Protein AF-A0A518DWM4-F1 (afdb_monomer_lite)

Radius of gyration: 33.57 Å; chains: 1; bounding box: 94×93×74 Å

Foldseek 3Di:
DPPALKAKAWPLLVVVLLVLQDPQLQPPPFDWDADPVGWIWTWRPDPWIKIFTLLAFLDALAPVLCVVCVPSSVVSVVVVVPDDPVRSVVSVVVVSVLADGHLLLSQLLVVLRVQCVLVQKLKGKAWPVVSQCLRCVPVGDPPNVVVVVRSVRNLQRMFTDGDDDPPDDDDDGQQGRFWNDKDKDDPVPQQDDPPLHLQHPHDRTTMMITRTTNNSRVLQSVQWPDDRRDRMTGGPPDDPDPPPVVNVVVVVSCVVCVVVSTMAMDRCLLRRFDPVLNVVADSLLSLLVRLLVRLWFFDPDDDPRDDTDFDKDAAQWAFQDAQPPVRHGGGTDGDPLTGRGFIKTKSARPVVGTRQAAFLVVSCVSSVHPDSLVVLVSVVVCCVLQVKWKWKAQSVPRDIDGSVVLNVCCVPPVVSSRSIGIIIMHTPCSSVSVCVSRVNHPPSPPVSNDALLVVLVVLCVVLVHDLCRLCVQLVHDSVVSVCCNVVVDHDDPSSSVSSVVVSVPDDSPDDDDDPDDDDDDDDDDDDPDDDFQLNVQVVLVVLQWAKAWADALDLDGPDDCPVSLPDHDDNVNSVVRCVVPRQTFMKTFAAPRSQKKKKWFQDPVSLVQVCVLVVHDDLAWKKADQPPPPRTIMGIAGHDPDDADCWDDLGHPRTIIGYRRHMDTDPQHAHNVRHGIGTDVCRHCVNHPHHHDDPSVVVSRDDDPDADPPDDPDDDDDPPDDFDPLLVCLLVLVPLPDPCNLVSLLVNLLRCLQRVNDLVSSLNSSLNSNRDRDPVSSVSSVVSNCVSNVDRDYDDDD

Sequence (798 aa):
MQHYPQVLADIVRIQQFSLLARDNPFSGQTELQRDSSGHVWAVASCHSPMAIPLLGDGWHFDLAARTRWQDRHTDRLTLLATMTDSAQEKELGSLTERFRFGPLSERLVWVIHREILRQRCSCIEIPDTVIRDAVWDGRVPKHWRAELRRMFASLSLLHLTRPSKPSGFVAFGDNTAVLTHFKVRNRSEHTDCPEGCVLAGGEPHTHVLVNVGRGFLGCLEDLAANQVGVAIRHYQLDAPSDDHEVRQSKEQLLRRVGKGGTLTSIYLPAVIGNREICASFSSKQRELFQVLFRERTRVTKKKRGQIAEMECFQGQMVAAVAADRRGRPAPTIPCEHLTASDVYVGFNGNGKRKGRGYKLSTWASKAHYQQSLDFLRDVRVLSERLGLIVAAINPATSMWVGISDLIALVHNRPCVAERHHVRFYAPADVVERWGKLFGWSTEISREAMLDNATVAKGILLENQVTQRAAARAIGIDASAFSKMLKGRRKLPNQSLQRLREWVATRDKTSTQPQPARYIDSSRQTATPPDTSMLACALEYRRRGWSVIPQLLNAKQPAVKWKAFQTELPSESQICQWWERWPDAGIILIAGELSGVLVVDVDSQEAKEVLTHRLGEIPLVPTSQSGSQDPHRFHLFFQHPAIPTKAKSTPWHPKLEFRGNAGLVVLPPSLHKSGNSYRWQVGRALSDAPLGPVPATILEALTPAPAKCPVCEPGYIADPEVTVAGSTKDFLAGKWAEGPGWNERLFQAACDLQARNVPLAEASTMLIQGARPWDRAEHDKAARTIDSAYAVRRERSVR

Organism: NCBI:txid2528010

Secondary structure (DSSP, 8-state):
-TTSSEEEEEHHHHHHHHHTTSS-TTSS-EEEEE-TT--EEEEE-SSS-EEEETT-TT---SHHHHGGGHHHHHHHHHHHHHS-HHHHHHHHHHHHHH---SHHHHHHHHHHHHHHHHHTBSEEEEEHHHHHHHHHTT---TTHHHHHHHHHHHHHH-EE-PPPPSSS----STTTBSEEEEEEPPGGGTT-PPTT-TTTTSS---EEEEEEPHHHHGGGGGGBSS-TT-SS-BB--S---SSHHHHHHHHHHHHHHHHTT-EEEEETHHHHS-HHHHHTS-HHHHHHHHHHHHT--B-S---TT---PBPEEESSEEE-SPPPTT-PPPPEEE-TTS-SS-EEEE----TTSTT--EEHHHHHHHTT-SSHHHHHHHHHHHHHHHT-EEEEE-TTT--EEEHHHHHHHHHH-HHHHTT-EEEEEEETTHHHHHHHHTT--TTS-GGGSS-HHHHHHHHHHHTT--HHHHHHHTT--HHHHHHHHTTSSPPPHHHHHHHHHHHHTS-TTS---PPPP---------------HHHHHHHHHHTT--EEEEPTTSSSBSS--GGGGTSPPPHHHHHHHHHH-TT-EEEEEEBGGGTEEEEEE-SHHHHHHHHHHHSS---S-EEEPTT--TT-EEEEEEPPSS---S-B-SS-TTEEEE-TTEEEEETTPBPTTSPBPEEPTT-STTTSPPBPPPHHHHHHHSPPPS--TT------PPPSS---HHHHHHHTTTTTTSTTHHHHHHHHHHHHHHTT--HHHHHHHHHHHH--SSHHHHHHHHHHHHHHHSS-PPP---

Structure (mmCIF, N/CA/C/O backbone):
data_AF-A0A518DWM4-F1
#
_entry.id   AF-A0A518DWM4-F1
#
loop_
_atom_site.group_PDB
_atom_site.id
_atom_site.type_symbol
_atom_site.label_atom_id
_atom_site.label_alt_id
_atom_site.label_comp_id
_atom_site.label_asym_id
_atom_site.label_entity_id
_atom_site.label_seq_id
_atom_site.pdbx_PDB_ins_code
_atom_site.Cartn_x
_atom_site.Cartn_y
_atom_site.Cartn_z
_atom_site.occupancy
_atom_site.B_iso_or_equiv
_atom_site.auth_seq_id
_atom_site.auth_comp_id
_atom_site.auth_asym_id
_atom_site.auth_atom_id
_atom_site.pdbx_PDB_model_num
ATOM 1 N N . MET A 1 1 ? -5.181 -4.806 -1.978 1.00 34.44 1 MET A N 1
ATOM 2 C CA . MET A 1 1 ? -3.998 -5.655 -1.648 1.00 34.44 1 MET A CA 1
ATOM 3 C C . MET A 1 1 ? -4.368 -7.107 -1.258 1.00 34.44 1 MET A C 1
ATOM 5 O O . MET A 1 1 ? -3.622 -7.757 -0.548 1.00 34.44 1 MET A O 1
ATOM 9 N N . GLN A 1 2 ? -5.489 -7.655 -1.745 1.00 33.91 2 GLN A N 1
ATOM 10 C CA . GLN A 1 2 ? -6.184 -8.819 -1.167 1.00 33.91 2 GLN A CA 1
ATOM 11 C C . GLN A 1 2 ? -5.768 -10.220 -1.672 1.00 33.91 2 GLN A C 1
ATOM 13 O O . GLN A 1 2 ? -6.374 -11.199 -1.253 1.00 33.91 2 GLN A O 1
ATOM 18 N N . HIS A 1 3 ? -4.766 -10.359 -2.552 1.00 42.78 3 HIS A N 1
ATOM 19 C CA . HIS A 1 3 ? -4.422 -11.667 -3.154 1.00 42.78 3 HIS A CA 1
ATOM 20 C C . HIS A 1 3 ? -2.970 -12.122 -2.952 1.00 42.78 3 HIS A C 1
ATOM 22 O O . HIS A 1 3 ? -2.621 -13.223 -3.359 1.00 42.78 3 HIS A O 1
ATOM 28 N N . TYR A 1 4 ? -2.124 -11.310 -2.311 1.00 53.25 4 TYR A N 1
ATOM 29 C CA . TYR A 1 4 ? -0.719 -11.646 -2.063 1.00 53.25 4 TYR A CA 1
ATOM 30 C C . TYR A 1 4 ? -0.306 -11.173 -0.665 1.00 53.25 4 TYR A C 1
ATOM 32 O O . TYR A 1 4 ? -0.803 -10.128 -0.239 1.00 53.25 4 TYR A O 1
ATOM 40 N N . PRO A 1 5 ? 0.620 -11.864 0.029 1.00 70.69 5 PRO A N 1
ATOM 41 C CA . PRO A 1 5 ? 1.089 -11.475 1.359 1.00 70.69 5 PRO A CA 1
ATOM 42 C C . PRO A 1 5 ? 2.063 -10.293 1.235 1.00 70.69 5 PRO A C 1
ATOM 44 O O . PRO A 1 5 ? 3.273 -10.409 1.418 1.00 70.69 5 PRO A O 1
ATOM 47 N N . GLN A 1 6 ? 1.534 -9.150 0.806 1.00 72.50 6 GLN A N 1
ATOM 48 C CA . GLN A 1 6 ? 2.294 -7.963 0.453 1.00 72.50 6 GLN A CA 1
ATOM 49 C C . GLN A 1 6 ? 1.768 -6.743 1.189 1.00 72.50 6 GLN A C 1
ATOM 51 O O . GLN A 1 6 ? 0.558 -6.528 1.268 1.00 72.50 6 GLN A O 1
ATOM 56 N N . VAL A 1 7 ? 2.689 -5.903 1.647 1.00 78.69 7 VAL A N 1
ATOM 57 C CA . VAL A 1 7 ? 2.379 -4.592 2.227 1.00 78.69 7 VAL A CA 1
ATOM 58 C C . VAL A 1 7 ? 3.042 -3.484 1.429 1.00 78.69 7 VAL A C 1
ATOM 60 O O . VAL A 1 7 ? 4.044 -3.705 0.753 1.00 78.69 7 VAL A O 1
ATOM 63 N N . LEU A 1 8 ? 2.459 -2.291 1.480 1.00 77.06 8 LEU A N 1
ATOM 64 C CA . LEU A 1 8 ? 3.047 -1.091 0.900 1.00 77.06 8 LEU A CA 1
ATOM 65 C C . LEU A 1 8 ? 3.885 -0.412 1.979 1.00 77.06 8 LEU A C 1
ATOM 67 O O . LEU A 1 8 ? 3.411 -0.290 3.100 1.00 77.06 8 LEU A O 1
ATOM 71 N N . ALA A 1 9 ? 5.097 0.017 1.659 1.00 79.94 9 ALA A N 1
ATOM 72 C CA . ALA A 1 9 ? 5.968 0.805 2.534 1.00 79.94 9 ALA A CA 1
ATOM 73 C C . ALA A 1 9 ? 6.896 1.655 1.664 1.00 79.94 9 ALA A C 1
ATOM 75 O O . ALA A 1 9 ? 7.091 1.315 0.497 1.00 79.94 9 ALA A O 1
ATOM 76 N N . ASP A 1 10 ? 7.466 2.741 2.185 1.00 78.00 10 ASP A N 1
ATOM 77 C CA . ASP A 1 10 ? 8.512 3.457 1.450 1.00 78.00 10 ASP A CA 1
ATOM 78 C C . ASP A 1 10 ? 9.925 2.967 1.734 1.00 78.00 10 ASP A C 1
ATOM 80 O O . ASP A 1 10 ? 10.183 2.304 2.737 1.00 78.00 10 ASP A O 1
ATOM 84 N N . ILE A 1 11 ? 10.840 3.274 0.810 1.00 74.00 11 ILE A N 1
ATOM 85 C CA . ILE A 1 11 ? 12.234 2.825 0.882 1.00 74.00 11 ILE A CA 1
ATOM 86 C C . ILE A 1 11 ? 12.944 3.296 2.156 1.00 74.00 11 ILE A C 1
ATOM 88 O O . ILE A 1 11 ? 13.714 2.525 2.725 1.00 74.00 11 ILE A O 1
ATOM 92 N N . VAL A 1 12 ? 12.634 4.501 2.644 1.00 77.25 12 VAL A N 1
ATOM 93 C CA . VAL A 1 12 ? 13.218 5.044 3.879 1.00 77.25 12 VAL A CA 1
ATOM 94 C C . VAL A 1 12 ? 12.706 4.254 5.082 1.00 77.25 12 VAL A C 1
ATOM 96 O O . VAL A 1 12 ? 13.501 3.809 5.907 1.00 77.25 12 VAL A O 1
ATOM 99 N N . ARG A 1 13 ? 11.395 3.983 5.152 1.00 81.88 13 ARG A N 1
ATOM 100 C CA . ARG A 1 13 ? 10.811 3.164 6.230 1.00 81.88 13 ARG A CA 1
ATOM 101 C C . ARG A 1 13 ? 11.336 1.737 6.237 1.00 81.88 13 ARG A C 1
ATOM 103 O O . ARG A 1 13 ? 11.614 1.201 7.303 1.00 81.88 13 ARG A O 1
ATOM 110 N N . ILE A 1 14 ? 11.544 1.138 5.068 1.00 80.19 14 ILE A N 1
ATOM 111 C CA . ILE A 1 14 ? 12.150 -0.196 4.967 1.00 80.19 14 ILE A CA 1
ATOM 112 C C . ILE A 1 14 ? 13.565 -0.193 5.539 1.00 80.19 14 ILE A C 1
ATOM 114 O O . ILE A 1 14 ? 13.904 -1.087 6.313 1.00 80.19 14 ILE A O 1
ATOM 118 N N . GLN A 1 15 ? 14.375 0.811 5.193 1.00 77.88 15 GLN A N 1
ATOM 119 C CA . GLN A 1 15 ? 15.724 0.953 5.736 1.00 77.88 15 GLN A CA 1
ATOM 120 C C . GLN A 1 15 ? 15.691 1.127 7.257 1.00 77.88 15 GLN A C 1
ATOM 122 O O . GLN A 1 15 ? 16.411 0.422 7.953 1.00 77.88 15 GLN A O 1
ATOM 127 N N . GLN A 1 16 ? 14.812 1.979 7.786 1.00 81.69 16 GLN A N 1
ATOM 128 C CA . GLN A 1 16 ? 14.669 2.186 9.230 1.00 81.69 16 GLN A CA 1
ATOM 129 C C . GLN A 1 16 ? 14.214 0.922 9.968 1.00 81.69 16 GLN A C 1
ATOM 131 O O . GLN A 1 16 ? 14.825 0.554 10.965 1.00 81.69 16 GLN A O 1
ATOM 136 N N . PHE A 1 17 ? 13.207 0.203 9.464 1.00 85.06 17 PHE A N 1
ATOM 137 C CA . PHE A 1 17 ? 12.778 -1.067 10.064 1.00 85.06 17 PHE A CA 1
ATOM 138 C C . PHE A 1 17 ? 13.892 -2.121 10.015 1.00 85.06 17 PHE A C 1
ATOM 140 O O . PHE A 1 17 ? 14.086 -2.850 10.984 1.00 85.06 17 PHE A O 1
ATOM 147 N N . SER A 1 18 ? 14.683 -2.141 8.937 1.00 78.38 18 SER A N 1
ATOM 148 C CA . SER A 1 18 ? 15.853 -3.021 8.817 1.00 78.38 18 SER A CA 1
ATOM 149 C C . SER A 1 18 ? 16.990 -2.623 9.767 1.00 78.38 18 SER A C 1
ATOM 151 O O . SER A 1 18 ? 17.745 -3.482 10.215 1.00 78.38 18 SER A O 1
ATOM 153 N N . LEU A 1 19 ? 17.148 -1.330 10.079 1.00 77.00 19 LEU A N 1
ATOM 154 C CA . LEU A 1 19 ? 18.111 -0.855 11.079 1.00 77.00 19 LEU A CA 1
ATOM 155 C C . LEU A 1 19 ? 17.708 -1.300 12.486 1.00 77.00 19 LEU A C 1
ATOM 157 O O . LEU A 1 19 ? 18.580 -1.717 13.238 1.00 77.00 19 LEU A O 1
ATOM 161 N N . LEU A 1 20 ? 16.410 -1.314 12.809 1.00 77.75 20 LEU A N 1
ATOM 162 C CA . LEU A 1 20 ? 15.907 -1.852 14.082 1.00 77.75 20 LEU A CA 1
ATOM 163 C C . LEU A 1 20 ? 16.164 -3.354 14.252 1.00 77.75 20 LEU A C 1
ATOM 165 O O . LEU A 1 20 ? 16.061 -3.855 15.367 1.00 77.75 20 LEU A O 1
ATOM 169 N N . ALA A 1 21 ? 16.474 -4.070 13.168 1.00 74.25 21 ALA A N 1
ATOM 170 C CA . ALA A 1 21 ? 16.866 -5.474 13.207 1.00 74.25 21 ALA A CA 1
ATOM 171 C C . ALA A 1 21 ? 18.324 -5.688 13.640 1.00 74.25 21 ALA A C 1
ATOM 173 O O . ALA A 1 21 ? 18.697 -6.814 13.966 1.00 74.25 21 ALA A O 1
ATOM 174 N N . ARG A 1 22 ? 19.152 -4.639 13.578 1.00 71.62 22 ARG A N 1
ATOM 175 C CA . ARG A 1 22 ? 20.546 -4.665 14.032 1.00 71.62 22 ARG A CA 1
ATOM 176 C C . ARG A 1 22 ? 20.589 -4.509 15.557 1.00 71.62 22 ARG A C 1
ATOM 178 O O . ARG A 1 22 ? 19.552 -4.303 16.188 1.00 71.62 22 ARG A O 1
ATOM 185 N N . ASP A 1 23 ? 21.783 -4.619 16.133 1.00 68.88 23 ASP A N 1
ATOM 186 C CA . ASP A 1 23 ? 22.013 -4.298 17.544 1.00 68.88 23 ASP A CA 1
ATOM 187 C C . ASP A 1 23 ? 21.562 -2.866 17.873 1.00 68.88 23 ASP A C 1
ATOM 189 O O . ASP A 1 23 ? 21.211 -2.083 16.986 1.00 68.88 23 ASP A O 1
ATOM 193 N N . ASN A 1 24 ? 21.554 -2.524 19.162 1.00 76.56 24 ASN A N 1
ATOM 194 C CA . ASN A 1 24 ? 21.075 -1.235 19.649 1.00 76.56 24 ASN A CA 1
ATOM 195 C C . ASN A 1 24 ? 21.657 -0.059 18.825 1.00 76.56 24 ASN A C 1
ATOM 197 O O . ASN A 1 24 ? 22.855 0.202 18.904 1.00 76.56 24 ASN A O 1
ATOM 201 N N . PRO A 1 25 ? 20.838 0.694 18.062 1.00 74.69 25 PRO A N 1
ATOM 202 C CA . PRO A 1 25 ? 21.339 1.766 17.202 1.00 74.69 25 PRO A CA 1
ATOM 203 C C . PRO A 1 25 ? 21.970 2.927 17.988 1.00 74.69 25 PRO A C 1
ATOM 205 O O . PRO A 1 25 ? 22.638 3.765 17.389 1.00 74.69 25 PRO A O 1
ATOM 208 N N . PHE A 1 26 ? 21.779 2.963 19.310 1.00 78.12 26 PHE A N 1
ATOM 209 C CA . PHE A 1 26 ? 22.331 3.962 20.222 1.00 78.12 26 PHE A CA 1
ATOM 210 C C . PHE A 1 26 ? 23.570 3.475 20.993 1.00 78.12 26 PHE A C 1
ATOM 212 O O . PHE A 1 26 ? 24.153 4.249 21.745 1.00 78.12 26 PHE A O 1
ATOM 219 N N . SER A 1 27 ? 24.023 2.226 20.813 1.00 68.62 27 SER A N 1
ATOM 220 C CA . SER A 1 27 ? 25.226 1.714 21.497 1.00 68.62 27 SER A CA 1
ATOM 221 C C . SER A 1 27 ? 26.553 2.184 20.873 1.00 68.62 27 SER A C 1
ATOM 223 O O . SER A 1 27 ? 27.604 1.641 21.202 1.00 68.62 27 SER A O 1
ATOM 225 N N . GLY A 1 28 ? 26.511 3.146 19.943 1.00 65.81 28 GLY A N 1
ATOM 226 C CA . GLY A 1 28 ? 27.667 3.747 19.263 1.00 65.81 28 GLY A CA 1
ATOM 227 C C . GLY A 1 28 ? 27.761 5.261 19.496 1.00 65.81 28 GLY A C 1
ATOM 228 O O . GLY A 1 28 ? 27.504 5.736 20.598 1.00 65.81 28 GLY A O 1
ATOM 229 N N . GLN A 1 29 ? 28.110 6.034 18.459 1.00 61.12 29 GLN A N 1
ATOM 230 C CA . GLN A 1 29 ? 28.111 7.506 18.502 1.00 61.12 29 GLN A CA 1
ATOM 231 C C . GLN A 1 29 ? 26.672 8.045 18.635 1.00 61.12 29 GLN A C 1
ATOM 233 O O . GLN A 1 29 ? 26.001 8.328 17.641 1.00 61.12 29 GLN A O 1
ATOM 238 N N . THR A 1 30 ? 26.182 8.155 19.866 1.00 73.62 30 THR A N 1
ATOM 239 C CA . THR A 1 30 ? 24.948 8.880 20.180 1.00 73.62 30 THR A CA 1
ATOM 240 C C . THR A 1 30 ? 25.289 10.351 20.363 1.00 73.62 30 THR A C 1
ATOM 242 O O . THR A 1 30 ? 26.117 10.695 21.203 1.00 73.62 30 THR A O 1
ATOM 245 N N . GLU A 1 31 ? 24.661 11.212 19.571 1.00 79.38 31 GLU A N 1
ATOM 246 C CA . GLU A 1 31 ? 24.776 12.659 19.721 1.00 79.38 31 GLU A CA 1
ATOM 247 C C . GLU A 1 31 ? 23.605 13.175 20.555 1.00 79.38 31 GLU A C 1
ATOM 249 O O . GLU A 1 31 ? 22.459 12.758 20.370 1.00 79.38 31 GLU A O 1
ATOM 254 N N . LEU A 1 32 ? 23.893 14.089 21.473 1.00 81.38 32 LEU A N 1
ATOM 255 C CA . LEU A 1 32 ? 22.881 14.775 22.258 1.00 81.38 32 LEU A CA 1
ATOM 256 C C . LEU A 1 32 ? 22.518 16.082 21.565 1.00 81.38 32 LEU A C 1
ATOM 258 O O . LEU A 1 32 ? 23.384 16.917 21.319 1.00 81.38 32 LEU A O 1
ATOM 262 N N . GLN A 1 33 ? 21.239 16.264 21.253 1.00 80.25 33 GLN A N 1
ATOM 263 C CA . GLN A 1 33 ? 20.744 17.469 20.590 1.00 80.25 33 GLN A CA 1
ATOM 264 C C . GLN A 1 33 ? 19.608 18.096 21.396 1.00 80.25 33 GLN A C 1
ATOM 266 O O . GLN A 1 33 ? 18.797 17.388 21.995 1.00 80.25 33 GLN A O 1
ATOM 271 N N . ARG A 1 34 ? 19.532 19.432 21.395 1.00 78.75 34 ARG A N 1
ATOM 272 C CA . ARG A 1 34 ? 18.398 20.181 21.949 1.00 78.75 34 ARG A CA 1
ATOM 273 C C . ARG A 1 34 ? 17.531 20.730 20.824 1.00 78.75 34 ARG A C 1
ATOM 275 O O . ARG A 1 34 ? 18.058 21.282 19.860 1.00 78.75 34 ARG A O 1
ATOM 282 N N . ASP A 1 35 ? 16.216 20.573 20.940 1.00 74.56 35 ASP A N 1
ATOM 283 C CA . ASP A 1 35 ? 15.282 21.198 20.002 1.00 74.56 35 ASP A CA 1
ATOM 284 C C . ASP A 1 35 ? 15.033 22.680 20.331 1.00 74.56 35 ASP A C 1
ATOM 286 O O . ASP A 1 35 ? 15.485 23.206 21.349 1.00 74.56 35 ASP A O 1
ATOM 290 N N . SER A 1 36 ? 14.285 23.369 19.466 1.00 68.31 36 SER A N 1
ATOM 291 C CA . SER A 1 36 ? 13.924 24.784 19.639 1.00 68.31 36 SER A CA 1
ATOM 292 C C . SER A 1 36 ? 13.102 25.074 20.900 1.00 68.31 36 SER A C 1
ATOM 294 O O . SER A 1 36 ? 12.931 26.232 21.266 1.00 68.31 36 SER A O 1
ATOM 296 N N . SER A 1 37 ? 12.556 24.042 21.542 1.00 67.44 37 SER A N 1
ATOM 297 C CA . SER A 1 37 ? 11.815 24.129 22.799 1.00 67.44 37 SER A CA 1
ATOM 298 C C . SER A 1 37 ? 12.661 23.700 24.006 1.00 67.44 37 SER A C 1
ATOM 300 O O . SER A 1 37 ? 12.135 23.631 25.113 1.00 67.44 37 SER A O 1
ATOM 302 N N . GLY A 1 38 ? 13.958 23.436 23.812 1.00 71.56 38 GLY A N 1
ATOM 303 C CA . GLY A 1 38 ? 14.916 23.099 24.863 1.00 71.56 38 GLY A CA 1
ATOM 304 C C . GLY A 1 38 ? 14.943 21.623 25.273 1.00 71.56 38 GLY A C 1
ATOM 305 O O . GLY A 1 38 ? 15.713 21.273 26.172 1.00 71.56 38 GLY A O 1
ATOM 306 N N . HIS A 1 39 ? 14.158 20.745 24.636 1.00 75.88 39 HIS A N 1
ATOM 307 C CA . HIS A 1 39 ? 14.137 19.324 25.002 1.00 75.88 39 HIS A CA 1
ATOM 308 C C . HIS A 1 39 ? 15.385 18.608 24.507 1.00 75.88 39 HIS A C 1
ATOM 310 O O . HIS A 1 39 ? 15.812 18.819 23.374 1.00 75.88 39 HIS A O 1
ATOM 316 N N . VAL A 1 40 ? 15.925 17.722 25.345 1.00 81.31 40 VAL A N 1
ATOM 317 C CA . VAL A 1 40 ? 17.099 16.902 25.030 1.00 81.31 40 VAL A CA 1
ATOM 318 C C . VAL A 1 40 ? 16.690 15.610 24.327 1.00 81.31 40 VAL A C 1
ATOM 320 O O . VAL A 1 40 ? 15.787 14.892 24.772 1.00 81.31 40 VAL A O 1
ATOM 323 N N . TRP A 1 41 ? 17.417 15.300 23.259 1.00 85.12 41 TRP A N 1
ATOM 324 C CA . TRP A 1 41 ? 17.250 14.129 22.413 1.00 85.12 41 TRP A CA 1
ATOM 325 C C . TRP A 1 41 ? 18.565 13.358 22.305 1.00 85.12 41 TRP A C 1
ATOM 327 O O . TRP A 1 41 ? 19.611 13.953 22.059 1.00 85.12 41 TRP A O 1
ATOM 337 N N . ALA A 1 42 ? 18.500 12.031 22.420 1.00 86.06 42 ALA A N 1
ATOM 338 C CA . ALA A 1 42 ? 19.573 11.142 21.980 1.00 86.06 42 ALA A CA 1
ATOM 339 C C . ALA A 1 42 ? 19.335 10.807 20.514 1.00 86.06 42 ALA A C 1
ATOM 341 O O . ALA A 1 42 ? 18.297 10.231 20.187 1.00 86.06 42 ALA A O 1
ATOM 342 N N . VAL A 1 43 ? 20.284 11.142 19.645 1.00 85.00 43 VAL A N 1
ATOM 343 C CA . VAL A 1 43 ? 20.201 10.934 18.199 1.00 85.00 43 VAL A CA 1
ATOM 344 C C . VAL A 1 43 ? 21.242 9.904 17.773 1.00 85.00 43 VAL A C 1
ATOM 346 O O . VAL A 1 43 ? 22.432 10.044 18.049 1.00 85.00 43 VAL A O 1
ATOM 349 N N . ALA A 1 44 ? 20.798 8.857 17.078 1.00 80.31 44 ALA A N 1
ATOM 350 C CA . ALA A 1 44 ? 21.700 7.866 16.504 1.00 80.31 44 ALA A CA 1
ATOM 351 C C . ALA A 1 44 ? 22.335 8.415 15.216 1.00 80.31 44 ALA A C 1
ATOM 353 O O . ALA A 1 44 ? 21.620 8.766 14.270 1.00 80.31 44 ALA A O 1
ATOM 354 N N . SER A 1 45 ? 23.668 8.423 15.143 1.00 62.47 45 SER A N 1
ATOM 355 C CA . SER A 1 45 ? 24.445 8.793 13.949 1.00 62.47 45 SER A CA 1
ATOM 356 C C . SER A 1 45 ? 24.328 7.720 12.855 1.00 62.47 45 SER A C 1
ATOM 358 O O . SER A 1 45 ? 25.190 6.873 12.631 1.00 62.47 45 SER A O 1
ATOM 360 N N . CYS A 1 46 ? 23.199 7.712 12.155 1.00 60.50 46 CYS A N 1
ATOM 361 C CA . CYS A 1 46 ? 22.943 6.779 11.065 1.00 60.50 46 CYS A CA 1
ATOM 362 C C . CYS A 1 46 ? 22.355 7.495 9.847 1.00 60.50 46 CYS A C 1
ATOM 364 O O . CYS A 1 46 ? 21.818 8.594 9.939 1.00 60.50 46 CYS A O 1
ATOM 366 N N . HIS A 1 47 ? 22.435 6.845 8.681 1.00 54.50 47 HIS A N 1
ATOM 367 C CA . HIS A 1 47 ? 21.962 7.372 7.390 1.00 54.50 47 HIS A CA 1
ATOM 368 C C . HIS A 1 47 ? 20.461 7.746 7.381 1.00 54.50 47 HIS A C 1
ATOM 370 O O . HIS A 1 47 ? 19.961 8.309 6.409 1.00 54.50 47 HIS A O 1
ATOM 376 N N . SER A 1 48 ? 19.712 7.399 8.428 1.00 67.75 48 SER A N 1
ATOM 377 C CA . SER A 1 48 ? 18.319 7.783 8.633 1.00 67.75 48 SER A CA 1
ATOM 378 C C . SER A 1 48 ? 18.122 8.156 10.100 1.00 67.75 48 SER A C 1
ATOM 380 O O . SER A 1 48 ? 18.158 7.257 10.931 1.00 67.75 48 SER A O 1
ATOM 382 N N . PRO A 1 49 ? 17.896 9.434 10.436 1.00 75.75 49 PRO A N 1
ATOM 383 C CA . PRO A 1 49 ? 17.905 9.894 11.822 1.00 75.75 49 PRO A CA 1
ATOM 384 C C . PRO A 1 49 ? 16.827 9.193 12.663 1.00 75.75 49 PRO A C 1
ATOM 386 O O . PRO A 1 49 ? 15.638 9.184 12.319 1.00 75.75 49 PRO A O 1
ATOM 389 N N . MET A 1 50 ? 17.278 8.608 13.772 1.00 84.88 50 MET A N 1
ATOM 390 C CA . MET A 1 50 ? 16.457 8.021 14.828 1.00 84.88 50 MET A CA 1
ATOM 391 C C . MET A 1 50 ? 16.765 8.757 16.123 1.00 84.88 50 MET A C 1
ATOM 393 O O . MET A 1 50 ? 17.934 9.048 16.382 1.00 84.88 50 MET A O 1
ATOM 397 N N . ALA A 1 51 ? 15.744 9.032 16.930 1.00 86.38 51 ALA A N 1
ATOM 398 C CA . ALA A 1 51 ? 15.958 9.680 18.214 1.00 86.38 51 ALA A CA 1
ATOM 399 C C . ALA A 1 51 ? 15.034 9.179 19.314 1.00 86.38 51 ALA A C 1
ATOM 401 O O . ALA A 1 51 ? 13.966 8.620 19.049 1.00 86.38 51 ALA A O 1
ATOM 402 N N . ILE A 1 52 ? 15.476 9.412 20.546 1.00 86.94 52 ILE A N 1
ATOM 403 C CA . ILE A 1 52 ? 14.741 9.146 21.777 1.00 86.94 52 ILE A CA 1
ATOM 404 C C . ILE A 1 52 ? 14.702 10.444 22.595 1.00 86.94 52 ILE A C 1
ATOM 406 O O . ILE A 1 52 ? 15.760 11.040 22.822 1.00 86.94 52 ILE A O 1
ATOM 410 N N . PRO A 1 53 ? 13.518 10.887 23.047 1.00 85.69 53 PRO A N 1
ATOM 411 C CA . PRO A 1 53 ? 13.383 12.040 23.921 1.00 85.69 53 PRO A CA 1
ATOM 412 C C . PRO A 1 53 ? 13.648 11.651 25.379 1.00 85.69 53 PRO A C 1
ATOM 414 O O . PRO A 1 53 ? 13.258 10.573 25.833 1.00 85.69 53 PRO A O 1
ATOM 417 N N . LEU A 1 54 ? 14.198 12.581 26.162 1.00 81.62 54 LEU A N 1
ATOM 418 C CA . LEU A 1 54 ? 14.367 12.417 27.614 1.00 81.62 54 LEU A CA 1
ATOM 419 C C . LEU A 1 54 ? 13.041 12.489 28.409 1.00 81.62 54 LEU A C 1
ATOM 421 O O . LEU A 1 54 ? 12.997 12.338 29.632 1.00 81.62 54 LEU A O 1
ATOM 425 N N . LEU A 1 55 ? 11.924 12.695 27.717 1.00 75.44 55 LEU A N 1
ATOM 426 C CA . LEU A 1 55 ? 10.612 12.816 28.335 1.00 75.44 55 LEU A CA 1
ATOM 427 C C . LEU A 1 55 ? 10.168 11.518 29.044 1.00 75.44 55 LEU A C 1
ATOM 429 O O . LEU A 1 55 ? 9.582 11.600 30.119 1.00 75.44 55 LEU A O 1
ATOM 433 N N . GLY A 1 56 ? 10.566 10.340 28.550 1.00 67.00 56 GLY A N 1
ATOM 434 C CA . GLY A 1 56 ? 10.289 9.038 29.177 1.00 67.00 56 GLY A CA 1
ATOM 435 C C . GLY A 1 56 ? 9.197 8.233 28.465 1.00 67.00 56 GLY A C 1
ATOM 436 O O . GLY A 1 56 ? 8.750 8.612 27.384 1.00 67.00 56 GLY A O 1
ATOM 437 N N . ASP A 1 57 ? 8.799 7.086 29.033 1.00 58.28 57 ASP A N 1
ATOM 438 C CA . ASP A 1 57 ? 7.911 6.102 28.381 1.00 58.28 57 ASP A CA 1
ATOM 439 C C . ASP A 1 57 ? 6.495 6.640 28.123 1.00 58.28 57 ASP A C 1
ATOM 441 O O . ASP A 1 57 ? 5.844 7.183 29.018 1.00 58.28 57 ASP A O 1
ATOM 445 N N . GLY A 1 58 ? 5.975 6.416 26.910 1.00 53.09 58 GLY A N 1
ATOM 446 C CA . GLY A 1 58 ? 4.591 6.743 26.555 1.00 53.09 58 GLY A CA 1
ATOM 447 C C . GLY A 1 58 ? 4.317 8.231 26.337 1.00 53.09 58 GLY A C 1
ATOM 448 O O . GLY A 1 58 ? 3.187 8.666 26.539 1.00 53.09 58 GLY A O 1
ATOM 449 N N . TRP A 1 59 ? 5.322 9.012 25.949 1.00 58.19 59 TRP A N 1
ATOM 450 C CA . TRP A 1 59 ? 5.185 10.459 25.822 1.00 58.19 59 TRP A CA 1
ATOM 451 C C . TRP A 1 59 ? 4.518 10.926 24.532 1.00 58.19 59 TRP A C 1
ATOM 453 O O . TRP A 1 59 ? 4.730 10.400 23.441 1.00 58.19 59 TRP A O 1
ATOM 463 N N . HIS A 1 60 ? 3.655 11.929 24.688 1.00 58.72 60 HIS A N 1
ATOM 464 C CA . HIS A 1 60 ? 2.661 12.303 23.694 1.00 58.72 60 HIS A CA 1
ATOM 465 C C . HIS A 1 60 ? 3.115 13.479 22.847 1.00 58.72 60 HIS A C 1
ATOM 467 O O . HIS A 1 60 ? 2.797 14.632 23.130 1.00 58.72 60 HIS A O 1
ATOM 473 N N . PHE A 1 61 ? 3.781 13.147 21.752 1.00 60.34 61 PHE A N 1
ATOM 474 C CA . PHE A 1 61 ? 3.940 14.040 20.619 1.00 60.34 61 PHE A CA 1
ATOM 475 C C . PHE A 1 61 ? 2.787 13.808 19.622 1.00 60.34 61 PHE A C 1
ATOM 477 O O . PHE A 1 61 ? 2.941 13.350 18.500 1.00 60.34 61 PHE A O 1
ATOM 484 N N . ASP A 1 62 ? 1.560 13.995 20.077 1.00 57.44 62 ASP A N 1
ATOM 485 C CA . ASP A 1 62 ? 0.398 14.161 19.205 1.00 57.44 62 ASP A CA 1
ATOM 486 C C . ASP A 1 62 ? -0.520 15.089 19.982 1.00 57.44 62 ASP A C 1
ATOM 488 O O . ASP A 1 62 ? -0.907 14.746 21.102 1.00 57.44 62 ASP A O 1
ATOM 492 N N . LEU A 1 63 ? -0.825 16.266 19.433 1.00 58.31 63 LEU A N 1
ATOM 493 C CA . LEU A 1 63 ? -1.621 17.303 20.094 1.00 58.31 63 LEU A CA 1
ATOM 494 C C . LEU A 1 63 ? -2.871 16.749 20.799 1.00 58.31 63 LEU A C 1
ATOM 496 O O . LEU A 1 63 ? -3.176 17.160 21.917 1.00 58.31 63 LEU A O 1
ATOM 500 N N . ALA A 1 64 ? -3.549 15.770 20.195 1.00 53.31 64 ALA A N 1
ATOM 501 C CA . ALA A 1 64 ? -4.757 15.169 20.755 1.00 53.31 64 ALA A CA 1
ATOM 502 C C . ALA A 1 64 ? -4.486 14.064 21.801 1.00 53.31 64 ALA A C 1
ATOM 504 O O . ALA A 1 64 ? -5.365 13.678 22.576 1.00 53.31 64 ALA A O 1
ATOM 505 N N . ALA A 1 65 ? -3.276 13.508 21.834 1.00 55.03 65 ALA A N 1
ATOM 506 C CA . ALA A 1 65 ? -2.826 12.631 22.910 1.00 55.03 65 ALA A CA 1
ATOM 507 C C . ALA A 1 65 ? -2.237 13.427 24.087 1.00 55.03 65 ALA A C 1
ATOM 509 O O . ALA A 1 65 ? -2.440 13.030 25.233 1.00 55.03 65 ALA A O 1
ATOM 510 N N . ARG A 1 66 ? -1.601 14.577 23.821 1.00 61.88 66 ARG A N 1
ATOM 511 C CA . ARG A 1 66 ? -1.030 15.486 24.826 1.00 61.88 66 ARG A CA 1
ATOM 512 C C . ARG A 1 66 ? -2.087 15.981 25.808 1.00 61.88 66 ARG A C 1
ATOM 514 O O . ARG A 1 66 ? -1.869 15.923 27.012 1.00 61.88 66 ARG A O 1
ATOM 521 N N . THR A 1 67 ? -3.277 16.324 25.309 1.00 61.47 67 THR A N 1
ATOM 522 C CA . THR A 1 67 ? -4.414 16.768 26.137 1.00 61.47 67 THR A CA 1
ATOM 523 C C . THR A 1 67 ? -4.811 15.748 27.207 1.00 61.47 67 THR A C 1
ATOM 525 O O . THR A 1 67 ? -5.266 16.130 28.277 1.00 61.47 67 THR A O 1
ATOM 528 N N . ARG A 1 68 ? -4.632 14.444 26.949 1.00 61.88 68 ARG A N 1
ATOM 529 C CA . ARG A 1 68 ? -5.007 13.374 27.892 1.00 61.88 68 ARG A CA 1
ATOM 530 C C . ARG A 1 68 ? -4.030 13.209 29.056 1.00 61.88 68 ARG A C 1
ATOM 532 O O . ARG A 1 68 ? -4.367 12.536 30.022 1.00 61.88 68 ARG A O 1
ATOM 539 N N . TRP A 1 69 ? -2.829 13.773 28.953 1.00 66.06 69 TRP A N 1
ATOM 540 C CA . TRP A 1 69 ? -1.741 13.548 29.909 1.00 66.06 69 TRP A CA 1
ATOM 541 C C . TRP A 1 69 ? -0.964 14.827 30.214 1.00 66.06 69 TRP A C 1
ATOM 543 O O . TRP A 1 69 ? 0.226 14.775 30.524 1.00 66.06 69 TRP A O 1
ATOM 553 N N . GLN A 1 70 ? -1.648 15.965 30.111 1.00 69.50 70 GLN A N 1
ATOM 554 C CA . GLN A 1 70 ? -1.075 17.296 30.270 1.00 69.50 70 GLN A CA 1
ATOM 555 C C . GLN A 1 70 ? -0.395 17.474 31.636 1.00 69.50 70 GLN A C 1
ATOM 557 O O . GLN A 1 70 ? 0.677 18.072 31.703 1.00 69.50 70 GLN A O 1
ATOM 562 N N . ASP A 1 71 ? -0.959 16.896 32.697 1.00 71.69 71 ASP A N 1
ATOM 563 C CA . ASP A 1 71 ? -0.412 16.997 34.055 1.00 71.69 71 ASP A CA 1
ATOM 564 C C . ASP A 1 71 ? 0.931 16.268 34.161 1.00 71.69 71 ASP A C 1
ATOM 566 O O . ASP A 1 71 ? 1.951 16.886 34.451 1.00 71.69 71 ASP A O 1
ATOM 570 N N . ARG A 1 72 ? 0.982 14.990 33.753 1.00 72.75 72 ARG A N 1
ATOM 571 C CA . ARG A 1 72 ? 2.238 14.213 33.704 1.00 72.75 72 ARG A CA 1
ATOM 572 C C . ARG A 1 72 ? 3.285 14.867 32.806 1.00 72.75 72 ARG A C 1
ATOM 574 O O . ARG A 1 72 ? 4.478 14.796 33.095 1.00 72.75 72 ARG A O 1
ATOM 581 N N . HIS A 1 73 ? 2.831 15.486 31.716 1.00 72.56 73 HIS A N 1
ATOM 582 C CA . HIS A 1 73 ? 3.697 16.230 30.817 1.00 72.56 73 HIS A CA 1
ATOM 583 C C . HIS A 1 73 ? 4.337 17.432 31.522 1.00 72.56 73 HIS A C 1
ATOM 585 O O . HIS A 1 73 ? 5.543 17.647 31.433 1.00 72.56 73 HIS A O 1
ATOM 591 N N . THR A 1 74 ? 3.529 18.195 32.249 1.00 77.00 74 THR A N 1
ATOM 592 C CA . THR A 1 74 ? 3.965 19.380 32.990 1.00 77.00 74 THR A CA 1
ATOM 593 C C . THR A 1 74 ? 4.897 19.005 34.141 1.00 77.00 74 THR A C 1
ATOM 595 O O . THR A 1 74 ? 5.974 19.583 34.256 1.00 77.00 74 THR A O 1
ATOM 598 N N . ASP A 1 75 ? 4.557 17.982 34.927 1.00 81.19 75 ASP A N 1
ATOM 599 C CA . ASP A 1 75 ? 5.361 17.525 36.068 1.00 81.19 75 ASP A CA 1
ATOM 600 C C . ASP A 1 75 ? 6.783 17.148 35.658 1.00 81.19 75 ASP A C 1
ATOM 602 O O . ASP A 1 75 ? 7.770 17.535 36.287 1.00 81.19 75 ASP A O 1
ATOM 606 N N . ARG A 1 76 ? 6.910 16.403 34.563 1.00 83.50 76 ARG A N 1
ATOM 607 C CA . ARG A 1 76 ? 8.215 15.952 34.093 1.00 83.50 76 ARG A CA 1
ATOM 608 C C . ARG A 1 76 ? 8.983 17.050 33.363 1.00 83.50 76 ARG A C 1
ATOM 610 O O . ARG A 1 76 ? 10.203 17.042 33.460 1.00 83.50 76 ARG A O 1
ATOM 617 N N . LEU A 1 77 ? 8.330 18.023 32.720 1.00 79.44 77 LEU A N 1
ATOM 618 C CA . LEU A 1 77 ? 9.035 19.230 32.265 1.00 79.44 77 LEU A CA 1
ATOM 619 C C . LEU A 1 77 ? 9.607 20.026 33.437 1.00 79.44 77 LEU A C 1
ATOM 621 O O . LEU A 1 77 ? 10.762 20.440 33.373 1.00 79.44 77 LEU A O 1
ATOM 625 N N . THR A 1 78 ? 8.842 20.178 34.518 1.00 83.31 78 THR A N 1
ATOM 626 C CA . THR A 1 78 ? 9.317 20.819 35.750 1.00 83.31 78 THR A CA 1
ATOM 627 C C . THR A 1 78 ? 10.518 20.071 36.321 1.00 83.31 78 THR A C 1
ATOM 629 O O . THR A 1 78 ? 11.537 20.687 36.619 1.00 83.31 78 THR A O 1
ATOM 632 N N . LEU A 1 79 ? 10.451 18.737 36.394 1.00 84.56 79 LEU A N 1
ATOM 633 C CA . LEU A 1 79 ? 11.578 17.913 36.834 1.00 84.56 79 LEU A CA 1
ATOM 634 C C . LEU A 1 79 ? 12.812 18.128 35.947 1.00 84.56 79 LEU A C 1
ATOM 636 O O . LEU A 1 79 ? 13.892 18.406 36.463 1.00 84.56 79 LEU A O 1
ATOM 640 N N . LEU A 1 80 ? 12.660 18.047 34.624 1.00 82.62 80 LEU A N 1
ATOM 641 C CA . LEU A 1 80 ? 13.772 18.216 33.688 1.00 82.62 80 LEU A CA 1
ATOM 642 C C . LEU A 1 80 ? 14.392 19.613 33.776 1.00 82.62 80 LEU A C 1
ATOM 644 O O . LEU A 1 80 ? 15.613 19.718 33.721 1.00 82.62 80 LEU A O 1
ATOM 648 N N . ALA A 1 81 ? 13.587 20.658 33.981 1.00 82.06 81 ALA A N 1
ATOM 649 C CA . ALA A 1 81 ? 14.071 22.024 34.176 1.00 82.06 81 ALA A CA 1
ATOM 650 C C . ALA A 1 81 ? 14.933 22.187 35.443 1.00 82.06 81 ALA A C 1
ATOM 652 O O . ALA A 1 81 ? 15.761 23.090 35.505 1.00 82.06 81 ALA A O 1
ATOM 653 N N . THR A 1 82 ? 14.762 21.310 36.439 1.00 86.81 82 THR A N 1
ATOM 654 C CA . THR A 1 82 ? 15.575 21.301 37.669 1.00 86.81 82 THR A CA 1
ATOM 655 C C . THR A 1 82 ? 16.822 20.414 37.590 1.00 86.81 82 THR A C 1
ATOM 657 O O . THR A 1 82 ? 17.674 20.477 38.475 1.00 86.81 82 THR A O 1
ATOM 660 N N . MET A 1 83 ? 16.954 19.580 36.553 1.00 87.25 83 MET A N 1
ATOM 661 C CA . MET A 1 83 ? 18.102 18.686 36.382 1.00 87.25 83 MET A CA 1
ATOM 662 C C . MET A 1 83 ? 19.284 19.405 35.730 1.00 87.25 83 MET A C 1
ATOM 664 O O . MET A 1 83 ? 19.111 20.177 34.791 1.00 87.25 83 MET A O 1
ATOM 668 N N . THR A 1 84 ? 20.501 19.094 36.180 1.00 88.88 84 THR A N 1
ATOM 669 C CA . THR A 1 84 ? 21.725 19.539 35.500 1.00 88.88 84 THR A CA 1
ATOM 670 C C . THR A 1 84 ? 21.892 18.825 34.162 1.00 88.88 84 THR A C 1
ATOM 672 O O . THR A 1 84 ? 21.431 17.694 33.997 1.00 88.88 84 THR A O 1
ATOM 675 N N . ASP A 1 85 ? 22.623 19.440 33.233 1.00 82.19 85 ASP A N 1
ATOM 676 C CA . ASP A 1 85 ? 22.930 18.842 31.929 1.00 82.19 85 ASP A CA 1
ATOM 677 C C . ASP A 1 85 ? 23.541 17.443 32.086 1.00 82.19 85 ASP A C 1
ATOM 679 O O . ASP A 1 85 ? 23.001 16.478 31.562 1.00 82.19 85 ASP A O 1
ATOM 683 N N . SER A 1 86 ? 24.550 17.279 32.946 1.00 84.19 86 SER A N 1
ATOM 684 C CA . SER A 1 86 ? 25.154 15.965 33.224 1.00 84.19 86 SER A CA 1
ATOM 685 C C . SER A 1 86 ? 24.155 14.925 33.768 1.00 84.19 86 SER A C 1
ATOM 687 O O . SER A 1 86 ? 24.248 13.738 33.445 1.00 84.19 86 SER A O 1
ATOM 689 N N . ALA A 1 87 ? 23.168 15.341 34.571 1.00 86.00 87 ALA A N 1
ATOM 690 C CA . ALA A 1 87 ? 22.124 14.440 35.056 1.00 86.00 87 ALA A CA 1
ATOM 691 C C . ALA A 1 87 ? 21.154 14.032 33.935 1.00 86.00 87 ALA A C 1
ATOM 693 O O . ALA A 1 87 ? 20.774 12.861 33.860 1.00 86.00 87 ALA A O 1
ATOM 694 N N . GLN A 1 88 ? 20.796 14.970 33.050 1.00 84.94 88 GLN A N 1
ATOM 695 C CA . GLN A 1 88 ? 19.979 14.708 31.862 1.00 84.94 88 GLN A CA 1
ATOM 696 C C . GLN A 1 88 ? 20.683 13.721 30.916 1.00 84.94 88 GLN A C 1
ATOM 698 O O . GLN A 1 88 ? 20.072 12.755 30.459 1.00 84.94 88 GLN A O 1
ATOM 703 N N . GLU A 1 89 ? 21.985 13.905 30.683 1.00 82.31 89 GLU A N 1
ATOM 704 C CA . GLU A 1 89 ? 22.810 13.009 29.863 1.00 82.31 89 GLU A CA 1
ATOM 705 C C . GLU A 1 89 ? 22.882 11.594 30.438 1.00 82.31 89 GLU A C 1
ATOM 707 O O . GLU A 1 89 ? 22.691 10.612 29.719 1.00 82.31 89 GLU A O 1
ATOM 712 N N . LYS A 1 90 ? 23.105 11.475 31.752 1.00 85.00 90 LYS A N 1
ATOM 713 C CA . LYS A 1 90 ? 23.173 10.182 32.441 1.00 85.00 90 LYS A CA 1
ATOM 714 C C . LYS A 1 90 ? 21.846 9.428 32.382 1.00 85.00 90 LYS A C 1
ATOM 716 O O . LYS A 1 90 ? 21.834 8.212 32.179 1.00 85.00 90 LYS A O 1
ATOM 721 N N . GLU A 1 91 ? 20.728 10.125 32.569 1.00 86.38 91 GLU A N 1
ATOM 722 C CA . GLU A 1 91 ? 19.404 9.514 32.455 1.00 86.38 91 GLU A CA 1
ATOM 723 C C . GLU A 1 91 ? 19.136 9.052 31.018 1.00 86.38 91 GLU A C 1
ATOM 725 O O . GLU A 1 91 ? 18.668 7.929 30.817 1.00 86.38 91 GLU A O 1
ATOM 730 N N . LEU A 1 92 ? 19.514 9.856 30.021 1.00 83.50 92 LEU A N 1
ATOM 731 C CA . LEU A 1 92 ? 19.348 9.500 28.617 1.00 83.50 92 LEU A CA 1
ATOM 732 C C . LEU A 1 92 ? 20.223 8.311 28.203 1.00 83.50 92 LEU A C 1
ATOM 734 O O . LEU A 1 92 ? 19.732 7.413 27.523 1.00 83.50 92 LEU A O 1
ATOM 738 N N . GLY A 1 93 ? 21.472 8.251 28.673 1.00 80.56 93 GLY A N 1
ATOM 739 C CA . GLY A 1 93 ? 22.342 7.084 28.507 1.00 80.56 93 GLY A CA 1
ATOM 740 C C . GLY A 1 93 ? 21.747 5.826 29.146 1.00 80.56 93 GLY A C 1
ATOM 741 O O . GLY A 1 93 ? 21.713 4.758 28.539 1.00 80.56 93 GLY A O 1
ATOM 742 N N . SER A 1 94 ? 21.163 5.951 30.342 1.00 83.62 94 SER A N 1
ATOM 743 C CA . SER A 1 94 ? 20.479 4.818 30.969 1.00 83.62 94 SER A CA 1
ATOM 744 C C . SER A 1 94 ? 19.232 4.385 30.195 1.00 83.62 94 SER A C 1
ATOM 746 O O . SER A 1 94 ? 18.930 3.192 30.141 1.00 83.62 94 SER A O 1
ATOM 748 N N . LEU A 1 95 ? 18.498 5.323 29.587 1.00 80.62 95 LEU A N 1
ATOM 749 C CA . LEU A 1 95 ? 17.381 4.994 28.708 1.00 80.62 95 LEU A CA 1
ATOM 750 C C . LEU A 1 95 ? 17.883 4.208 27.499 1.00 80.62 95 LEU A C 1
ATOM 752 O O . LEU A 1 95 ? 17.415 3.088 27.308 1.00 80.62 95 LEU A O 1
ATOM 756 N N . THR A 1 96 ? 18.857 4.725 26.741 1.00 80.50 96 THR A N 1
ATOM 757 C CA . THR A 1 96 ? 19.383 4.070 25.530 1.00 80.50 96 THR A CA 1
ATOM 758 C C . THR A 1 96 ? 19.942 2.670 25.804 1.00 80.50 96 THR A C 1
ATOM 760 O O . THR A 1 96 ? 19.741 1.778 24.983 1.00 80.50 96 THR A O 1
ATOM 763 N N . GLU A 1 97 ? 20.551 2.415 26.965 1.00 78.56 97 GLU A N 1
ATOM 764 C CA . GLU A 1 97 ? 21.008 1.076 27.385 1.00 78.56 97 GLU A CA 1
ATOM 765 C C . GLU A 1 97 ? 19.861 0.094 27.701 1.00 78.56 97 GLU A C 1
ATOM 767 O O . GLU A 1 97 ? 19.965 -1.122 27.475 1.00 78.56 97 GLU A O 1
ATOM 772 N N . ARG A 1 98 ? 18.742 0.605 28.229 1.00 74.44 98 ARG A N 1
ATOM 773 C CA . ARG A 1 98 ? 17.543 -0.192 28.542 1.00 74.44 98 ARG A CA 1
ATOM 774 C C . ARG A 1 98 ? 16.731 -0.545 27.298 1.00 74.44 98 ARG A C 1
ATOM 776 O O . ARG A 1 98 ? 15.918 -1.470 27.366 1.00 74.44 98 ARG A O 1
ATOM 783 N N . PHE A 1 99 ? 16.946 0.138 26.172 1.00 74.62 99 PHE A N 1
ATOM 784 C CA . PHE A 1 99 ? 16.265 -0.187 24.922 1.00 74.62 99 PHE A CA 1
ATOM 785 C C . PHE A 1 99 ? 16.574 -1.605 24.448 1.00 74.62 99 PHE A C 1
ATOM 787 O O . PHE A 1 99 ? 17.688 -2.124 24.557 1.00 74.62 99 PHE A O 1
ATOM 794 N N . ARG A 1 100 ? 15.544 -2.247 23.895 1.00 69.62 100 ARG A N 1
ATOM 795 C CA . ARG A 1 100 ? 15.630 -3.582 23.303 1.00 69.62 100 ARG A CA 1
ATOM 796 C C . ARG A 1 100 ? 15.188 -3.502 21.847 1.00 69.62 100 ARG A C 1
ATOM 798 O O . ARG A 1 100 ? 14.011 -3.645 21.517 1.00 69.62 100 ARG A O 1
ATOM 805 N N . PHE A 1 101 ? 16.158 -3.252 20.976 1.00 76.31 101 PHE A N 1
ATOM 806 C CA . PHE A 1 101 ? 16.008 -3.410 19.533 1.00 76.31 101 PHE A CA 1
ATOM 807 C C . PHE A 1 101 ? 16.770 -4.641 19.050 1.00 76.31 101 PHE A C 1
ATOM 809 O O . PHE A 1 101 ? 17.622 -5.178 19.754 1.00 76.31 101 PHE A O 1
ATOM 816 N N . GLY A 1 102 ? 16.359 -5.145 17.894 1.00 76.88 102 GLY A N 1
ATOM 817 C CA . GLY A 1 102 ? 16.839 -6.388 17.321 1.00 76.88 102 GLY A CA 1
ATOM 818 C C . GLY A 1 102 ? 15.807 -7.002 16.372 1.00 76.88 102 GLY A C 1
ATOM 819 O O . GLY A 1 102 ? 14.731 -6.436 16.142 1.00 76.88 102 GLY A O 1
ATOM 820 N N . PRO A 1 103 ? 16.080 -8.205 15.845 1.00 81.19 103 PRO A N 1
ATOM 821 C CA . PRO A 1 103 ? 15.250 -8.828 14.811 1.00 81.19 103 PRO A CA 1
ATOM 822 C C . PRO A 1 103 ? 13.770 -8.994 15.196 1.00 81.19 103 PRO A C 1
ATOM 824 O O . PRO A 1 103 ? 12.889 -8.940 14.341 1.00 81.19 103 PRO A O 1
ATOM 827 N N . LEU A 1 104 ? 13.470 -9.164 16.488 1.00 87.69 104 LEU A N 1
ATOM 828 C CA . LEU A 1 104 ? 12.092 -9.263 16.982 1.00 87.69 104 LEU A CA 1
ATOM 829 C C . LEU A 1 104 ? 11.329 -7.937 16.838 1.00 87.69 104 LEU A C 1
ATOM 831 O O . LEU A 1 104 ? 10.142 -7.949 16.510 1.00 87.69 104 LEU A O 1
ATOM 835 N N . SER A 1 105 ? 12.002 -6.803 17.044 1.00 87.88 105 SER A N 1
ATOM 836 C CA . SER A 1 105 ? 11.407 -5.466 16.938 1.00 87.88 105 SER A CA 1
ATOM 837 C C . SER A 1 105 ? 11.081 -5.118 15.490 1.00 87.88 105 SER A C 1
ATOM 839 O O . SER A 1 105 ? 9.999 -4.594 15.235 1.00 87.88 105 SER A O 1
ATOM 841 N N . GLU A 1 106 ? 11.940 -5.507 14.537 1.00 88.00 106 GLU A N 1
ATOM 842 C CA . GLU A 1 106 ? 11.629 -5.448 13.100 1.00 88.00 106 GLU A CA 1
ATOM 843 C C . GLU A 1 106 ? 10.334 -6.224 12.788 1.00 88.00 106 GLU A C 1
ATOM 845 O O . GLU A 1 106 ? 9.414 -5.705 12.154 1.00 88.00 106 GLU A O 1
ATOM 850 N N . ARG A 1 107 ? 10.209 -7.464 13.272 1.00 90.19 107 ARG A N 1
ATOM 851 C CA . ARG A 1 107 ? 9.006 -8.279 13.031 1.00 90.19 107 ARG A CA 1
ATOM 852 C C . ARG A 1 107 ? 7.758 -7.644 13.640 1.00 90.19 107 ARG A C 1
ATOM 854 O O . ARG A 1 107 ? 6.725 -7.595 12.974 1.00 90.19 107 ARG A O 1
ATOM 861 N N . LEU A 1 108 ? 7.856 -7.110 14.859 1.00 91.88 108 LEU A N 1
ATOM 862 C CA . LEU A 1 108 ? 6.753 -6.409 15.519 1.00 91.88 108 LEU A CA 1
ATOM 863 C C . LEU A 1 108 ? 6.274 -5.204 14.698 1.00 91.88 108 LEU A C 1
ATOM 865 O O . LEU A 1 108 ? 5.069 -5.062 14.486 1.00 91.88 108 LEU A O 1
ATOM 869 N N . VAL A 1 109 ? 7.185 -4.367 14.184 1.00 91.69 109 VAL A N 1
ATOM 870 C CA . VAL A 1 109 ? 6.780 -3.222 13.352 1.00 91.69 109 VAL A CA 1
ATOM 871 C C . VAL A 1 109 ? 6.134 -3.676 12.045 1.00 91.69 109 VAL A C 1
ATOM 873 O O . VAL A 1 109 ? 5.109 -3.125 11.661 1.00 91.69 109 VAL A O 1
ATOM 876 N N . TRP A 1 110 ? 6.611 -4.743 11.400 1.00 90.94 110 TRP A N 1
ATOM 877 C CA . TRP A 1 110 ? 5.936 -5.275 10.209 1.00 90.94 110 TRP A CA 1
ATOM 878 C C . TRP A 1 110 ? 4.534 -5.825 10.497 1.00 90.94 110 TRP A C 1
ATOM 880 O O . TRP A 1 110 ? 3.639 -5.666 9.662 1.00 90.94 110 TRP A O 1
ATOM 890 N N . VAL A 1 111 ? 4.311 -6.414 11.676 1.00 91.06 111 VAL A N 1
ATOM 891 C CA . VAL A 1 111 ? 2.973 -6.829 12.133 1.00 91.06 111 VAL A CA 1
ATOM 892 C C . VAL A 1 111 ? 2.069 -5.613 12.320 1.00 91.06 111 VAL A C 1
ATOM 894 O O . VAL A 1 111 ? 0.989 -5.577 11.736 1.00 91.06 111 VAL A O 1
ATOM 897 N N . ILE A 1 112 ? 2.520 -4.596 13.060 1.00 91.38 112 ILE A N 1
ATOM 898 C CA . ILE A 1 112 ? 1.776 -3.341 13.265 1.00 91.38 112 ILE A CA 1
ATOM 899 C C . ILE A 1 112 ? 1.432 -2.704 11.910 1.00 91.38 112 ILE A C 1
ATOM 901 O O . ILE A 1 112 ? 0.283 -2.346 11.658 1.00 91.38 112 ILE A O 1
ATOM 905 N N . HIS A 1 113 ? 2.402 -2.636 10.996 1.00 90.75 113 HIS A N 1
ATOM 906 C CA . HIS A 1 113 ? 2.231 -2.070 9.658 1.00 90.75 113 HIS A CA 1
ATOM 907 C C . HIS A 1 113 ? 1.196 -2.828 8.827 1.00 90.75 113 HIS A C 1
ATOM 909 O O . HIS A 1 113 ? 0.324 -2.219 8.207 1.00 90.75 113 HIS A O 1
ATOM 915 N N . ARG A 1 114 ? 1.243 -4.166 8.845 1.00 88.44 114 ARG A N 1
ATOM 916 C CA . ARG A 1 114 ? 0.233 -5.017 8.201 1.00 88.44 114 ARG A CA 1
ATOM 917 C C . ARG A 1 114 ? -1.161 -4.736 8.757 1.00 88.44 114 ARG A C 1
ATOM 919 O O . ARG A 1 114 ? -2.106 -4.603 7.979 1.00 88.44 114 ARG A O 1
ATOM 926 N N . GLU A 1 115 ? -1.292 -4.643 10.076 1.00 84.94 115 GLU A N 1
ATOM 927 C CA . GLU A 1 115 ? -2.578 -4.432 10.739 1.00 84.94 115 GLU A CA 1
ATOM 928 C C . GLU A 1 115 ? -3.156 -3.035 10.481 1.00 84.94 115 GLU A C 1
ATOM 930 O O . GLU A 1 115 ? -4.359 -2.933 10.254 1.00 84.94 115 GLU A O 1
ATOM 935 N N . ILE A 1 116 ? -2.332 -1.985 10.384 1.00 84.69 116 ILE A N 1
ATOM 936 C CA . ILE A 1 116 ? -2.788 -0.646 9.956 1.00 84.69 116 ILE A CA 1
ATOM 937 C C . ILE A 1 116 ? -3.397 -0.700 8.562 1.00 84.69 116 ILE A C 1
ATOM 939 O O . ILE A 1 116 ? -4.469 -0.146 8.325 1.00 84.69 116 ILE A O 1
ATOM 943 N N . LEU A 1 117 ? -2.728 -1.373 7.623 1.00 82.19 117 LEU A N 1
ATOM 944 C CA . LEU A 1 117 ? -3.223 -1.475 6.252 1.00 82.19 117 LEU A CA 1
ATOM 945 C C . LEU A 1 117 ? -4.483 -2.350 6.170 1.00 82.19 117 LEU A C 1
ATOM 947 O O . LEU A 1 117 ? -5.378 -2.059 5.374 1.00 82.19 117 LEU A O 1
ATOM 951 N N . ARG A 1 118 ? -4.580 -3.394 7.008 1.00 78.56 118 ARG A N 1
ATOM 952 C CA . ARG A 1 118 ? -5.756 -4.274 7.099 1.00 78.56 118 ARG A CA 1
ATOM 953 C C . ARG A 1 118 ? -6.965 -3.549 7.690 1.00 78.56 118 ARG A C 1
ATOM 955 O O . ARG A 1 118 ? -8.037 -3.582 7.094 1.00 78.56 118 ARG A O 1
ATOM 962 N N . GLN A 1 119 ? -6.788 -2.905 8.842 1.00 78.50 119 GLN A N 1
ATOM 963 C CA . GLN A 1 119 ? -7.847 -2.219 9.593 1.00 78.50 119 GLN A CA 1
ATOM 964 C C . GLN A 1 119 ? -8.106 -0.798 9.080 1.00 78.50 119 GLN A C 1
ATOM 966 O O . GLN A 1 119 ? -9.104 -0.182 9.443 1.00 78.50 119 GLN A O 1
ATOM 971 N N . ARG A 1 120 ? -7.229 -0.279 8.207 1.00 80.38 120 ARG A N 1
ATOM 972 C CA . ARG A 1 120 ? -7.320 1.055 7.596 1.00 80.38 120 ARG A CA 1
ATOM 973 C C . ARG A 1 120 ? -7.421 2.176 8.627 1.00 80.38 120 ARG A C 1
ATOM 975 O O . ARG A 1 120 ? -8.096 3.180 8.403 1.00 80.38 120 ARG A O 1
ATOM 982 N N . CYS A 1 121 ? -6.735 2.007 9.747 1.00 80.75 121 CYS A N 1
ATOM 983 C CA . CYS A 1 121 ? -6.808 2.897 10.893 1.00 80.75 121 CYS A CA 1
ATOM 984 C C . CYS A 1 121 ? -5.430 3.019 11.551 1.00 80.75 121 CYS A C 1
ATOM 986 O O . CYS A 1 121 ? -4.671 2.052 11.563 1.00 80.75 121 CYS A O 1
ATOM 988 N N . SER A 1 122 ? -5.090 4.192 12.092 1.00 79.12 122 SER A N 1
ATOM 989 C CA . SER A 1 122 ? -3.876 4.376 12.901 1.00 79.12 122 SER A CA 1
ATOM 990 C C . SER A 1 122 ? -4.008 3.762 14.290 1.00 79.12 122 SER A C 1
ATOM 992 O O . SER A 1 122 ? -3.001 3.424 14.904 1.00 79.12 122 SER A O 1
ATOM 994 N N . CYS A 1 123 ? -5.244 3.637 14.770 1.00 83.38 123 CYS A N 1
ATOM 995 C CA . CYS A 1 123 ? -5.586 2.971 16.011 1.00 83.38 123 CYS A CA 1
ATOM 996 C C . CYS A 1 123 ? -6.067 1.563 15.670 1.00 83.38 123 CYS A C 1
ATOM 998 O O . CYS A 1 123 ? -7.134 1.396 15.076 1.00 83.38 123 CYS A O 1
ATOM 1000 N N . ILE A 1 124 ? -5.242 0.574 15.988 1.00 82.00 124 ILE A N 1
ATOM 1001 C CA . ILE A 1 124 ? -5.459 -0.827 15.651 1.00 82.00 124 ILE A CA 1
ATOM 1002 C C . ILE A 1 124 ? -5.571 -1.669 16.908 1.00 82.00 124 ILE A C 1
ATOM 1004 O O . ILE A 1 124 ? -4.927 -1.399 17.922 1.00 82.00 124 ILE A O 1
ATOM 1008 N N . GLU A 1 125 ? -6.352 -2.733 16.808 1.00 82.06 125 GLU A N 1
ATOM 1009 C CA . GLU A 1 125 ? -6.466 -3.729 17.860 1.00 82.06 125 GLU A CA 1
ATOM 1010 C C . GLU A 1 125 ? -5.993 -5.085 17.329 1.00 82.06 125 GLU A C 1
ATOM 1012 O O . GLU A 1 125 ? -6.447 -5.547 16.280 1.00 82.06 125 GLU A O 1
ATOM 1017 N N . ILE A 1 126 ? -5.022 -5.698 18.008 1.00 84.94 126 ILE A N 1
ATOM 1018 C CA . ILE A 1 126 ? -4.361 -6.925 17.548 1.00 84.94 126 ILE A CA 1
ATOM 1019 C C . ILE A 1 126 ? -4.412 -7.979 18.659 1.00 84.94 126 ILE A C 1
ATOM 1021 O O . ILE A 1 126 ? -4.040 -7.664 19.793 1.00 84.94 126 ILE A O 1
ATOM 1025 N N . PRO A 1 127 ? -4.803 -9.233 18.367 1.00 85.81 127 PRO A N 1
ATOM 1026 C CA . PRO A 1 127 ? -4.635 -10.328 19.314 1.00 85.81 127 PRO A CA 1
ATOM 1027 C C . PRO A 1 127 ? -3.160 -10.520 19.681 1.00 85.81 127 PRO A C 1
ATOM 1029 O O . PRO A 1 127 ? -2.286 -10.590 18.813 1.00 85.81 127 PRO A O 1
ATOM 1032 N N . ASP A 1 128 ? -2.873 -10.642 20.970 1.00 85.56 128 ASP A N 1
ATOM 1033 C CA . ASP A 1 128 ? -1.522 -10.812 21.494 1.00 85.56 128 ASP A CA 1
ATOM 1034 C C . ASP A 1 128 ? -0.866 -12.108 21.001 1.00 85.56 128 ASP A C 1
ATOM 1036 O O . ASP A 1 128 ? 0.336 -12.122 20.753 1.00 85.56 128 ASP A O 1
ATOM 1040 N N . THR A 1 129 ? -1.645 -13.167 20.779 1.00 84.06 129 THR A N 1
ATOM 1041 C CA . THR A 1 129 ? -1.204 -14.432 20.176 1.00 84.06 129 THR A CA 1
ATOM 1042 C C . THR A 1 129 ? -0.832 -14.293 18.696 1.00 84.06 129 THR A C 1
ATOM 1044 O O . THR A 1 129 ? 0.156 -14.879 18.266 1.00 84.06 129 THR A O 1
ATOM 1047 N N . VAL A 1 130 ? -1.519 -13.441 17.925 1.00 83.94 130 VAL A N 1
ATOM 1048 C CA . VAL A 1 130 ? -1.117 -13.129 16.538 1.00 83.94 130 VAL A CA 1
ATOM 1049 C C . VAL A 1 130 ? 0.230 -12.409 16.522 1.00 83.94 130 VAL A C 1
ATOM 1051 O O . VAL A 1 130 ? 1.084 -12.707 15.685 1.00 83.94 130 VAL A O 1
ATOM 1054 N N . ILE A 1 131 ? 0.441 -11.474 17.456 1.00 88.62 131 ILE A N 1
ATOM 1055 C CA . ILE A 1 131 ? 1.741 -10.815 17.613 1.00 88.62 131 ILE A CA 1
ATOM 1056 C C . ILE A 1 131 ? 2.793 -11.837 18.055 1.00 88.62 131 ILE A C 1
ATOM 1058 O O . ILE A 1 131 ? 3.886 -11.863 17.495 1.00 88.62 131 ILE A O 1
ATOM 1062 N N . ARG A 1 132 ? 2.461 -12.697 19.024 1.00 88.94 132 ARG A N 1
ATOM 1063 C CA . ARG A 1 132 ? 3.339 -13.748 19.547 1.00 88.94 132 ARG A CA 1
ATOM 1064 C C . ARG A 1 132 ? 3.873 -14.630 18.423 1.00 88.94 132 ARG A C 1
ATOM 1066 O O . ARG A 1 132 ? 5.083 -14.799 18.305 1.00 88.94 132 ARG A O 1
ATOM 1073 N N . ASP A 1 133 ? 2.980 -15.163 17.601 1.00 85.12 133 ASP A N 1
ATOM 1074 C CA . ASP A 1 133 ? 3.345 -16.116 16.554 1.00 85.12 133 ASP A CA 1
ATOM 1075 C C . ASP A 1 133 ? 4.160 -15.432 15.461 1.00 85.12 133 ASP A C 1
ATOM 1077 O O . ASP A 1 133 ? 5.196 -15.943 15.044 1.00 85.12 133 ASP A O 1
ATOM 1081 N N . ALA A 1 134 ? 3.782 -14.211 15.081 1.00 85.56 134 ALA A N 1
ATOM 1082 C CA . ALA A 1 134 ? 4.541 -13.451 14.102 1.00 85.56 134 ALA A CA 1
ATOM 1083 C C . ALA A 1 134 ? 5.922 -13.009 14.617 1.00 85.56 134 ALA A C 1
ATOM 1085 O O . ALA A 1 134 ? 6.869 -12.968 13.838 1.00 85.56 134 ALA A O 1
ATOM 1086 N N . VAL A 1 135 ? 6.085 -12.685 15.902 1.00 88.56 135 VAL A N 1
ATOM 1087 C CA . VAL A 1 135 ? 7.373 -12.233 16.459 1.00 88.56 135 VAL A CA 1
ATOM 1088 C C . VAL A 1 135 ? 8.294 -13.415 16.772 1.00 88.56 135 VAL A C 1
ATOM 1090 O O . VAL A 1 135 ? 9.464 -13.383 16.390 1.00 88.56 135 VAL A O 1
ATOM 1093 N N . TRP A 1 136 ? 7.786 -14.467 17.420 1.00 86.81 136 TRP A N 1
ATOM 1094 C CA . TRP A 1 136 ? 8.607 -15.567 17.941 1.00 86.81 136 TRP A CA 1
ATOM 1095 C C . TRP A 1 136 ? 8.573 -16.861 17.128 1.00 86.81 136 TRP A C 1
ATOM 1097 O O . TRP A 1 136 ? 9.468 -17.679 17.340 1.00 86.81 136 TRP A O 1
ATOM 1107 N N . ASP A 1 137 ? 7.617 -17.036 16.209 1.00 80.75 137 ASP A N 1
ATOM 1108 C CA . ASP A 1 137 ? 7.524 -18.204 15.318 1.00 80.75 137 ASP A CA 1
ATOM 1109 C C . ASP A 1 137 ? 7.567 -19.538 16.093 1.00 80.75 137 ASP A C 1
ATOM 1111 O O . ASP A 1 137 ? 8.466 -20.362 15.939 1.00 80.75 137 ASP A O 1
ATOM 1115 N N . GLY A 1 138 ? 6.660 -19.694 17.064 1.00 72.00 138 GLY A N 1
ATOM 1116 C CA . GLY A 1 138 ? 6.560 -20.886 17.919 1.00 72.00 138 GLY A CA 1
ATOM 1117 C C . GLY A 1 138 ? 7.608 -20.998 19.040 1.00 72.00 138 GLY A C 1
ATOM 1118 O O . GLY A 1 138 ? 7.345 -21.640 20.056 1.00 72.00 138 GLY A O 1
ATOM 1119 N N . ARG A 1 139 ? 8.760 -20.316 18.951 1.00 81.56 139 ARG A N 1
ATOM 1120 C CA . ARG A 1 139 ? 9.796 -20.291 20.012 1.00 81.56 139 ARG A CA 1
ATOM 1121 C C . ARG A 1 139 ? 9.537 -19.203 21.046 1.00 81.56 139 ARG A C 1
ATOM 1123 O O . ARG A 1 139 ? 10.301 -18.244 21.180 1.00 81.56 139 ARG A O 1
ATOM 1130 N N . VAL A 1 140 ? 8.424 -19.346 21.751 1.00 86.19 140 VAL A N 1
ATOM 1131 C CA . VAL A 1 140 ? 7.876 -18.320 22.639 1.00 86.19 140 VAL A CA 1
ATOM 1132 C C . VAL A 1 140 ? 8.518 -18.390 24.038 1.00 86.19 140 VAL A C 1
ATOM 1134 O O . VAL A 1 140 ? 8.408 -19.419 24.705 1.00 86.19 140 VAL A O 1
ATOM 1137 N N . PRO A 1 141 ? 9.151 -17.311 24.543 1.00 88.19 141 PRO A N 1
ATOM 1138 C CA . PRO A 1 141 ? 9.674 -17.266 25.910 1.00 88.19 141 PRO A CA 1
ATOM 1139 C C . PRO A 1 141 ? 8.572 -17.403 26.970 1.00 88.19 141 PRO A C 1
ATOM 1141 O O . PRO A 1 141 ? 7.468 -16.891 26.789 1.00 88.19 141 PRO A O 1
ATOM 1144 N N . LYS A 1 142 ? 8.885 -17.973 28.144 1.00 87.19 142 LYS A N 1
ATOM 1145 C CA . LYS A 1 142 ? 7.919 -18.114 29.260 1.00 87.19 142 LYS A CA 1
ATOM 1146 C C . LYS A 1 142 ? 7.216 -16.796 29.630 1.00 87.19 142 LYS A C 1
ATOM 1148 O O . LYS A 1 142 ? 6.016 -16.784 29.887 1.00 87.19 142 LYS A O 1
ATOM 1153 N N . HIS A 1 143 ? 7.937 -15.673 29.596 1.00 88.56 143 HIS A N 1
ATOM 1154 C CA . HIS A 1 143 ? 7.417 -14.336 29.914 1.00 88.56 143 HIS A CA 1
ATOM 1155 C C . HIS A 1 143 ? 7.247 -13.437 28.679 1.00 88.56 143 HIS A C 1
ATOM 1157 O O . HIS A 1 143 ? 7.374 -12.217 28.776 1.00 88.56 143 HIS A O 1
ATOM 1163 N N . TRP A 1 144 ? 6.938 -14.014 27.514 1.00 89.12 144 TRP A N 1
ATOM 1164 C CA . TRP A 1 144 ? 6.840 -13.281 26.244 1.00 89.12 144 TRP A CA 1
ATOM 1165 C C . TRP A 1 144 ? 5.908 -12.061 26.280 1.00 89.12 144 TRP A C 1
ATOM 1167 O O . TRP A 1 144 ? 6.176 -11.077 25.607 1.00 89.12 144 TRP A O 1
ATOM 1177 N N . ARG A 1 145 ? 4.841 -12.067 27.092 1.00 88.38 145 ARG A N 1
ATOM 1178 C CA . ARG A 1 145 ? 3.954 -10.897 27.246 1.00 88.38 145 ARG A CA 1
ATOM 1179 C C . ARG A 1 145 ? 4.637 -9.720 27.938 1.00 88.38 145 ARG A C 1
ATOM 1181 O O . ARG A 1 145 ? 4.354 -8.573 27.608 1.00 88.38 145 ARG A O 1
ATOM 1188 N N . ALA A 1 146 ? 5.508 -9.991 28.910 1.00 88.88 146 ALA A N 1
ATOM 1189 C CA . ALA A 1 146 ? 6.312 -8.950 29.543 1.00 88.88 146 ALA A CA 1
ATOM 1190 C C . ALA A 1 146 ? 7.335 -8.394 28.546 1.00 88.88 146 ALA A C 1
ATOM 1192 O O . ALA A 1 146 ? 7.486 -7.181 28.446 1.00 88.88 146 ALA A O 1
ATOM 1193 N N . GLU A 1 147 ? 7.953 -9.272 27.752 1.00 88.88 147 GLU A N 1
ATOM 1194 C CA . GLU A 1 147 ? 8.851 -8.861 26.669 1.00 88.88 147 GLU A CA 1
ATOM 1195 C C . GLU A 1 147 ? 8.131 -8.010 25.621 1.00 88.88 147 GLU A C 1
ATOM 1197 O O . GLU A 1 147 ? 8.603 -6.938 25.262 1.00 88.88 147 GLU A O 1
ATOM 1202 N N . LEU A 1 148 ? 6.929 -8.418 25.212 1.00 89.31 148 LEU A N 1
ATOM 1203 C CA . LEU A 1 148 ? 6.113 -7.665 24.271 1.00 89.31 148 LEU A CA 1
ATOM 1204 C C . LEU A 1 148 ? 5.785 -6.260 24.795 1.00 89.31 148 LEU A C 1
ATOM 1206 O O . LEU A 1 148 ? 5.883 -5.287 24.052 1.00 89.31 148 LEU A O 1
ATOM 1210 N N . ARG A 1 149 ? 5.437 -6.131 26.083 1.00 88.31 149 ARG A N 1
ATOM 1211 C CA . ARG A 1 149 ? 5.217 -4.819 26.715 1.00 88.31 149 ARG A CA 1
ATOM 1212 C C . ARG A 1 149 ? 6.475 -3.955 26.699 1.00 88.31 149 ARG A C 1
ATOM 1214 O O . ARG A 1 149 ? 6.359 -2.769 26.415 1.00 88.31 149 ARG A O 1
ATOM 1221 N N . ARG A 1 150 ? 7.655 -4.534 26.957 1.00 87.12 150 ARG A N 1
ATOM 1222 C CA . ARG A 1 150 ? 8.939 -3.818 26.859 1.00 87.12 150 ARG A CA 1
ATOM 1223 C C . ARG A 1 150 ? 9.195 -3.315 25.439 1.00 87.12 150 ARG A C 1
ATOM 1225 O O . ARG A 1 150 ? 9.534 -2.152 25.270 1.00 87.12 150 ARG A O 1
ATOM 1232 N N . MET A 1 151 ? 8.956 -4.148 24.425 1.00 88.69 151 MET A N 1
ATOM 1233 C CA . MET A 1 151 ? 9.104 -3.747 23.021 1.00 88.69 151 MET A CA 1
ATOM 1234 C C . MET A 1 151 ? 8.155 -2.598 22.647 1.00 88.69 151 MET A C 1
ATOM 1236 O O . MET A 1 151 ? 8.579 -1.641 22.004 1.00 88.69 151 MET A O 1
ATOM 1240 N N . PHE A 1 152 ? 6.886 -2.651 23.071 1.00 87.88 152 PHE A N 1
ATOM 1241 C CA . PHE A 1 152 ? 5.937 -1.552 22.850 1.00 87.88 152 PHE A CA 1
ATOM 1242 C C . PHE A 1 152 ? 6.325 -0.269 23.594 1.00 87.88 152 PHE A C 1
ATOM 1244 O O . PHE A 1 152 ? 6.190 0.812 23.024 1.00 87.88 152 PHE A O 1
ATOM 1251 N N . ALA A 1 153 ? 6.844 -0.378 24.822 1.00 85.12 153 ALA A N 1
ATOM 1252 C CA . ALA A 1 153 ? 7.369 0.765 25.566 1.00 85.12 153 ALA A CA 1
ATOM 1253 C C . ALA A 1 153 ? 8.538 1.420 24.812 1.00 85.12 153 ALA A C 1
ATOM 1255 O O . ALA A 1 153 ? 8.472 2.608 24.504 1.00 85.12 153 ALA A O 1
ATOM 1256 N N . SER A 1 154 ? 9.521 0.633 24.362 1.00 86.00 154 SER A N 1
ATOM 1257 C CA . SER A 1 154 ? 10.615 1.127 23.515 1.00 86.00 154 SER A CA 1
ATOM 1258 C C . SER A 1 154 ? 10.113 1.774 22.217 1.00 86.00 154 SER A C 1
ATOM 1260 O O . SER A 1 154 ? 10.564 2.850 21.844 1.00 86.00 154 SER A O 1
ATOM 1262 N N . LEU A 1 155 ? 9.139 1.176 21.526 1.00 87.50 155 LEU A N 1
ATOM 1263 C CA . LEU A 1 155 ? 8.563 1.782 20.319 1.00 87.50 155 LEU A CA 1
ATOM 1264 C C . LEU A 1 155 ? 7.792 3.084 20.602 1.00 87.50 155 LEU A C 1
ATOM 1266 O O . LEU A 1 155 ? 7.710 3.931 19.718 1.00 87.50 155 LEU A O 1
ATOM 1270 N N . SER A 1 156 ? 7.243 3.264 21.808 1.00 84.19 156 SER A N 1
ATOM 1271 C CA . SER A 1 156 ? 6.569 4.510 22.213 1.00 84.19 156 SER A CA 1
ATOM 1272 C C . SER A 1 156 ? 7.521 5.677 22.458 1.00 84.19 156 SER A C 1
ATOM 1274 O O . SER A 1 156 ? 7.110 6.827 22.380 1.00 84.19 156 SER A O 1
ATOM 1276 N N . LEU A 1 157 ? 8.792 5.376 22.708 1.00 83.75 157 LEU A N 1
ATOM 1277 C CA . LEU A 1 157 ? 9.855 6.362 22.845 1.00 83.75 157 LEU A CA 1
ATOM 1278 C C . LEU A 1 157 ? 10.521 6.723 21.514 1.00 83.75 157 LEU A C 1
ATOM 1280 O O . LEU A 1 157 ? 11.261 7.699 21.434 1.00 83.75 157 LEU A O 1
ATOM 1284 N N . LEU A 1 158 ? 10.353 5.891 20.487 1.00 87.38 158 LEU A N 1
ATOM 1285 C CA . LEU A 1 158 ? 11.143 5.989 19.269 1.00 87.38 158 LEU A CA 1
ATOM 1286 C C . LEU A 1 158 ? 10.577 7.048 18.320 1.00 87.38 158 LEU A C 1
ATOM 1288 O O . LEU A 1 158 ? 9.390 7.034 17.983 1.00 87.38 158 LEU A O 1
ATOM 1292 N N . HIS A 1 159 ? 11.461 7.904 17.810 1.00 87.56 159 HIS A N 1
ATOM 1293 C CA . HIS A 1 159 ? 11.155 8.851 16.747 1.00 87.56 159 HIS A CA 1
ATOM 1294 C C . HIS A 1 159 ? 11.952 8.550 15.477 1.00 87.56 159 HIS A C 1
ATOM 1296 O O . HIS A 1 159 ? 13.161 8.324 15.521 1.00 87.56 159 HIS A O 1
ATOM 1302 N N . LEU A 1 160 ? 11.270 8.579 14.329 1.00 85.69 160 LEU A N 1
ATOM 1303 C CA . LEU A 1 160 ? 11.832 8.279 13.012 1.00 85.69 160 LEU A CA 1
ATOM 1304 C C . LEU A 1 160 ? 11.488 9.384 12.009 1.00 85.69 160 LEU A C 1
ATOM 1306 O O . LEU A 1 160 ? 10.319 9.557 11.639 1.00 85.69 160 LEU A O 1
ATOM 1310 N N . THR A 1 161 ? 12.497 10.070 11.476 1.00 79.56 161 THR A N 1
ATOM 1311 C CA . THR A 1 161 ? 12.300 11.135 10.471 1.00 79.56 161 THR A CA 1
ATOM 1312 C C . THR A 1 161 ? 12.822 10.709 9.096 1.00 79.56 161 THR A C 1
ATOM 1314 O O . THR A 1 161 ? 13.400 9.632 8.943 1.00 79.56 161 THR A O 1
ATOM 1317 N N . ARG A 1 162 ? 12.565 11.511 8.057 1.00 72.44 162 ARG A N 1
ATOM 1318 C CA . ARG A 1 162 ? 13.229 11.326 6.761 1.00 72.44 162 ARG A CA 1
ATOM 1319 C C . ARG A 1 162 ? 14.593 12.024 6.797 1.00 72.44 162 ARG A C 1
ATOM 1321 O O . ARG A 1 162 ? 14.674 13.108 7.367 1.00 72.44 162 ARG A O 1
ATOM 1328 N N . PRO A 1 163 ? 15.629 11.477 6.145 1.00 59.88 163 PRO A N 1
ATOM 1329 C CA . PRO A 1 163 ? 16.905 12.171 6.039 1.00 59.88 163 PRO A CA 1
ATOM 1330 C C . PRO A 1 163 ? 16.721 13.523 5.325 1.00 59.88 163 PRO A C 1
ATOM 1332 O O . PRO A 1 163 ? 16.318 13.565 4.161 1.00 59.88 163 PRO A O 1
ATOM 1335 N N . SER A 1 164 ? 16.985 14.628 6.026 1.00 53.31 164 SER A N 1
ATOM 1336 C CA . SER A 1 164 ? 17.157 15.971 5.455 1.00 53.31 164 SER A CA 1
ATOM 1337 C C . SER A 1 164 ? 18.643 16.242 5.193 1.00 53.31 164 SER A C 1
ATOM 1339 O O . SER A 1 164 ? 19.504 15.558 5.745 1.00 53.31 164 SER A O 1
ATOM 1341 N N . LYS A 1 165 ? 18.964 17.207 4.314 1.00 44.62 165 LYS A N 1
ATOM 1342 C CA . LYS A 1 165 ? 20.360 17.588 4.016 1.00 44.62 165 LYS A CA 1
ATOM 1343 C C . LYS A 1 165 ? 21.141 17.861 5.320 1.00 44.62 165 LYS A C 1
ATOM 1345 O O . LYS A 1 165 ? 20.560 18.436 6.237 1.00 44.62 165 LYS A O 1
ATOM 1350 N N . PRO A 1 166 ? 22.438 17.513 5.381 1.00 42.62 166 PRO A N 1
ATOM 1351 C CA . PRO A 1 166 ? 23.233 17.446 6.616 1.00 42.62 166 PRO A CA 1
ATOM 1352 C C . PRO A 1 166 ? 23.588 18.803 7.259 1.00 42.62 166 PRO A C 1
ATOM 1354 O O . PRO A 1 166 ? 24.505 18.869 8.064 1.00 42.62 166 PRO A O 1
ATOM 1357 N N . SER A 1 167 ? 22.905 19.896 6.915 1.00 44.12 167 SER A N 1
ATOM 1358 C CA . SER A 1 167 ? 23.279 21.254 7.333 1.00 44.12 167 SER A CA 1
ATOM 1359 C C . SER A 1 167 ? 22.269 21.920 8.278 1.00 44.12 167 SER A C 1
ATOM 1361 O O . SER A 1 167 ? 22.201 23.145 8.315 1.00 44.12 167 SER A O 1
ATOM 1363 N N . GLY A 1 168 ? 21.458 21.156 9.018 1.00 54.00 168 GLY A N 1
ATOM 1364 C CA . GLY A 1 168 ? 20.517 21.723 9.990 1.00 54.00 168 GLY A CA 1
ATOM 1365 C C . GLY A 1 168 ? 19.944 20.708 10.980 1.00 54.00 168 GLY A C 1
ATOM 1366 O O . GLY A 1 168 ? 19.927 19.508 10.702 1.00 54.00 168 GLY A O 1
ATOM 1367 N N . PHE A 1 169 ? 19.471 21.217 12.123 1.00 56.25 169 PHE A N 1
ATOM 1368 C CA . PHE A 1 169 ? 18.792 20.460 13.181 1.00 56.25 169 PHE A CA 1
ATOM 1369 C C . PHE A 1 169 ? 17.658 19.590 12.617 1.00 56.25 169 PHE A C 1
ATOM 1371 O O . PHE A 1 169 ? 16.821 20.060 11.842 1.00 56.25 169 PHE A O 1
ATOM 1378 N N . VAL A 1 170 ? 17.600 18.320 13.029 1.00 63.62 170 VAL A N 1
ATOM 1379 C CA . VAL A 1 170 ? 16.481 17.434 12.690 1.00 63.62 170 VAL A CA 1
ATOM 1380 C C . VAL A 1 170 ? 15.309 17.768 13.614 1.00 63.62 170 VAL A C 1
ATOM 1382 O O . VAL A 1 170 ? 15.396 17.590 14.824 1.00 63.62 170 VAL A O 1
ATOM 1385 N N . ALA A 1 171 ? 14.199 18.251 13.053 1.00 70.06 171 ALA A N 1
ATOM 1386 C CA . ALA A 1 171 ? 13.004 18.579 13.830 1.00 70.06 171 ALA A CA 1
ATOM 1387 C C . ALA A 1 171 ? 12.280 17.298 14.292 1.00 70.06 171 ALA A C 1
ATOM 1389 O O . ALA A 1 171 ? 11.487 16.711 13.546 1.00 70.06 171 ALA A O 1
ATOM 1390 N N . PHE A 1 172 ? 12.567 16.848 15.514 1.00 78.69 172 PHE A N 1
ATOM 1391 C CA . PHE A 1 172 ? 11.821 15.786 16.188 1.00 78.69 172 PHE A CA 1
ATOM 1392 C C . PHE A 1 172 ? 10.605 16.353 16.940 1.00 78.69 172 PHE A C 1
ATOM 1394 O O . PHE A 1 172 ? 10.603 17.506 17.357 1.00 78.69 172 PHE A O 1
ATOM 1401 N N . GLY A 1 173 ? 9.539 15.559 17.058 1.00 75.81 173 GLY A N 1
ATOM 1402 C CA . GLY A 1 173 ? 8.282 15.966 17.684 1.00 75.81 173 GLY A CA 1
ATOM 1403 C C . GLY A 1 173 ? 7.102 15.148 17.162 1.00 75.81 173 GLY A C 1
ATOM 1404 O O . GLY A 1 173 ? 7.253 13.967 16.832 1.00 75.81 173 GLY A O 1
ATOM 1405 N N . ASP A 1 174 ? 5.930 15.779 17.035 1.00 72.06 174 ASP A N 1
ATOM 1406 C CA . ASP A 1 174 ? 4.669 15.062 16.784 1.00 72.06 174 ASP A CA 1
ATOM 1407 C C . ASP A 1 174 ? 4.633 14.258 15.494 1.00 72.06 174 ASP A C 1
ATOM 1409 O O . ASP A 1 174 ? 4.106 13.144 15.407 1.00 72.06 174 ASP A O 1
ATOM 1413 N N . ASN A 1 175 ? 5.277 14.802 14.473 1.00 77.31 175 ASN A N 1
ATOM 1414 C CA . ASN A 1 175 ? 5.302 14.180 13.163 1.00 77.31 175 ASN A CA 1
ATOM 1415 C C . ASN A 1 175 ? 6.298 13.016 13.067 1.00 77.31 175 ASN A C 1
ATOM 1417 O O . ASN A 1 175 ? 6.320 12.322 12.050 1.00 77.31 175 ASN A O 1
ATOM 1421 N N . THR A 1 176 ? 7.119 12.791 14.097 1.00 81.81 176 THR A N 1
ATOM 1422 C CA . THR A 1 176 ? 8.206 11.806 14.063 1.00 81.81 176 THR A CA 1
ATOM 1423 C C . THR A 1 176 ? 8.010 10.645 15.031 1.00 81.81 176 THR A C 1
ATOM 1425 O O . THR A 1 176 ? 8.711 9.648 14.884 1.00 81.81 176 THR A O 1
ATOM 1428 N N . ALA A 1 177 ? 7.032 10.703 15.941 1.00 83.88 177 ALA A N 1
ATOM 1429 C CA . ALA A 1 177 ? 6.739 9.619 16.881 1.00 83.88 177 ALA A CA 1
ATOM 1430 C C . ALA A 1 177 ? 6.292 8.327 16.172 1.00 83.88 177 ALA A C 1
ATOM 1432 O O . ALA A 1 177 ? 5.480 8.361 15.238 1.00 83.88 177 ALA A O 1
ATOM 1433 N N . VAL A 1 178 ? 6.792 7.177 16.637 1.00 86.88 178 VAL A N 1
ATOM 1434 C CA . VAL A 1 178 ? 6.424 5.850 16.120 1.00 86.88 178 VAL A CA 1
ATOM 1435 C C . VAL A 1 178 ? 5.099 5.369 16.704 1.00 86.88 178 VAL A C 1
ATOM 1437 O O . VAL A 1 178 ? 4.190 5.053 15.936 1.00 86.88 178 VAL A O 1
ATOM 1440 N N . LEU A 1 179 ? 4.937 5.354 18.029 1.00 85.69 179 LEU A N 1
ATOM 1441 C CA . LEU A 1 179 ? 3.661 5.057 18.690 1.00 85.69 179 LEU A CA 1
ATOM 1442 C C . LEU A 1 179 ? 3.246 6.227 19.575 1.00 85.69 179 LEU A C 1
ATOM 1444 O O . LEU A 1 179 ? 4.069 6.777 20.292 1.00 85.69 179 LEU A O 1
ATOM 1448 N N . THR A 1 180 ? 1.960 6.574 19.562 1.00 76.12 180 THR A N 1
ATOM 1449 C CA . THR A 1 180 ? 1.405 7.623 20.438 1.00 76.12 180 THR A CA 1
ATOM 1450 C C . THR A 1 180 ? 0.666 7.040 21.635 1.00 76.12 180 THR A C 1
ATOM 1452 O O . THR A 1 180 ? 0.457 7.733 22.630 1.00 76.12 180 THR A O 1
ATOM 1455 N N . HIS A 1 181 ? 0.235 5.778 21.550 1.00 75.94 181 HIS A N 1
ATOM 1456 C CA . HIS A 1 181 ? -0.404 5.065 22.648 1.00 75.94 181 HIS A CA 1
ATOM 1457 C C . HIS A 1 181 ? -0.333 3.551 22.438 1.00 75.94 181 HIS A C 1
ATOM 1459 O O . HIS A 1 181 ? -0.474 3.071 21.314 1.00 75.94 181 HIS A O 1
ATOM 1465 N N . PHE A 1 182 ? -0.216 2.787 23.522 1.00 83.06 182 PHE A N 1
ATOM 1466 C CA . PHE A 1 182 ? -0.565 1.371 23.513 1.00 83.06 182 PHE A CA 1
ATOM 1467 C C . PHE A 1 182 ? -1.177 0.958 24.853 1.00 83.06 182 PHE A C 1
ATOM 1469 O O . PHE A 1 182 ? -0.850 1.516 25.902 1.00 83.06 182 PHE A O 1
ATOM 1476 N N . LYS A 1 183 ? -2.069 -0.031 24.821 1.00 79.88 183 LYS A N 1
ATOM 1477 C CA . LYS A 1 183 ? -2.711 -0.604 26.004 1.00 79.88 183 LYS A CA 1
ATOM 1478 C C . LYS A 1 183 ? -2.969 -2.087 25.781 1.00 79.88 183 LYS A C 1
ATOM 1480 O O . LYS A 1 183 ? -3.495 -2.485 24.748 1.00 79.88 183 LYS A O 1
ATOM 1485 N N . VAL A 1 184 ? -2.642 -2.906 26.775 1.00 79.44 184 VAL A N 1
ATOM 1486 C CA . VAL A 1 184 ? -3.049 -4.318 26.810 1.00 79.44 184 VAL A CA 1
ATOM 1487 C C . VAL A 1 184 ? -4.380 -4.399 27.556 1.00 79.44 184 VAL A C 1
ATOM 1489 O O . VAL A 1 184 ? -4.477 -3.863 28.661 1.00 79.44 184 VAL A O 1
ATOM 1492 N N . ARG A 1 185 ? -5.406 -5.026 26.969 1.00 73.25 185 ARG A N 1
ATOM 1493 C CA . ARG A 1 185 ? -6.693 -5.241 27.655 1.00 73.25 185 ARG A CA 1
ATOM 1494 C C . ARG A 1 185 ? -6.528 -6.152 28.881 1.00 73.25 185 ARG A C 1
ATOM 1496 O O . ARG A 1 185 ? -5.622 -6.984 28.931 1.00 73.25 185 ARG A O 1
ATOM 1503 N N . ASN A 1 186 ? -7.373 -5.962 29.894 1.00 59.53 186 ASN A N 1
ATOM 1504 C CA . ASN A 1 186 ? -7.297 -6.727 31.142 1.00 59.53 186 ASN A CA 1
ATOM 1505 C C . ASN A 1 186 ? -7.801 -8.167 30.954 1.00 59.53 186 ASN A C 1
ATOM 1507 O O . ASN A 1 186 ? -8.670 -8.438 30.133 1.00 59.53 186 ASN A O 1
ATOM 1511 N N . ARG A 1 187 ? -7.261 -9.097 31.755 1.00 50.28 187 ARG A N 1
ATOM 1512 C CA . ARG A 1 187 ? -7.560 -10.541 31.682 1.00 50.28 187 ARG A CA 1
ATOM 1513 C C . ARG A 1 187 ? -9.014 -10.917 31.997 1.00 50.28 187 ARG A C 1
ATOM 1515 O O . ARG A 1 187 ? -9.441 -11.983 31.589 1.00 50.28 187 ARG A O 1
ATOM 1522 N N . SER A 1 188 ? -9.789 -10.095 32.703 1.00 45.66 188 SER A N 1
ATOM 1523 C CA . SER A 1 188 ? -11.176 -10.440 33.066 1.00 45.66 188 SER A CA 1
ATOM 1524 C C . SER A 1 188 ? -12.136 -10.517 31.868 1.00 45.66 188 SER A C 1
ATOM 1526 O O . SER A 1 188 ? -13.233 -11.039 32.010 1.00 45.66 188 SER A O 1
ATOM 1528 N N . GLU A 1 189 ? -11.723 -10.047 30.687 1.00 48.56 189 GLU A N 1
ATOM 1529 C CA . GLU A 1 189 ? -12.515 -10.018 29.447 1.00 48.56 189 GLU A CA 1
ATOM 1530 C C . GLU A 1 189 ? -12.152 -11.176 28.492 1.00 48.56 189 GLU A C 1
ATOM 1532 O O . GLU A 1 189 ? -12.140 -11.005 27.275 1.00 48.56 189 GLU A O 1
ATOM 1537 N N . HIS A 1 190 ? -11.812 -12.363 29.018 1.00 46.66 190 HIS A N 1
ATOM 1538 C CA . HIS A 1 190 ? -11.313 -13.517 28.241 1.00 46.66 190 HIS A CA 1
ATOM 1539 C C . HIS A 1 190 ? -12.248 -14.039 27.125 1.00 46.66 190 HIS A C 1
ATOM 1541 O O . HIS A 1 190 ? -11.873 -14.961 26.401 1.00 46.66 190 HIS A O 1
ATOM 1547 N N . THR A 1 191 ? -13.433 -13.458 26.951 1.00 49.78 191 THR A N 1
ATOM 1548 C CA . THR A 1 191 ? -14.467 -13.909 26.014 1.00 49.78 191 THR A CA 1
ATOM 1549 C C . THR A 1 191 ? -15.028 -12.818 25.102 1.00 49.78 191 THR A C 1
ATOM 1551 O O . THR A 1 191 ? -15.761 -13.164 24.175 1.00 49.78 191 THR A O 1
ATOM 1554 N N . ASP A 1 192 ? -14.661 -11.542 25.278 1.00 59.44 192 ASP A N 1
ATOM 1555 C CA . ASP A 1 192 ? -15.252 -10.441 24.502 1.00 59.44 192 ASP A CA 1
ATOM 1556 C C . ASP A 1 192 ? -14.265 -9.893 23.458 1.00 59.44 192 ASP A C 1
ATOM 1558 O O . ASP A 1 192 ? -13.500 -8.947 23.667 1.00 59.44 192 ASP A O 1
ATOM 1562 N N . CYS A 1 193 ? -14.232 -10.569 22.307 1.00 63.44 193 CYS A N 1
ATOM 1563 C CA . CYS A 1 193 ? -13.424 -10.147 21.169 1.00 63.44 193 CYS A CA 1
ATOM 1564 C C . CYS A 1 193 ? -14.054 -8.919 20.485 1.00 63.44 193 CYS A C 1
ATOM 1566 O O . CYS A 1 193 ? -15.261 -8.924 20.224 1.00 63.44 193 CYS A O 1
ATOM 1568 N N . PRO A 1 194 ? -13.259 -7.908 20.091 1.00 63.56 194 PRO A N 1
ATOM 1569 C CA . PRO A 1 194 ? -13.736 -6.819 19.254 1.00 63.56 194 PRO A CA 1
ATOM 1570 C C . PRO A 1 194 ? -14.236 -7.351 17.904 1.00 63.56 194 PRO A C 1
ATOM 1572 O O . PRO A 1 194 ? -13.821 -8.406 17.406 1.00 63.56 194 PRO A O 1
ATOM 1575 N N . GLU A 1 195 ? -15.148 -6.602 17.292 1.00 55.94 195 GLU A N 1
ATOM 1576 C CA . GLU A 1 195 ? -15.710 -6.943 15.991 1.00 55.94 195 GLU A CA 1
ATOM 1577 C C . GLU A 1 195 ? -14.610 -7.006 14.914 1.00 55.94 195 GLU A C 1
ATOM 1579 O O . GLU A 1 195 ? -13.884 -6.042 14.696 1.00 55.94 195 GLU A O 1
ATOM 1584 N N . GLY A 1 196 ? -14.460 -8.164 14.253 1.00 59.25 196 GLY A N 1
ATOM 1585 C CA . GLY A 1 196 ? -13.406 -8.393 13.253 1.00 59.25 196 GLY A CA 1
ATOM 1586 C C . GLY A 1 196 ? -12.102 -9.002 13.790 1.00 59.25 196 GLY A C 1
ATOM 1587 O O . GLY A 1 196 ? -11.108 -9.048 13.054 1.00 59.25 196 GLY A O 1
ATOM 1588 N N . CYS A 1 197 ? -12.083 -9.482 15.042 1.00 68.31 197 CYS A N 1
ATOM 1589 C CA . CYS A 1 197 ? -10.985 -10.305 15.548 1.00 68.31 197 CYS A CA 1
ATOM 1590 C C . CYS A 1 197 ? -10.845 -11.603 14.733 1.00 68.31 197 CYS A C 1
ATOM 1592 O O . CYS A 1 197 ? -11.793 -12.373 14.591 1.00 68.31 197 CYS A O 1
ATOM 1594 N N . VAL A 1 198 ? -9.629 -11.864 14.244 1.00 64.94 198 VAL A N 1
ATOM 1595 C CA . VAL A 1 198 ? -9.299 -13.041 13.419 1.00 64.94 198 VAL A CA 1
ATOM 1596 C C . VAL A 1 198 ? -9.268 -14.355 14.208 1.00 64.94 198 VAL A C 1
ATOM 1598 O O . VAL A 1 198 ? -9.249 -15.421 13.605 1.00 64.94 198 VAL A O 1
ATOM 1601 N N . LEU A 1 199 ? -9.264 -14.282 15.543 1.00 68.12 199 LEU A N 1
ATOM 1602 C CA . LEU A 1 199 ? -9.266 -15.429 16.457 1.00 68.12 199 LEU A CA 1
ATOM 1603 C C . LEU A 1 199 ? -10.573 -15.544 17.259 1.00 68.12 199 LEU A C 1
ATOM 1605 O O . LEU A 1 199 ? -10.626 -16.271 18.252 1.00 68.12 199 LEU A O 1
ATOM 1609 N N . ALA A 1 200 ? -11.628 -14.821 16.871 1.00 64.75 200 ALA A N 1
ATOM 1610 C CA . ALA A 1 200 ? -12.902 -14.854 17.583 1.00 64.75 200 ALA A CA 1
ATOM 1611 C C . ALA A 1 200 ? -13.475 -16.286 17.632 1.00 64.75 200 ALA A C 1
ATOM 1613 O O . ALA A 1 200 ? -13.766 -16.878 16.595 1.00 64.75 200 ALA A O 1
ATOM 1614 N N . GLY A 1 201 ? -13.668 -16.827 18.841 1.00 62.81 201 GLY A N 1
ATOM 1615 C CA . GLY A 1 201 ? -14.133 -18.207 19.053 1.00 62.81 201 GLY A CA 1
ATOM 1616 C C . GLY A 1 201 ? -13.044 -19.288 18.971 1.00 62.81 201 GLY A C 1
ATOM 1617 O O . GLY A 1 201 ? -13.385 -20.466 18.979 1.00 62.81 201 GLY A O 1
ATOM 1618 N N . GLY A 1 202 ? -11.767 -18.901 18.876 1.00 66.31 202 GLY A N 1
ATOM 1619 C CA . GLY A 1 202 ? -10.605 -19.793 18.935 1.00 66.31 202 GLY A CA 1
ATOM 1620 C C . GLY A 1 202 ? -9.949 -19.836 20.320 1.00 66.31 202 GLY A C 1
ATOM 1621 O O . GLY A 1 202 ? -10.621 -19.727 21.344 1.00 66.31 202 GLY A O 1
ATOM 1622 N N . GLU A 1 203 ? -8.622 -19.988 20.359 1.00 68.06 203 GLU A N 1
ATOM 1623 C CA . GLU A 1 203 ? -7.865 -20.024 21.617 1.00 68.06 203 GLU A CA 1
ATOM 1624 C C . GLU A 1 203 ? -8.052 -18.746 22.462 1.00 68.06 203 GLU A C 1
ATOM 1626 O O . GLU A 1 203 ? -8.152 -17.646 21.901 1.00 68.06 203 GLU A O 1
ATOM 1631 N N . PRO A 1 204 ? -8.028 -18.847 23.808 1.00 72.44 204 PRO A N 1
ATOM 1632 C CA . PRO A 1 204 ? -8.058 -17.684 24.687 1.00 72.44 204 PRO A CA 1
ATOM 1633 C C . PRO A 1 204 ? -6.910 -16.718 24.384 1.00 72.44 204 PRO A C 1
ATOM 1635 O O . PRO A 1 204 ? -5.730 -17.069 24.459 1.00 72.44 204 PRO A O 1
ATOM 1638 N N . HIS A 1 205 ? -7.255 -15.471 24.088 1.00 80.75 205 HIS A N 1
ATOM 1639 C CA . HIS A 1 205 ? -6.293 -14.427 23.753 1.00 80.75 205 HIS A CA 1
ATOM 1640 C C . HIS A 1 205 ? -6.680 -13.099 24.403 1.00 80.75 205 HIS A C 1
ATOM 1642 O O . HIS A 1 205 ? -7.768 -12.931 24.955 1.00 80.75 205 HIS A O 1
ATOM 1648 N N . THR A 1 206 ? -5.749 -12.153 24.382 1.00 83.19 206 THR A N 1
ATOM 1649 C CA . THR A 1 206 ? -5.963 -10.778 24.840 1.00 83.19 206 THR A CA 1
ATOM 1650 C C . THR A 1 206 ? -5.680 -9.836 23.683 1.00 83.19 206 THR A C 1
ATOM 1652 O O . THR A 1 206 ? -4.922 -10.169 22.779 1.00 83.19 206 THR A O 1
ATOM 1655 N N . HIS A 1 207 ? -6.273 -8.648 23.695 1.00 82.69 207 HIS A N 1
ATOM 1656 C CA . HIS A 1 207 ? -6.022 -7.656 22.661 1.00 82.69 207 HIS A CA 1
ATOM 1657 C C . HIS A 1 207 ? -5.033 -6.594 23.132 1.00 82.69 207 HIS A C 1
ATOM 1659 O O . HIS A 1 207 ? -5.071 -6.132 24.278 1.00 82.69 207 HIS A O 1
ATOM 1665 N N . VAL A 1 208 ? -4.147 -6.207 22.221 1.00 84.44 208 VAL A N 1
ATOM 1666 C CA . VAL A 1 208 ? -3.298 -5.031 22.353 1.00 84.44 208 VAL A CA 1
ATOM 1667 C C . VAL A 1 208 ? -3.875 -3.947 21.455 1.00 84.44 208 VAL A C 1
ATOM 1669 O O . VAL A 1 208 ? -3.926 -4.100 20.235 1.00 84.44 208 VAL A O 1
ATOM 1672 N N . LEU A 1 209 ? -4.315 -2.858 22.074 1.00 81.69 209 LEU A N 1
ATOM 1673 C CA . LEU A 1 209 ? -4.690 -1.630 21.394 1.00 81.69 209 LEU A CA 1
ATOM 1674 C C . LEU A 1 209 ? -3.424 -0.808 21.165 1.00 81.69 209 LEU A C 1
ATOM 1676 O O . LEU A 1 209 ? -2.684 -0.544 22.112 1.00 81.69 209 LEU A O 1
ATOM 1680 N N . VAL A 1 210 ? -3.180 -0.391 19.929 1.00 83.69 210 VAL A N 1
ATOM 1681 C CA . VAL A 1 210 ? -2.002 0.389 19.543 1.00 83.69 210 VAL A CA 1
ATOM 1682 C C . VAL A 1 210 ? -2.461 1.556 18.681 1.00 83.69 210 VAL A C 1
ATOM 1684 O O . VAL A 1 210 ? -3.076 1.345 17.641 1.00 83.69 210 VAL A O 1
ATOM 1687 N N . ASN A 1 211 ? -2.142 2.784 19.082 1.00 83.38 211 ASN A N 1
ATOM 1688 C CA . ASN A 1 211 ? -2.238 3.946 18.207 1.00 83.38 211 ASN A CA 1
ATOM 1689 C C . ASN A 1 211 ? -0.840 4.318 17.724 1.00 83.38 211 ASN A C 1
ATOM 1691 O O . ASN A 1 211 ? 0.040 4.651 18.524 1.00 83.38 211 ASN A O 1
ATOM 1695 N N . VAL A 1 212 ? -0.634 4.262 16.412 1.00 85.31 212 VAL A N 1
ATOM 1696 C CA . VAL A 1 212 ? 0.642 4.654 15.814 1.00 85.31 212 VAL A CA 1
ATOM 1697 C C . VAL A 1 212 ? 0.731 6.165 15.636 1.00 85.31 212 VAL A C 1
ATOM 1699 O O . VAL A 1 212 ? -0.286 6.846 15.507 1.00 85.31 212 VAL A O 1
ATOM 1702 N N . GLY A 1 213 ? 1.946 6.700 15.625 1.00 80.00 213 GLY A N 1
ATOM 1703 C CA . GLY A 1 213 ? 2.244 8.088 15.281 1.00 80.00 213 GLY A CA 1
ATOM 1704 C C . GLY A 1 213 ? 2.546 8.272 13.792 1.00 80.00 213 GLY A C 1
ATOM 1705 O O . GLY A 1 213 ? 2.622 7.312 13.019 1.00 80.00 213 GLY A O 1
ATOM 1706 N N . ARG A 1 214 ? 2.705 9.528 13.368 1.00 80.38 214 ARG A N 1
ATOM 1707 C CA . ARG A 1 214 ? 2.970 9.899 11.960 1.00 80.38 214 ARG A CA 1
ATOM 1708 C C . ARG A 1 214 ? 4.371 9.476 11.503 1.00 80.38 214 ARG A C 1
ATOM 1710 O O . ARG A 1 214 ? 4.595 9.160 10.331 1.00 80.38 214 ARG A O 1
ATOM 1717 N N . GLY A 1 215 ? 5.295 9.368 12.456 1.00 79.50 215 GLY A N 1
ATOM 1718 C CA . GLY A 1 215 ? 6.640 8.854 12.247 1.00 79.50 215 GLY A CA 1
ATOM 1719 C C . GLY A 1 215 ? 6.688 7.373 11.886 1.00 79.50 215 GLY A C 1
ATOM 1720 O O . GLY A 1 215 ? 7.722 6.901 11.437 1.00 79.50 215 GLY A O 1
ATOM 1721 N N . PHE A 1 216 ? 5.596 6.620 12.016 1.00 86.38 216 PHE A N 1
ATOM 1722 C CA . PHE A 1 216 ? 5.590 5.209 11.639 1.00 86.38 216 PHE A CA 1
ATOM 1723 C C . PHE A 1 216 ? 5.356 4.988 10.137 1.00 86.38 216 PHE A C 1
ATOM 1725 O O . PHE A 1 216 ? 6.071 4.227 9.489 1.00 86.38 216 PHE A O 1
ATOM 1732 N N . LEU A 1 217 ? 4.369 5.677 9.556 1.00 79.69 217 LEU A N 1
ATOM 1733 C CA . LEU A 1 217 ? 3.862 5.367 8.212 1.00 79.69 217 LEU A CA 1
ATOM 1734 C C . LEU A 1 217 ? 4.606 6.057 7.066 1.00 79.69 217 LEU A C 1
ATOM 1736 O O . LEU A 1 217 ? 4.493 5.631 5.915 1.00 79.69 217 LEU A O 1
ATOM 1740 N N . GLY A 1 218 ? 5.389 7.099 7.356 1.00 79.62 218 GLY A N 1
ATOM 1741 C CA . GLY A 1 218 ? 6.192 7.773 6.332 1.00 79.62 218 GLY A CA 1
ATOM 1742 C C . GLY A 1 218 ? 5.317 8.376 5.235 1.00 79.62 218 GLY A C 1
ATOM 1743 O O . GLY A 1 218 ? 4.414 9.146 5.526 1.00 79.62 218 GLY A O 1
ATOM 1744 N N . CYS A 1 219 ? 5.575 8.045 3.965 1.00 74.19 219 CYS A N 1
ATOM 1745 C CA . CYS A 1 219 ? 4.766 8.571 2.849 1.00 74.19 219 CYS A CA 1
ATOM 1746 C C . CYS A 1 219 ? 3.324 8.046 2.801 1.00 74.19 219 CYS A C 1
ATOM 1748 O O . CYS A 1 219 ? 2.503 8.601 2.077 1.00 74.19 219 CYS A O 1
ATOM 1750 N N . LEU A 1 220 ? 2.998 6.981 3.541 1.00 74.88 220 LEU A N 1
ATOM 1751 C CA . LEU A 1 220 ? 1.624 6.476 3.604 1.00 74.88 220 LEU A CA 1
ATOM 1752 C C . LEU A 1 220 ? 0.717 7.366 4.452 1.00 74.88 220 LEU A C 1
ATOM 1754 O O . LEU A 1 220 ? -0.500 7.294 4.304 1.00 74.88 220 LEU A O 1
ATOM 1758 N N . GLU A 1 221 ? 1.297 8.218 5.295 1.00 78.38 221 GLU A N 1
ATOM 1759 C CA . GLU A 1 221 ? 0.561 9.229 6.052 1.00 78.38 221 GLU A CA 1
ATOM 1760 C C . GLU A 1 221 ? -0.169 10.209 5.117 1.00 78.38 221 GLU A C 1
ATOM 1762 O O . GLU A 1 221 ? -1.284 10.628 5.417 1.00 78.38 221 GLU A O 1
ATOM 1767 N N . ASP A 1 222 ? 0.385 10.466 3.924 1.00 73.06 222 ASP A N 1
ATOM 1768 C CA . ASP A 1 222 ? -0.243 11.297 2.888 1.00 73.06 222 ASP A CA 1
ATOM 1769 C C . ASP A 1 222 ? -1.570 10.695 2.370 1.00 73.06 222 ASP A C 1
ATOM 1771 O O . ASP A 1 222 ? -2.343 11.378 1.704 1.00 73.06 222 ASP A O 1
ATOM 1775 N N . LEU A 1 223 ? -1.842 9.411 2.651 1.00 71.94 223 LEU A N 1
ATOM 1776 C CA . LEU A 1 223 ? -3.071 8.701 2.269 1.00 71.94 223 LEU A CA 1
ATOM 1777 C C . LEU A 1 223 ? -4.172 8.753 3.346 1.00 71.94 223 LEU A C 1
ATOM 1779 O O . LEU A 1 223 ? -5.210 8.096 3.185 1.00 71.94 223 LEU A O 1
ATOM 1783 N N . ALA A 1 224 ? -3.957 9.461 4.458 1.00 71.06 224 ALA A N 1
ATOM 1784 C CA . ALA A 1 224 ? -4.978 9.646 5.483 1.00 71.06 224 ALA A CA 1
ATOM 1785 C C . ALA A 1 224 ? -6.156 10.472 4.933 1.00 71.06 224 ALA A C 1
ATOM 1787 O O . ALA A 1 224 ? -5.971 11.487 4.269 1.00 71.06 224 ALA A O 1
ATOM 1788 N N . ALA A 1 225 ? -7.385 10.036 5.213 1.00 62.44 225 ALA A N 1
ATOM 1789 C CA . ALA A 1 225 ? -8.606 10.697 4.747 1.00 62.44 225 ALA A CA 1
ATOM 1790 C C . ALA A 1 225 ? -8.970 11.962 5.547 1.00 62.44 225 ALA A C 1
ATOM 1792 O O . ALA A 1 225 ? -9.791 12.756 5.095 1.00 62.44 225 ALA A O 1
ATOM 1793 N N . ASN A 1 226 ? -8.374 12.142 6.728 1.00 57.84 226 ASN A N 1
ATOM 1794 C CA . ASN A 1 226 ? -8.681 13.226 7.661 1.00 57.84 226 ASN A CA 1
ATOM 1795 C C . ASN A 1 226 ? -7.568 14.292 7.652 1.00 57.84 226 ASN A C 1
ATOM 1797 O O . ASN A 1 226 ? -6.411 13.976 7.377 1.00 57.84 226 ASN A O 1
ATOM 1801 N N . GLN A 1 227 ? -7.914 15.543 7.986 1.00 52.28 227 GLN A N 1
ATOM 1802 C CA . GLN A 1 227 ? -6.982 16.681 8.036 1.00 52.28 227 GLN A CA 1
ATOM 1803 C C . GLN A 1 227 ? -5.872 16.524 9.102 1.00 52.28 227 GLN A C 1
ATOM 1805 O O . GLN A 1 227 ? -5.933 15.680 10.002 1.00 52.28 227 GLN A O 1
ATOM 1810 N N . VAL A 1 228 ? -4.838 17.368 9.005 1.00 51.88 228 VAL A N 1
ATOM 1811 C CA . VAL A 1 228 ? -3.770 17.504 10.012 1.00 51.88 228 VAL A CA 1
ATOM 1812 C C . VAL A 1 228 ? -4.392 17.850 11.378 1.00 51.88 228 VAL A C 1
ATOM 1814 O O . VAL A 1 228 ? -5.256 18.713 11.451 1.00 51.88 228 VAL A O 1
ATOM 1817 N N . GLY A 1 229 ? -3.975 17.164 12.452 1.00 49.97 229 GLY A N 1
ATOM 1818 C CA . GLY A 1 229 ? -4.442 17.419 13.831 1.00 49.97 229 GLY A CA 1
ATOM 1819 C C . GLY A 1 229 ? -5.447 16.421 14.437 1.00 49.97 229 GLY A C 1
ATOM 1820 O O . GLY A 1 229 ? -5.784 16.556 15.608 1.00 49.97 229 GLY A O 1
ATOM 1821 N N . VAL A 1 230 ? -5.908 15.398 13.702 1.00 55.12 230 VAL A N 1
ATOM 1822 C CA . VAL A 1 230 ? -6.816 14.361 14.249 1.00 55.12 230 VAL A CA 1
ATOM 1823 C C . VAL A 1 230 ? -6.043 13.191 14.887 1.00 55.12 230 VAL A C 1
ATOM 1825 O O . VAL A 1 230 ? -5.151 12.617 14.256 1.00 55.12 230 VAL A O 1
ATOM 1828 N N . ALA A 1 231 ? -6.439 12.796 16.107 1.00 59.41 231 ALA A N 1
ATOM 1829 C CA . ALA A 1 231 ? -5.786 11.761 16.932 1.00 59.41 231 ALA A CA 1
ATOM 1830 C C . ALA A 1 231 ? -5.774 10.352 16.309 1.00 59.41 231 ALA A C 1
ATOM 1832 O O . ALA A 1 231 ? -4.826 9.580 16.479 1.00 59.41 231 ALA A O 1
ATOM 1833 N N . ILE A 1 232 ? -6.871 9.998 15.629 1.00 70.38 232 ILE A N 1
ATOM 1834 C CA . ILE A 1 232 ? -7.075 8.710 14.960 1.00 70.38 232 ILE A CA 1
ATOM 1835 C C . ILE A 1 232 ? -7.274 8.977 13.473 1.00 70.38 232 ILE A C 1
ATOM 1837 O O . ILE A 1 232 ? -8.129 9.766 13.064 1.00 70.38 232 ILE A O 1
ATOM 1841 N N . ARG A 1 233 ? -6.463 8.315 12.654 1.00 76.19 233 ARG A N 1
ATOM 1842 C CA . ARG A 1 233 ? -6.407 8.535 11.210 1.00 76.19 233 ARG A CA 1
ATOM 1843 C C . ARG A 1 233 ? -6.941 7.316 10.489 1.00 76.19 233 ARG A C 1
ATOM 1845 O O . ARG A 1 233 ? -6.546 6.193 10.790 1.00 76.19 233 ARG A O 1
ATOM 1852 N N . HIS A 1 234 ? -7.815 7.552 9.520 1.00 76.38 234 HIS A N 1
ATOM 1853 C CA . HIS A 1 234 ? -8.373 6.507 8.673 1.00 76.38 234 HIS A CA 1
ATOM 1854 C C . HIS A 1 234 ? -7.731 6.559 7.291 1.00 76.38 234 HIS A C 1
ATOM 1856 O O . HIS A 1 234 ? -7.635 7.626 6.686 1.00 76.38 234 HIS A O 1
ATOM 1862 N N . TYR A 1 235 ? -7.303 5.407 6.782 1.00 74.75 235 TYR A N 1
ATOM 1863 C CA . TYR A 1 235 ? -6.596 5.303 5.508 1.00 74.75 235 TYR A CA 1
ATOM 1864 C C . TYR A 1 235 ? -7.520 4.744 4.439 1.00 74.75 235 TYR A C 1
ATOM 1866 O O . TYR A 1 235 ? -7.943 3.587 4.477 1.00 74.75 235 TYR A O 1
ATOM 1874 N N . GLN A 1 236 ? -7.802 5.536 3.414 1.00 66.75 236 GLN A N 1
ATOM 1875 C CA . GLN A 1 236 ? -8.583 5.055 2.282 1.00 66.75 236 GLN A CA 1
ATOM 1876 C C . GLN A 1 236 ? -7.668 4.342 1.287 1.00 66.75 236 GLN A C 1
ATOM 1878 O O . GLN A 1 236 ? -7.293 4.896 0.257 1.00 66.75 236 GLN A O 1
ATOM 1883 N N . LEU A 1 237 ? -7.319 3.085 1.574 1.00 61.72 237 LEU A N 1
ATOM 1884 C CA . LEU A 1 237 ? -6.432 2.280 0.724 1.00 61.72 237 LEU A CA 1
ATOM 1885 C C . LEU A 1 237 ? -7.188 1.671 -0.465 1.00 61.72 237 LEU A C 1
ATOM 1887 O O . LEU A 1 237 ? -6.839 1.951 -1.612 1.00 61.72 237 LEU A O 1
ATOM 1891 N N . ASP A 1 238 ? -8.316 0.994 -0.223 1.00 50.12 238 ASP A N 1
ATOM 1892 C CA . ASP A 1 238 ? -9.214 0.529 -1.288 1.00 50.12 238 ASP A CA 1
ATOM 1893 C C . ASP A 1 238 ? -10.573 1.234 -1.194 1.00 50.12 238 ASP A C 1
ATOM 1895 O O . ASP A 1 238 ? -11.455 0.859 -0.424 1.00 50.12 238 ASP A O 1
ATOM 1899 N N . ALA A 1 239 ? -10.716 2.271 -2.007 1.00 35.19 239 ALA A N 1
ATOM 1900 C CA . ALA A 1 239 ? -12.003 2.755 -2.471 1.00 35.19 239 ALA A CA 1
ATOM 1901 C C . ALA A 1 239 ? -11.756 3.311 -3.878 1.00 35.19 239 ALA A C 1
ATOM 1903 O O . ALA A 1 239 ? -10.934 4.230 -4.017 1.00 35.19 239 ALA A O 1
ATOM 1904 N N . PRO A 1 240 ? -12.370 2.753 -4.937 1.00 35.16 240 PRO A N 1
ATOM 1905 C CA . PRO A 1 240 ? -12.754 3.600 -6.048 1.00 35.16 240 PRO A CA 1
ATOM 1906 C C . PRO A 1 240 ? -13.695 4.651 -5.457 1.00 35.16 240 PRO A C 1
ATOM 1908 O O . PRO A 1 240 ? -14.769 4.315 -4.973 1.00 35.16 240 PRO A O 1
ATOM 1911 N N . SER A 1 241 ? -13.248 5.903 -5.410 1.00 36.47 241 SER A N 1
ATOM 1912 C CA . SER A 1 241 ? -14.197 6.991 -5.226 1.00 36.47 241 SER A CA 1
ATOM 1913 C C . SER A 1 241 ? -15.012 7.095 -6.514 1.00 36.47 241 SER A C 1
ATOM 1915 O O . SER A 1 241 ? -14.429 7.082 -7.607 1.00 36.47 241 SER A O 1
ATOM 1917 N N . ASP A 1 242 ? -16.337 7.151 -6.392 1.00 37.16 242 ASP A N 1
ATOM 1918 C CA . ASP A 1 242 ? -17.216 7.533 -7.504 1.00 37.16 242 ASP A CA 1
ATOM 1919 C C . ASP A 1 242 ? -16.985 9.004 -7.889 1.00 37.16 242 ASP A C 1
ATOM 1921 O O . ASP A 1 242 ? -17.223 9.397 -9.032 1.00 37.16 242 ASP A O 1
ATOM 1925 N N . ASP A 1 243 ? -16.420 9.783 -6.962 1.00 39.91 243 ASP A N 1
ATOM 1926 C CA . ASP A 1 243 ? -15.898 11.114 -7.214 1.00 39.91 243 ASP A CA 1
ATOM 1927 C C . ASP A 1 243 ? -14.608 11.026 -8.044 1.00 39.91 243 ASP A C 1
ATOM 1929 O O . ASP A 1 243 ? -13.557 10.527 -7.609 1.00 39.91 243 ASP A O 1
ATOM 1933 N N . HIS A 1 244 ? -14.717 11.495 -9.286 1.00 41.31 244 HIS A N 1
ATOM 1934 C CA . HIS A 1 244 ? -13.635 11.488 -10.252 1.00 41.31 244 HIS A CA 1
ATOM 1935 C C . HIS A 1 244 ? -12.426 12.285 -9.761 1.00 41.31 244 HIS A C 1
ATOM 1937 O O . HIS A 1 244 ? -11.311 11.838 -10.019 1.00 41.31 244 HIS A O 1
ATOM 1943 N N . GLU A 1 245 ? -12.620 13.394 -9.043 1.00 42.03 245 GLU A N 1
ATOM 1944 C CA . GLU A 1 245 ? -11.541 14.256 -8.551 1.00 42.03 245 GLU A CA 1
ATOM 1945 C C . GLU A 1 245 ? -10.795 13.604 -7.395 1.00 42.03 245 GLU A C 1
ATOM 1947 O O . GLU A 1 245 ? -9.569 13.515 -7.433 1.00 42.03 245 GLU A O 1
ATOM 1952 N N . VAL A 1 246 ? -11.511 13.026 -6.427 1.00 42.50 246 VAL A N 1
ATOM 1953 C CA . VAL A 1 246 ? -10.892 12.258 -5.331 1.00 42.50 246 VAL A CA 1
ATOM 1954 C C . VAL A 1 246 ? -10.129 11.055 -5.890 1.00 42.50 246 VAL A C 1
ATOM 1956 O O . VAL A 1 246 ? -9.013 10.754 -5.460 1.00 42.50 246 VAL A O 1
ATOM 1959 N N . ARG A 1 247 ? -10.677 10.379 -6.909 1.00 45.44 247 ARG A N 1
ATOM 1960 C CA . ARG A 1 247 ? -9.997 9.266 -7.584 1.00 45.44 247 ARG A CA 1
ATOM 1961 C C . ARG A 1 247 ? -8.787 9.728 -8.397 1.00 45.44 247 ARG A C 1
ATOM 1963 O O . ARG A 1 247 ? -7.768 9.042 -8.366 1.00 45.44 247 ARG A O 1
ATOM 1970 N N . GLN A 1 248 ? -8.874 10.842 -9.126 1.00 47.22 248 GLN A N 1
ATOM 1971 C CA . GLN A 1 248 ? -7.747 11.394 -9.883 1.00 47.22 248 GLN A CA 1
ATOM 1972 C C . GLN A 1 248 ? -6.654 11.868 -8.937 1.00 47.22 248 GLN A C 1
ATOM 1974 O O . GLN A 1 248 ? -5.507 11.514 -9.165 1.00 47.22 248 GLN A O 1
ATOM 1979 N N . SER A 1 249 ? -7.005 12.566 -7.859 1.00 46.84 249 SER A N 1
ATOM 1980 C CA . SER A 1 249 ? -6.095 13.013 -6.805 1.00 46.84 249 SER A CA 1
ATOM 1981 C C . SER A 1 249 ? -5.413 11.828 -6.121 1.00 46.84 249 SER A C 1
ATOM 1983 O O . SER A 1 249 ? -4.194 11.813 -6.000 1.00 46.84 249 SER A O 1
ATOM 1985 N N . LYS A 1 250 ? -6.144 10.752 -5.796 1.00 52.91 250 LYS A N 1
ATOM 1986 C CA . LYS A 1 250 ? -5.582 9.519 -5.214 1.00 52.91 250 LYS A CA 1
ATOM 1987 C C . LYS A 1 250 ? -4.717 8.718 -6.194 1.00 52.91 250 LYS A C 1
ATOM 1989 O O . LYS A 1 250 ? -3.638 8.256 -5.824 1.00 52.91 250 LYS A O 1
ATOM 1994 N N . GLU A 1 251 ? -5.148 8.546 -7.447 1.00 52.00 251 GLU A N 1
ATOM 1995 C CA . GLU A 1 251 ? -4.324 7.929 -8.499 1.00 52.00 251 GLU A CA 1
ATOM 1996 C C . GLU A 1 251 ? -3.086 8.789 -8.787 1.00 52.00 251 GLU A C 1
ATOM 1998 O O . GLU A 1 251 ? -2.009 8.239 -8.990 1.00 52.00 251 GLU A O 1
ATOM 2003 N N . GLN A 1 252 ? -3.204 10.118 -8.774 1.00 52.62 252 GLN A N 1
ATOM 2004 C CA . GLN A 1 252 ? -2.092 11.057 -8.905 1.00 52.62 252 GLN A CA 1
ATOM 2005 C C . GLN A 1 252 ? -1.188 11.025 -7.680 1.00 52.62 252 GLN A C 1
ATOM 2007 O O . GLN A 1 252 ? 0.012 11.100 -7.871 1.00 52.62 252 GLN A O 1
ATOM 2012 N N . LEU A 1 253 ? -1.703 10.840 -6.466 1.00 51.66 253 LEU A N 1
ATOM 2013 C CA . LEU A 1 253 ? -0.933 10.723 -5.229 1.00 51.66 253 LEU A CA 1
ATOM 2014 C C . LEU A 1 253 ? -0.139 9.417 -5.213 1.00 51.66 253 LEU A C 1
ATOM 2016 O O . LEU A 1 253 ? 1.082 9.456 -5.111 1.00 51.66 253 LEU A O 1
ATOM 2020 N N . LEU A 1 254 ? -0.782 8.272 -5.459 1.00 56.41 254 LEU A N 1
ATOM 2021 C CA . LEU A 1 254 ? -0.091 6.986 -5.604 1.00 56.41 254 LEU A CA 1
ATOM 2022 C C . LEU A 1 254 ? 0.889 6.988 -6.790 1.00 56.41 254 LEU A C 1
ATOM 2024 O O . LEU A 1 254 ? 1.960 6.393 -6.699 1.00 56.41 254 LEU A O 1
ATOM 2028 N N . ARG A 1 255 ? 0.576 7.686 -7.894 1.00 53.12 255 ARG A N 1
ATOM 2029 C CA . ARG A 1 255 ? 1.508 7.877 -9.021 1.00 53.12 255 ARG A CA 1
ATOM 2030 C C . ARG A 1 255 ? 2.609 8.892 -8.725 1.00 53.12 255 ARG A C 1
ATOM 2032 O O . ARG A 1 255 ? 3.685 8.723 -9.270 1.00 53.12 255 ARG A O 1
ATOM 2039 N N . ARG A 1 256 ? 2.382 9.925 -7.915 1.00 53.75 256 ARG A N 1
ATOM 2040 C CA . ARG A 1 256 ? 3.360 10.957 -7.527 1.00 53.75 256 ARG A CA 1
ATOM 2041 C C . ARG A 1 256 ? 4.360 10.363 -6.547 1.00 53.75 256 ARG A C 1
ATOM 2043 O O . ARG A 1 256 ? 5.554 10.403 -6.819 1.00 53.75 256 ARG A O 1
ATOM 2050 N N . VAL A 1 257 ? 3.869 9.705 -5.498 1.00 53.03 257 VAL A N 1
ATOM 2051 C CA . VAL A 1 257 ? 4.689 8.945 -4.544 1.00 53.03 257 VAL A CA 1
ATOM 2052 C C . VAL A 1 257 ? 5.362 7.749 -5.244 1.00 53.03 257 VAL A C 1
ATOM 2054 O O . VAL A 1 257 ? 6.529 7.453 -5.008 1.00 53.03 257 VAL A O 1
ATOM 2057 N N . GLY A 1 258 ? 4.687 7.102 -6.201 1.00 52.41 258 GLY A N 1
ATOM 2058 C CA . GLY A 1 258 ? 5.283 6.046 -7.028 1.00 52.41 258 GLY A CA 1
ATOM 2059 C C . GLY A 1 258 ? 6.362 6.536 -8.010 1.00 52.41 258 GLY A C 1
ATOM 2060 O O . GLY A 1 258 ? 7.400 5.894 -8.147 1.00 52.41 258 GLY A O 1
ATOM 2061 N N . LYS A 1 259 ? 6.159 7.677 -8.688 1.00 46.81 259 LYS A N 1
ATOM 2062 C CA . LYS A 1 259 ? 7.134 8.290 -9.618 1.00 46.81 259 LYS A CA 1
ATOM 2063 C C . LYS A 1 259 ? 8.351 8.856 -8.892 1.00 46.81 259 LYS A C 1
ATOM 2065 O O . LYS A 1 259 ? 9.430 8.856 -9.472 1.00 46.81 259 LYS A O 1
ATOM 2070 N N . GLY A 1 260 ? 8.189 9.287 -7.640 1.00 49.34 260 GLY A N 1
ATOM 2071 C CA . GLY A 1 260 ? 9.293 9.680 -6.765 1.00 49.34 260 GLY A CA 1
ATOM 2072 C C . GLY A 1 260 ? 10.138 8.507 -6.256 1.00 49.34 260 GLY A C 1
ATOM 2073 O O . GLY A 1 260 ? 11.036 8.732 -5.454 1.00 49.34 260 GLY A O 1
ATOM 2074 N N . GLY A 1 261 ? 9.839 7.261 -6.659 1.00 51.00 261 GLY A N 1
ATOM 2075 C CA . GLY A 1 261 ? 10.560 6.061 -6.219 1.00 51.00 261 GLY A CA 1
ATOM 2076 C C . GLY A 1 261 ? 10.400 5.745 -4.730 1.00 51.00 261 GLY A C 1
ATOM 2077 O O . GLY A 1 261 ? 11.115 4.895 -4.207 1.00 51.00 261 GLY A O 1
ATOM 2078 N N . THR A 1 262 ? 9.483 6.429 -4.042 1.00 62.03 262 THR A N 1
ATOM 2079 C CA . THR A 1 262 ? 9.369 6.371 -2.587 1.00 62.03 262 THR A CA 1
ATOM 2080 C C . THR A 1 262 ? 8.556 5.166 -2.155 1.00 62.03 262 THR A C 1
ATOM 2082 O O . THR A 1 262 ? 9.038 4.431 -1.310 1.00 62.03 262 THR A O 1
ATOM 2085 N N . LEU A 1 263 ? 7.398 4.884 -2.761 1.00 68.94 263 LEU A N 1
ATOM 2086 C CA . LEU A 1 263 ? 6.538 3.768 -2.344 1.00 68.94 263 LEU A CA 1
ATOM 2087 C C . LEU A 1 263 ? 6.872 2.445 -3.045 1.00 68.94 263 LEU A C 1
ATOM 2089 O O . LEU A 1 263 ? 7.002 2.381 -4.267 1.00 68.94 263 LEU A O 1
ATOM 2093 N N . THR A 1 264 ? 6.917 1.358 -2.279 1.00 68.94 264 THR A N 1
ATOM 2094 C CA . THR A 1 264 ? 7.207 0.016 -2.778 1.00 68.94 264 THR A CA 1
ATOM 2095 C C . THR A 1 264 ? 6.364 -1.071 -2.106 1.00 68.94 264 THR A C 1
ATOM 2097 O O . THR A 1 264 ? 5.748 -0.865 -1.064 1.00 68.94 264 THR A O 1
ATOM 2100 N N . SER A 1 265 ? 6.306 -2.238 -2.746 1.00 74.38 265 SER A N 1
ATOM 2101 C CA . SER A 1 265 ? 5.623 -3.428 -2.245 1.00 74.38 265 SER A CA 1
ATOM 2102 C C . SER A 1 265 ? 6.639 -4.365 -1.606 1.00 74.38 265 SER A C 1
ATOM 2104 O O . SER A 1 265 ? 7.635 -4.707 -2.242 1.00 74.38 265 SER A O 1
ATOM 2106 N N . ILE A 1 266 ? 6.351 -4.818 -0.392 1.00 78.94 266 ILE A N 1
ATOM 2107 C CA . ILE A 1 266 ? 7.197 -5.720 0.390 1.00 78.94 266 ILE A CA 1
ATOM 2108 C C . ILE A 1 266 ? 6.518 -7.071 0.508 1.00 78.94 266 ILE A C 1
ATOM 2110 O O . ILE A 1 266 ? 5.335 -7.132 0.838 1.00 78.94 266 ILE A O 1
ATOM 2114 N N . TYR A 1 267 ? 7.257 -8.142 0.224 1.00 83.00 267 TYR A N 1
ATOM 2115 C CA . TYR A 1 267 ? 6.788 -9.508 0.436 1.00 83.00 267 TYR A CA 1
ATOM 2116 C C . TYR A 1 267 ? 6.949 -9.867 1.914 1.00 83.00 267 TYR A C 1
ATOM 2118 O O . TYR A 1 267 ? 8.068 -10.071 2.385 1.00 83.00 267 TYR A O 1
ATOM 2126 N N . LEU A 1 268 ? 5.833 -9.907 2.645 1.00 83.69 268 LEU A N 1
ATOM 2127 C CA . LEU A 1 268 ? 5.818 -10.133 4.089 1.00 83.69 268 LEU A CA 1
ATOM 2128 C C . LEU A 1 268 ? 6.429 -11.472 4.521 1.00 83.69 268 LEU A C 1
ATOM 2130 O O . LEU A 1 268 ? 7.128 -11.462 5.530 1.00 83.69 268 LEU A O 1
ATOM 2134 N N . PRO A 1 269 ? 6.236 -12.606 3.818 1.00 84.62 269 PRO A N 1
ATOM 2135 C CA . PRO A 1 269 ? 6.782 -13.882 4.276 1.00 84.62 269 PRO A CA 1
ATOM 2136 C C . PRO A 1 269 ? 8.307 -13.871 4.414 1.00 84.62 269 PRO A C 1
ATOM 2138 O O . PRO A 1 269 ? 8.829 -14.487 5.330 1.00 84.62 269 PRO A O 1
ATOM 2141 N N . ALA A 1 270 ? 9.018 -13.074 3.610 1.00 81.19 270 ALA A N 1
ATOM 2142 C CA . ALA A 1 270 ? 10.467 -12.897 3.746 1.00 81.19 270 ALA A CA 1
ATOM 2143 C C . ALA A 1 270 ? 10.896 -12.067 4.973 1.00 81.19 270 ALA A C 1
ATOM 2145 O O . ALA A 1 270 ? 12.086 -11.830 5.171 1.00 81.19 270 ALA A O 1
ATOM 2146 N N . VAL A 1 271 ? 9.939 -11.592 5.775 1.00 82.19 271 VAL A N 1
ATOM 2147 C CA . VAL A 1 271 ? 10.188 -10.807 6.987 1.00 82.19 271 VAL A CA 1
ATOM 2148 C C . VAL A 1 271 ? 9.531 -11.429 8.219 1.00 82.19 271 VAL A C 1
ATOM 2150 O O . VAL A 1 271 ? 10.189 -11.615 9.241 1.00 82.19 271 VAL A O 1
ATOM 2153 N N . ILE A 1 272 ? 8.249 -11.789 8.118 1.00 84.94 272 ILE A N 1
ATOM 2154 C CA . ILE A 1 272 ? 7.441 -12.350 9.214 1.00 84.94 272 ILE A CA 1
ATOM 2155 C C . ILE A 1 272 ? 7.163 -13.854 9.074 1.00 84.94 272 ILE A C 1
ATOM 2157 O O . ILE A 1 272 ? 6.506 -14.417 9.942 1.00 84.94 272 ILE A O 1
ATOM 2161 N N . GLY A 1 273 ? 7.657 -14.512 8.020 1.00 83.56 273 GLY A N 1
ATOM 2162 C CA . GLY A 1 273 ? 7.643 -15.974 7.912 1.00 83.56 273 GLY A CA 1
ATOM 2163 C C . GLY A 1 273 ? 8.625 -16.638 8.879 1.00 83.56 273 GLY A C 1
ATOM 2164 O O . GLY A 1 273 ? 9.128 -15.986 9.803 1.00 83.56 273 GLY A O 1
ATOM 2165 N N . ASN A 1 274 ? 8.902 -17.921 8.653 1.00 86.38 274 ASN A N 1
ATOM 2166 C CA . ASN A 1 274 ? 9.739 -18.755 9.505 1.00 86.38 274 ASN A CA 1
ATOM 2167 C C . ASN A 1 274 ? 11.046 -18.040 9.866 1.00 86.38 274 ASN A C 1
ATOM 2169 O O . ASN A 1 274 ? 11.802 -17.598 8.995 1.00 86.38 274 ASN A O 1
ATOM 2173 N N . ARG A 1 275 ? 11.299 -17.894 11.165 1.00 85.25 275 ARG A N 1
ATOM 2174 C CA . ARG A 1 275 ? 12.354 -17.018 11.677 1.00 85.25 275 ARG A CA 1
ATOM 2175 C C . ARG A 1 275 ? 13.740 -17.518 11.302 1.00 85.25 275 ARG A C 1
ATOM 2177 O O . ARG A 1 275 ? 14.592 -16.705 10.957 1.00 85.25 275 ARG A O 1
ATOM 2184 N N . GLU A 1 276 ? 13.971 -18.824 11.378 1.00 84.62 276 GLU A N 1
ATOM 2185 C CA . GLU A 1 276 ? 15.271 -19.417 11.049 1.00 84.62 276 GLU A CA 1
ATOM 2186 C C . GLU A 1 276 ? 15.586 -19.251 9.571 1.00 84.62 276 GLU A C 1
ATOM 2188 O O . GLU A 1 276 ? 16.688 -18.843 9.213 1.00 84.62 276 GLU A O 1
ATOM 2193 N N . ILE A 1 277 ? 14.591 -19.467 8.715 1.00 87.19 277 ILE A N 1
ATOM 2194 C CA . ILE A 1 277 ? 14.734 -19.294 7.274 1.00 87.19 277 ILE A CA 1
ATOM 2195 C C . ILE A 1 277 ? 14.980 -17.823 6.944 1.00 87.19 277 ILE A C 1
ATOM 2197 O O . ILE A 1 277 ? 15.942 -17.522 6.242 1.00 87.19 277 ILE A O 1
ATOM 2201 N N . CYS A 1 278 ? 14.210 -16.890 7.509 1.00 84.12 278 CYS A N 1
ATOM 2202 C CA . CYS A 1 278 ? 14.446 -15.454 7.331 1.00 84.12 278 CYS A CA 1
ATOM 2203 C C . CYS A 1 278 ? 15.840 -15.018 7.820 1.00 84.12 278 CYS A C 1
ATOM 2205 O O . CYS A 1 278 ? 16.503 -14.233 7.143 1.00 84.12 278 CYS A O 1
ATOM 2207 N N . ALA A 1 279 ? 16.298 -15.536 8.965 1.00 82.00 279 ALA A N 1
ATOM 2208 C CA . ALA A 1 279 ? 17.618 -15.240 9.527 1.00 82.00 279 ALA A CA 1
ATOM 2209 C C . ALA A 1 279 ? 18.767 -15.897 8.747 1.00 82.00 279 ALA A C 1
ATOM 2211 O O . ALA A 1 279 ? 19.888 -15.397 8.770 1.00 82.00 279 ALA A O 1
ATOM 2212 N N . SER A 1 280 ? 18.492 -16.986 8.026 1.00 87.19 280 SER A N 1
ATOM 2213 C CA . SER A 1 280 ? 19.481 -17.667 7.190 1.00 87.19 280 SER A CA 1
ATOM 2214 C C . SER A 1 280 ? 19.888 -16.867 5.947 1.00 87.19 280 SER A C 1
ATOM 2216 O O . SER A 1 280 ? 20.844 -17.255 5.276 1.00 87.19 280 SER A O 1
ATOM 2218 N N . PHE A 1 281 ? 19.161 -15.796 5.610 1.00 85.25 281 PHE A N 1
ATOM 2219 C CA . PHE A 1 281 ? 19.534 -14.854 4.558 1.00 85.25 281 PHE A CA 1
ATOM 2220 C C . PHE A 1 281 ? 20.305 -13.679 5.155 1.00 85.25 281 PHE A C 1
ATOM 2222 O O . PHE A 1 281 ? 19.876 -13.056 6.131 1.00 85.25 281 PHE A O 1
ATOM 2229 N N . SER A 1 282 ? 21.414 -13.307 4.515 1.00 84.75 282 SER A N 1
ATOM 2230 C CA . SER A 1 282 ? 22.147 -12.101 4.897 1.00 84.75 282 SER A CA 1
ATOM 2231 C C . SER A 1 282 ? 21.270 -10.849 4.738 1.00 84.75 282 SER A C 1
ATOM 2233 O O . SER A 1 282 ? 20.287 -10.830 3.990 1.00 84.75 282 SER A O 1
ATOM 2235 N N . SER A 1 283 ? 21.627 -9.760 5.425 1.00 76.06 283 SER A N 1
ATOM 2236 C CA . SER A 1 283 ? 20.946 -8.464 5.257 1.00 76.06 283 SER A CA 1
ATOM 2237 C C . SER A 1 283 ? 20.913 -8.027 3.783 1.00 76.06 283 SER A C 1
ATOM 2239 O O . SER A 1 283 ? 19.879 -7.589 3.277 1.00 76.06 283 SER A O 1
ATOM 2241 N N . LYS A 1 284 ? 22.014 -8.268 3.058 1.00 82.25 284 LYS A N 1
ATOM 2242 C CA . LYS A 1 284 ? 22.135 -7.973 1.628 1.00 82.25 284 LYS A CA 1
ATOM 2243 C C . LYS A 1 284 ? 21.287 -8.877 0.741 1.00 82.25 284 LYS A C 1
ATOM 2245 O O . LYS A 1 284 ? 20.628 -8.385 -0.170 1.00 82.25 284 LYS A O 1
ATOM 2250 N N . GLN A 1 285 ? 21.189 -10.161 1.062 1.00 87.69 285 GLN A N 1
ATOM 2251 C CA . GLN A 1 285 ? 20.308 -11.089 0.351 1.00 87.69 285 GLN A CA 1
ATOM 2252 C C . GLN A 1 285 ? 18.827 -10.740 0.539 1.00 87.69 285 GLN A C 1
ATOM 2254 O O . GLN A 1 285 ? 18.056 -10.816 -0.417 1.00 87.69 285 GLN A O 1
ATOM 2259 N N . ARG A 1 286 ? 18.419 -10.300 1.738 1.00 82.75 286 ARG A N 1
ATOM 2260 C CA . ARG A 1 286 ? 17.051 -9.815 1.988 1.00 82.75 286 ARG A CA 1
ATOM 2261 C C . ARG A 1 286 ? 16.745 -8.554 1.178 1.00 82.75 286 ARG A C 1
ATOM 2263 O O . ARG A 1 286 ? 15.691 -8.478 0.550 1.00 82.75 286 ARG A O 1
ATOM 2270 N N . GLU A 1 287 ? 17.671 -7.598 1.139 1.00 78.38 287 GLU A N 1
ATOM 2271 C CA . GLU A 1 287 ? 17.562 -6.389 0.310 1.00 78.38 287 GLU A CA 1
ATOM 2272 C C . GLU A 1 287 ? 17.430 -6.740 -1.182 1.00 78.38 287 GLU A C 1
ATOM 2274 O O . GLU A 1 287 ? 16.487 -6.301 -1.848 1.00 78.38 287 GLU A O 1
ATOM 2279 N N . LEU A 1 288 ? 18.314 -7.606 -1.682 1.00 86.62 288 LEU A N 1
ATOM 2280 C CA . LEU A 1 288 ? 18.306 -8.097 -3.057 1.00 86.62 288 LEU A CA 1
ATOM 2281 C C . LEU A 1 288 ? 16.993 -8.810 -3.404 1.00 86.62 288 LEU A C 1
ATOM 2283 O O . LEU A 1 288 ? 16.393 -8.517 -4.438 1.00 86.62 288 LEU A O 1
ATOM 2287 N N . PHE A 1 289 ? 16.495 -9.686 -2.531 1.00 87.50 289 PHE A N 1
ATOM 2288 C CA . PHE A 1 289 ? 15.210 -10.354 -2.724 1.00 87.50 289 PHE A CA 1
ATOM 2289 C C . PHE A 1 289 ? 14.058 -9.350 -2.884 1.00 87.50 289 PHE A C 1
ATOM 2291 O O . PHE A 1 289 ? 13.248 -9.476 -3.805 1.00 87.50 289 PHE A O 1
ATOM 2298 N N . GLN A 1 290 ? 14.008 -8.304 -2.050 1.00 79.75 290 GLN A N 1
ATOM 2299 C CA . GLN A 1 290 ? 12.989 -7.258 -2.180 1.00 79.75 290 GLN A CA 1
ATOM 2300 C C . GLN A 1 290 ? 13.131 -6.482 -3.496 1.00 79.75 290 GLN A C 1
ATOM 2302 O O . GLN A 1 290 ? 12.122 -6.124 -4.104 1.00 79.75 290 GLN A O 1
ATOM 2307 N N . VAL A 1 291 ? 14.356 -6.232 -3.965 1.00 80.88 291 VAL A N 1
ATOM 2308 C CA . VAL A 1 291 ? 14.603 -5.593 -5.268 1.00 80.88 291 VAL A CA 1
ATOM 2309 C C . VAL A 1 291 ? 14.117 -6.477 -6.420 1.00 80.88 291 VAL A C 1
ATOM 2311 O O . VAL A 1 291 ? 13.367 -5.995 -7.269 1.00 80.88 291 VAL A O 1
ATOM 2314 N N . LEU A 1 292 ? 14.449 -7.770 -6.421 1.00 83.00 292 LEU A N 1
ATOM 2315 C CA . LEU A 1 292 ? 13.987 -8.726 -7.435 1.00 83.00 292 LEU A CA 1
ATOM 2316 C C . LEU A 1 292 ? 12.458 -8.811 -7.471 1.00 83.00 292 LEU A C 1
ATOM 2318 O O . LEU A 1 292 ? 11.841 -8.724 -8.534 1.00 83.00 292 LEU A O 1
ATOM 2322 N N . PHE A 1 293 ? 11.824 -8.894 -6.302 1.00 79.81 293 PHE A N 1
ATOM 2323 C CA . PHE A 1 293 ? 10.372 -8.982 -6.202 1.00 79.81 293 PHE A CA 1
ATOM 2324 C C . PHE A 1 293 ? 9.646 -7.750 -6.765 1.00 79.81 293 PHE A C 1
ATOM 2326 O O . PHE A 1 293 ? 8.558 -7.860 -7.344 1.00 79.81 293 PHE A O 1
ATOM 2333 N N . ARG A 1 294 ? 10.248 -6.559 -6.638 1.00 74.44 294 ARG A N 1
ATOM 2334 C CA . ARG A 1 294 ? 9.706 -5.309 -7.203 1.00 74.44 294 ARG A CA 1
ATOM 2335 C C . ARG A 1 294 ? 9.686 -5.327 -8.723 1.00 74.44 294 ARG A C 1
ATOM 2337 O O . ARG A 1 294 ? 8.736 -4.813 -9.318 1.00 74.44 294 ARG A O 1
ATOM 2344 N N . GLU A 1 295 ? 10.688 -5.955 -9.323 1.00 78.44 295 GLU A N 1
ATOM 2345 C CA . GLU A 1 295 ? 10.883 -6.058 -10.767 1.00 78.44 295 GLU A CA 1
ATOM 2346 C C . GLU A 1 295 ? 10.042 -7.183 -11.393 1.00 78.44 295 GLU A C 1
ATOM 2348 O O . GLU A 1 295 ? 10.239 -7.547 -12.548 1.00 78.44 295 GLU A O 1
ATOM 2353 N N . ARG A 1 296 ? 9.039 -7.720 -10.687 1.00 76.25 296 ARG A N 1
ATOM 2354 C CA . ARG A 1 296 ? 8.062 -8.647 -11.274 1.00 76.25 296 ARG A CA 1
ATOM 2355 C C . ARG A 1 296 ? 7.367 -8.058 -12.502 1.00 76.25 296 ARG A C 1
ATOM 2357 O O . ARG A 1 296 ? 6.878 -6.923 -12.501 1.00 76.25 296 ARG A O 1
ATOM 2364 N N . THR A 1 297 ? 7.268 -8.868 -13.545 1.00 65.25 297 THR A N 1
ATOM 2365 C CA . THR A 1 297 ? 6.570 -8.525 -14.781 1.00 65.25 297 THR A CA 1
ATOM 2366 C C . THR A 1 297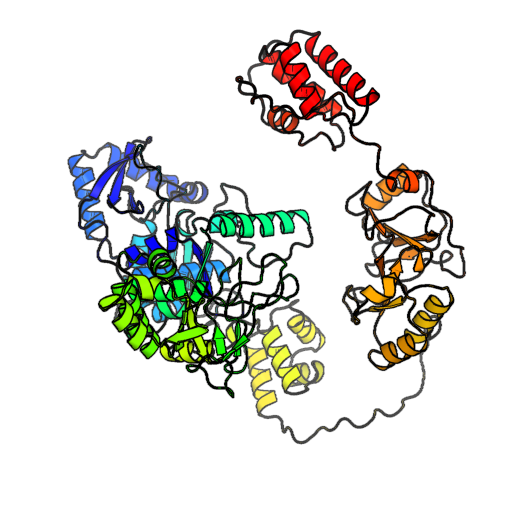 ? 5.062 -8.615 -14.534 1.00 65.25 297 THR A C 1
ATOM 2368 O O . THR A 1 297 ? 4.574 -9.600 -13.988 1.00 65.25 297 THR A O 1
ATOM 2371 N N . ARG A 1 298 ? 4.314 -7.556 -14.868 1.00 65.38 298 ARG A N 1
ATOM 2372 C CA . ARG A 1 298 ? 2.884 -7.411 -14.528 1.00 65.38 298 ARG A CA 1
ATOM 2373 C C . ARG A 1 298 ? 2.007 -7.406 -15.772 1.00 65.38 298 ARG A C 1
ATOM 2375 O O . ARG A 1 298 ? 2.361 -6.756 -16.756 1.00 65.38 298 ARG A O 1
ATOM 2382 N N . VAL A 1 299 ? 0.840 -8.045 -15.720 1.00 57.56 299 VAL A N 1
ATOM 2383 C CA . VAL A 1 299 ? -0.126 -8.068 -16.837 1.00 57.56 299 VAL A CA 1
ATOM 2384 C C . VAL A 1 299 ? -0.546 -6.637 -17.216 1.00 57.56 299 VAL A C 1
ATOM 2386 O O . VAL A 1 299 ? -0.946 -5.846 -16.365 1.00 57.56 299 VAL A O 1
ATOM 2389 N N . THR A 1 300 ? -0.448 -6.278 -18.500 1.00 48.84 300 THR A N 1
ATOM 2390 C CA . THR A 1 300 ? -0.703 -4.911 -19.011 1.00 48.84 300 THR A CA 1
ATOM 2391 C C . THR A 1 300 ? -2.186 -4.569 -19.167 1.00 48.84 300 THR A C 1
ATOM 2393 O O . THR A 1 300 ? -2.531 -3.400 -19.319 1.00 48.84 300 THR A O 1
ATOM 2396 N N . LYS A 1 301 ? -3.081 -5.561 -19.125 1.00 46.31 301 LYS A N 1
ATOM 2397 C CA . LYS A 1 301 ? -4.527 -5.376 -19.301 1.00 46.31 301 LYS A CA 1
ATOM 2398 C C . LYS A 1 301 ? -5.296 -5.864 -18.077 1.00 46.31 301 LYS A C 1
ATOM 2400 O O . LYS A 1 301 ? -5.698 -7.020 -18.048 1.00 46.31 301 LYS A O 1
ATOM 2405 N N . LYS A 1 302 ? -5.590 -4.980 -17.118 1.00 38.66 302 LYS A N 1
ATOM 2406 C CA . LYS A 1 302 ? -6.708 -5.187 -16.179 1.00 38.66 302 LYS A CA 1
ATOM 2407 C C . LYS A 1 302 ? -7.512 -3.906 -15.938 1.00 38.66 302 LYS A C 1
ATOM 2409 O O . LYS A 1 302 ? -6.993 -2.795 -16.024 1.00 38.66 302 LYS A O 1
ATOM 2414 N N . LYS A 1 303 ? -8.816 -4.109 -15.704 1.00 39.22 303 LYS A N 1
ATOM 2415 C CA . LYS A 1 303 ? -9.837 -3.095 -15.391 1.00 39.22 303 LYS A CA 1
ATOM 2416 C C . LYS A 1 303 ? -9.446 -2.306 -14.130 1.00 39.22 303 LYS A C 1
ATOM 2418 O O . LYS A 1 303 ? -8.831 -2.857 -13.218 1.00 39.22 303 LYS A O 1
ATOM 2423 N N . ARG A 1 304 ? -9.844 -1.025 -14.077 1.00 36.09 304 ARG A N 1
ATOM 2424 C CA . ARG A 1 304 ? -9.672 -0.128 -12.916 1.00 36.09 304 ARG A CA 1
ATOM 2425 C C . ARG A 1 304 ? -10.116 -0.834 -11.625 1.00 36.09 304 ARG A C 1
ATOM 2427 O O . ARG A 1 304 ? -11.277 -1.208 -11.517 1.00 36.09 304 ARG A O 1
ATOM 2434 N N . GLY A 1 305 ? -9.192 -1.004 -10.678 1.00 38.50 305 GLY A N 1
ATOM 2435 C CA . GLY A 1 305 ? -9.459 -1.563 -9.345 1.00 38.50 305 GLY A CA 1
ATOM 2436 C C . GLY A 1 305 ? -8.895 -2.963 -9.071 1.00 38.50 305 GLY A C 1
ATOM 2437 O O . GLY A 1 305 ? -8.866 -3.363 -7.913 1.00 38.50 305 GLY A O 1
ATOM 2438 N N . GLN A 1 306 ? -8.399 -3.698 -10.075 1.00 35.34 306 GLN A N 1
ATOM 2439 C CA . GLN A 1 306 ? -7.701 -4.967 -9.827 1.00 35.34 306 GLN A CA 1
ATOM 2440 C C . GLN A 1 306 ? -6.210 -4.740 -9.546 1.00 35.34 306 GLN A C 1
ATOM 2442 O O . GLN A 1 306 ? -5.545 -3.941 -10.208 1.00 35.34 306 GLN A O 1
ATOM 2447 N N . ILE A 1 307 ? -5.686 -5.461 -8.553 1.00 40.12 307 ILE A N 1
ATOM 2448 C CA . ILE A 1 307 ? -4.259 -5.475 -8.215 1.00 40.12 307 ILE A CA 1
ATOM 2449 C C . ILE A 1 307 ? -3.500 -6.067 -9.403 1.00 40.12 307 ILE A C 1
ATOM 2451 O O . ILE A 1 307 ? -3.957 -7.028 -10.019 1.00 40.12 307 ILE A O 1
ATOM 2455 N N . ALA A 1 308 ? -2.343 -5.495 -9.729 1.00 46.53 308 ALA A N 1
ATOM 2456 C CA . ALA A 1 308 ? -1.494 -6.042 -10.774 1.00 46.53 308 ALA A CA 1
ATOM 2457 C C . ALA A 1 308 ? -1.021 -7.457 -10.392 1.00 46.53 308 ALA A C 1
ATOM 2459 O O . ALA A 1 308 ? -0.252 -7.624 -9.443 1.00 46.53 308 ALA A O 1
ATOM 2460 N N . GLU A 1 309 ? -1.495 -8.457 -11.129 1.00 56.62 309 GLU A N 1
ATOM 2461 C CA . GLU A 1 309 ? -1.066 -9.851 -11.010 1.00 56.62 309 GLU A CA 1
ATOM 2462 C C . GLU A 1 309 ? 0.244 -10.088 -11.766 1.00 56.62 309 GLU A C 1
ATOM 2464 O O . GLU A 1 309 ? 0.601 -9.341 -12.691 1.00 56.62 309 GLU A O 1
ATOM 2469 N N . MET A 1 310 ? 0.971 -11.119 -11.334 1.00 68.00 310 MET A N 1
ATOM 2470 C CA . MET A 1 310 ? 2.190 -11.561 -12.006 1.00 68.00 310 MET A CA 1
ATOM 2471 C C . MET A 1 310 ? 1.841 -12.089 -13.394 1.00 68.00 310 MET A C 1
ATOM 2473 O O . MET A 1 310 ? 0.886 -12.843 -13.557 1.00 68.00 310 MET A O 1
ATOM 2477 N N . GLU A 1 311 ? 2.584 -11.643 -14.402 1.00 71.75 311 GLU A N 1
ATOM 2478 C CA . GLU A 1 311 ? 2.445 -12.173 -15.751 1.00 71.75 311 GLU A CA 1
ATOM 2479 C C . GLU A 1 311 ? 3.132 -13.534 -15.826 1.00 71.75 311 GLU A C 1
ATOM 2481 O O . GLU A 1 311 ? 4.349 -13.629 -15.651 1.00 71.75 311 GLU A O 1
ATOM 2486 N N . CYS A 1 312 ? 2.329 -14.559 -16.095 1.00 78.38 312 CYS A N 1
ATOM 2487 C CA . CYS A 1 312 ? 2.803 -15.883 -16.452 1.00 78.38 312 CYS A CA 1
ATOM 2488 C C . CYS A 1 312 ? 2.879 -15.998 -17.977 1.00 78.38 312 CYS A C 1
ATOM 2490 O O . CYS A 1 312 ? 1.979 -15.533 -18.681 1.00 78.38 312 CYS A O 1
ATOM 2492 N N . PHE A 1 313 ? 3.930 -16.630 -18.483 1.00 77.12 313 PHE A N 1
ATOM 2493 C CA . PHE A 1 313 ? 4.056 -16.995 -19.891 1.00 77.12 313 PHE A CA 1
ATOM 2494 C C . PHE A 1 313 ? 4.523 -18.444 -20.004 1.00 77.12 313 PHE A C 1
ATOM 2496 O O . PHE A 1 313 ? 5.150 -18.969 -19.086 1.00 77.12 313 PHE A O 1
ATOM 2503 N N . GLN A 1 314 ? 4.182 -19.089 -21.114 1.00 83.75 314 GLN A N 1
ATOM 2504 C CA . GLN A 1 314 ? 4.514 -20.487 -21.356 1.00 83.75 314 GLN A CA 1
ATOM 2505 C C . GLN A 1 314 ? 5.714 -20.605 -22.296 1.00 83.75 314 GLN A C 1
ATOM 2507 O O . GLN A 1 314 ? 5.781 -19.911 -23.314 1.00 83.75 314 GLN A O 1
ATOM 2512 N N . GLY A 1 315 ? 6.616 -21.524 -21.963 1.00 84.25 315 GLY A N 1
ATOM 2513 C CA . GLY A 1 315 ? 7.696 -21.973 -22.826 1.00 84.25 315 GLY A CA 1
ATOM 2514 C C . GLY A 1 315 ? 8.946 -21.095 -22.849 1.00 84.25 315 GLY A C 1
ATOM 2515 O O . GLY A 1 315 ? 9.050 -20.052 -22.203 1.00 84.25 315 GLY A O 1
ATOM 2516 N N . GLN A 1 316 ? 9.919 -21.545 -23.642 1.00 87.44 316 GLN A N 1
ATOM 2517 C CA . GLN A 1 316 ? 11.280 -21.003 -23.699 1.00 87.44 316 GLN A CA 1
ATOM 2518 C C . GLN A 1 316 ? 11.433 -19.726 -24.540 1.00 87.44 316 GLN A C 1
ATOM 2520 O O . GLN A 1 316 ? 12.506 -19.126 -24.575 1.00 87.44 316 GLN A O 1
ATOM 2525 N N . MET A 1 317 ? 10.385 -19.307 -25.251 1.00 84.06 317 MET A N 1
ATOM 2526 C CA . MET A 1 317 ? 10.452 -18.191 -26.194 1.00 84.06 317 MET A CA 1
ATOM 2527 C C . MET A 1 317 ? 10.296 -16.854 -25.470 1.00 84.06 317 MET A C 1
ATOM 2529 O O . MET A 1 317 ? 9.218 -16.505 -24.991 1.00 84.06 317 MET A O 1
ATOM 2533 N N . VAL A 1 318 ? 11.370 -16.065 -25.428 1.00 81.62 318 VAL A N 1
ATOM 2534 C CA . VAL A 1 318 ? 11.404 -14.771 -24.731 1.00 81.62 318 VAL A CA 1
ATOM 2535 C C . VAL A 1 318 ? 11.967 -13.673 -25.637 1.00 81.62 318 VAL A C 1
ATOM 2537 O O . VAL A 1 318 ? 12.779 -13.918 -26.523 1.00 81.62 318 VAL A O 1
ATOM 2540 N N . ALA A 1 319 ? 11.545 -12.421 -25.448 1.00 75.38 319 ALA A N 1
ATOM 2541 C CA . ALA A 1 319 ? 11.961 -11.313 -26.318 1.00 75.38 319 ALA A CA 1
ATOM 2542 C C . ALA A 1 319 ? 13.486 -11.070 -26.274 1.00 75.38 319 ALA A C 1
ATOM 2544 O O . ALA A 1 319 ? 14.030 -10.862 -25.191 1.00 75.38 319 ALA A O 1
ATOM 2545 N N . ALA A 1 320 ? 14.174 -11.013 -27.418 1.00 65.88 320 ALA A N 1
ATOM 2546 C CA . ALA A 1 320 ? 15.633 -10.856 -27.484 1.00 65.88 320 ALA A CA 1
ATOM 2547 C C . ALA A 1 320 ? 16.115 -9.447 -27.073 1.00 65.88 320 ALA A C 1
ATOM 2549 O O . ALA A 1 320 ? 16.844 -9.282 -26.095 1.00 65.88 320 ALA A O 1
ATOM 2550 N N . VAL A 1 321 ? 15.659 -8.402 -27.776 1.00 63.41 321 VAL A N 1
ATOM 2551 C CA . VAL A 1 321 ? 16.177 -7.017 -27.672 1.00 63.41 321 VAL A CA 1
ATOM 2552 C C . VAL A 1 321 ? 15.075 -5.959 -27.663 1.00 63.41 321 VAL A C 1
ATOM 2554 O O . VAL A 1 321 ? 13.902 -6.301 -27.557 1.00 63.41 321 VAL A O 1
ATOM 2557 N N . ALA A 1 322 ? 15.437 -4.667 -27.664 1.00 53.59 322 ALA A N 1
ATOM 2558 C CA . ALA A 1 322 ? 14.512 -3.535 -27.719 1.00 53.59 322 ALA A CA 1
ATOM 2559 C C . ALA A 1 322 ? 13.543 -3.619 -28.916 1.00 53.59 322 ALA A C 1
ATOM 2561 O O . ALA A 1 322 ? 13.899 -4.173 -29.947 1.00 53.59 322 ALA A O 1
ATOM 2562 N N . ALA A 1 323 ? 12.343 -3.036 -28.793 1.00 52.03 323 ALA A N 1
ATOM 2563 C CA . ALA A 1 323 ? 11.539 -2.737 -29.972 1.00 52.03 323 ALA A CA 1
ATOM 2564 C C . ALA A 1 323 ? 12.351 -1.726 -30.780 1.00 52.03 323 ALA A C 1
ATOM 2566 O O . ALA A 1 323 ? 13.061 -0.906 -30.176 1.00 52.03 323 ALA A O 1
ATOM 2567 N N . ASP A 1 324 ? 12.291 -1.791 -32.105 1.00 51.88 324 ASP A N 1
ATOM 2568 C CA . ASP A 1 324 ? 12.950 -0.766 -32.905 1.00 51.88 324 ASP A CA 1
ATOM 2569 C C . ASP A 1 324 ? 12.381 0.625 -32.559 1.00 51.88 324 ASP A C 1
ATOM 2571 O O . ASP A 1 324 ? 11.356 0.757 -31.879 1.00 51.88 324 ASP A O 1
ATOM 2575 N N . ARG A 1 325 ? 13.038 1.703 -33.008 1.00 47.78 325 ARG A N 1
ATOM 2576 C CA . ARG A 1 325 ? 12.561 3.079 -32.748 1.00 47.78 325 ARG A CA 1
ATOM 2577 C C . ARG A 1 325 ? 11.123 3.330 -33.251 1.00 47.78 325 ARG A C 1
ATOM 2579 O O . ARG A 1 325 ? 10.545 4.347 -32.895 1.00 47.78 325 ARG A O 1
ATOM 2586 N N . ARG A 1 326 ? 10.559 2.411 -34.046 1.00 50.69 326 ARG A N 1
ATOM 2587 C CA . ARG A 1 326 ? 9.218 2.451 -34.643 1.00 50.69 326 ARG A CA 1
ATOM 2588 C C . ARG A 1 326 ? 8.192 1.593 -33.884 1.00 50.69 326 ARG A C 1
ATOM 2590 O O . ARG A 1 326 ? 7.043 1.524 -34.300 1.00 50.69 326 ARG A O 1
ATOM 2597 N N . GLY A 1 327 ? 8.575 0.963 -32.769 1.00 52.78 327 GLY A N 1
ATOM 2598 C CA . GLY A 1 327 ? 7.662 0.215 -31.902 1.00 52.78 327 GLY A CA 1
ATOM 2599 C C . GLY A 1 327 ? 7.342 -1.210 -32.363 1.00 52.78 327 GLY A C 1
ATOM 2600 O O . GLY A 1 327 ? 6.442 -1.825 -31.790 1.00 52.78 327 GLY A O 1
ATOM 2601 N N . ARG A 1 328 ? 8.067 -1.770 -33.345 1.00 55.91 328 ARG A N 1
ATOM 2602 C CA . ARG A 1 328 ? 7.866 -3.169 -33.758 1.00 55.91 328 ARG A CA 1
ATOM 2603 C C . ARG A 1 328 ? 8.311 -4.131 -32.646 1.00 55.91 328 ARG A C 1
ATOM 2605 O O . ARG A 1 328 ? 9.356 -3.897 -32.027 1.00 55.91 328 ARG A O 1
ATOM 2612 N N . PRO A 1 329 ? 7.535 -5.194 -32.353 1.00 56.41 329 PRO A N 1
ATOM 2613 C CA . PRO A 1 329 ? 7.891 -6.167 -31.327 1.00 56.41 329 PRO A CA 1
ATOM 2614 C C . PRO A 1 329 ? 9.246 -6.798 -31.655 1.00 56.41 329 PRO A C 1
ATOM 2616 O O . PRO A 1 329 ? 9.554 -7.077 -32.810 1.00 56.41 329 PRO A O 1
ATOM 2619 N N . ALA A 1 330 ? 10.078 -6.971 -30.630 1.00 62.53 330 ALA A N 1
ATOM 2620 C CA . ALA A 1 330 ? 11.384 -7.580 -30.821 1.00 62.53 330 ALA A CA 1
ATOM 2621 C C . ALA A 1 330 ? 11.234 -9.075 -31.118 1.00 62.53 330 ALA A C 1
ATOM 2623 O O . ALA A 1 330 ? 10.332 -9.693 -30.546 1.00 62.53 330 ALA A O 1
ATOM 2624 N N . PRO A 1 331 ? 12.120 -9.658 -31.943 1.00 69.12 331 PRO A N 1
ATOM 2625 C CA . PRO A 1 331 ? 12.101 -11.090 -32.200 1.00 69.12 331 PRO A CA 1
ATOM 2626 C C . PRO A 1 331 ? 12.210 -11.857 -30.878 1.00 69.12 331 PRO A C 1
ATOM 2628 O O . PRO A 1 331 ? 13.015 -11.517 -30.003 1.00 69.12 331 PRO A O 1
ATOM 2631 N N . THR A 1 332 ? 11.349 -12.855 -30.706 1.00 79.62 332 THR A N 1
ATOM 2632 C CA . THR A 1 332 ? 11.439 -13.818 -29.608 1.00 79.62 332 THR A CA 1
ATOM 2633 C C . THR A 1 332 ? 12.477 -14.863 -29.964 1.00 79.62 332 THR A C 1
ATOM 2635 O O . THR A 1 332 ? 12.421 -15.425 -31.055 1.00 79.62 332 THR A O 1
ATOM 2638 N N . ILE A 1 333 ? 13.396 -15.131 -29.046 1.00 83.19 333 ILE A N 1
ATOM 2639 C CA . ILE A 1 333 ? 14.411 -16.171 -29.190 1.00 83.19 333 ILE A CA 1
ATOM 2640 C C . ILE A 1 333 ? 14.225 -17.219 -28.090 1.00 83.19 333 ILE A C 1
ATOM 2642 O O . ILE A 1 333 ? 13.734 -16.874 -27.007 1.00 83.19 333 ILE A O 1
ATOM 2646 N N . PRO A 1 334 ? 14.601 -18.479 -28.344 1.00 87.38 334 PRO A N 1
ATOM 2647 C CA . PRO A 1 334 ? 14.600 -19.500 -27.309 1.00 87.38 334 PRO A CA 1
ATOM 2648 C C . PRO A 1 334 ? 15.654 -19.165 -26.248 1.00 87.38 334 PRO A C 1
ATOM 2650 O O . PRO A 1 334 ? 16.773 -18.771 -26.574 1.00 87.38 334 PRO A O 1
ATOM 2653 N N . CYS A 1 335 ? 15.287 -19.288 -24.977 1.00 88.75 335 CYS A N 1
ATOM 2654 C CA . CYS A 1 335 ? 16.208 -19.274 -23.851 1.00 88.75 335 CYS A CA 1
ATOM 2655 C C . CYS A 1 335 ? 16.471 -20.716 -23.423 1.00 88.75 335 CYS A C 1
ATOM 2657 O O . CYS A 1 335 ? 15.565 -21.379 -22.932 1.00 88.75 335 CYS A O 1
ATOM 2659 N N . GLU A 1 336 ? 17.709 -21.177 -23.582 1.00 89.38 336 GLU A N 1
ATOM 2660 C CA . GLU A 1 336 ? 18.120 -22.567 -23.317 1.00 89.38 336 GLU A CA 1
ATOM 2661 C C . GLU A 1 336 ? 17.999 -22.974 -21.840 1.00 89.38 336 GLU A C 1
ATOM 2663 O O . GLU A 1 336 ? 17.995 -24.153 -21.509 1.00 89.38 336 GLU A O 1
ATOM 2668 N N . HIS A 1 337 ? 17.865 -21.998 -20.941 1.00 90.00 337 HIS A N 1
ATOM 2669 C CA . HIS A 1 337 ? 17.673 -22.232 -19.510 1.00 90.00 337 HIS A CA 1
ATOM 2670 C C . HIS A 1 337 ? 16.194 -22.367 -19.107 1.00 90.00 337 HIS A C 1
ATOM 2672 O O . HIS A 1 337 ? 15.903 -22.517 -17.922 1.00 90.00 337 HIS A O 1
ATOM 2678 N N . LEU A 1 338 ? 15.259 -22.272 -20.059 1.00 91.25 338 LEU A N 1
ATOM 2679 C CA . LEU A 1 338 ? 13.822 -22.444 -19.846 1.00 91.25 338 LEU A CA 1
ATOM 2680 C C . LEU A 1 338 ? 13.314 -23.647 -20.646 1.00 91.25 338 LEU A C 1
ATOM 2682 O O . LEU A 1 338 ? 13.725 -23.862 -21.782 1.00 91.25 338 LEU A O 1
ATOM 2686 N N . THR A 1 339 ? 12.367 -24.390 -20.082 1.00 89.25 339 THR A N 1
ATOM 2687 C CA . THR A 1 339 ? 11.734 -25.540 -20.734 1.00 89.25 339 THR A CA 1
ATOM 2688 C C . THR A 1 339 ? 10.556 -25.092 -21.600 1.00 89.25 339 THR A C 1
ATOM 2690 O O . THR A 1 339 ? 9.807 -24.181 -21.245 1.00 89.25 339 THR A O 1
ATOM 2693 N N . ALA A 1 340 ? 10.330 -25.758 -22.735 1.00 83.62 340 ALA A N 1
ATOM 2694 C CA . ALA A 1 340 ? 9.217 -25.446 -23.633 1.00 83.62 340 ALA A CA 1
ATOM 2695 C C . ALA A 1 340 ? 7.817 -25.742 -23.045 1.00 83.62 340 ALA A C 1
ATOM 2697 O O . ALA A 1 340 ? 6.858 -25.061 -23.406 1.00 83.62 340 ALA A O 1
ATOM 2698 N N . SER A 1 341 ? 7.691 -26.730 -22.154 1.00 83.94 341 SER A N 1
ATOM 2699 C CA . SER A 1 341 ? 6.413 -27.165 -21.563 1.00 83.94 341 SER A CA 1
ATOM 2700 C C . SER A 1 341 ? 5.922 -26.283 -20.418 1.00 83.94 341 SER A C 1
ATOM 2702 O O . SER A 1 341 ? 4.717 -26.204 -20.174 1.00 83.94 341 SER A O 1
ATOM 2704 N N . ASP A 1 342 ? 6.844 -25.635 -19.714 1.00 86.00 342 ASP A N 1
ATOM 2705 C CA . ASP A 1 342 ? 6.579 -25.072 -18.396 1.00 86.00 342 ASP A CA 1
ATOM 2706 C C . ASP A 1 342 ? 6.026 -23.646 -18.475 1.00 86.00 342 ASP A C 1
ATOM 2708 O O . ASP A 1 342 ? 6.166 -22.929 -19.471 1.00 86.00 342 ASP A O 1
ATOM 2712 N N . VAL A 1 343 ? 5.391 -23.220 -17.383 1.00 85.50 343 VAL A N 1
ATOM 2713 C CA . VAL A 1 343 ? 4.868 -21.863 -17.223 1.00 85.50 343 VAL A CA 1
ATOM 2714 C C . VAL A 1 343 ? 5.744 -21.108 -16.232 1.00 85.50 343 VAL A C 1
ATOM 2716 O O . VAL A 1 343 ? 5.961 -21.563 -15.107 1.00 85.50 343 VAL A O 1
ATOM 2719 N N . TYR A 1 344 ? 6.202 -19.924 -16.632 1.00 87.06 344 TYR A N 1
ATOM 2720 C CA . TYR A 1 344 ? 7.139 -19.108 -15.870 1.00 87.06 344 TYR A CA 1
ATOM 2721 C C . TYR A 1 344 ? 6.591 -17.720 -15.556 1.00 87.06 344 TYR A C 1
ATOM 2723 O O . TYR A 1 344 ? 5.826 -17.128 -16.318 1.00 87.06 344 TYR A O 1
ATOM 2731 N N . VAL A 1 345 ? 7.066 -17.167 -14.444 1.00 86.62 345 VAL A N 1
ATOM 2732 C CA . VAL A 1 345 ? 6.934 -15.767 -14.043 1.00 86.62 345 VAL A CA 1
ATOM 2733 C C . VAL A 1 345 ? 8.285 -15.084 -14.221 1.00 86.62 345 VAL A C 1
ATOM 2735 O O . VAL A 1 345 ? 9.305 -15.573 -13.743 1.00 86.62 345 VAL A O 1
ATOM 2738 N N . GLY A 1 346 ? 8.306 -13.929 -14.890 1.00 86.38 346 GLY A N 1
ATOM 2739 C CA . GLY A 1 346 ? 9.527 -13.136 -15.066 1.00 86.38 346 GLY A CA 1
ATOM 2740 C C . GLY A 1 346 ? 9.668 -12.013 -14.037 1.00 86.38 346 GLY A C 1
ATOM 2741 O O . GLY A 1 346 ? 8.748 -11.208 -13.880 1.00 86.38 346 GLY A O 1
ATOM 2742 N N . PHE A 1 347 ? 10.848 -11.853 -13.440 1.00 86.44 347 PHE A N 1
ATOM 2743 C CA . PHE A 1 347 ? 11.219 -10.733 -12.557 1.00 86.44 347 PHE A CA 1
ATOM 2744 C C . PHE A 1 347 ? 12.082 -9.696 -13.301 1.00 86.44 347 PHE A C 1
ATOM 2746 O O . PHE A 1 347 ? 13.178 -9.334 -12.886 1.00 86.44 347 PHE A O 1
ATOM 2753 N N . ASN A 1 348 ? 11.577 -9.250 -14.460 1.00 83.38 348 ASN A N 1
ATOM 2754 C CA . ASN A 1 348 ? 12.327 -8.536 -15.505 1.00 83.38 348 ASN A CA 1
ATOM 2755 C C . ASN A 1 348 ? 11.706 -7.181 -15.911 1.00 83.38 348 ASN A C 1
ATOM 2757 O O . ASN A 1 348 ? 11.860 -6.716 -17.048 1.00 83.38 348 ASN A O 1
ATOM 2761 N N . GLY A 1 349 ? 10.923 -6.582 -15.019 1.00 68.88 349 GLY A N 1
ATOM 2762 C CA . GLY A 1 349 ? 9.994 -5.479 -15.249 1.00 68.88 349 GLY A CA 1
ATOM 2763 C C . GLY A 1 349 ? 10.625 -4.097 -15.439 1.00 68.88 349 GLY A C 1
ATOM 2764 O O . GLY A 1 349 ? 10.423 -3.206 -14.631 1.00 68.88 349 GLY A O 1
ATOM 2765 N N . ASN A 1 350 ? 11.270 -3.845 -16.575 1.00 60.59 350 ASN A N 1
ATOM 2766 C CA . ASN A 1 350 ? 11.748 -2.509 -16.946 1.00 60.59 350 ASN A CA 1
ATOM 2767 C C . ASN A 1 350 ? 10.594 -1.612 -17.411 1.00 60.59 350 ASN A C 1
ATOM 2769 O O . ASN A 1 350 ? 10.204 -1.712 -18.559 1.00 60.59 350 ASN A O 1
ATOM 2773 N N . GLY A 1 351 ? 10.047 -0.718 -16.581 1.00 54.62 351 GLY A N 1
ATOM 2774 C CA . GLY A 1 351 ? 8.834 0.075 -16.879 1.00 54.62 351 GLY A CA 1
ATOM 2775 C C . GLY A 1 351 ? 8.767 0.825 -18.232 1.00 54.62 351 GLY A C 1
ATOM 2776 O O . GLY A 1 351 ? 7.684 1.251 -18.622 1.00 54.62 351 GLY A O 1
ATOM 2777 N N . LYS A 1 352 ? 9.879 0.957 -18.977 1.00 54.84 352 LYS A N 1
ATOM 2778 C CA . LYS A 1 352 ? 9.928 1.446 -20.373 1.00 54.84 352 LYS A CA 1
ATOM 2779 C C . LYS A 1 352 ? 9.935 0.331 -21.438 1.00 54.84 352 LYS A C 1
ATOM 2781 O O . LYS A 1 352 ? 9.549 0.560 -22.579 1.00 54.84 352 LYS A O 1
ATOM 2786 N N . ARG A 1 353 ? 10.443 -0.859 -21.106 1.00 59.00 353 ARG A N 1
ATOM 2787 C CA . ARG A 1 353 ? 10.684 -2.012 -21.992 1.00 59.00 353 ARG A CA 1
ATOM 2788 C C . ARG A 1 353 ? 10.457 -3.333 -21.237 1.00 59.00 353 ARG A C 1
ATOM 2790 O O . ARG A 1 353 ? 11.408 -4.013 -20.859 1.00 59.00 353 ARG A O 1
ATOM 2797 N N . LYS A 1 354 ? 9.189 -3.673 -21.017 1.00 61.78 354 LYS A N 1
ATOM 2798 C CA . LYS A 1 354 ? 8.729 -4.813 -20.209 1.00 61.78 354 LYS A CA 1
ATOM 2799 C C . LYS A 1 354 ? 9.412 -6.146 -20.582 1.00 61.78 354 LYS A C 1
ATOM 2801 O O . LYS A 1 354 ? 9.550 -6.451 -21.763 1.00 61.78 354 LYS A O 1
ATOM 2806 N N . GLY A 1 355 ? 9.823 -6.923 -19.572 1.00 67.31 355 GLY A N 1
ATOM 2807 C CA . GLY A 1 355 ? 10.321 -8.299 -19.725 1.00 67.31 355 GLY A CA 1
ATOM 2808 C C . GLY A 1 355 ? 11.774 -8.446 -20.199 1.00 67.31 355 GLY A C 1
ATOM 2809 O O . GLY A 1 355 ? 12.199 -9.557 -20.500 1.00 67.31 355 GLY A O 1
ATOM 2810 N N . ARG A 1 356 ? 12.547 -7.353 -20.287 1.00 74.56 356 ARG A N 1
ATOM 2811 C CA . ARG A 1 356 ? 13.901 -7.364 -20.883 1.00 74.56 356 ARG A CA 1
ATOM 2812 C C . ARG A 1 356 ? 15.056 -7.509 -19.898 1.00 74.56 356 ARG A C 1
ATOM 2814 O O . ARG A 1 356 ? 16.188 -7.691 -20.346 1.00 74.56 356 ARG A O 1
ATOM 2821 N N . GLY A 1 357 ? 14.778 -7.425 -18.600 1.00 80.69 357 GLY A N 1
ATOM 2822 C CA . GLY A 1 357 ? 15.816 -7.354 -17.577 1.00 80.69 357 GLY A CA 1
ATOM 2823 C C . GLY A 1 357 ? 16.627 -6.062 -17.681 1.00 80.69 357 GLY A C 1
ATOM 2824 O O . GLY A 1 357 ? 16.201 -5.084 -18.311 1.00 80.69 357 GLY A O 1
ATOM 2825 N N . TYR A 1 358 ? 17.802 -6.064 -17.061 1.00 87.62 358 TYR A N 1
ATOM 2826 C CA . TYR A 1 358 ? 18.698 -4.911 -16.994 1.00 87.62 358 TYR A CA 1
ATOM 2827 C C . TYR A 1 358 ? 20.150 -5.342 -17.204 1.00 87.62 358 TYR A C 1
ATOM 2829 O O . TYR A 1 358 ? 20.483 -6.517 -17.052 1.00 87.62 358 TYR A O 1
ATOM 2837 N N . LYS A 1 359 ? 21.021 -4.386 -17.549 1.00 89.69 359 LYS A N 1
ATOM 2838 C CA . LYS A 1 359 ? 22.472 -4.613 -17.524 1.00 89.69 359 LYS A CA 1
ATOM 2839 C C . LYS A 1 359 ? 22.923 -5.005 -16.120 1.00 89.69 359 LYS A C 1
ATOM 2841 O O . LYS A 1 359 ? 22.295 -4.600 -15.138 1.00 89.69 359 LYS A O 1
ATOM 2846 N N . LEU A 1 360 ? 24.028 -5.735 -16.041 1.00 89.94 360 LEU A N 1
ATOM 2847 C CA . LEU A 1 360 ? 24.590 -6.215 -14.783 1.00 89.94 360 LEU A CA 1
ATOM 2848 C C . LEU A 1 360 ? 24.867 -5.072 -13.789 1.00 89.94 360 LEU A C 1
ATOM 2850 O O . LEU A 1 360 ? 24.302 -5.066 -12.698 1.00 89.94 360 LEU A O 1
ATOM 2854 N N . SER A 1 361 ? 25.605 -4.044 -14.209 1.00 88.25 361 SER A N 1
ATOM 2855 C CA . SER A 1 361 ? 25.826 -2.811 -13.434 1.00 88.25 361 SER A CA 1
ATOM 2856 C C . SER A 1 361 ? 24.539 -2.120 -12.965 1.00 88.25 361 SER A C 1
ATOM 2858 O O . SER A 1 361 ? 24.473 -1.590 -11.857 1.00 88.25 361 SER A O 1
ATOM 2860 N N . THR A 1 362 ? 23.476 -2.140 -13.776 1.00 88.88 362 THR A N 1
ATOM 2861 C CA . THR A 1 362 ? 22.182 -1.550 -13.394 1.00 88.88 362 THR A CA 1
ATOM 2862 C C . THR A 1 362 ? 21.499 -2.356 -12.292 1.00 88.88 362 THR A C 1
ATOM 2864 O O . THR A 1 362 ? 20.928 -1.770 -11.373 1.00 88.88 362 THR A O 1
ATOM 2867 N N . TRP A 1 363 ? 21.553 -3.686 -12.369 1.00 90.00 363 TRP A N 1
ATOM 2868 C CA . TRP A 1 363 ? 21.047 -4.558 -11.312 1.00 90.00 363 TRP A CA 1
ATOM 2869 C C . TRP A 1 363 ? 21.836 -4.398 -10.011 1.00 90.00 363 TRP A C 1
ATOM 2871 O O . TRP A 1 363 ? 21.223 -4.200 -8.962 1.00 90.00 363 TRP A O 1
ATOM 2881 N N . ALA A 1 364 ? 23.169 -4.402 -10.089 1.00 89.38 364 ALA A N 1
ATOM 2882 C CA . ALA A 1 364 ? 24.042 -4.199 -8.937 1.00 89.38 364 ALA A CA 1
ATOM 2883 C C . ALA A 1 364 ? 23.753 -2.854 -8.249 1.00 89.38 364 ALA A C 1
ATOM 2885 O O . ALA A 1 364 ? 23.506 -2.816 -7.046 1.00 89.38 364 ALA A O 1
ATOM 2886 N N . SER A 1 365 ? 23.654 -1.767 -9.024 1.00 85.81 365 SER A N 1
ATOM 2887 C CA . SER A 1 365 ? 23.316 -0.436 -8.507 1.00 85.81 365 SER A CA 1
ATOM 2888 C C . SER A 1 365 ? 21.929 -0.390 -7.850 1.00 85.81 365 SER A C 1
ATOM 2890 O O . SER A 1 365 ? 21.790 0.138 -6.748 1.00 85.81 365 SER A O 1
ATOM 2892 N N . LYS A 1 366 ? 20.907 -1.001 -8.471 1.00 82.94 366 LYS A N 1
ATOM 2893 C CA . LYS A 1 366 ? 19.546 -1.098 -7.905 1.00 82.94 366 LYS A CA 1
ATOM 2894 C C . LYS A 1 366 ? 19.494 -1.847 -6.574 1.00 82.94 366 LYS A C 1
ATOM 2896 O O . LYS A 1 366 ? 18.627 -1.549 -5.760 1.00 82.94 366 LYS A O 1
ATOM 2901 N N . ALA A 1 367 ? 20.375 -2.825 -6.386 1.00 83.88 367 ALA A N 1
ATOM 2902 C CA . ALA A 1 367 ? 20.499 -3.597 -5.155 1.00 83.88 367 ALA A CA 1
ATOM 2903 C C . ALA A 1 367 ? 21.596 -3.060 -4.215 1.00 83.88 367 ALA A C 1
ATOM 2905 O O . ALA A 1 367 ? 21.940 -3.714 -3.235 1.00 83.88 367 ALA A O 1
ATOM 2906 N N . HIS A 1 368 ? 22.133 -1.867 -4.494 1.00 83.94 368 HIS A N 1
ATOM 2907 C CA . HIS A 1 368 ? 23.141 -1.198 -3.672 1.00 83.94 368 HIS A CA 1
ATOM 2908 C C . HIS A 1 368 ? 24.432 -2.020 -3.477 1.00 83.94 368 HIS A C 1
ATOM 2910 O O . HIS A 1 368 ? 25.000 -2.048 -2.381 1.00 83.94 368 HIS A O 1
ATOM 2916 N N . TYR A 1 369 ? 24.891 -2.684 -4.540 1.00 88.62 369 TYR A N 1
ATOM 2917 C CA . TYR A 1 369 ? 26.202 -3.331 -4.626 1.00 88.62 369 TYR A CA 1
ATOM 2918 C C . TYR A 1 369 ? 27.187 -2.427 -5.372 1.00 88.62 369 TYR A C 1
ATOM 2920 O O . TYR A 1 369 ? 26.851 -1.858 -6.410 1.00 88.62 369 TYR A O 1
ATOM 2928 N N . GLN A 1 370 ? 28.413 -2.331 -4.854 1.00 86.50 370 GLN A N 1
ATOM 2929 C CA . GLN A 1 370 ? 29.512 -1.609 -5.509 1.00 86.50 370 GLN A CA 1
ATOM 2930 C C . GLN A 1 370 ? 30.137 -2.431 -6.642 1.00 86.50 370 GLN A C 1
ATOM 2932 O O . GLN A 1 370 ? 30.541 -1.879 -7.661 1.00 86.50 370 GLN A O 1
ATOM 2937 N N . GLN A 1 371 ? 30.194 -3.758 -6.479 1.00 88.62 371 GLN A N 1
ATOM 2938 C CA . GLN A 1 371 ? 30.794 -4.674 -7.445 1.00 88.62 371 GLN A CA 1
ATOM 2939 C C . GLN A 1 371 ? 29.757 -5.657 -7.995 1.00 88.62 371 GLN A C 1
ATOM 2941 O O . GLN A 1 371 ? 29.026 -6.306 -7.244 1.00 88.62 371 GLN A O 1
ATOM 2946 N N . SER A 1 372 ? 29.743 -5.819 -9.320 1.00 90.50 372 SER A N 1
ATOM 2947 C CA . SER A 1 372 ? 28.873 -6.769 -10.025 1.00 90.50 372 SER A CA 1
ATOM 2948 C C . SER A 1 372 ? 29.104 -8.228 -9.600 1.00 90.50 372 SER A C 1
ATOM 2950 O O . SER A 1 372 ? 28.175 -9.033 -9.631 1.00 90.50 372 SER A O 1
ATOM 2952 N N . LEU A 1 373 ? 30.327 -8.579 -9.186 1.00 91.19 373 LEU A N 1
ATOM 2953 C CA . LEU A 1 373 ? 30.673 -9.939 -8.767 1.00 91.19 373 LEU A CA 1
ATOM 2954 C C . LEU A 1 373 ? 29.997 -10.332 -7.447 1.00 91.19 373 LEU A C 1
ATOM 2956 O O . LEU A 1 373 ? 29.443 -11.426 -7.348 1.00 91.19 373 LEU A O 1
ATOM 2960 N N . ASP A 1 374 ? 30.002 -9.441 -6.457 1.00 91.69 374 ASP A N 1
ATOM 2961 C CA . ASP A 1 374 ? 29.358 -9.692 -5.163 1.00 91.69 374 ASP A CA 1
ATOM 2962 C C . ASP A 1 374 ? 27.842 -9.808 -5.316 1.00 91.69 374 ASP A C 1
ATOM 2964 O O . ASP A 1 374 ? 27.224 -10.705 -4.744 1.00 91.69 374 ASP A O 1
ATOM 2968 N N . PHE A 1 375 ? 27.263 -8.976 -6.187 1.00 93.56 375 PHE A N 1
ATOM 2969 C CA . PHE A 1 375 ? 25.868 -9.104 -6.592 1.00 93.56 375 PHE A CA 1
ATOM 2970 C C . PHE A 1 375 ? 25.572 -10.504 -7.157 1.00 93.56 375 PHE A C 1
ATOM 2972 O O . PHE A 1 375 ? 24.648 -11.167 -6.693 1.00 93.56 375 PHE A O 1
ATOM 2979 N N . LEU A 1 376 ? 26.362 -10.995 -8.121 1.00 94.38 376 LEU A N 1
ATOM 2980 C CA . LEU A 1 376 ? 26.122 -12.313 -8.725 1.00 94.38 376 LEU A CA 1
ATOM 2981 C C . LEU A 1 376 ? 26.317 -13.477 -7.747 1.00 94.38 376 LEU A C 1
ATOM 2983 O O . LEU A 1 376 ? 25.608 -14.479 -7.851 1.00 94.38 376 LEU A O 1
ATOM 2987 N N . ARG A 1 377 ? 27.242 -13.356 -6.788 1.00 93.38 377 ARG A N 1
ATOM 2988 C CA . ARG A 1 377 ? 27.437 -14.361 -5.732 1.00 93.38 377 ARG A CA 1
ATOM 2989 C C . ARG A 1 377 ? 26.191 -14.499 -4.860 1.00 93.38 377 ARG A C 1
ATOM 2991 O O . ARG A 1 377 ? 25.721 -15.618 -4.664 1.00 93.38 377 ARG A O 1
ATOM 2998 N N . ASP A 1 378 ? 25.625 -13.383 -4.404 1.00 93.62 378 ASP A N 1
ATOM 2999 C CA . ASP A 1 378 ? 24.386 -13.396 -3.618 1.00 93.62 378 ASP A CA 1
ATOM 3000 C C . ASP A 1 378 ? 23.178 -13.833 -4.452 1.00 93.62 378 ASP A C 1
ATOM 3002 O O . ASP A 1 378 ? 22.332 -14.588 -3.969 1.00 93.62 378 ASP A O 1
ATOM 3006 N N . VAL A 1 379 ? 23.114 -13.430 -5.727 1.00 94.81 379 VAL A N 1
ATOM 3007 C CA . VAL A 1 379 ? 22.088 -13.920 -6.653 1.00 94.81 379 VAL A CA 1
ATOM 3008 C C . VAL A 1 379 ? 22.140 -15.441 -6.772 1.00 94.81 379 VAL A C 1
ATOM 3010 O O . VAL A 1 379 ? 21.083 -16.067 -6.769 1.00 94.81 379 VAL A O 1
ATOM 3013 N N . ARG A 1 380 ? 23.325 -16.052 -6.872 1.00 94.88 380 ARG A N 1
ATOM 3014 C CA . ARG A 1 380 ? 23.459 -17.512 -6.987 1.00 94.88 380 ARG A CA 1
ATOM 3015 C C . ARG A 1 380 ? 22.865 -18.223 -5.776 1.00 94.88 380 ARG A C 1
ATOM 3017 O O . ARG A 1 380 ? 22.001 -19.076 -5.948 1.00 94.88 380 ARG A O 1
ATOM 3024 N N . VAL A 1 381 ? 23.233 -17.780 -4.573 1.00 92.94 381 VAL A N 1
ATOM 3025 C CA . VAL A 1 381 ? 22.692 -18.320 -3.314 1.00 92.94 381 VAL A CA 1
ATOM 3026 C C . VAL A 1 381 ? 21.170 -18.164 -3.250 1.00 92.94 381 VAL A C 1
ATOM 3028 O O . VAL A 1 381 ? 20.455 -19.102 -2.896 1.00 92.94 381 VAL A O 1
ATOM 3031 N N . LEU A 1 382 ? 20.648 -16.990 -3.617 1.00 91.44 382 LEU A N 1
ATOM 3032 C CA . LEU A 1 382 ? 19.203 -16.765 -3.662 1.00 91.44 382 LEU A CA 1
ATOM 3033 C C . LEU A 1 382 ? 18.512 -17.648 -4.700 1.00 91.44 382 LEU A C 1
ATOM 3035 O O . LEU A 1 382 ? 17.410 -18.123 -4.449 1.00 91.44 382 LEU A O 1
ATOM 3039 N N . SER A 1 383 ? 19.141 -17.865 -5.852 1.00 92.38 383 SER A N 1
ATOM 3040 C CA . SER A 1 383 ? 18.550 -18.624 -6.952 1.00 92.38 383 SER A CA 1
ATOM 3041 C C . SER A 1 383 ? 18.387 -20.092 -6.600 1.00 92.38 383 SER A C 1
ATOM 3043 O O . SER A 1 383 ? 17.318 -20.650 -6.832 1.00 92.38 383 SER A O 1
ATOM 3045 N N . GLU A 1 384 ? 19.389 -20.672 -5.944 1.00 91.12 384 GLU A N 1
ATOM 3046 C CA . GLU A 1 384 ? 19.336 -22.036 -5.415 1.00 91.12 384 GLU A CA 1
ATOM 3047 C C . GLU A 1 384 ? 18.230 -22.184 -4.362 1.00 91.12 384 GLU A 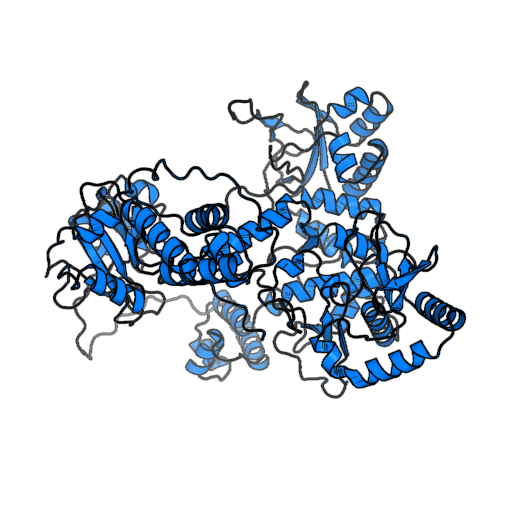C 1
ATOM 3049 O O . GLU A 1 384 ? 17.424 -23.109 -4.424 1.00 91.12 384 GLU A O 1
ATOM 3054 N N . ARG A 1 385 ? 18.128 -21.233 -3.425 1.00 90.06 385 ARG A N 1
ATOM 3055 C CA . ARG A 1 385 ? 17.147 -21.302 -2.328 1.00 90.06 385 ARG A CA 1
ATOM 3056 C C . ARG A 1 385 ? 15.709 -21.032 -2.754 1.00 90.06 385 ARG A C 1
ATOM 3058 O O . ARG A 1 385 ? 14.782 -21.613 -2.199 1.00 90.06 385 ARG A O 1
ATOM 3065 N N . LEU A 1 386 ? 15.509 -20.116 -3.697 1.00 89.44 386 LEU A N 1
ATOM 3066 C CA . LEU A 1 386 ? 14.184 -19.667 -4.131 1.00 89.44 386 LEU A CA 1
ATOM 3067 C C . LEU A 1 386 ? 13.706 -20.373 -5.406 1.00 89.44 386 LEU A C 1
ATOM 3069 O O . LEU A 1 386 ? 12.571 -20.146 -5.831 1.00 89.44 386 LEU A O 1
ATOM 3073 N N . GLY A 1 387 ? 14.547 -21.207 -6.021 1.00 90.44 387 GLY A N 1
ATOM 3074 C CA . GLY A 1 387 ? 14.268 -21.827 -7.314 1.00 90.44 387 GLY A CA 1
ATOM 3075 C C . GLY A 1 387 ? 14.154 -20.798 -8.440 1.00 90.44 387 GLY A C 1
ATOM 3076 O O . GLY A 1 387 ? 13.252 -20.904 -9.273 1.00 90.44 387 GLY A O 1
ATOM 3077 N N . LEU A 1 388 ? 15.016 -19.774 -8.429 1.00 93.19 388 LEU A N 1
ATOM 3078 C CA . LEU A 1 388 ? 15.093 -18.803 -9.521 1.00 93.19 388 LEU A CA 1
ATOM 3079 C C . LEU A 1 388 ? 15.970 -19.350 -10.643 1.00 93.19 388 LEU A C 1
ATOM 3081 O O . LEU A 1 388 ? 17.050 -19.886 -10.413 1.00 93.19 388 LEU A O 1
ATOM 3085 N N . ILE A 1 389 ? 15.531 -19.119 -11.870 1.00 94.50 389 ILE A N 1
ATOM 3086 C CA . ILE A 1 389 ? 16.307 -19.348 -13.080 1.00 94.50 389 ILE A CA 1
ATOM 3087 C C . ILE A 1 389 ? 16.886 -18.001 -13.507 1.00 94.50 389 ILE A C 1
ATOM 3089 O O . ILE A 1 389 ? 16.147 -17.049 -13.779 1.00 94.50 389 ILE A O 1
ATOM 3093 N N . VAL A 1 390 ? 18.213 -17.916 -13.557 1.00 94.94 390 VAL A N 1
ATOM 3094 C CA . VAL A 1 390 ? 18.939 -16.710 -13.968 1.00 94.94 390 VAL A CA 1
ATOM 3095 C C . VAL A 1 390 ? 19.528 -16.939 -15.345 1.00 94.94 390 VAL A C 1
ATOM 3097 O O . VAL A 1 390 ? 20.330 -17.849 -15.538 1.00 94.94 390 VAL A O 1
ATOM 3100 N N . ALA A 1 391 ? 19.145 -16.089 -16.290 1.00 93.44 391 ALA A N 1
ATOM 3101 C CA . ALA A 1 391 ? 19.605 -16.164 -17.666 1.00 93.44 391 ALA A CA 1
ATOM 3102 C C . ALA A 1 391 ? 20.014 -14.773 -18.145 1.00 93.44 391 ALA A C 1
ATOM 3104 O O . ALA A 1 391 ? 19.266 -13.804 -17.988 1.00 93.44 391 ALA A O 1
ATOM 3105 N N . ALA A 1 392 ? 21.198 -14.660 -18.736 1.00 92.44 392 ALA A N 1
ATOM 3106 C CA . ALA A 1 392 ? 21.708 -13.402 -19.252 1.00 92.44 392 ALA A CA 1
ATOM 3107 C C . ALA A 1 392 ? 21.904 -13.486 -20.766 1.00 92.44 392 ALA A C 1
ATOM 3109 O O . ALA A 1 392 ? 22.559 -14.392 -21.262 1.00 92.44 392 ALA A O 1
ATOM 3110 N N . ILE A 1 393 ? 21.329 -12.538 -21.503 1.00 90.81 393 ILE A N 1
ATOM 3111 C CA . ILE A 1 393 ? 21.413 -12.494 -22.968 1.00 90.81 393 ILE A CA 1
ATOM 3112 C C . ILE A 1 393 ? 22.396 -11.420 -23.408 1.00 90.81 393 ILE A C 1
ATOM 3114 O O . ILE A 1 393 ? 22.319 -10.289 -22.925 1.00 90.81 393 ILE A O 1
ATOM 3118 N N . ASN A 1 394 ? 23.265 -11.732 -24.367 1.00 88.62 394 ASN A N 1
ATOM 3119 C CA . ASN A 1 394 ? 24.011 -10.723 -25.112 1.00 88.62 394 ASN A CA 1
ATOM 3120 C C . ASN A 1 394 ? 23.160 -10.196 -26.286 1.00 88.62 394 ASN A C 1
ATOM 3122 O O . ASN A 1 394 ? 22.925 -10.931 -27.245 1.00 88.62 394 ASN A O 1
ATOM 3126 N N . PRO A 1 395 ? 22.722 -8.923 -26.272 1.00 81.38 395 PRO A N 1
ATOM 3127 C CA . PRO A 1 395 ? 21.907 -8.335 -27.336 1.00 81.38 395 PRO A CA 1
ATOM 3128 C C . PRO A 1 395 ? 22.518 -8.395 -28.740 1.00 81.38 395 PRO A C 1
ATOM 3130 O O . PRO A 1 395 ? 21.774 -8.357 -29.713 1.00 81.38 395 PRO A O 1
ATOM 3133 N N . ALA A 1 396 ? 23.851 -8.420 -28.848 1.00 80.94 396 ALA A N 1
ATOM 3134 C CA . ALA A 1 396 ? 24.549 -8.384 -30.130 1.00 80.94 396 ALA A CA 1
ATOM 3135 C C . ALA A 1 396 ? 24.633 -9.767 -30.787 1.00 80.94 396 ALA A C 1
ATOM 3137 O O . ALA A 1 396 ? 24.540 -9.866 -32.005 1.00 80.94 396 ALA A O 1
ATOM 3138 N N . THR A 1 397 ? 24.795 -10.825 -29.989 1.00 84.19 397 THR A N 1
ATOM 3139 C CA . THR A 1 397 ? 24.945 -12.202 -30.491 1.00 84.19 397 THR A CA 1
ATOM 3140 C C . THR A 1 397 ? 23.685 -13.043 -30.312 1.00 84.19 397 THR A C 1
ATOM 3142 O O . THR A 1 397 ? 23.602 -14.133 -30.860 1.00 84.19 397 THR A O 1
ATOM 3145 N N . SER A 1 398 ? 22.704 -12.560 -29.542 1.00 83.31 398 SER A N 1
ATOM 3146 C CA . SER A 1 398 ? 21.518 -13.316 -29.109 1.00 83.31 398 SER A CA 1
ATOM 3147 C C . SER A 1 398 ? 21.835 -14.611 -28.347 1.00 83.31 398 SER A C 1
ATOM 3149 O O . SER A 1 398 ? 20.961 -15.458 -28.199 1.00 83.31 398 SER A O 1
ATOM 3151 N N . MET A 1 399 ? 23.060 -14.753 -27.830 1.00 86.25 399 MET A N 1
ATOM 3152 C CA . MET A 1 399 ? 23.460 -15.905 -27.021 1.00 86.25 399 MET A CA 1
ATOM 3153 C C . MET A 1 399 ? 23.056 -15.725 -25.559 1.00 86.25 399 MET A C 1
ATOM 3155 O O . MET A 1 399 ? 23.165 -14.619 -25.010 1.00 86.25 399 MET A O 1
ATOM 3159 N N . TRP A 1 400 ? 22.631 -16.825 -24.941 1.00 91.50 400 TRP A N 1
ATOM 3160 C CA . TRP A 1 400 ? 22.326 -16.916 -23.518 1.00 91.50 400 TRP A CA 1
ATOM 3161 C C . TRP A 1 400 ? 23.504 -17.487 -22.744 1.00 91.50 400 TRP A C 1
ATOM 3163 O O . TRP A 1 400 ? 24.231 -18.339 -23.242 1.00 91.50 400 TRP A O 1
ATOM 3173 N N . VAL A 1 401 ? 23.668 -17.012 -21.516 1.00 94.00 401 VAL A N 1
ATOM 3174 C CA . VAL A 1 401 ? 24.582 -17.591 -20.536 1.00 94.00 401 VAL A CA 1
ATOM 3175 C C . VAL A 1 401 ? 23.876 -17.730 -19.193 1.00 94.00 401 VAL A C 1
ATOM 3177 O O . VAL A 1 401 ? 23.067 -16.871 -18.806 1.00 94.00 401 VAL A O 1
ATOM 3180 N N . GLY A 1 402 ? 24.196 -18.808 -18.481 1.00 94.06 402 GLY A N 1
ATOM 3181 C CA . GLY A 1 402 ? 23.712 -19.055 -17.131 1.00 94.06 402 GLY A CA 1
ATOM 3182 C C . GLY A 1 402 ? 24.499 -18.253 -16.096 1.00 94.06 402 GLY A C 1
ATOM 3183 O O . GLY A 1 402 ? 25.472 -17.563 -16.404 1.00 94.06 402 GLY A O 1
ATOM 3184 N N . ILE A 1 403 ? 24.100 -18.355 -14.828 1.00 94.81 403 ILE A N 1
ATOM 3185 C CA . ILE A 1 403 ? 24.755 -17.612 -13.744 1.00 94.81 403 ILE A CA 1
ATOM 3186 C C . ILE A 1 403 ? 26.227 -17.988 -13.538 1.00 94.81 403 ILE A C 1
ATOM 3188 O O . ILE A 1 403 ? 27.047 -17.102 -13.305 1.00 94.81 403 ILE A O 1
ATOM 3192 N N . SER A 1 404 ? 26.577 -19.272 -13.643 1.00 93.75 404 SER A N 1
ATOM 3193 C CA . SER A 1 404 ? 27.955 -19.743 -13.456 1.00 93.75 404 SER A CA 1
ATOM 3194 C C . SER A 1 404 ? 28.886 -19.182 -14.529 1.00 93.75 404 SER A C 1
ATOM 3196 O O . SER A 1 404 ? 29.932 -18.618 -14.205 1.00 93.75 404 SER A O 1
ATOM 3198 N N . ASP A 1 405 ? 28.458 -19.237 -15.791 1.00 93.94 405 ASP A N 1
ATOM 3199 C CA . ASP A 1 405 ? 29.207 -18.683 -16.921 1.00 93.94 405 ASP A CA 1
ATOM 3200 C C . ASP A 1 405 ? 29.293 -17.162 -16.838 1.00 93.94 405 ASP A C 1
ATOM 3202 O O . ASP A 1 405 ? 30.337 -16.575 -17.116 1.00 93.94 405 ASP A O 1
ATOM 3206 N N . LEU A 1 406 ? 28.220 -16.501 -16.392 1.00 94.38 406 LEU A N 1
ATOM 3207 C CA . LEU A 1 406 ? 28.224 -15.059 -16.187 1.00 94.38 406 LEU A CA 1
ATOM 3208 C C . LEU A 1 406 ? 29.217 -14.640 -15.092 1.00 94.38 406 LEU A C 1
ATOM 3210 O O . LEU A 1 406 ? 29.933 -13.657 -15.272 1.00 94.38 406 LEU A O 1
ATOM 3214 N N . ILE A 1 407 ? 29.306 -15.386 -13.985 1.00 95.12 407 ILE A N 1
ATOM 3215 C CA . ILE A 1 407 ? 30.309 -15.153 -12.933 1.00 95.12 407 ILE A CA 1
ATOM 3216 C C . ILE A 1 407 ? 31.725 -15.321 -13.501 1.00 95.12 407 ILE A C 1
ATOM 3218 O O . ILE A 1 407 ? 32.577 -14.457 -13.279 1.00 95.12 407 ILE A O 1
ATOM 3222 N N . ALA A 1 408 ? 31.971 -16.383 -14.275 1.00 94.00 408 ALA A N 1
ATOM 3223 C CA . ALA A 1 408 ? 33.259 -16.606 -14.931 1.00 94.00 408 ALA A CA 1
ATOM 3224 C C . ALA A 1 408 ? 33.603 -15.481 -15.926 1.00 94.00 408 ALA A C 1
ATOM 3226 O O . ALA A 1 408 ? 34.741 -15.013 -15.976 1.00 94.00 408 ALA A O 1
ATOM 3227 N N . LEU A 1 409 ? 32.616 -14.983 -16.678 1.00 93.19 409 LEU A N 1
ATOM 3228 C CA . LEU A 1 409 ? 32.777 -13.851 -17.591 1.00 93.19 409 LEU A CA 1
ATOM 3229 C C . LEU A 1 409 ? 33.118 -12.556 -16.857 1.00 93.19 409 LEU A C 1
ATOM 3231 O O . LEU A 1 409 ? 33.963 -11.811 -17.342 1.00 93.19 409 LEU A O 1
ATOM 3235 N N . VAL A 1 410 ? 32.506 -12.272 -15.704 1.00 93.25 410 VAL A N 1
ATOM 3236 C CA . VAL A 1 410 ? 32.858 -11.084 -14.904 1.00 93.25 410 VAL A CA 1
ATOM 3237 C C . VAL A 1 410 ? 34.310 -11.153 -14.437 1.00 93.25 410 VAL A C 1
ATOM 3239 O O . VAL A 1 410 ? 34.993 -10.133 -14.451 1.00 93.25 410 VAL A O 1
ATOM 3242 N N . HIS A 1 411 ? 34.787 -12.344 -14.071 1.00 89.94 411 HIS A N 1
ATOM 3243 C CA . HIS A 1 411 ? 36.160 -12.547 -13.614 1.00 89.94 411 HIS A CA 1
ATOM 3244 C C . HIS A 1 411 ? 37.182 -12.408 -14.752 1.00 89.94 411 HIS A C 1
ATOM 3246 O O . HIS A 1 411 ? 38.174 -11.699 -14.617 1.00 89.94 411 HIS A O 1
ATOM 3252 N N . ASN A 1 412 ? 36.914 -13.045 -15.895 1.00 92.12 412 ASN A N 1
ATOM 3253 C CA . ASN A 1 412 ? 37.880 -13.156 -16.989 1.00 92.12 412 ASN A CA 1
ATOM 3254 C C . ASN A 1 412 ? 37.777 -12.015 -18.013 1.00 92.12 412 ASN A C 1
ATOM 3256 O O . ASN A 1 412 ? 38.761 -11.651 -18.654 1.00 92.12 412 ASN A O 1
ATOM 3260 N N . ARG A 1 413 ? 36.565 -11.499 -18.252 1.00 91.12 413 ARG A N 1
ATOM 3261 C CA . ARG A 1 413 ? 36.236 -10.549 -19.331 1.00 91.12 413 ARG A CA 1
ATOM 3262 C C . ARG A 1 413 ? 35.118 -9.576 -18.897 1.00 91.12 413 ARG A C 1
ATOM 3264 O O . ARG A 1 413 ? 34.040 -9.575 -19.505 1.00 91.12 413 ARG A O 1
ATOM 3271 N N . PRO A 1 414 ? 35.349 -8.697 -17.903 1.00 86.75 414 PRO A N 1
ATOM 3272 C CA . PRO A 1 414 ? 34.310 -7.838 -17.318 1.00 86.75 414 PRO A CA 1
ATOM 3273 C C . PRO A 1 414 ? 33.601 -6.941 -18.347 1.00 86.75 414 PRO A C 1
ATOM 3275 O O . PRO A 1 414 ? 32.378 -6.801 -18.321 1.00 86.75 414 PRO A O 1
ATOM 3278 N N . CYS A 1 415 ? 34.334 -6.414 -19.335 1.00 86.00 415 CYS A N 1
ATOM 3279 C CA . CYS A 1 415 ? 33.763 -5.608 -20.421 1.00 86.00 415 CYS A CA 1
ATOM 3280 C C . CYS A 1 415 ? 32.756 -6.381 -21.290 1.00 86.00 415 CYS A C 1
ATOM 3282 O O . CYS A 1 415 ? 31.842 -5.786 -21.863 1.00 86.00 415 CYS A O 1
ATOM 3284 N N . VAL A 1 416 ? 32.930 -7.699 -21.420 1.00 86.19 416 VAL A N 1
ATOM 3285 C CA . VAL A 1 416 ? 32.008 -8.578 -22.152 1.00 86.19 416 VAL A CA 1
ATOM 3286 C C . VAL A 1 416 ? 30.802 -8.907 -21.275 1.00 86.19 416 VAL A C 1
ATOM 3288 O O . VAL A 1 416 ? 29.670 -8.860 -21.757 1.00 86.19 416 VAL A O 1
ATOM 3291 N N . ALA A 1 417 ? 31.016 -9.160 -19.981 1.00 87.69 417 ALA A N 1
ATOM 3292 C CA . ALA A 1 417 ? 29.937 -9.402 -19.026 1.00 87.69 417 ALA A CA 1
ATOM 3293 C C . ALA A 1 417 ? 28.937 -8.229 -18.970 1.00 87.69 417 ALA A C 1
ATOM 3295 O O . ALA A 1 417 ? 27.732 -8.448 -19.075 1.00 87.69 417 ALA A O 1
ATOM 3296 N N . GLU A 1 418 ? 29.413 -6.979 -18.947 1.00 88.88 418 GLU A N 1
ATOM 3297 C CA . GLU A 1 418 ? 28.557 -5.777 -18.896 1.00 88.88 418 GLU A CA 1
ATOM 3298 C C . GLU A 1 418 ? 27.699 -5.536 -20.156 1.00 88.88 418 GLU A C 1
ATOM 3300 O O . GLU A 1 418 ? 26.775 -4.714 -20.147 1.00 88.88 418 GLU A O 1
ATOM 3305 N N . ARG A 1 419 ? 27.952 -6.263 -21.254 1.00 88.31 419 ARG A N 1
ATOM 3306 C CA . ARG A 1 419 ? 27.089 -6.237 -22.450 1.00 88.31 419 ARG A CA 1
ATOM 3307 C C . ARG A 1 419 ? 25.830 -7.087 -22.285 1.00 88.31 419 ARG A C 1
ATOM 3309 O O . ARG A 1 419 ? 24.901 -6.924 -23.075 1.00 88.31 419 ARG A O 1
ATOM 3316 N N . HIS A 1 420 ? 25.778 -7.963 -21.284 1.00 90.38 420 HIS A N 1
ATOM 3317 C CA . HIS A 1 420 ? 24.652 -8.863 -21.081 1.00 90.38 420 HIS A CA 1
ATOM 3318 C C . HIS A 1 420 ? 23.503 -8.183 -20.329 1.00 90.38 420 HIS A C 1
ATOM 3320 O O . HIS A 1 420 ? 23.698 -7.377 -19.416 1.00 90.38 420 HIS A O 1
ATOM 3326 N N . HIS A 1 421 ? 22.276 -8.539 -20.701 1.00 90.69 421 HIS A N 1
ATOM 3327 C CA . HIS A 1 421 ? 21.075 -8.205 -19.948 1.00 90.69 421 HIS A CA 1
ATOM 3328 C C . HIS A 1 421 ? 20.664 -9.401 -19.097 1.00 90.69 421 HIS A C 1
ATOM 3330 O O . HIS A 1 421 ? 20.253 -10.430 -19.631 1.00 90.69 421 HIS A O 1
ATOM 3336 N N . VAL A 1 422 ? 20.753 -9.243 -17.779 1.00 92.06 422 VAL A N 1
ATOM 3337 C CA . VAL A 1 422 ? 20.425 -10.283 -16.802 1.00 92.06 422 VAL A CA 1
ATOM 3338 C C . VAL A 1 422 ? 18.923 -10.314 -16.563 1.00 92.06 422 VAL A C 1
ATOM 3340 O O . VAL A 1 422 ? 18.291 -9.267 -16.347 1.00 92.06 422 VAL A O 1
ATOM 3343 N N . ARG A 1 423 ? 18.367 -11.525 -16.595 1.00 92.25 423 ARG A N 1
ATOM 3344 C CA . ARG A 1 423 ? 16.956 -11.817 -16.384 1.00 92.25 423 ARG A CA 1
ATOM 3345 C C . ARG A 1 423 ? 16.761 -12.924 -15.358 1.00 92.25 423 ARG A C 1
ATOM 3347 O O . ARG A 1 423 ? 17.578 -13.829 -15.235 1.00 92.25 423 ARG A O 1
ATOM 3354 N N . PHE A 1 424 ? 15.636 -12.835 -14.668 1.00 93.00 424 PHE A N 1
ATOM 3355 C CA . PHE A 1 424 ? 15.217 -13.699 -13.580 1.00 93.00 424 PHE A CA 1
ATOM 3356 C C . PHE A 1 424 ? 13.856 -14.302 -13.897 1.00 93.00 424 PHE A C 1
ATOM 3358 O O . PHE A 1 424 ? 12.927 -13.583 -14.283 1.00 93.00 424 PHE A O 1
ATOM 3365 N N . TYR A 1 425 ? 13.727 -15.603 -13.702 1.00 92.56 425 TYR A N 1
ATOM 3366 C CA . TYR A 1 425 ? 12.496 -16.349 -13.909 1.00 92.56 425 TYR A CA 1
ATOM 3367 C C . TYR A 1 425 ? 12.244 -17.276 -12.719 1.00 92.56 425 TYR A C 1
ATOM 3369 O O . TYR A 1 425 ? 13.175 -17.654 -12.018 1.00 92.56 425 TYR A O 1
ATOM 3377 N N . ALA A 1 426 ? 10.991 -17.638 -12.484 1.00 91.12 426 ALA A N 1
ATOM 3378 C CA . ALA A 1 426 ? 10.617 -18.724 -11.583 1.00 91.12 426 ALA A CA 1
ATOM 3379 C C . ALA A 1 426 ? 9.418 -19.473 -12.171 1.00 91.12 426 ALA A C 1
ATOM 3381 O O . ALA A 1 426 ? 8.665 -18.867 -12.940 1.00 91.12 426 ALA A O 1
ATOM 3382 N N . PRO A 1 427 ? 9.195 -20.748 -11.823 1.00 88.69 427 PRO A N 1
ATOM 3383 C CA . PRO A 1 427 ? 7.982 -21.453 -12.227 1.00 88.69 427 PRO A CA 1
ATOM 3384 C C . PRO A 1 427 ? 6.711 -20.772 -11.682 1.00 88.69 427 PRO A C 1
ATOM 3386 O O . PRO A 1 427 ? 6.753 -20.022 -10.706 1.00 88.69 427 PRO A O 1
ATOM 3389 N N . ALA A 1 428 ? 5.564 -20.988 -12.327 1.00 84.75 428 ALA A N 1
ATOM 3390 C CA . ALA A 1 428 ? 4.319 -20.274 -12.012 1.00 84.75 428 ALA A CA 1
ATOM 3391 C C . ALA A 1 428 ? 3.781 -20.501 -10.584 1.00 84.75 428 ALA A C 1
ATOM 3393 O O . ALA A 1 428 ? 3.034 -19.666 -10.071 1.00 84.75 428 ALA A O 1
ATOM 3394 N N . ASP A 1 429 ? 4.202 -21.581 -9.923 1.00 82.06 429 ASP A N 1
ATOM 3395 C CA . ASP A 1 429 ? 3.894 -21.916 -8.526 1.00 82.06 429 ASP A CA 1
ATOM 3396 C C . ASP A 1 429 ? 4.694 -21.084 -7.499 1.00 82.06 429 ASP A C 1
ATOM 3398 O O . ASP A 1 429 ? 4.585 -21.317 -6.295 1.00 82.06 429 ASP A O 1
ATOM 3402 N N . VAL A 1 430 ? 5.489 -20.100 -7.942 1.00 82.56 430 VAL A N 1
ATOM 3403 C CA . VAL A 1 430 ? 6.448 -19.344 -7.117 1.00 82.56 430 VAL A CA 1
ATOM 3404 C C . VAL A 1 430 ? 5.874 -18.799 -5.803 1.00 82.56 430 VAL A C 1
ATOM 3406 O O . VAL A 1 430 ? 6.560 -18.803 -4.786 1.00 82.56 430 VAL A O 1
ATOM 3409 N N . VAL A 1 431 ? 4.610 -18.363 -5.779 1.00 77.56 431 VAL A N 1
ATOM 3410 C CA . VAL A 1 431 ? 3.970 -17.849 -4.551 1.00 77.56 431 VAL A CA 1
ATOM 3411 C C . VAL A 1 431 ? 3.740 -18.958 -3.538 1.00 77.56 431 VAL A C 1
ATOM 3413 O O . VAL A 1 431 ? 4.013 -18.765 -2.358 1.00 77.56 431 VAL A O 1
ATOM 3416 N N . GLU A 1 432 ? 3.236 -20.103 -3.991 1.00 77.88 432 GLU A N 1
ATOM 3417 C CA . GLU A 1 432 ? 2.987 -21.259 -3.137 1.00 77.88 432 GLU A CA 1
ATOM 3418 C C . GLU A 1 432 ? 4.312 -21.841 -2.650 1.00 77.88 432 GLU A C 1
ATOM 3420 O O . GLU A 1 432 ? 4.486 -22.079 -1.457 1.00 77.88 432 GLU A O 1
ATOM 3425 N N . ARG A 1 433 ? 5.280 -21.986 -3.560 1.00 84.12 433 ARG A N 1
ATOM 3426 C CA . ARG A 1 433 ? 6.627 -22.470 -3.257 1.00 84.12 433 ARG A CA 1
ATOM 3427 C C . ARG A 1 433 ? 7.315 -21.605 -2.210 1.00 84.12 433 ARG A C 1
ATOM 3429 O O . ARG A 1 433 ? 7.821 -22.123 -1.218 1.00 84.12 433 ARG A O 1
ATOM 3436 N N . TRP A 1 434 ? 7.321 -20.288 -2.404 1.00 87.31 434 TRP A N 1
ATOM 3437 C CA . TRP A 1 434 ? 7.917 -19.375 -1.433 1.00 87.31 434 TRP A CA 1
ATOM 3438 C C . TRP A 1 434 ? 7.092 -19.299 -0.153 1.00 87.31 434 TRP A C 1
ATOM 3440 O O . TRP A 1 434 ? 7.669 -19.182 0.918 1.00 87.31 434 TRP A O 1
ATOM 3450 N N . GLY A 1 435 ? 5.763 -19.398 -0.232 1.00 81.50 435 GLY A N 1
ATOM 3451 C CA . GLY A 1 435 ? 4.901 -19.533 0.941 1.00 81.50 435 GLY A CA 1
ATOM 3452 C C . GLY A 1 435 ? 5.321 -20.720 1.807 1.00 81.50 435 GLY A C 1
ATOM 3453 O O . GLY A 1 435 ? 5.659 -20.532 2.971 1.00 81.50 435 GLY A O 1
ATOM 3454 N N . LYS A 1 436 ? 5.427 -21.915 1.215 1.00 83.06 436 LYS A N 1
ATOM 3455 C CA . LYS A 1 436 ? 5.918 -23.128 1.888 1.00 83.06 436 LYS A CA 1
ATOM 3456 C C . LYS A 1 436 ? 7.326 -22.942 2.454 1.00 83.06 436 LYS A C 1
ATOM 3458 O O . LYS A 1 436 ? 7.540 -23.249 3.621 1.00 83.06 436 LYS A O 1
ATOM 3463 N N . LEU A 1 437 ? 8.254 -22.385 1.668 1.00 87.00 437 LEU A N 1
ATOM 3464 C CA . LEU A 1 437 ? 9.623 -22.112 2.119 1.00 87.00 437 LEU A CA 1
ATOM 3465 C C . LEU A 1 437 ? 9.636 -21.220 3.361 1.00 87.00 437 LEU A C 1
ATOM 3467 O O . LEU A 1 437 ? 10.298 -21.537 4.333 1.00 87.00 437 LEU A O 1
ATOM 3471 N N . PHE A 1 438 ? 8.895 -20.117 3.362 1.00 86.19 438 PHE A N 1
ATOM 3472 C CA . PHE A 1 438 ? 8.853 -19.206 4.502 1.00 86.19 438 PHE A CA 1
ATOM 3473 C C . PHE A 1 438 ? 7.879 -19.663 5.600 1.00 86.19 438 PHE A C 1
ATOM 3475 O O . PHE A 1 438 ? 7.547 -18.857 6.464 1.00 86.19 438 PHE A O 1
ATOM 3482 N N . GLY A 1 439 ? 7.378 -20.905 5.588 1.00 77.06 439 GLY A N 1
ATOM 3483 C CA . GLY A 1 439 ? 6.401 -21.385 6.577 1.00 77.06 439 GLY A CA 1
ATOM 3484 C C . GLY A 1 439 ? 5.103 -20.567 6.605 1.00 77.06 439 GLY A C 1
ATOM 3485 O O . GLY A 1 439 ? 4.395 -20.530 7.605 1.00 77.06 439 GLY A O 1
ATOM 3486 N N . TRP A 1 440 ? 4.810 -19.868 5.513 1.00 70.12 440 TRP A N 1
ATOM 3487 C CA . TRP A 1 440 ? 3.659 -19.002 5.339 1.00 70.12 440 TRP A CA 1
ATOM 3488 C C . TRP A 1 440 ? 2.631 -19.737 4.482 1.00 70.12 440 TRP A C 1
ATOM 3490 O O . TRP A 1 440 ? 2.640 -19.628 3.252 1.00 70.12 440 TRP A O 1
ATOM 3500 N N . SER A 1 441 ? 1.754 -20.525 5.108 1.00 52.56 441 SER A N 1
ATOM 3501 C CA . SER A 1 441 ? 0.679 -21.176 4.362 1.00 52.56 441 SER A CA 1
ATOM 3502 C C . SER A 1 441 ? -0.368 -20.137 3.943 1.00 52.56 441 SER A C 1
ATOM 3504 O O . SER A 1 441 ? -0.751 -19.232 4.687 1.00 52.56 441 SER A O 1
ATOM 3506 N N . THR A 1 442 ? -0.875 -20.276 2.722 1.00 44.72 442 THR A N 1
ATOM 3507 C CA . THR A 1 442 ? -2.095 -19.602 2.252 1.00 44.72 442 THR A CA 1
ATOM 3508 C C . THR A 1 442 ? -3.357 -20.088 2.983 1.00 44.72 442 THR A C 1
ATOM 3510 O O . THR A 1 442 ? -4.449 -19.618 2.676 1.00 44.72 442 THR A O 1
ATOM 3513 N N . GLU A 1 443 ? -3.207 -21.004 3.947 1.00 36.97 443 GLU A N 1
ATOM 3514 C CA . GLU A 1 443 ? -4.253 -21.560 4.810 1.00 36.97 443 GLU A CA 1
ATOM 3515 C C . GLU A 1 443 ? -4.399 -20.806 6.142 1.00 36.97 443 GLU A C 1
ATOM 3517 O O . GLU A 1 443 ? -5.018 -21.312 7.075 1.00 36.97 443 GLU A O 1
ATOM 3522 N N . ILE A 1 444 ? -3.944 -19.548 6.243 1.00 36.75 444 ILE A N 1
ATOM 3523 C CA . ILE A 1 444 ? -4.725 -18.608 7.061 1.00 36.75 444 ILE A CA 1
ATOM 3524 C C . ILE A 1 444 ? -6.060 -18.484 6.328 1.00 36.75 444 ILE A C 1
ATOM 3526 O O . ILE A 1 444 ? -6.180 -17.717 5.370 1.00 36.75 444 ILE A O 1
ATOM 3530 N N . SER A 1 445 ? -6.998 -19.360 6.706 1.00 33.25 445 SER A N 1
ATOM 3531 C CA . SER A 1 445 ? -8.238 -19.630 5.988 1.00 33.25 445 SER A CA 1
ATOM 3532 C C . SER A 1 445 ? -8.877 -18.323 5.533 1.00 33.25 445 SER A C 1
ATOM 3534 O O . SER A 1 445 ? -9.101 -17.408 6.332 1.00 33.25 445 SER A O 1
ATOM 3536 N N . ARG A 1 446 ? -9.222 -18.257 4.239 1.00 31.77 446 ARG A N 1
ATOM 3537 C CA . ARG A 1 446 ? -10.125 -17.242 3.669 1.00 31.77 446 ARG A CA 1
ATOM 3538 C C . ARG A 1 446 ? -11.337 -16.984 4.576 1.00 31.77 446 ARG A C 1
ATOM 3540 O O . ARG A 1 446 ? -11.876 -15.883 4.550 1.00 31.77 446 ARG A O 1
ATOM 3547 N N . GLU A 1 447 ? -11.747 -17.966 5.378 1.00 31.14 447 GLU A N 1
ATOM 3548 C CA . GLU A 1 447 ? -12.881 -17.893 6.295 1.00 31.14 447 GLU A CA 1
ATOM 3549 C C . GLU A 1 447 ? -12.653 -16.991 7.513 1.00 31.14 447 GLU A C 1
ATOM 3551 O O . GLU A 1 447 ? -13.615 -16.391 7.974 1.00 31.14 447 GLU A O 1
ATOM 3556 N N . ALA A 1 448 ? -11.421 -16.811 8.005 1.00 33.50 448 ALA A N 1
ATOM 3557 C CA . ALA A 1 448 ? -11.146 -15.878 9.109 1.00 33.50 448 ALA A CA 1
ATOM 3558 C C . ALA A 1 448 ? -11.155 -14.401 8.657 1.00 33.50 448 ALA A C 1
ATOM 3560 O O . ALA A 1 448 ? -11.154 -13.486 9.479 1.00 33.50 448 ALA A O 1
ATOM 3561 N N . MET A 1 449 ? -11.143 -14.160 7.339 1.00 35.56 449 MET A N 1
ATOM 3562 C CA . MET A 1 449 ? -11.138 -12.825 6.725 1.00 35.56 449 MET A CA 1
ATOM 3563 C C . MET A 1 449 ? -12.507 -12.395 6.181 1.00 35.56 449 MET A C 1
ATOM 3565 O O . MET A 1 449 ? -12.672 -11.238 5.790 1.00 35.56 449 MET A O 1
ATOM 3569 N N . LEU A 1 450 ? -13.469 -13.315 6.123 1.00 40.31 450 LEU A N 1
ATOM 3570 C CA . LEU A 1 450 ? -14.818 -13.085 5.623 1.00 40.31 450 LEU A CA 1
ATOM 3571 C C . LEU A 1 450 ? -15.771 -12.979 6.811 1.00 40.31 450 LEU A C 1
ATOM 3573 O O . LEU A 1 450 ? -15.703 -13.782 7.735 1.00 40.31 450 LEU A O 1
ATOM 3577 N N . ASP A 1 451 ? -16.674 -11.998 6.794 1.00 51.34 451 ASP A N 1
ATOM 3578 C CA . ASP A 1 451 ? -17.727 -11.958 7.806 1.00 51.34 451 ASP A CA 1
ATOM 3579 C C . ASP A 1 451 ? -18.553 -13.261 7.768 1.00 51.34 451 ASP A C 1
ATOM 3581 O O . ASP A 1 451 ? -18.689 -13.917 6.728 1.00 51.34 451 ASP A O 1
ATOM 3585 N N . ASN A 1 452 ? -19.116 -13.657 8.911 1.00 57.44 452 ASN A N 1
ATOM 3586 C CA . ASN A 1 452 ? -19.891 -14.898 9.026 1.00 57.44 452 ASN A CA 1
ATOM 3587 C C . ASN A 1 452 ? -21.015 -15.002 7.986 1.00 57.44 452 ASN A C 1
ATOM 3589 O O . ASN A 1 452 ? -21.375 -16.098 7.562 1.00 57.44 452 ASN A O 1
ATOM 3593 N N . ALA A 1 453 ? -21.575 -13.865 7.563 1.00 55.81 453 ALA A N 1
ATOM 3594 C CA . ALA A 1 453 ? -22.605 -13.801 6.536 1.00 55.81 453 ALA A CA 1
ATOM 3595 C C . ALA A 1 453 ? -22.069 -14.213 5.154 1.00 55.81 453 ALA A C 1
ATOM 3597 O O . ALA A 1 453 ? -22.775 -14.856 4.378 1.00 55.81 453 ALA A O 1
ATOM 3598 N N . THR A 1 454 ? -20.823 -13.874 4.848 1.00 49.94 454 THR A N 1
ATOM 3599 C CA . THR A 1 454 ? -20.141 -14.227 3.607 1.00 49.94 454 THR A CA 1
ATOM 3600 C C . THR A 1 454 ? -19.684 -15.681 3.621 1.00 49.94 454 THR A C 1
ATOM 3602 O O . THR A 1 454 ? -19.874 -16.371 2.620 1.00 49.94 454 THR A O 1
ATOM 3605 N N . VAL A 1 455 ? -19.207 -16.186 4.763 1.00 46.75 455 VAL A N 1
ATOM 3606 C CA . VAL A 1 455 ? -18.921 -17.623 4.942 1.00 46.75 455 VAL A CA 1
ATOM 3607 C C . VAL A 1 455 ? -20.203 -18.452 4.791 1.00 46.75 455 VAL A C 1
ATOM 3609 O O . VAL A 1 455 ? -20.233 -19.415 4.027 1.00 46.75 455 VAL A O 1
ATOM 3612 N N . ALA A 1 456 ? -21.307 -18.031 5.417 1.00 56.91 456 ALA A N 1
ATOM 3613 C CA . ALA A 1 456 ? -22.602 -18.695 5.271 1.00 56.91 456 ALA A CA 1
ATOM 3614 C C . ALA A 1 456 ? -23.102 -18.691 3.815 1.00 56.91 456 ALA A C 1
ATOM 3616 O O . ALA A 1 456 ? -23.592 -19.711 3.341 1.00 56.91 456 ALA A O 1
ATOM 3617 N N . LYS A 1 457 ? -22.943 -17.589 3.067 1.00 55.00 457 LYS A N 1
ATOM 3618 C CA . LYS A 1 457 ? -23.273 -17.558 1.626 1.00 55.00 457 LYS A CA 1
ATOM 3619 C C . LYS A 1 457 ? -22.449 -18.555 0.813 1.00 55.00 457 LYS A C 1
ATOM 3621 O O . LYS A 1 457 ? -23.009 -19.170 -0.090 1.00 55.00 457 LYS A O 1
ATOM 3626 N N . GLY A 1 458 ? -21.162 -18.707 1.129 1.00 44.47 458 GLY A N 1
ATOM 3627 C CA . GLY A 1 458 ? -20.286 -19.700 0.505 1.00 44.47 458 GLY A CA 1
ATOM 3628 C C . GLY A 1 458 ? -20.793 -21.124 0.731 1.00 44.47 458 GLY A C 1
ATOM 3629 O O . GLY A 1 458 ? -21.040 -21.838 -0.235 1.00 44.47 458 GLY A O 1
ATOM 3630 N N . ILE A 1 459 ? -21.087 -21.479 1.988 1.00 54.59 459 ILE A N 1
ATOM 3631 C CA . ILE A 1 459 ? -21.619 -22.800 2.367 1.00 54.59 459 ILE A CA 1
ATOM 3632 C C . ILE A 1 459 ? -22.924 -23.122 1.620 1.00 54.59 459 ILE A C 1
ATOM 3634 O O . ILE A 1 459 ? -23.092 -24.236 1.119 1.00 54.59 459 ILE A O 1
ATOM 3638 N N . LEU A 1 460 ? -23.845 -22.155 1.521 1.00 64.81 460 LEU A N 1
ATOM 3639 C CA . LEU A 1 460 ? -25.114 -22.331 0.803 1.00 64.81 460 LEU A CA 1
ATOM 3640 C C . LEU A 1 460 ? -24.910 -22.548 -0.698 1.00 64.81 460 LEU A C 1
ATOM 3642 O O . LEU A 1 460 ? -25.604 -23.371 -1.291 1.00 64.81 460 LEU A O 1
ATOM 3646 N N . LEU A 1 461 ? -23.974 -21.811 -1.299 1.00 46.34 461 LEU A N 1
ATOM 3647 C CA . LEU A 1 461 ? -23.674 -21.896 -2.724 1.00 46.34 461 LEU A CA 1
ATOM 3648 C C . LEU A 1 461 ? -23.004 -23.231 -3.075 1.00 46.34 461 LEU A C 1
ATOM 3650 O O . LEU A 1 461 ? -23.448 -23.908 -3.997 1.00 46.34 461 LEU A O 1
ATOM 3654 N N . GLU A 1 462 ? -21.983 -23.629 -2.314 1.00 49.34 462 GLU A N 1
ATOM 3655 C CA . GLU A 1 462 ? -21.220 -24.867 -2.536 1.00 49.34 462 GLU A CA 1
ATOM 3656 C C . GLU A 1 462 ? -22.073 -26.126 -2.365 1.00 49.34 462 GLU A C 1
ATOM 3658 O O . GLU A 1 462 ? -21.880 -27.110 -3.074 1.00 49.34 462 GLU A O 1
ATOM 3663 N N . ASN A 1 463 ? -23.048 -26.088 -1.455 1.00 63.59 463 ASN A N 1
ATOM 3664 C CA . ASN A 1 463 ? -23.908 -27.231 -1.147 1.00 63.59 463 ASN A CA 1
ATOM 3665 C C . ASN A 1 463 ? -25.311 -27.106 -1.767 1.00 63.59 463 ASN A C 1
ATOM 3667 O O . ASN A 1 463 ? -26.205 -27.874 -1.415 1.00 63.59 463 ASN A O 1
ATOM 3671 N N . GLN A 1 464 ? -25.511 -26.133 -2.669 1.00 62.94 464 GLN A N 1
ATOM 3672 C CA . GLN A 1 464 ? -26.762 -25.876 -3.400 1.00 62.94 464 GLN A CA 1
ATOM 3673 C C . GLN A 1 464 ? -28.003 -25.810 -2.489 1.00 62.94 464 GLN A C 1
ATOM 3675 O O . GLN A 1 464 ? -29.073 -26.345 -2.782 1.00 62.94 464 GLN A O 1
ATOM 3680 N N . VAL A 1 465 ? -27.865 -25.150 -1.338 1.00 67.56 465 VAL A N 1
ATOM 3681 C CA . VAL A 1 465 ? -28.918 -25.050 -0.325 1.00 67.56 465 VAL A CA 1
ATOM 3682 C C . VAL A 1 465 ? -29.629 -23.709 -0.413 1.00 67.56 465 VAL A C 1
ATOM 3684 O O . VAL A 1 465 ? -29.011 -22.646 -0.388 1.00 67.56 465 VAL A O 1
ATOM 3687 N N . THR A 1 466 ? -30.962 -23.733 -0.422 1.00 74.62 466 THR A N 1
ATOM 3688 C CA . THR A 1 466 ? -31.746 -22.497 -0.354 1.00 74.62 466 THR A CA 1
ATOM 3689 C C . THR A 1 466 ? -31.649 -21.841 1.028 1.00 74.62 466 THR A C 1
ATOM 3691 O O . THR A 1 466 ? -31.642 -22.508 2.064 1.00 74.62 466 THR A O 1
ATOM 3694 N N . GLN A 1 467 ? -31.662 -20.503 1.068 1.00 74.81 467 GLN A N 1
ATOM 3695 C CA . GLN A 1 467 ? -31.628 -19.741 2.328 1.00 74.81 467 GLN A CA 1
ATOM 3696 C C . GLN A 1 467 ? -32.763 -20.135 3.286 1.00 74.81 467 GLN A C 1
ATOM 3698 O O . GLN A 1 467 ? -32.566 -20.143 4.495 1.00 74.81 467 GLN A O 1
ATOM 3703 N N . ARG A 1 468 ? -33.945 -20.484 2.753 1.00 69.62 468 ARG A N 1
ATOM 3704 C CA . ARG A 1 468 ? -35.105 -20.916 3.549 1.00 69.62 468 ARG A CA 1
ATOM 3705 C C . ARG A 1 468 ? -34.897 -22.290 4.187 1.00 69.62 468 ARG A C 1
ATOM 3707 O O . ARG A 1 468 ? -35.258 -22.461 5.346 1.00 69.62 468 ARG A O 1
ATOM 3714 N N . ALA A 1 469 ? -34.315 -23.244 3.457 1.00 75.44 469 ALA A N 1
ATOM 3715 C CA . ALA A 1 469 ? -34.006 -24.569 3.995 1.00 75.44 469 ALA A CA 1
ATOM 3716 C C . ALA A 1 469 ? -32.941 -24.481 5.095 1.00 75.44 469 ALA A C 1
ATOM 3718 O O . ALA A 1 469 ? -33.114 -25.051 6.167 1.00 75.44 469 ALA A O 1
ATOM 3719 N N . ALA A 1 470 ? -31.898 -23.683 4.862 1.00 79.50 470 ALA A N 1
ATOM 3720 C CA . ALA A 1 470 ? -30.853 -23.431 5.844 1.00 79.50 470 ALA A CA 1
ATOM 3721 C C . ALA A 1 470 ? -31.371 -22.720 7.102 1.00 79.50 470 ALA A C 1
ATOM 3723 O O . ALA A 1 470 ? -31.063 -23.153 8.205 1.00 79.50 470 ALA A O 1
ATOM 3724 N N . ALA A 1 471 ? -32.197 -21.679 6.948 1.00 85.62 471 ALA A N 1
ATOM 3725 C CA . ALA A 1 471 ? -32.808 -20.965 8.071 1.00 85.62 471 ALA A CA 1
ATOM 3726 C C . ALA A 1 471 ? -33.665 -21.902 8.941 1.00 85.62 471 ALA A C 1
ATOM 3728 O O . ALA A 1 471 ? -33.529 -21.910 10.163 1.00 85.62 471 ALA A O 1
ATOM 3729 N N . ARG A 1 472 ? -34.477 -22.759 8.303 1.00 83.94 472 ARG A N 1
ATOM 3730 C CA . ARG A 1 472 ? -35.287 -23.777 8.986 1.00 83.94 472 ARG A CA 1
ATOM 3731 C C . ARG A 1 472 ? -34.421 -24.786 9.743 1.00 83.94 472 ARG A C 1
ATOM 3733 O O . ARG A 1 472 ? -34.742 -25.111 10.878 1.00 83.94 472 ARG A O 1
ATOM 3740 N N . ALA A 1 473 ? -33.328 -25.244 9.135 1.00 79.06 473 ALA A N 1
ATOM 3741 C CA . ALA A 1 473 ? -32.438 -26.243 9.719 1.00 79.06 473 ALA A CA 1
ATOM 3742 C C . ALA A 1 473 ? -31.686 -25.746 10.964 1.00 79.06 473 ALA A C 1
ATOM 3744 O O . ALA A 1 473 ? -31.496 -26.502 11.909 1.00 79.06 473 ALA A O 1
ATOM 3745 N N . ILE A 1 474 ? -31.291 -24.471 10.990 1.00 85.56 474 ILE A N 1
ATOM 3746 C CA . ILE A 1 474 ? -30.561 -23.880 12.125 1.00 85.56 474 ILE A CA 1
ATOM 3747 C C . ILE A 1 474 ? -31.475 -23.187 13.150 1.00 85.56 474 ILE A C 1
ATOM 3749 O O . ILE A 1 474 ? -30.975 -22.599 14.113 1.00 85.56 474 ILE A O 1
ATOM 3753 N N . GLY A 1 475 ? -32.798 -23.246 12.946 1.00 82.81 475 GLY A N 1
ATOM 3754 C CA . GLY A 1 475 ? -33.809 -22.708 13.861 1.00 82.81 475 GLY A CA 1
ATOM 3755 C C . GLY A 1 475 ? -33.926 -21.181 13.860 1.00 82.81 475 GLY A C 1
ATOM 3756 O O . GLY A 1 475 ? -34.181 -20.589 14.905 1.00 82.81 475 GLY A O 1
ATOM 3757 N N . ILE A 1 476 ? -33.709 -20.523 12.715 1.00 84.56 476 ILE A N 1
ATOM 3758 C CA . ILE A 1 476 ? -33.802 -19.060 12.572 1.00 84.56 476 ILE A CA 1
ATOM 3759 C C . ILE A 1 476 ? -34.911 -18.708 11.575 1.00 84.56 476 ILE A C 1
ATOM 3761 O O . ILE A 1 476 ? -35.062 -19.352 10.540 1.00 84.56 476 ILE A O 1
ATOM 3765 N N . ASP A 1 477 ? -35.669 -17.644 11.853 1.00 87.06 477 ASP A N 1
ATOM 3766 C CA . ASP A 1 477 ? -36.640 -17.103 10.898 1.00 87.06 477 ASP A CA 1
ATOM 3767 C C . ASP A 1 477 ? -35.975 -16.741 9.551 1.00 87.06 477 ASP A C 1
ATOM 3769 O O . ASP A 1 477 ? -34.908 -16.123 9.499 1.00 87.06 477 ASP A O 1
ATOM 3773 N N . ALA A 1 478 ? -36.622 -17.087 8.436 1.00 73.69 478 ALA A N 1
ATOM 3774 C CA . ALA A 1 478 ? -36.053 -16.914 7.100 1.00 73.69 478 ALA A CA 1
ATOM 3775 C C . ALA A 1 478 ? -35.816 -15.437 6.731 1.00 73.69 478 ALA A C 1
ATOM 3777 O O . ALA A 1 478 ? -34.860 -15.125 6.013 1.00 73.69 478 ALA A O 1
ATOM 3778 N N . SER A 1 479 ? -36.646 -14.514 7.231 1.00 68.00 479 SER A N 1
ATOM 3779 C CA . SER A 1 479 ? -36.471 -13.073 7.018 1.00 68.00 479 SER A CA 1
ATOM 3780 C C . SER A 1 479 ? -35.315 -12.532 7.861 1.00 68.00 479 SER A C 1
ATOM 3782 O O . SER A 1 479 ? -34.479 -11.773 7.359 1.00 68.00 479 SER A O 1
ATOM 3784 N N . ALA A 1 480 ? -35.197 -12.975 9.115 1.00 69.25 480 ALA A N 1
ATOM 3785 C CA . ALA A 1 480 ? -34.069 -12.655 9.987 1.00 69.25 480 ALA A CA 1
ATOM 3786 C C . ALA A 1 480 ? -32.738 -13.175 9.419 1.00 69.25 480 ALA A C 1
ATOM 3788 O O . ALA A 1 480 ? -31.779 -12.406 9.321 1.00 69.25 480 ALA A O 1
ATOM 3789 N N . PHE A 1 481 ? -32.696 -14.426 8.958 1.00 79.50 481 PHE A N 1
ATOM 3790 C CA . PHE A 1 481 ? -31.516 -15.017 8.328 1.00 79.50 481 PHE A CA 1
ATOM 3791 C C . PHE A 1 481 ? -31.155 -14.300 7.018 1.00 79.50 481 PHE A C 1
ATOM 3793 O O . PHE A 1 481 ? -29.991 -13.986 6.782 1.00 79.50 481 PHE A O 1
ATOM 3800 N N . SER A 1 482 ? -32.143 -13.913 6.201 1.00 68.69 482 SER A N 1
ATOM 3801 C CA . SER A 1 482 ? -31.902 -13.108 4.992 1.00 68.69 482 SER A CA 1
ATOM 3802 C C . SER A 1 482 ? -31.320 -11.726 5.314 1.00 68.69 482 SER A C 1
ATOM 3804 O O . SER A 1 482 ? -30.401 -11.267 4.632 1.00 68.69 482 SER A O 1
ATOM 3806 N N . LYS A 1 483 ? -31.805 -11.061 6.373 1.00 66.38 483 LYS A N 1
ATOM 3807 C CA . LYS A 1 483 ? -31.233 -9.792 6.860 1.00 66.38 483 LYS A CA 1
ATOM 3808 C C . LYS A 1 483 ? -29.792 -9.981 7.345 1.00 66.38 483 LYS A C 1
ATOM 3810 O O . LYS A 1 483 ? -28.961 -9.118 7.064 1.00 66.38 483 LYS A O 1
ATOM 3815 N N . MET A 1 484 ? -29.489 -11.110 7.991 1.00 75.62 484 MET A N 1
ATOM 3816 C CA . MET A 1 484 ? -28.134 -11.453 8.428 1.00 75.62 484 MET A CA 1
ATOM 3817 C C . MET A 1 484 ? -27.185 -11.682 7.248 1.00 75.62 484 MET A C 1
ATOM 3819 O O . MET A 1 484 ? -26.134 -11.054 7.169 1.00 75.62 484 MET A O 1
ATOM 3823 N N . LEU A 1 485 ? -27.591 -12.486 6.260 1.00 58.31 485 LEU A N 1
ATOM 3824 C CA . LEU A 1 485 ? -26.802 -12.712 5.045 1.00 58.31 485 LEU A CA 1
ATOM 3825 C C . LEU A 1 485 ? -26.590 -11.415 4.252 1.00 58.31 485 LEU A C 1
ATOM 3827 O O . LEU A 1 485 ? -25.541 -11.212 3.650 1.00 58.31 485 LEU A O 1
ATOM 3831 N N . LYS A 1 486 ? -27.553 -10.492 4.251 1.00 59.00 486 LYS A N 1
ATOM 3832 C CA . LYS A 1 486 ? -27.428 -9.183 3.585 1.00 59.00 486 LYS A CA 1
ATOM 3833 C C . LYS A 1 486 ? -26.576 -8.169 4.364 1.00 59.00 486 LYS A C 1
ATOM 3835 O O . LYS A 1 486 ? -26.527 -7.014 3.952 1.00 59.00 486 LYS A O 1
ATOM 3840 N N . GLY A 1 487 ? -25.947 -8.568 5.473 1.00 47.19 487 GLY A N 1
ATOM 3841 C CA . GLY A 1 487 ? -25.115 -7.690 6.300 1.00 47.19 487 GLY A CA 1
ATOM 3842 C C . GLY A 1 487 ? -25.907 -6.630 7.071 1.00 47.19 487 GLY A C 1
ATOM 3843 O O . GLY A 1 487 ? -25.321 -5.717 7.636 1.00 47.19 487 GLY A O 1
ATOM 3844 N N . ARG A 1 488 ? -27.245 -6.731 7.109 1.00 52.41 488 ARG A N 1
ATOM 3845 C CA . ARG A 1 488 ? -28.121 -5.807 7.854 1.00 52.41 488 ARG A CA 1
ATOM 3846 C C . ARG A 1 488 ? -28.281 -6.204 9.324 1.00 52.41 488 ARG A C 1
ATOM 3848 O O . ARG A 1 488 ? -28.891 -5.469 10.092 1.00 52.41 488 ARG A O 1
ATOM 3855 N N . ARG A 1 489 ? -27.799 -7.390 9.701 1.00 59.69 489 ARG A N 1
ATOM 3856 C CA . ARG A 1 489 ? -27.751 -7.900 11.076 1.00 59.69 489 ARG A CA 1
ATOM 3857 C C . ARG A 1 489 ? -26.564 -8.858 11.198 1.00 59.69 489 ARG A C 1
ATOM 3859 O O . ARG A 1 489 ? -26.232 -9.539 10.233 1.00 59.69 489 ARG A O 1
ATOM 3866 N N . LYS A 1 490 ? -25.920 -8.925 12.360 1.00 59.19 490 LYS A N 1
ATOM 3867 C CA . LYS A 1 490 ? -24.773 -9.819 12.568 1.00 59.19 490 LYS A CA 1
ATOM 3868 C C . LYS A 1 490 ? -25.232 -11.279 12.617 1.00 59.19 490 LYS A C 1
ATOM 3870 O O . LYS A 1 490 ? -26.217 -11.576 13.292 1.00 59.19 490 LYS A O 1
ATOM 3875 N N . LEU A 1 491 ? -24.536 -12.173 11.908 1.00 61.47 491 LEU A N 1
ATOM 3876 C CA . LEU A 1 491 ? -24.753 -13.620 12.013 1.00 61.47 491 LEU A CA 1
ATOM 3877 C C . LEU A 1 491 ? -23.881 -14.178 13.156 1.00 61.47 491 LEU A C 1
ATOM 3879 O O . LEU A 1 491 ? -22.655 -14.090 13.053 1.00 61.47 491 LEU A O 1
ATOM 3883 N N . PRO A 1 492 ? -24.462 -14.735 14.235 1.00 74.31 492 PRO A N 1
ATOM 3884 C CA . PRO A 1 492 ? -23.689 -15.280 15.352 1.00 74.31 492 PRO A CA 1
ATOM 3885 C C . PRO A 1 492 ? -22.849 -16.504 14.958 1.00 74.31 492 PRO A C 1
ATOM 3887 O O . PRO A 1 492 ? -23.275 -17.312 14.131 1.00 74.31 492 PRO A O 1
ATOM 3890 N N . ASN A 1 493 ? -21.696 -16.691 15.612 1.00 54.84 493 ASN A N 1
ATOM 3891 C CA . ASN A 1 493 ? -20.802 -17.838 15.378 1.00 54.84 493 ASN A CA 1
ATOM 3892 C C . ASN A 1 493 ? -21.515 -19.187 15.586 1.00 54.84 493 ASN A C 1
ATOM 3894 O O . ASN A 1 493 ? -21.377 -20.087 14.763 1.00 54.84 493 ASN A O 1
ATOM 3898 N N . GLN A 1 494 ? -22.345 -19.305 16.628 1.00 67.94 494 GLN A N 1
ATOM 3899 C CA . GLN A 1 494 ? -23.110 -20.528 16.916 1.00 67.94 494 GLN A CA 1
ATOM 3900 C C . GLN A 1 494 ? -24.090 -20.887 15.788 1.00 67.94 494 GLN A C 1
ATOM 3902 O O . GLN A 1 494 ? -24.276 -22.056 15.464 1.00 67.94 494 GLN A O 1
ATOM 3907 N N . SER A 1 495 ? -24.701 -19.885 15.149 1.00 75.06 495 SER A N 1
ATOM 3908 C CA . SER A 1 495 ? -25.610 -20.093 14.016 1.00 75.06 495 SER A CA 1
ATOM 3909 C C . SER A 1 495 ? -24.867 -20.561 12.764 1.00 75.06 495 SER A C 1
ATOM 3911 O O . SER A 1 495 ? -25.378 -21.399 12.024 1.00 75.06 495 SER A O 1
ATOM 3913 N N . LEU A 1 496 ? -23.651 -20.051 12.539 1.00 67.50 496 LEU A N 1
ATOM 3914 C CA . LEU A 1 496 ? -22.771 -20.516 11.465 1.00 67.50 496 LEU A CA 1
ATOM 3915 C C . LEU A 1 496 ? -22.279 -21.952 11.718 1.00 67.50 496 LEU A C 1
ATOM 3917 O O . LEU A 1 496 ? -22.203 -22.745 10.784 1.00 67.50 496 LEU A O 1
ATOM 3921 N N . GLN A 1 497 ? -21.995 -22.305 12.971 1.00 66.62 497 GLN A N 1
ATOM 3922 C CA . GLN A 1 497 ? -21.582 -23.655 13.351 1.00 66.62 497 GLN A CA 1
ATOM 3923 C C . GLN A 1 497 ? -22.702 -24.685 13.137 1.00 66.62 497 GLN A C 1
ATOM 3925 O O . GLN A 1 497 ? -22.476 -25.685 12.461 1.00 66.62 497 GLN A O 1
ATOM 3930 N N . ARG A 1 498 ? -23.934 -24.389 13.575 1.00 77.06 498 ARG A N 1
ATOM 3931 C CA . ARG A 1 498 ? -25.111 -25.238 13.297 1.00 77.06 498 ARG A CA 1
ATOM 3932 C C . ARG A 1 498 ? -25.347 -25.438 11.799 1.00 77.06 498 ARG A C 1
ATOM 3934 O O . ARG A 1 498 ? -25.737 -26.520 11.371 1.00 77.06 498 ARG A O 1
ATOM 3941 N N . LEU A 1 499 ? -25.094 -24.404 10.988 1.00 75.19 499 LEU A N 1
ATOM 3942 C CA . LEU A 1 499 ? -25.198 -24.501 9.531 1.00 75.19 499 LEU A CA 1
ATOM 3943 C C . LEU A 1 499 ? -24.157 -25.472 8.955 1.00 75.19 499 LEU A C 1
ATOM 3945 O O . LEU A 1 499 ? -24.488 -26.249 8.064 1.00 75.19 499 LEU A O 1
ATOM 3949 N N . ARG A 1 500 ? -22.920 -25.447 9.468 1.00 68.81 500 ARG A N 1
ATOM 3950 C CA . ARG A 1 500 ? -21.848 -26.371 9.062 1.00 68.81 500 ARG A CA 1
ATOM 3951 C C . ARG A 1 500 ? -22.172 -27.816 9.436 1.00 68.81 500 ARG A C 1
ATOM 3953 O O . ARG A 1 500 ? -22.075 -28.689 8.581 1.00 68.81 500 ARG A O 1
ATOM 3960 N N . GLU A 1 501 ? -22.599 -28.051 10.672 1.00 80.81 501 GLU A N 1
ATOM 3961 C CA . GLU A 1 501 ? -22.956 -29.384 11.180 1.00 80.81 501 GLU A CA 1
ATOM 3962 C C . GLU A 1 501 ? -24.116 -29.997 10.385 1.00 80.81 501 GLU A C 1
ATOM 3964 O O . GLU A 1 501 ? -24.056 -31.154 9.964 1.00 80.81 501 GLU A O 1
ATOM 3969 N N . TRP A 1 502 ? -25.143 -29.197 10.094 1.00 85.75 502 TRP A N 1
ATOM 3970 C CA . TRP A 1 502 ? -26.277 -29.643 9.292 1.00 85.75 502 TRP A CA 1
ATOM 3971 C C . TRP A 1 502 ? -25.893 -29.948 7.838 1.00 85.75 502 TRP A C 1
ATOM 3973 O O . TRP A 1 502 ? -26.334 -30.950 7.287 1.00 85.75 502 TRP A O 1
ATOM 3983 N N . VAL A 1 503 ? -25.052 -29.125 7.201 1.00 75.88 503 VAL A N 1
ATOM 3984 C CA . VAL A 1 503 ? -24.587 -29.397 5.828 1.00 75.88 503 VAL A CA 1
ATOM 3985 C C . VAL A 1 503 ? -23.685 -30.635 5.769 1.00 75.88 503 VAL A C 1
ATOM 3987 O O . VAL A 1 503 ? -23.776 -31.396 4.809 1.00 75.88 503 VAL A O 1
ATOM 3990 N N . ALA A 1 504 ? -22.846 -30.860 6.782 1.00 72.75 504 ALA A N 1
ATOM 3991 C CA . ALA A 1 504 ? -21.944 -32.011 6.846 1.00 72.75 504 ALA A CA 1
ATOM 3992 C C . ALA A 1 504 ? -22.680 -33.348 7.032 1.00 72.75 504 ALA A C 1
ATOM 3994 O O . ALA A 1 504 ? -22.222 -34.374 6.541 1.00 72.75 504 ALA A O 1
ATOM 3995 N N . THR A 1 505 ? -23.824 -33.331 7.717 1.00 75.31 505 THR A N 1
ATOM 3996 C CA . THR A 1 505 ? -24.652 -34.519 7.998 1.00 75.31 505 THR A CA 1
ATOM 3997 C C . THR A 1 505 ? -25.732 -34.769 6.944 1.00 75.31 505 THR A C 1
ATOM 3999 O O . THR A 1 505 ? -26.486 -35.737 7.036 1.00 75.31 505 THR A O 1
ATOM 4002 N N . ARG A 1 506 ? -25.818 -33.908 5.926 1.00 70.31 506 ARG A N 1
ATOM 4003 C CA . ARG A 1 506 ? -26.828 -33.988 4.876 1.00 70.31 506 ARG A CA 1
ATOM 4004 C C . ARG A 1 506 ? -26.355 -34.879 3.727 1.00 70.31 506 ARG A C 1
ATOM 4006 O O . ARG A 1 506 ? -25.317 -34.626 3.120 1.00 70.31 506 ARG A O 1
ATOM 4013 N N . ASP A 1 507 ? -27.159 -35.883 3.391 1.00 55.56 507 ASP A N 1
ATOM 4014 C CA . ASP A 1 507 ? -26.867 -36.813 2.301 1.00 55.56 507 ASP A CA 1
ATOM 4015 C C . ASP A 1 507 ? -26.956 -36.108 0.930 1.00 55.56 507 ASP A C 1
ATOM 4017 O O . ASP A 1 507 ? -27.986 -35.530 0.567 1.00 55.56 507 ASP A O 1
ATOM 4021 N N . LYS A 1 508 ? -25.847 -36.102 0.178 1.00 50.62 508 LYS A N 1
ATOM 4022 C CA . LYS A 1 508 ? -25.694 -35.353 -1.089 1.00 50.62 508 LYS A CA 1
ATOM 4023 C C . LYS A 1 508 ? -26.338 -36.055 -2.289 1.00 50.62 508 LYS A C 1
ATOM 4025 O O . LYS A 1 508 ? -26.380 -35.485 -3.376 1.00 50.62 508 LYS A O 1
ATOM 4030 N N . THR A 1 509 ? -26.840 -37.273 -2.106 1.00 40.53 509 THR A N 1
ATOM 4031 C CA . THR A 1 509 ? -27.365 -38.133 -3.179 1.00 40.53 509 THR A CA 1
ATOM 4032 C C . THR A 1 509 ? -28.830 -37.875 -3.538 1.00 40.53 509 THR A C 1
ATOM 4034 O O . THR A 1 509 ? -29.291 -38.324 -4.584 1.00 40.53 509 THR A O 1
ATOM 4037 N N . SER A 1 510 ? -29.563 -37.089 -2.746 1.00 43.66 510 SER A N 1
ATOM 4038 C CA . SER A 1 510 ? -30.981 -36.813 -2.989 1.00 43.66 510 SER A CA 1
ATOM 4039 C C . SER A 1 510 ? -31.237 -35.327 -3.226 1.00 43.66 510 SER A C 1
ATOM 4041 O O . SER A 1 510 ? -31.604 -34.618 -2.290 1.00 43.66 510 SER A O 1
ATOM 4043 N N . THR A 1 511 ? -31.056 -34.845 -4.463 1.00 35.31 511 THR A N 1
ATOM 4044 C CA . THR A 1 511 ? -31.983 -33.905 -5.149 1.00 35.31 511 THR A CA 1
ATOM 4045 C C . THR A 1 511 ? -31.481 -33.519 -6.552 1.00 35.31 511 THR A C 1
ATOM 4047 O O . THR A 1 511 ? -30.723 -32.569 -6.722 1.00 35.31 511 THR A O 1
ATOM 4050 N N . GLN A 1 512 ? -31.960 -34.226 -7.584 1.00 28.30 512 GLN A N 1
ATOM 4051 C CA . GLN A 1 512 ? -32.066 -33.669 -8.939 1.00 28.30 512 GLN A CA 1
ATOM 4052 C C . GLN A 1 512 ? -33.171 -32.593 -8.958 1.00 28.30 512 GLN A C 1
ATOM 4054 O O . GLN A 1 512 ? -34.215 -32.804 -8.334 1.00 28.30 512 GLN A O 1
ATOM 4059 N N . PRO A 1 513 ? -33.022 -31.472 -9.687 1.00 29.42 513 PRO A N 1
ATOM 4060 C CA . PRO A 1 513 ? -34.149 -30.597 -9.981 1.00 29.42 513 PRO A CA 1
ATOM 4061 C C . PRO A 1 513 ? -35.064 -31.276 -11.010 1.00 29.42 513 PRO A C 1
ATOM 4063 O O . PRO A 1 513 ? -34.695 -31.436 -12.172 1.00 29.42 513 PRO A O 1
ATOM 4066 N N . GLN A 1 514 ? -36.262 -31.677 -10.581 1.00 26.38 514 GLN A N 1
ATOM 4067 C CA . GLN A 1 514 ? -37.365 -32.007 -11.484 1.00 26.38 514 GLN A CA 1
ATOM 4068 C C . GLN A 1 514 ? -37.927 -30.725 -12.129 1.00 26.38 514 GLN A C 1
ATOM 4070 O O . GLN A 1 514 ? -37.951 -29.675 -11.478 1.00 26.38 514 GLN A O 1
ATOM 4075 N N . PRO A 1 515 ? -38.410 -30.793 -13.383 1.00 25.12 515 PRO A N 1
ATOM 4076 C CA . PRO A 1 515 ? -39.028 -29.661 -14.064 1.00 25.12 515 PRO A CA 1
ATOM 4077 C C . PRO A 1 515 ? -40.297 -29.225 -13.321 1.00 25.12 515 PRO A C 1
ATOM 4079 O O . PRO A 1 515 ? -41.167 -30.040 -13.009 1.00 25.12 515 PRO A O 1
ATOM 4082 N N . ALA A 1 516 ? -40.387 -27.929 -13.016 1.00 28.94 516 ALA A N 1
ATOM 4083 C CA . ALA A 1 516 ? -41.517 -27.357 -12.302 1.00 28.94 516 ALA A CA 1
ATOM 4084 C C . ALA A 1 516 ? -42.799 -27.506 -13.133 1.00 28.94 516 ALA A C 1
ATOM 4086 O O . ALA A 1 516 ? -42.927 -26.954 -14.226 1.00 28.94 516 ALA A O 1
ATOM 4087 N N . ARG A 1 517 ? -43.742 -28.273 -12.582 1.00 26.30 517 ARG A N 1
ATOM 4088 C CA . ARG A 1 517 ? -45.112 -28.386 -13.067 1.00 26.30 517 ARG A CA 1
ATOM 4089 C C . ARG A 1 517 ? -45.855 -27.066 -12.877 1.00 26.30 517 ARG A C 1
ATOM 4091 O O . ARG A 1 517 ? -45.789 -26.435 -11.826 1.00 26.30 517 ARG A O 1
ATOM 4098 N N . TYR A 1 518 ? -46.583 -26.740 -13.933 1.00 25.16 518 TYR A N 1
ATOM 4099 C CA . TYR A 1 518 ? -47.701 -25.816 -14.040 1.00 25.16 518 TYR A CA 1
ATOM 4100 C C . TYR A 1 518 ? -48.588 -25.810 -12.779 1.00 25.16 518 TYR A C 1
ATOM 4102 O O . TYR A 1 518 ? -49.074 -26.865 -12.371 1.00 25.16 518 TYR A O 1
ATOM 4110 N N . ILE A 1 519 ? -48.822 -24.631 -12.193 1.00 28.80 519 ILE A N 1
ATOM 4111 C CA . ILE A 1 519 ? -49.992 -24.375 -11.345 1.00 28.80 519 ILE A CA 1
ATOM 4112 C C . ILE A 1 519 ? -50.663 -23.099 -11.845 1.00 28.80 519 ILE A C 1
ATOM 4114 O O . ILE A 1 519 ? -50.038 -22.048 -11.981 1.00 28.80 519 ILE A O 1
ATOM 4118 N N . ASP A 1 520 ? -51.939 -23.297 -12.138 1.00 25.22 520 ASP A N 1
ATOM 4119 C CA . ASP A 1 520 ? -52.926 -22.398 -12.702 1.00 25.22 520 ASP A CA 1
ATOM 4120 C C . ASP A 1 520 ? -53.347 -21.270 -11.739 1.00 25.22 520 ASP A C 1
ATOM 4122 O O . ASP A 1 520 ? -53.222 -21.341 -10.516 1.00 25.22 520 ASP A O 1
ATOM 4126 N N . SER A 1 521 ? -53.832 -20.227 -12.397 1.00 30.38 521 SER A N 1
ATOM 4127 C CA . SER A 1 521 ? -54.439 -18.971 -11.996 1.00 30.38 521 SER A CA 1
ATOM 4128 C C . SER A 1 521 ? -55.253 -18.946 -10.696 1.00 30.38 521 SER A C 1
ATOM 4130 O O . SER A 1 521 ? -56.111 -19.776 -10.416 1.00 30.38 521 SER A O 1
ATOM 4132 N N . SER A 1 522 ? -55.057 -17.875 -9.923 1.00 27.59 522 SER A N 1
ATOM 4133 C CA . SER A 1 522 ? -56.112 -16.891 -9.619 1.00 27.59 522 SER A CA 1
ATOM 4134 C C . SER A 1 522 ? -55.686 -15.984 -8.460 1.00 27.59 522 SER A C 1
ATOM 4136 O O . SER A 1 522 ? -55.664 -16.379 -7.298 1.00 27.59 522 SER A O 1
ATOM 4138 N N . ARG A 1 523 ? -55.348 -14.734 -8.795 1.00 27.69 523 ARG A N 1
ATOM 4139 C CA . ARG A 1 523 ? -55.807 -13.496 -8.132 1.00 27.69 523 ARG A CA 1
ATOM 4140 C C . ARG A 1 523 ? -55.044 -12.320 -8.730 1.00 27.69 523 ARG A C 1
ATOM 4142 O O . ARG A 1 523 ? -53.903 -12.033 -8.385 1.00 27.69 523 ARG A O 1
ATOM 4149 N N . GLN A 1 524 ? -55.720 -11.691 -9.682 1.00 29.75 524 GLN A N 1
ATOM 4150 C CA . GLN A 1 524 ? -55.365 -10.426 -10.301 1.00 29.75 524 GLN A CA 1
ATOM 4151 C C . GLN A 1 524 ? -55.368 -9.302 -9.261 1.00 29.75 524 GLN A C 1
ATOM 4153 O O . GLN A 1 524 ? -56.351 -9.144 -8.543 1.00 29.75 524 GLN A O 1
ATOM 4158 N N . THR A 1 525 ? -54.342 -8.455 -9.297 1.00 27.05 525 THR A N 1
ATOM 4159 C CA . THR A 1 525 ? -54.534 -6.999 -9.329 1.00 27.05 525 THR A CA 1
ATOM 4160 C C . THR A 1 525 ? -53.516 -6.386 -10.305 1.00 27.05 525 THR A C 1
ATOM 4162 O O . THR A 1 525 ? -52.314 -6.355 -10.064 1.00 27.05 525 THR A O 1
ATOM 4165 N N . ALA A 1 526 ? -54.058 -6.009 -11.467 1.00 31.61 526 ALA A N 1
ATOM 4166 C CA . ALA A 1 526 ? -53.557 -5.207 -12.591 1.00 31.61 526 ALA A CA 1
ATOM 4167 C C . ALA A 1 526 ? -52.049 -4.863 -12.686 1.00 31.61 526 ALA A C 1
ATOM 4169 O O . ALA A 1 526 ? -51.534 -4.001 -11.975 1.00 31.61 526 ALA A O 1
ATOM 4170 N N . THR A 1 527 ? -51.378 -5.443 -13.688 1.00 27.81 527 THR A N 1
ATOM 4171 C CA . THR A 1 527 ? -50.041 -5.062 -14.195 1.00 27.81 527 THR A CA 1
ATOM 4172 C C . THR A 1 527 ? -50.155 -4.710 -15.695 1.00 27.81 527 THR A C 1
ATOM 4174 O O . THR A 1 527 ? -50.975 -5.331 -16.372 1.00 27.81 527 THR A O 1
ATOM 4177 N N . PRO A 1 528 ? -49.400 -3.731 -16.246 1.00 31.59 528 PRO A N 1
ATOM 4178 C CA . PRO A 1 528 ? -49.384 -3.449 -17.690 1.00 31.59 528 PRO A CA 1
ATOM 4179 C C . PRO A 1 528 ? -48.682 -4.591 -18.459 1.00 31.59 528 PRO A C 1
ATOM 4181 O O . PRO A 1 528 ? -47.956 -5.362 -17.832 1.00 31.59 528 PRO A O 1
ATOM 4184 N N . PRO A 1 529 ? -48.878 -4.717 -19.785 1.00 37.00 529 PRO A N 1
ATOM 4185 C CA . PRO A 1 529 ? -48.749 -5.978 -20.520 1.00 37.00 529 PRO A CA 1
ATOM 4186 C C . PRO A 1 529 ? -47.328 -6.563 -20.541 1.00 37.00 529 PRO A C 1
ATOM 4188 O O . PRO A 1 529 ? -46.349 -5.836 -20.726 1.00 37.00 529 PRO A O 1
ATOM 4191 N N . ASP A 1 530 ? -47.259 -7.894 -20.414 1.00 48.03 530 ASP A N 1
ATOM 4192 C CA . ASP A 1 530 ? -46.083 -8.772 -20.524 1.00 48.03 530 ASP A CA 1
ATOM 4193 C C . ASP A 1 530 ? -45.334 -8.585 -21.855 1.00 48.03 530 ASP A C 1
ATOM 4195 O O . ASP A 1 530 ? -45.470 -9.359 -22.802 1.00 48.03 530 ASP A O 1
ATOM 4199 N N . THR A 1 531 ? -44.512 -7.544 -21.947 1.00 61.97 531 THR A N 1
ATOM 4200 C CA . THR A 1 531 ? -43.557 -7.389 -23.047 1.00 61.97 531 THR A CA 1
ATOM 4201 C C . THR A 1 531 ? -42.191 -7.827 -22.542 1.00 61.97 531 THR A C 1
ATOM 4203 O O . THR A 1 531 ? -41.638 -7.226 -21.620 1.00 61.97 531 THR A O 1
ATOM 4206 N N . SER A 1 532 ? -41.648 -8.904 -23.115 1.00 84.25 532 SER A N 1
ATOM 4207 C CA . SER A 1 532 ? -40.322 -9.403 -22.746 1.00 84.25 532 SER A CA 1
ATOM 4208 C C . SER A 1 532 ? -39.246 -8.340 -23.005 1.00 84.25 532 SER A C 1
ATOM 4210 O O . SER A 1 532 ? -39.372 -7.500 -23.898 1.00 84.25 532 SER A O 1
ATOM 4212 N N . MET A 1 533 ? -38.148 -8.385 -22.249 1.00 89.12 533 MET A N 1
ATOM 4213 C CA . MET A 1 533 ? -37.047 -7.426 -22.403 1.00 89.12 533 MET A CA 1
ATOM 4214 C C . MET A 1 533 ? -36.444 -7.450 -23.822 1.00 89.12 533 MET A C 1
ATOM 4216 O O . MET A 1 533 ? -36.046 -6.410 -24.345 1.00 89.12 533 MET A O 1
ATOM 4220 N N . LEU A 1 534 ? -36.474 -8.618 -24.476 1.00 92.00 534 LEU A N 1
ATOM 4221 C CA . LEU A 1 534 ? -36.135 -8.791 -25.889 1.00 92.00 534 LEU A CA 1
ATOM 4222 C C . LEU A 1 534 ? -37.072 -8.000 -26.811 1.00 92.00 534 LEU A C 1
ATOM 4224 O O . LEU A 1 534 ? -36.598 -7.282 -27.689 1.00 92.00 534 LEU A O 1
ATOM 4228 N N . ALA A 1 535 ? -38.388 -8.097 -26.613 1.00 90.50 535 ALA A N 1
ATOM 4229 C CA . ALA A 1 535 ? -39.351 -7.372 -27.437 1.00 90.50 535 ALA A CA 1
ATOM 4230 C C . ALA A 1 535 ? -39.161 -5.849 -27.318 1.00 90.50 535 ALA A C 1
ATOM 4232 O O . ALA A 1 535 ? -39.160 -5.152 -28.332 1.00 90.50 535 ALA A O 1
ATOM 4233 N N . CYS A 1 536 ? -38.881 -5.336 -26.114 1.00 92.62 536 CYS A N 1
ATOM 4234 C CA . CYS A 1 536 ? -38.523 -3.927 -25.929 1.00 92.62 536 CYS A CA 1
ATOM 4235 C C . CYS A 1 536 ? -37.201 -3.554 -26.626 1.00 92.62 536 CYS A C 1
ATOM 4237 O O . CYS A 1 536 ? -37.118 -2.497 -27.249 1.00 92.62 536 CYS A O 1
ATOM 4239 N N . ALA A 1 537 ? -36.167 -4.400 -26.553 1.00 95.00 537 ALA A N 1
ATOM 4240 C CA . ALA A 1 537 ? -34.890 -4.150 -27.226 1.00 95.00 537 ALA A CA 1
ATOM 4241 C C . ALA A 1 537 ? -35.039 -4.102 -28.758 1.00 95.00 537 ALA A C 1
ATOM 4243 O O . ALA A 1 537 ? -34.480 -3.213 -29.403 1.00 95.00 537 ALA A O 1
ATOM 4244 N N . LEU A 1 538 ? -35.828 -5.012 -29.337 1.00 94.44 538 LEU A N 1
ATOM 4245 C CA . LEU A 1 538 ? -36.139 -5.020 -30.768 1.00 94.44 538 LEU A CA 1
ATOM 4246 C C . LEU A 1 538 ? -36.933 -3.776 -31.184 1.00 94.44 538 LEU A C 1
ATOM 4248 O O . LEU A 1 538 ? -36.631 -3.181 -32.215 1.00 94.44 538 LEU A O 1
ATOM 4252 N N . GLU A 1 539 ? -37.886 -3.331 -30.366 1.00 93.69 539 GLU A N 1
ATOM 4253 C CA . GLU A 1 539 ? -38.644 -2.102 -30.625 1.00 93.69 539 GLU A CA 1
ATOM 4254 C C . GLU A 1 539 ? -37.737 -0.861 -30.649 1.00 93.69 539 GLU A C 1
ATOM 4256 O O . GLU A 1 539 ? -37.792 -0.064 -31.587 1.00 93.69 539 GLU A O 1
ATOM 4261 N N . TYR A 1 540 ? -36.825 -0.718 -29.679 1.00 95.62 540 TYR A N 1
ATOM 4262 C CA . TYR A 1 540 ? -35.837 0.364 -29.720 1.00 95.62 540 TYR A CA 1
ATOM 4263 C C . TYR A 1 540 ? -34.941 0.272 -30.957 1.00 95.62 540 TYR A C 1
ATOM 4265 O O . TYR A 1 540 ? -34.667 1.285 -31.602 1.00 95.62 540 TYR A O 1
ATOM 4273 N N . ARG A 1 541 ? -34.526 -0.939 -31.340 1.00 96.25 541 ARG A N 1
ATOM 4274 C CA . ARG A 1 541 ? -33.723 -1.134 -32.548 1.00 96.25 541 ARG A CA 1
ATOM 4275 C C . ARG A 1 541 ? -34.470 -0.727 -33.819 1.00 96.25 541 ARG A C 1
ATOM 4277 O O . ARG A 1 541 ? -33.856 -0.119 -34.699 1.00 96.25 541 ARG A O 1
ATOM 4284 N N . ARG A 1 542 ? -35.767 -1.022 -33.926 1.00 93.81 542 ARG A N 1
ATOM 4285 C CA . ARG A 1 542 ? -36.614 -0.634 -35.071 1.00 93.81 542 ARG A CA 1
ATOM 4286 C C . ARG A 1 542 ? -36.803 0.873 -35.184 1.00 93.81 542 ARG A C 1
ATOM 4288 O O . ARG A 1 542 ? -36.911 1.386 -36.290 1.00 93.81 542 ARG A O 1
ATOM 4295 N N . ARG A 1 543 ? -36.708 1.594 -34.065 1.00 90.38 543 ARG A N 1
ATOM 4296 C CA . ARG A 1 543 ? -36.645 3.068 -34.022 1.00 90.38 543 ARG A CA 1
ATOM 4297 C C . ARG A 1 543 ? -35.288 3.644 -34.444 1.00 90.38 543 ARG A C 1
ATOM 4299 O O . ARG A 1 543 ? -35.079 4.847 -34.344 1.00 90.38 543 ARG A O 1
ATOM 4306 N N . GLY A 1 544 ? -34.361 2.798 -34.894 1.00 93.62 544 GLY A N 1
ATOM 4307 C CA . GLY A 1 544 ? -33.023 3.199 -35.326 1.00 93.62 544 GLY A CA 1
ATOM 4308 C C . GLY A 1 544 ? -32.020 3.351 -34.183 1.00 93.62 544 GLY A C 1
ATOM 4309 O O . GLY A 1 544 ? -30.918 3.835 -34.412 1.00 93.62 544 GLY A O 1
ATOM 4310 N N . TRP A 1 545 ? -32.358 2.942 -32.956 1.00 97.06 545 TRP A N 1
ATOM 4311 C CA . TRP A 1 545 ? -31.458 3.107 -31.817 1.00 97.06 545 TRP A CA 1
ATOM 4312 C C . TRP A 1 545 ? -30.453 1.960 -31.698 1.00 97.06 545 TRP A C 1
ATOM 4314 O O . TRP A 1 545 ? -30.798 0.779 -31.797 1.00 97.06 545 TRP A O 1
ATOM 4324 N N . SER A 1 546 ? -29.199 2.310 -31.412 1.00 97.00 546 SER A N 1
ATOM 4325 C CA . SER A 1 546 ? -28.146 1.351 -31.082 1.00 97.00 546 SER A CA 1
ATOM 4326 C C . SER A 1 546 ? -28.305 0.886 -29.634 1.00 97.00 546 SER A C 1
ATOM 4328 O O . SER A 1 546 ? -27.966 1.615 -28.695 1.00 97.00 546 SER A O 1
ATOM 4330 N N . VAL A 1 547 ? -28.850 -0.319 -29.443 1.00 96.81 547 VAL A N 1
ATOM 4331 C CA . VAL A 1 547 ? -29.118 -0.895 -28.117 1.00 96.81 547 VAL A CA 1
ATOM 4332 C C . VAL A 1 547 ? -28.310 -2.157 -27.847 1.00 96.81 547 VAL A C 1
ATOM 4334 O O . VAL A 1 547 ? -28.110 -2.995 -28.721 1.00 96.81 547 VAL A O 1
ATOM 4337 N N . ILE A 1 548 ? -27.850 -2.306 -26.609 1.00 95.81 548 ILE A N 1
ATOM 4338 C CA . ILE A 1 548 ? -27.009 -3.423 -26.165 1.00 95.81 548 ILE A CA 1
ATOM 4339 C C . ILE A 1 548 ? -27.482 -3.958 -24.805 1.00 95.81 548 ILE A C 1
ATOM 4341 O O . ILE A 1 548 ? -28.026 -3.192 -24.002 1.00 95.81 548 ILE A O 1
ATOM 4345 N N . PRO A 1 549 ? -27.239 -5.244 -24.496 1.00 94.75 549 PRO A N 1
ATOM 4346 C CA . PRO A 1 549 ? -27.630 -5.834 -23.220 1.00 94.75 549 PRO A CA 1
ATOM 4347 C C . PRO A 1 549 ? -26.821 -5.252 -22.056 1.00 94.75 549 PRO A C 1
ATOM 4349 O O . PRO A 1 549 ? -25.596 -5.108 -22.125 1.00 94.75 549 PRO A O 1
ATOM 4352 N N . GLN A 1 550 ? -27.506 -4.969 -20.956 1.00 90.00 550 GLN A N 1
ATOM 4353 C CA . GLN A 1 550 ? -26.967 -4.535 -19.673 1.00 90.00 550 GLN A CA 1
ATOM 4354 C C . GLN A 1 550 ? -26.828 -5.732 -18.728 1.00 90.00 550 GLN A C 1
ATOM 4356 O O . GLN A 1 550 ? -27.758 -6.519 -18.563 1.00 90.00 550 GLN A O 1
ATOM 4361 N N . LEU A 1 551 ? -25.696 -5.832 -18.030 1.00 79.88 551 LEU A N 1
ATOM 4362 C CA . LEU A 1 551 ? -25.537 -6.801 -16.947 1.00 79.88 551 LEU A CA 1
ATOM 4363 C C . LEU A 1 551 ? -26.531 -6.519 -15.809 1.00 79.88 551 LEU A C 1
ATOM 4365 O O . LEU A 1 551 ? -26.666 -5.379 -15.358 1.00 79.88 551 LEU A O 1
ATOM 4369 N N . LEU A 1 552 ? -27.183 -7.569 -15.306 1.00 69.69 552 LEU A N 1
ATOM 4370 C CA . LEU A 1 552 ? -28.173 -7.473 -14.234 1.00 69.69 552 LEU A CA 1
ATOM 4371 C C . LEU A 1 552 ? -27.612 -6.702 -13.021 1.00 69.69 552 LEU A C 1
ATOM 4373 O O . LEU A 1 552 ? -26.518 -6.994 -12.537 1.00 69.69 552 LEU A O 1
ATOM 4377 N N . ASN A 1 553 ? -28.362 -5.708 -12.533 1.00 59.94 553 ASN A N 1
ATOM 4378 C CA . ASN A 1 553 ? -27.994 -4.829 -11.409 1.00 59.94 553 ASN A CA 1
ATOM 4379 C C . ASN A 1 553 ? -26.688 -4.020 -11.580 1.00 59.94 553 ASN A C 1
ATOM 4381 O O . ASN A 1 553 ? -26.173 -3.467 -10.606 1.00 59.94 553 ASN A O 1
ATOM 4385 N N . ALA A 1 554 ? -26.162 -3.890 -12.799 1.00 65.31 554 ALA A N 1
ATOM 4386 C CA . ALA A 1 554 ? -24.958 -3.115 -13.092 1.00 65.31 554 ALA A CA 1
ATOM 4387 C C . ALA A 1 554 ? -25.200 -2.128 -14.240 1.00 65.31 554 ALA A C 1
ATOM 4389 O O . ALA A 1 554 ? -25.811 -2.480 -15.234 1.00 65.31 554 ALA A O 1
ATOM 4390 N N . LYS A 1 555 ? -24.665 -0.901 -14.179 1.00 65.69 555 LYS A N 1
ATOM 4391 C CA . LYS A 1 555 ? -24.724 0.067 -15.301 1.00 65.69 555 LYS A CA 1
ATOM 4392 C C . LYS A 1 555 ? -23.696 -0.250 -16.412 1.00 65.69 555 LYS A C 1
ATOM 4394 O O . LYS A 1 555 ? -23.062 0.653 -16.948 1.00 65.69 555 LYS A O 1
ATOM 4399 N N . GLN A 1 556 ? -23.433 -1.530 -16.687 1.00 74.12 556 GLN A N 1
ATOM 4400 C CA . GLN A 1 556 ? -22.373 -1.974 -17.600 1.00 74.12 556 GLN A CA 1
ATOM 4401 C C . GLN A 1 556 ? -22.940 -2.843 -18.729 1.00 74.12 556 GLN A C 1
ATOM 4403 O O . GLN A 1 556 ? -23.755 -3.721 -18.447 1.00 74.12 556 GLN A O 1
ATOM 4408 N N . PRO A 1 557 ? -22.469 -2.668 -19.976 1.00 85.44 557 PRO A N 1
ATOM 4409 C CA . PRO A 1 557 ? -22.799 -3.572 -21.071 1.00 85.44 557 PRO A CA 1
ATOM 4410 C C . PRO A 1 557 ? -22.304 -5.001 -20.820 1.00 85.44 557 PRO A C 1
ATOM 4412 O O . PRO A 1 557 ? -21.179 -5.198 -20.355 1.00 85.44 557 PRO A O 1
ATOM 4415 N N . ALA A 1 558 ? -23.110 -5.993 -21.190 1.00 84.50 558 ALA A N 1
ATOM 4416 C CA . ALA A 1 558 ? -22.738 -7.408 -21.175 1.00 84.50 558 ALA A CA 1
ATOM 4417 C C . ALA A 1 558 ? -21.845 -7.797 -22.370 1.00 84.50 558 ALA A C 1
ATOM 4419 O O . ALA A 1 558 ? -21.178 -8.831 -22.348 1.00 84.50 558 ALA A O 1
ATOM 4420 N N . VAL A 1 559 ? -21.782 -6.940 -23.396 1.00 84.06 559 VAL A N 1
ATOM 4421 C CA . VAL A 1 559 ? -21.032 -7.160 -24.640 1.00 84.06 559 VAL A CA 1
ATOM 4422 C C . VAL A 1 559 ? -19.956 -6.097 -24.869 1.00 84.06 559 VAL A C 1
ATOM 4424 O O . VAL A 1 559 ? -19.985 -4.996 -24.311 1.00 84.06 559 VAL A O 1
ATOM 4427 N N . LYS A 1 560 ? -18.976 -6.411 -25.726 1.00 78.62 560 LYS A N 1
ATOM 4428 C CA . LYS A 1 560 ? -18.046 -5.402 -26.251 1.00 78.62 560 LYS A CA 1
ATOM 4429 C C . LYS A 1 560 ? -18.832 -4.461 -27.162 1.00 78.62 560 LYS A C 1
ATOM 4431 O O . LYS A 1 560 ? -19.302 -4.884 -28.205 1.00 78.62 560 LYS A O 1
ATOM 4436 N N . TRP A 1 561 ? -18.946 -3.198 -26.769 1.00 85.31 561 TRP A N 1
ATOM 4437 C CA . TRP A 1 561 ? -19.924 -2.289 -27.367 1.00 85.31 561 TRP A CA 1
ATOM 4438 C C . TRP A 1 561 ? -19.347 -1.224 -28.304 1.00 85.31 561 TRP A C 1
ATOM 4440 O O . TRP A 1 561 ? -20.098 -0.516 -28.956 1.00 85.31 561 TRP A O 1
ATOM 4450 N N . LYS A 1 562 ? -18.014 -1.097 -28.381 1.00 80.25 562 LYS A N 1
ATOM 4451 C CA . LYS A 1 562 ? -17.360 -0.030 -29.159 1.00 80.25 562 LYS A CA 1
ATOM 4452 C C . LYS A 1 562 ? -17.708 -0.053 -30.649 1.00 80.25 562 LYS A C 1
ATOM 4454 O O . LYS A 1 562 ? -17.840 1.013 -31.226 1.00 80.25 562 LYS A O 1
ATOM 4459 N N . ALA A 1 563 ? -17.853 -1.239 -31.242 1.00 80.69 563 ALA A N 1
ATOM 4460 C CA . ALA A 1 563 ? -18.264 -1.371 -32.641 1.00 80.69 563 ALA A CA 1
ATOM 4461 C C . ALA A 1 563 ? -19.658 -0.764 -32.874 1.00 80.69 563 ALA A C 1
ATOM 4463 O O . ALA A 1 563 ? -19.892 -0.115 -33.886 1.00 80.69 563 ALA A O 1
ATOM 4464 N N . PHE A 1 564 ? -20.538 -0.848 -31.871 1.00 86.31 564 PHE A N 1
ATOM 4465 C CA . PHE A 1 564 ? -21.902 -0.333 -31.957 1.00 86.31 564 PHE A CA 1
ATOM 4466 C C . PHE A 1 564 ? -22.024 1.191 -31.771 1.00 86.31 564 PHE A C 1
ATOM 4468 O O . PHE A 1 564 ? -23.127 1.724 -31.674 1.00 86.31 564 PHE A O 1
ATOM 4475 N N . GLN A 1 565 ? -20.890 1.901 -31.702 1.00 84.81 565 GLN A N 1
ATOM 4476 C CA . GLN A 1 565 ? -20.839 3.365 -31.809 1.00 84.81 565 GLN A CA 1
ATOM 4477 C C . GLN A 1 565 ? -20.903 3.836 -33.266 1.00 84.81 565 GLN A C 1
ATOM 4479 O O . GLN A 1 565 ? -21.269 4.980 -33.511 1.00 84.81 565 GLN A O 1
ATOM 4484 N N . THR A 1 566 ? -20.521 2.971 -34.208 1.00 85.38 566 THR A N 1
ATOM 4485 C CA . THR A 1 566 ? -20.447 3.269 -35.647 1.00 85.38 566 THR A CA 1
ATOM 4486 C C . THR A 1 566 ? -21.312 2.333 -36.495 1.00 85.38 566 THR A C 1
ATOM 4488 O O . THR A 1 566 ? -21.458 2.567 -37.685 1.00 85.38 566 THR A O 1
ATOM 4491 N N . GLU A 1 567 ? -21.884 1.281 -35.902 1.00 89.00 567 GLU A N 1
ATOM 4492 C CA . GLU A 1 567 ? -22.708 0.276 -36.581 1.00 89.00 567 GLU A CA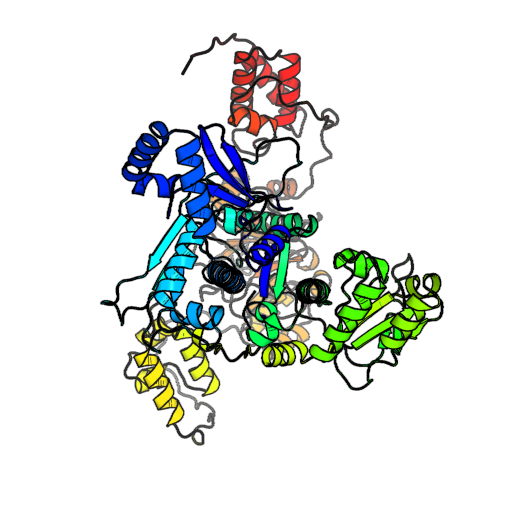 1
ATOM 4493 C C . GLU A 1 567 ? -23.915 -0.111 -35.710 1.00 89.00 567 GLU A C 1
ATOM 4495 O O . GLU A 1 567 ? -23.775 -0.307 -34.504 1.00 89.00 567 GLU A O 1
ATOM 4500 N N . LEU A 1 568 ? -25.116 -0.227 -36.283 1.00 92.81 568 LEU A N 1
ATOM 4501 C CA . LEU A 1 568 ? -26.287 -0.676 -35.524 1.00 92.81 568 LEU A CA 1
ATOM 4502 C C . LEU A 1 568 ? -26.276 -2.206 -35.366 1.00 92.81 568 LEU A C 1
ATOM 4504 O O . LEU A 1 568 ? -26.095 -2.908 -36.359 1.00 92.81 568 LEU A O 1
ATOM 4508 N N . PRO A 1 569 ? -26.551 -2.754 -34.169 1.00 93.44 569 PRO A N 1
ATOM 4509 C CA . PRO A 1 569 ? -26.653 -4.201 -33.995 1.00 93.44 569 PRO A CA 1
ATOM 4510 C C . PRO A 1 569 ? -27.823 -4.771 -34.804 1.00 93.44 569 PRO A C 1
ATOM 4512 O O . PRO A 1 569 ? -28.903 -4.185 -34.836 1.00 93.44 569 PRO A O 1
ATOM 4515 N N . SER A 1 570 ? -27.638 -5.911 -35.466 1.00 93.19 570 SER A N 1
ATOM 4516 C CA . SER A 1 570 ? -28.724 -6.598 -36.185 1.00 93.19 570 SER A CA 1
ATOM 4517 C C . SER A 1 570 ? -29.782 -7.161 -35.225 1.00 93.19 570 SER A C 1
ATOM 4519 O O . SER A 1 570 ? -29.464 -7.504 -34.084 1.00 93.19 570 SER A O 1
ATOM 4521 N N . GLU A 1 571 ? -31.031 -7.324 -35.685 1.00 93.88 571 GLU A N 1
ATOM 4522 C CA . GLU A 1 571 ? -32.082 -7.972 -34.875 1.00 93.88 571 GLU A CA 1
ATOM 4523 C C . GLU A 1 571 ? -31.662 -9.389 -34.446 1.00 93.88 571 GLU A C 1
ATOM 4525 O O . GLU A 1 571 ? -31.852 -9.757 -33.291 1.00 93.88 571 GLU A O 1
ATOM 4530 N N . SER A 1 572 ? -30.972 -10.145 -35.311 1.00 88.75 572 SER A N 1
ATOM 4531 C CA . SER A 1 572 ? -30.422 -11.463 -34.966 1.00 88.75 572 SER A CA 1
ATOM 4532 C C . SER A 1 572 ? -29.396 -11.415 -33.831 1.00 88.75 572 SER A C 1
ATOM 4534 O O . SER A 1 572 ? -29.408 -12.284 -32.962 1.00 88.75 572 SER A O 1
ATOM 4536 N N . GLN A 1 573 ? -28.521 -10.401 -33.802 1.00 91.81 573 GLN A N 1
ATOM 4537 C CA . GLN A 1 573 ? -27.562 -10.228 -32.702 1.00 91.81 573 GLN A CA 1
ATOM 4538 C C . GLN A 1 573 ? -28.279 -9.891 -31.393 1.00 91.81 573 GLN A C 1
ATOM 4540 O O . GLN A 1 573 ? -27.898 -10.407 -30.345 1.00 91.81 573 GLN A O 1
ATOM 4545 N N . ILE A 1 574 ? -29.335 -9.072 -31.452 1.00 94.56 574 ILE A N 1
ATOM 4546 C CA . ILE A 1 574 ? -30.166 -8.752 -30.287 1.00 94.56 574 ILE A CA 1
ATOM 4547 C C . ILE A 1 574 ? -30.875 -10.012 -29.772 1.00 94.56 574 ILE A C 1
ATOM 4549 O O . ILE A 1 574 ? -30.785 -10.296 -28.579 1.00 94.56 574 ILE A O 1
ATOM 4553 N N . CYS A 1 575 ? -31.492 -10.819 -30.642 1.00 90.19 575 CYS A N 1
ATOM 4554 C CA . CYS A 1 575 ? -32.116 -12.085 -30.242 1.00 90.19 575 CYS A CA 1
ATOM 4555 C C . CYS A 1 575 ? -31.118 -13.011 -29.536 1.00 90.19 575 CYS A C 1
ATOM 4557 O O . CYS A 1 575 ? -31.364 -13.422 -28.405 1.00 90.19 575 CYS A O 1
ATOM 4559 N N . GLN A 1 576 ? -29.940 -13.234 -30.128 1.00 88.00 576 GLN A N 1
ATOM 4560 C CA . GLN A 1 576 ? -28.892 -14.070 -29.528 1.00 88.00 576 GLN A CA 1
ATOM 4561 C C . GLN A 1 576 ? -28.428 -13.559 -28.155 1.00 88.00 576 GLN A C 1
ATOM 4563 O O . GLN A 1 576 ? -28.091 -14.345 -27.266 1.00 88.00 576 GLN A O 1
ATOM 4568 N N . TRP A 1 577 ? -28.380 -12.239 -27.951 1.00 94.00 577 TRP A N 1
ATOM 4569 C CA . TRP A 1 577 ? -27.989 -11.670 -26.661 1.00 94.00 577 TRP A CA 1
ATOM 4570 C C . TRP A 1 577 ? -29.012 -11.934 -25.562 1.00 94.00 577 TRP A C 1
ATOM 4572 O O . TRP A 1 577 ? -28.608 -12.268 -24.447 1.00 94.00 577 TRP A O 1
ATOM 4582 N N . TRP A 1 578 ? -30.302 -11.814 -25.862 1.00 91.56 578 TRP A N 1
ATOM 4583 C CA . TRP A 1 578 ? -31.369 -12.056 -24.888 1.00 91.56 578 TRP A CA 1
ATOM 4584 C C . TRP A 1 578 ? -31.750 -13.535 -24.753 1.00 91.56 578 TRP A C 1
ATOM 4586 O O . TRP A 1 578 ? -32.226 -13.925 -23.695 1.00 91.56 578 TRP A O 1
ATOM 4596 N N . GLU A 1 579 ? -31.448 -14.391 -25.730 1.00 84.56 579 GLU A N 1
ATOM 4597 C CA . GLU A 1 579 ? -31.427 -15.850 -25.529 1.00 84.56 579 GLU A CA 1
ATOM 4598 C C . GLU A 1 579 ? -30.371 -16.239 -24.488 1.00 84.56 579 GLU A C 1
ATOM 4600 O O . GLU A 1 579 ? -30.621 -17.034 -23.583 1.00 84.56 579 GLU A O 1
ATOM 4605 N N . ARG A 1 580 ? -29.178 -15.641 -24.590 1.00 84.62 580 ARG A N 1
ATOM 4606 C CA . ARG A 1 580 ? -28.075 -15.896 -23.659 1.00 84.62 580 ARG A CA 1
ATOM 4607 C C . ARG A 1 580 ? -28.305 -15.279 -22.278 1.00 84.62 580 ARG A C 1
ATOM 4609 O O . ARG A 1 580 ? -27.864 -15.851 -21.279 1.00 84.62 580 ARG A O 1
ATOM 4616 N N . TRP A 1 581 ? -28.938 -14.109 -22.214 1.00 88.44 581 TRP A N 1
ATOM 4617 C CA . TRP A 1 581 ? -29.240 -13.394 -20.973 1.00 88.44 581 TRP A CA 1
ATOM 4618 C C . TRP A 1 581 ? -30.687 -12.877 -20.970 1.00 88.44 581 TRP A C 1
ATOM 4620 O O . TRP A 1 581 ? -30.904 -11.688 -21.216 1.00 88.44 581 TRP A O 1
ATOM 4630 N N . PRO A 1 582 ? -31.670 -13.736 -20.641 1.00 84.38 582 PRO A N 1
ATOM 4631 C CA . PRO A 1 582 ? -33.091 -13.374 -20.696 1.00 84.38 582 PRO A CA 1
ATOM 4632 C C . PRO A 1 582 ? -33.461 -12.157 -19.839 1.00 84.38 582 PRO A C 1
ATOM 4634 O O . PRO A 1 582 ? -34.294 -11.345 -20.238 1.00 84.38 582 PRO A O 1
ATOM 4637 N N . ASP A 1 583 ? -32.773 -11.982 -18.706 1.00 82.75 583 ASP A N 1
ATOM 4638 C CA . ASP A 1 583 ? -33.023 -10.909 -17.735 1.00 82.75 583 ASP A CA 1
ATOM 4639 C C . ASP A 1 583 ? -32.124 -9.667 -17.925 1.00 82.75 583 ASP A C 1
ATOM 4641 O O . ASP A 1 583 ? -32.077 -8.787 -17.059 1.00 82.75 583 ASP A O 1
ATOM 4645 N N . ALA A 1 584 ? -31.342 -9.585 -19.010 1.00 89.75 584 ALA A N 1
ATOM 4646 C CA . ALA A 1 584 ? -30.460 -8.442 -19.252 1.00 89.75 584 ALA A CA 1
ATOM 4647 C C . ALA A 1 584 ? -31.262 -7.160 -19.504 1.00 89.75 584 ALA A C 1
ATOM 4649 O O . ALA A 1 584 ? -32.167 -7.155 -20.328 1.00 89.75 584 ALA A O 1
ATOM 4650 N N . GLY A 1 585 ? -30.893 -6.051 -18.856 1.00 92.56 585 GLY A N 1
ATOM 4651 C CA . GLY A 1 585 ? -31.473 -4.738 -19.169 1.00 92.56 585 GLY A CA 1
ATOM 4652 C C . GLY A 1 585 ? -31.025 -4.214 -20.541 1.00 92.56 585 GLY A C 1
ATOM 4653 O O . GLY A 1 585 ? -30.242 -4.847 -21.241 1.00 92.56 585 GLY A O 1
ATOM 4654 N N . ILE A 1 586 ? -31.462 -3.018 -20.909 1.00 95.69 586 ILE A N 1
ATOM 4655 C CA . ILE A 1 586 ? -31.236 -2.373 -22.203 1.00 95.69 586 ILE A CA 1
ATOM 4656 C C . ILE A 1 586 ? -30.447 -1.076 -21.985 1.00 95.69 586 ILE A C 1
ATOM 4658 O O . ILE A 1 586 ? -30.877 -0.181 -21.252 1.00 95.69 586 ILE A O 1
ATOM 4662 N N . ILE A 1 587 ? -29.300 -0.949 -22.653 1.00 96.31 587 ILE A N 1
ATOM 4663 C CA . ILE A 1 587 ? -28.530 0.298 -22.737 1.00 96.31 587 ILE A CA 1
ATOM 4664 C C . ILE A 1 587 ? -28.639 0.864 -24.153 1.00 96.31 587 ILE A C 1
ATOM 4666 O O . ILE A 1 587 ? -28.346 0.162 -25.116 1.00 96.31 587 ILE A O 1
ATOM 4670 N N . LEU A 1 588 ? -28.981 2.146 -24.255 1.00 97.00 588 LEU A N 1
ATOM 4671 C CA . LEU A 1 588 ? -28.834 2.985 -25.440 1.00 97.00 588 LEU A CA 1
ATOM 4672 C C . LEU A 1 588 ? -27.399 3.501 -25.553 1.00 97.00 588 LEU A C 1
ATOM 4674 O O . LEU A 1 588 ? -26.857 4.043 -24.586 1.00 97.00 588 LEU A O 1
ATOM 4678 N N . ILE A 1 589 ? -26.819 3.407 -26.747 1.00 96.50 589 ILE A N 1
ATOM 4679 C CA . ILE A 1 589 ? -25.655 4.200 -27.146 1.00 96.50 589 ILE A CA 1
ATOM 4680 C C . ILE A 1 589 ? -26.180 5.467 -27.837 1.00 96.50 589 ILE A C 1
ATOM 4682 O O . ILE A 1 589 ? -26.623 5.418 -28.981 1.00 96.50 589 ILE A O 1
ATOM 4686 N N . ALA A 1 590 ? -26.165 6.594 -27.131 1.00 95.12 590 ALA A N 1
ATOM 4687 C CA . ALA A 1 590 ? -26.557 7.903 -27.641 1.00 95.12 590 ALA A CA 1
ATOM 4688 C C . ALA A 1 590 ? -25.518 8.458 -28.631 1.00 95.12 590 ALA A C 1
ATOM 4690 O O . ALA A 1 590 ? -24.357 8.026 -28.670 1.00 95.12 590 ALA A O 1
ATOM 4691 N N . GLY A 1 591 ? -25.940 9.437 -29.425 1.00 92.88 591 GLY A N 1
ATOM 4692 C CA . GLY A 1 591 ? -25.136 10.017 -30.489 1.00 92.88 591 GLY A CA 1
ATOM 4693 C C . GLY A 1 591 ? -25.829 10.030 -31.839 1.00 92.88 591 GLY A C 1
ATOM 4694 O O . GLY A 1 591 ? -26.967 9.585 -31.979 1.00 92.88 591 GLY A O 1
ATOM 4695 N N . GLU A 1 592 ? -25.074 10.500 -32.823 1.00 93.62 592 GLU A N 1
ATOM 4696 C CA . GLU A 1 592 ? -25.474 10.655 -34.220 1.00 93.62 592 GLU A CA 1
ATOM 4697 C C . GLU A 1 592 ? -26.048 9.359 -34.807 1.00 93.62 592 GLU A C 1
ATOM 4699 O O . GLU A 1 592 ? -27.132 9.381 -35.378 1.00 93.62 592 GLU A O 1
ATOM 4704 N N . LEU A 1 593 ? -25.398 8.211 -34.560 1.00 93.75 593 LEU A N 1
ATOM 4705 C CA . LEU A 1 593 ? -25.849 6.905 -35.062 1.00 93.75 593 LEU A CA 1
ATOM 4706 C C . LEU A 1 593 ? -27.264 6.529 -34.591 1.00 93.75 593 LEU A C 1
ATOM 4708 O O . LEU A 1 593 ? -28.034 5.973 -35.363 1.00 93.75 593 LEU A O 1
ATOM 4712 N N . SER A 1 594 ? -27.598 6.816 -33.329 1.00 95.62 594 SER A N 1
ATOM 4713 C CA . SER A 1 594 ? -28.938 6.558 -32.780 1.00 95.62 594 SER A CA 1
ATOM 4714 C C . SER A 1 594 ? -29.897 7.731 -32.998 1.00 95.62 594 SER A C 1
ATOM 4716 O O . SER A 1 594 ? -31.068 7.616 -32.652 1.00 95.62 594 SER A O 1
ATOM 4718 N N . GLY A 1 595 ? -29.414 8.873 -33.500 1.00 95.06 595 GLY A N 1
ATOM 4719 C CA . GLY A 1 595 ? -30.194 10.099 -33.664 1.00 95.06 595 GLY A CA 1
ATOM 4720 C C . GLY A 1 595 ? -30.652 10.749 -32.353 1.00 95.06 595 GLY A C 1
ATOM 4721 O O . GLY A 1 595 ? -31.591 11.542 -32.375 1.00 95.06 595 GLY A O 1
ATOM 4722 N N . VAL A 1 596 ? -30.020 10.438 -31.210 1.00 96.94 596 VAL A N 1
ATOM 4723 C CA . VAL A 1 596 ? -30.464 10.900 -29.877 1.00 96.94 596 VAL A CA 1
ATOM 4724 C C . VAL A 1 596 ? -29.354 11.597 -29.085 1.00 96.94 596 VAL A C 1
ATOM 4726 O O . VAL A 1 596 ? -28.249 11.067 -28.951 1.00 96.94 596 VAL A O 1
ATOM 4729 N N . LEU A 1 597 ? -29.683 12.742 -28.479 1.00 97.31 597 LEU A N 1
ATOM 4730 C CA . LEU A 1 597 ? -28.953 13.361 -27.366 1.00 97.31 597 LEU A CA 1
ATOM 4731 C C . LEU A 1 597 ? -29.781 13.194 -26.084 1.00 97.31 597 LEU A C 1
ATOM 4733 O O . LEU A 1 597 ? -30.978 13.472 -26.084 1.00 97.31 597 LEU A O 1
ATOM 4737 N N . VAL A 1 598 ? -29.159 12.780 -24.979 1.00 97.69 598 VAL A N 1
ATOM 4738 C CA . VAL A 1 598 ? -29.864 12.627 -23.694 1.00 97.69 598 VAL A CA 1
ATOM 4739 C C . VAL A 1 598 ? -29.325 13.600 -22.653 1.00 97.69 598 VAL A C 1
ATOM 4741 O O . VAL A 1 598 ? -28.113 13.685 -22.461 1.00 97.69 598 VAL A O 1
ATOM 4744 N N . VAL A 1 599 ? -30.215 14.301 -21.951 1.00 97.44 599 VAL A N 1
ATOM 4745 C CA . VAL A 1 599 ? -29.878 15.097 -20.760 1.00 97.44 599 VAL A CA 1
ATOM 4746 C C . VAL A 1 599 ? -30.262 14.295 -19.518 1.00 97.44 599 VAL A C 1
ATOM 4748 O O . VAL A 1 599 ? -31.438 14.034 -19.281 1.00 97.44 599 VAL A O 1
ATOM 4751 N N . ASP A 1 600 ? -29.257 13.874 -18.757 1.00 96.50 600 ASP A N 1
ATOM 4752 C CA . ASP A 1 600 ? -29.348 13.046 -17.553 1.00 96.50 600 ASP A CA 1
ATOM 4753 C C . ASP A 1 600 ? -29.270 13.948 -16.311 1.00 96.50 600 ASP A C 1
ATOM 4755 O O . ASP A 1 600 ? -28.237 14.567 -16.029 1.00 96.50 600 ASP A O 1
ATOM 4759 N N . VAL A 1 601 ? -30.399 14.078 -15.614 1.00 95.56 601 VAL A N 1
ATOM 4760 C CA . VAL A 1 601 ? -30.555 14.902 -14.413 1.00 95.56 601 VAL A CA 1
ATOM 4761 C C . VAL A 1 601 ? -30.443 13.988 -13.201 1.00 95.56 601 VAL A C 1
ATOM 4763 O O . VAL A 1 601 ? -31.271 13.098 -13.029 1.00 95.56 601 VAL A O 1
ATOM 4766 N N . ASP A 1 602 ? -29.426 14.197 -12.360 1.00 90.38 602 ASP A N 1
ATOM 4767 C CA . ASP A 1 602 ? -29.061 13.242 -11.304 1.00 90.38 602 ASP A CA 1
ATOM 4768 C C . ASP A 1 602 ? -29.262 13.766 -9.863 1.00 90.38 602 ASP A C 1
ATOM 4770 O O . ASP A 1 602 ? -28.987 13.039 -8.902 1.00 90.38 602 ASP A O 1
ATOM 4774 N N . SER A 1 603 ? -29.754 15.000 -9.685 1.00 90.50 603 SER A N 1
ATOM 4775 C CA . SER A 1 603 ? -30.155 15.560 -8.382 1.00 90.50 603 SER A CA 1
ATOM 4776 C C . SER A 1 603 ? -31.137 16.732 -8.496 1.00 90.50 603 SER A C 1
ATOM 4778 O O . SER A 1 603 ? -31.337 17.288 -9.577 1.00 90.50 603 SER A O 1
ATOM 4780 N N . GLN A 1 604 ? -31.707 17.146 -7.360 1.00 90.94 604 GLN A N 1
ATOM 4781 C CA . GLN A 1 604 ? -32.576 18.323 -7.277 1.00 90.94 604 GLN A CA 1
ATOM 4782 C C . GLN A 1 604 ? -31.859 19.609 -7.709 1.00 90.94 604 GLN A C 1
ATOM 4784 O O . GLN A 1 604 ? -32.404 20.364 -8.507 1.00 90.94 604 GLN A O 1
ATOM 4789 N N . GLU A 1 605 ? -30.610 19.820 -7.293 1.00 87.88 605 GLU A N 1
ATOM 4790 C CA . GLU A 1 605 ? -29.839 21.011 -7.680 1.00 87.88 605 GLU A CA 1
ATOM 4791 C C . GLU A 1 605 ? -29.572 21.032 -9.194 1.00 87.88 605 GLU A C 1
ATOM 4793 O O . GLU A 1 605 ? -29.643 22.074 -9.839 1.00 87.88 605 GLU A O 1
ATOM 4798 N N . ALA A 1 606 ? -29.321 19.865 -9.802 1.00 89.06 606 ALA A N 1
ATOM 4799 C CA . ALA A 1 606 ? -29.167 19.750 -11.251 1.00 89.06 606 ALA A CA 1
ATOM 4800 C C . ALA A 1 606 ? -30.466 20.100 -11.997 1.00 89.06 606 ALA A C 1
ATOM 4802 O O . ALA A 1 606 ? -30.420 20.774 -13.028 1.00 89.06 606 ALA A O 1
ATOM 4803 N N . LYS A 1 607 ? -31.620 19.674 -11.466 1.00 92.56 607 LYS A N 1
ATOM 4804 C CA . LYS A 1 607 ? -32.943 20.026 -11.997 1.00 92.56 607 LYS A CA 1
ATOM 4805 C C . LYS A 1 607 ? -33.197 21.531 -11.898 1.00 92.56 607 LYS A C 1
ATOM 4807 O O . LYS A 1 607 ? -33.690 22.120 -12.858 1.00 92.56 607 LYS A O 1
ATOM 4812 N N . GLU A 1 608 ? -32.863 22.149 -10.770 1.00 87.56 608 GLU A N 1
ATOM 4813 C CA . GLU A 1 608 ? -33.004 23.594 -10.559 1.00 87.56 608 GLU A CA 1
ATOM 4814 C C . GLU A 1 608 ? -32.125 24.385 -11.530 1.00 87.56 608 GLU A C 1
ATOM 4816 O O . GLU A 1 608 ? -32.627 25.282 -12.202 1.00 87.56 608 GLU A O 1
ATOM 4821 N N . VAL A 1 609 ? -30.854 23.996 -11.698 1.00 87.12 609 VAL A N 1
ATOM 4822 C CA . VAL A 1 609 ? -29.943 24.611 -12.680 1.00 87.12 609 VAL A CA 1
ATOM 4823 C C . VAL A 1 609 ? -30.490 24.481 -14.101 1.00 87.12 609 VAL A C 1
ATOM 4825 O O . VAL A 1 609 ? -30.494 25.460 -14.845 1.00 87.12 609 VAL A O 1
ATOM 4828 N N . LEU A 1 610 ? -30.974 23.295 -14.483 1.00 91.50 610 LEU A N 1
ATOM 4829 C CA . LEU A 1 610 ? -31.575 23.065 -15.797 1.00 91.50 610 LEU A CA 1
ATOM 4830 C C . LEU A 1 610 ? -32.807 23.957 -16.011 1.00 91.50 610 LEU A C 1
ATOM 4832 O O . LEU A 1 610 ? -32.914 24.614 -17.042 1.00 91.50 610 LEU A O 1
ATOM 4836 N N . THR A 1 611 ? -33.703 24.007 -15.024 1.00 90.44 611 THR A N 1
ATOM 4837 C CA . THR A 1 611 ? -34.939 24.801 -15.084 1.00 90.44 611 THR A CA 1
ATOM 4838 C C . THR A 1 611 ? -34.620 26.290 -15.158 1.00 90.44 611 THR A C 1
ATOM 4840 O O . THR A 1 611 ? -35.149 26.981 -16.014 1.00 90.44 611 THR A O 1
ATOM 4843 N N . HIS A 1 612 ? -33.687 26.784 -14.344 1.00 87.75 612 HIS A N 1
ATOM 4844 C CA . HIS A 1 612 ? -33.260 28.181 -14.378 1.00 87.75 612 HIS A CA 1
ATOM 4845 C C . HIS A 1 612 ? -32.643 28.567 -15.730 1.00 87.75 612 HIS A C 1
ATOM 4847 O O . HIS A 1 612 ? -32.851 29.674 -16.216 1.00 87.75 612 HIS A O 1
ATOM 4853 N N . ARG A 1 613 ? -31.851 27.679 -16.347 1.00 86.88 613 ARG A N 1
ATOM 4854 C CA . ARG A 1 613 ? -31.203 27.951 -17.642 1.00 86.88 613 ARG A CA 1
ATOM 4855 C C . ARG A 1 613 ? -32.182 27.924 -18.813 1.00 86.88 613 ARG A C 1
ATOM 4857 O O . ARG A 1 613 ? -31.987 28.684 -19.753 1.00 86.88 613 ARG A O 1
ATOM 4864 N N . LEU A 1 614 ? -33.185 27.049 -18.767 1.00 88.56 614 LEU A N 1
ATOM 4865 C CA . LEU A 1 614 ? -34.161 26.880 -19.848 1.00 88.56 614 LEU A CA 1
ATOM 4866 C C . LEU A 1 614 ? -35.465 27.662 -19.632 1.00 88.56 614 LEU A C 1
ATOM 4868 O O . LEU A 1 614 ? -36.293 27.713 -20.534 1.00 88.56 614 LEU A O 1
ATOM 4872 N N . GLY A 1 615 ? -35.670 28.239 -18.447 1.00 87.75 615 GLY A N 1
ATOM 4873 C CA . GLY A 1 615 ? -36.950 28.789 -17.994 1.00 87.75 615 GLY A CA 1
ATOM 4874 C C . GLY A 1 615 ? -37.924 27.690 -17.557 1.00 87.75 615 GLY A C 1
ATOM 4875 O O . GLY A 1 615 ? -38.395 27.683 -16.422 1.00 87.75 615 GLY A O 1
ATOM 4876 N N . GLU A 1 616 ? -38.167 26.715 -18.431 1.00 88.75 616 GLU A N 1
ATOM 4877 C CA . GLU A 1 616 ? -39.016 25.553 -18.170 1.00 88.75 616 GLU A CA 1
ATOM 4878 C C . GLU A 1 616 ? -38.395 24.257 -18.706 1.00 88.75 616 GLU A C 1
ATOM 4880 O O . GLU A 1 616 ? -37.533 24.266 -19.585 1.00 88.75 616 GLU A O 1
ATOM 4885 N N . ILE A 1 617 ? -38.816 23.111 -18.161 1.00 88.44 617 ILE A N 1
ATOM 4886 C CA . ILE A 1 617 ? -38.347 21.804 -18.636 1.00 88.44 617 ILE A CA 1
ATOM 4887 C C . ILE A 1 617 ? -39.140 21.422 -19.897 1.00 88.44 617 ILE A C 1
ATOM 4889 O O . ILE A 1 617 ? -40.354 21.217 -19.790 1.00 88.44 617 ILE A O 1
ATOM 4893 N N . PRO A 1 618 ? -38.480 21.226 -21.056 1.00 88.19 618 PRO A N 1
ATOM 4894 C CA . PRO A 1 618 ? -39.164 20.906 -22.305 1.00 88.19 618 PRO A CA 1
ATOM 4895 C C . PRO A 1 618 ? -40.059 19.663 -22.213 1.00 88.19 618 PRO A C 1
ATOM 4897 O O . PRO A 1 618 ? -39.751 18.685 -21.518 1.00 88.19 618 PRO A O 1
ATOM 4900 N N . LEU A 1 619 ? -41.168 19.677 -22.953 1.00 88.31 619 LEU A N 1
ATOM 4901 C CA . LEU A 1 619 ? -42.066 18.532 -23.109 1.00 88.31 619 LEU A CA 1
ATOM 4902 C C . LEU A 1 619 ? -41.509 17.555 -24.157 1.00 88.31 619 LEU A C 1
ATOM 4904 O O . LEU A 1 619 ? -41.924 17.550 -25.309 1.00 88.31 619 LEU A O 1
ATOM 4908 N N . VAL A 1 620 ? -40.538 16.739 -23.746 1.00 93.38 620 VAL A N 1
ATOM 4909 C CA . VAL A 1 620 ? -39.916 15.682 -24.564 1.00 93.38 620 VAL A CA 1
ATOM 4910 C C . VAL A 1 620 ? -40.024 14.323 -23.866 1.00 93.38 620 VAL A C 1
ATOM 4912 O O . VAL A 1 620 ? -40.294 14.290 -22.652 1.00 93.38 620 VAL A O 1
ATOM 4915 N N . PRO A 1 621 ? -39.804 13.192 -24.571 1.00 96.69 621 PRO A N 1
ATOM 4916 C CA . PRO A 1 621 ? -39.802 11.887 -23.939 1.00 96.69 621 PRO A CA 1
ATOM 4917 C C . PRO A 1 621 ? -38.888 11.866 -22.725 1.00 96.69 621 PRO A C 1
ATOM 4919 O O . PRO A 1 621 ? -37.742 12.319 -22.776 1.00 96.69 621 PRO A O 1
ATOM 4922 N N . THR A 1 622 ? -39.427 11.383 -21.611 1.00 95.19 622 THR A N 1
ATOM 4923 C CA . THR A 1 622 ? -38.768 11.472 -20.310 1.00 95.19 622 THR A CA 1
ATOM 4924 C C . THR A 1 622 ? -38.801 10.114 -19.633 1.00 95.19 622 THR A C 1
ATOM 4926 O O . THR A 1 622 ? -39.876 9.569 -19.381 1.00 95.19 622 THR A O 1
ATOM 4929 N N . SER A 1 623 ? -37.633 9.557 -19.312 1.00 94.81 623 SER A N 1
ATOM 4930 C CA . SER A 1 623 ? -37.545 8.326 -18.522 1.00 94.81 623 SER A CA 1
ATOM 4931 C C . SER A 1 623 ? -37.210 8.650 -17.072 1.00 94.81 623 SER A C 1
ATOM 4933 O O . SER A 1 623 ? -36.202 9.303 -16.804 1.00 94.81 623 SER A O 1
ATOM 4935 N N . GLN A 1 624 ? -38.001 8.145 -16.135 1.00 91.94 624 GLN A N 1
ATOM 4936 C CA . GLN A 1 624 ? -37.701 8.196 -14.711 1.00 91.94 624 GLN A CA 1
ATOM 4937 C C . GLN A 1 624 ? -36.715 7.092 -14.337 1.00 91.94 624 GLN A C 1
ATOM 4939 O O . GLN A 1 624 ? -36.841 5.938 -14.771 1.00 91.94 624 GLN A O 1
ATOM 4944 N N . SER A 1 625 ? -35.727 7.444 -13.515 1.00 86.25 625 SER A N 1
ATOM 4945 C CA . SER A 1 625 ? -34.775 6.463 -13.013 1.00 86.25 625 SER A CA 1
ATOM 4946 C C . SER A 1 625 ? -35.420 5.533 -11.980 1.00 86.25 625 SER A C 1
ATOM 4948 O O . SER A 1 625 ? -36.318 5.916 -11.231 1.00 86.25 625 SER A O 1
ATOM 4950 N N . GLY A 1 626 ? -34.920 4.300 -11.868 1.00 79.38 626 GLY A N 1
ATOM 4951 C CA . GLY A 1 626 ? -35.396 3.363 -10.843 1.00 79.38 626 GLY A CA 1
ATOM 4952 C C . GLY A 1 626 ? -34.994 3.731 -9.400 1.00 79.38 626 GLY A C 1
ATOM 4953 O O . GLY A 1 626 ? -35.195 2.930 -8.485 1.00 79.38 626 GLY A O 1
ATOM 4954 N N . SER A 1 627 ? -34.400 4.903 -9.133 1.00 81.62 627 SER A N 1
ATOM 4955 C CA . SER A 1 627 ? -34.044 5.304 -7.762 1.00 81.62 627 SER A CA 1
ATOM 4956 C C . SER A 1 627 ? -35.227 5.774 -6.914 1.00 81.62 627 SER A C 1
ATOM 4958 O O . SER A 1 627 ? -35.019 5.962 -5.722 1.00 81.62 627 SER A O 1
ATOM 4960 N N . GLN A 1 628 ? -36.425 5.935 -7.498 1.00 77.62 628 GLN A N 1
ATOM 4961 C CA . GLN A 1 628 ? -37.618 6.536 -6.863 1.00 77.62 628 GLN A CA 1
ATOM 4962 C C . GLN A 1 628 ? -37.442 8.003 -6.436 1.00 77.62 628 GLN A C 1
ATOM 4964 O O . GLN A 1 628 ? -38.295 8.555 -5.752 1.00 77.62 628 GLN A O 1
ATOM 4969 N N . ASP A 1 629 ? -36.357 8.643 -6.866 1.00 83.88 629 ASP A N 1
ATOM 4970 C CA . ASP A 1 629 ? -36.138 10.070 -6.655 1.00 83.88 629 ASP A CA 1
ATOM 4971 C C . ASP A 1 629 ? -36.782 10.826 -7.831 1.00 83.88 629 ASP A C 1
ATOM 4973 O O . ASP A 1 629 ? -36.347 10.624 -8.972 1.00 83.88 629 ASP A O 1
ATOM 4977 N N . PRO A 1 630 ? -37.812 11.664 -7.601 1.00 81.50 630 PRO A N 1
ATOM 4978 C CA . PRO A 1 630 ? -38.523 12.364 -8.672 1.00 81.50 630 PRO A CA 1
ATOM 4979 C C . PRO A 1 630 ? -37.652 13.403 -9.391 1.00 81.50 630 PRO A C 1
ATOM 4981 O O . PRO A 1 630 ? -38.022 13.884 -10.462 1.00 81.50 630 PRO A O 1
ATOM 4984 N N . HIS A 1 631 ? -36.492 13.743 -8.832 1.00 87.81 631 HIS A N 1
ATOM 4985 C CA . HIS A 1 631 ? -35.541 14.685 -9.412 1.00 87.81 631 HIS A CA 1
ATOM 4986 C C . HIS A 1 631 ? -34.501 13.998 -10.303 1.00 87.81 631 HIS A C 1
ATOM 4988 O O . HIS A 1 631 ? -33.645 14.676 -10.867 1.00 87.81 631 HIS A O 1
ATOM 4994 N N . ARG A 1 632 ? -34.587 12.666 -10.451 1.00 92.12 632 ARG A N 1
ATOM 4995 C CA . ARG A 1 632 ? -33.666 11.860 -11.256 1.00 92.12 632 ARG A CA 1
ATOM 4996 C C . ARG A 1 632 ? -34.332 11.254 -12.481 1.00 92.12 632 ARG A C 1
ATOM 4998 O O . ARG A 1 632 ? -34.972 10.197 -12.405 1.00 92.12 632 ARG A O 1
ATOM 5005 N N . PHE A 1 633 ? -34.149 11.909 -13.618 1.00 94.56 633 PHE A N 1
ATOM 5006 C CA . PHE A 1 633 ? -34.788 11.557 -14.882 1.00 94.56 633 PHE A CA 1
ATOM 5007 C C . PHE A 1 633 ? -33.883 11.878 -16.075 1.00 94.56 633 PHE A C 1
ATOM 5009 O O . PHE A 1 633 ? -32.948 12.669 -15.979 1.00 94.56 633 PHE A O 1
ATOM 5016 N N . HIS A 1 634 ? -34.179 11.258 -17.215 1.00 97.25 634 HIS A N 1
ATOM 5017 C CA . HIS A 1 634 ? -33.495 11.514 -18.477 1.00 97.25 634 HIS A CA 1
ATOM 5018 C C . HIS A 1 634 ? -34.466 12.135 -19.482 1.00 97.25 634 HIS A C 1
ATOM 5020 O O . HIS A 1 634 ? -35.548 11.585 -19.694 1.00 97.25 634 HIS A O 1
ATOM 5026 N N . LEU A 1 635 ? -34.064 13.232 -20.120 1.00 97.00 635 LEU A N 1
ATOM 5027 C CA . LEU A 1 635 ? -34.779 13.875 -21.225 1.00 97.00 635 LEU A CA 1
ATOM 5028 C C . LEU A 1 635 ? -34.139 13.469 -22.554 1.00 97.00 635 LEU A C 1
ATOM 5030 O O . LEU A 1 635 ? -32.918 13.558 -22.694 1.00 97.00 635 LEU A O 1
ATOM 5034 N N . PHE A 1 636 ? -34.947 13.044 -23.522 1.00 97.56 636 PHE A N 1
ATOM 5035 C CA . PHE A 1 636 ? -34.471 12.571 -24.822 1.00 97.56 636 PHE A CA 1
ATOM 5036 C C . PHE A 1 636 ? -34.773 13.603 -25.910 1.00 97.56 636 PHE A C 1
ATOM 5038 O O . PHE A 1 636 ? -35.930 13.948 -26.143 1.00 97.56 636 PHE A O 1
ATOM 5045 N N . PHE A 1 637 ? -33.729 14.057 -26.596 1.00 97.12 637 PHE A N 1
ATOM 5046 C CA . PHE A 1 637 ? -33.798 15.015 -27.696 1.00 97.12 637 PHE A CA 1
ATOM 5047 C C . PHE A 1 637 ? -33.282 14.382 -28.984 1.00 97.12 637 PHE A C 1
ATOM 5049 O O . PHE A 1 637 ? -32.483 13.441 -28.954 1.00 97.12 637 PHE A O 1
ATOM 5056 N N . GLN A 1 638 ? -33.691 14.939 -30.120 1.00 96.44 638 GLN A N 1
ATOM 5057 C CA . GLN A 1 638 ? -33.055 14.644 -31.395 1.00 96.44 638 GLN A CA 1
ATOM 5058 C C . GLN A 1 638 ? -31.583 15.068 -31.332 1.00 96.44 638 GLN A C 1
ATOM 5060 O O . GLN A 1 638 ? -31.258 16.137 -30.815 1.00 96.44 638 GLN A O 1
ATOM 5065 N N . HIS A 1 639 ? -30.675 14.225 -31.818 1.00 95.94 639 HIS A N 1
ATOM 5066 C CA . HIS A 1 639 ? -29.254 14.571 -31.850 1.00 95.94 639 HIS A CA 1
ATOM 5067 C C . HIS A 1 639 ? -29.014 15.780 -32.774 1.00 95.94 639 HIS A C 1
ATOM 5069 O O . HIS A 1 639 ? -29.560 15.812 -33.879 1.00 95.94 639 HIS A O 1
ATOM 5075 N N . PRO A 1 640 ? -28.246 16.795 -32.335 1.00 93.25 640 PRO A N 1
ATOM 5076 C CA . PRO A 1 640 ? -28.018 17.991 -33.133 1.00 93.25 640 PRO A CA 1
ATOM 5077 C C . PRO A 1 640 ? -26.909 17.775 -34.167 1.00 93.25 640 PRO A C 1
ATOM 5079 O O . PRO A 1 640 ? -25.958 17.044 -33.913 1.00 93.25 640 PRO A O 1
ATOM 5082 N N . ALA A 1 641 ? -26.955 18.498 -35.289 1.00 89.19 641 ALA A N 1
ATOM 5083 C CA . ALA A 1 641 ? -25.938 18.447 -36.349 1.00 89.19 641 ALA A CA 1
ATOM 5084 C C . ALA A 1 641 ? -24.605 19.140 -35.967 1.00 89.19 641 ALA A C 1
ATOM 5086 O O . ALA A 1 641 ? -24.022 19.884 -36.753 1.00 89.19 641 ALA A O 1
ATOM 5087 N N . ILE A 1 642 ? -24.128 18.924 -34.738 1.00 87.06 642 ILE A N 1
ATOM 5088 C CA . ILE A 1 642 ? -22.841 19.389 -34.217 1.00 87.06 642 ILE A CA 1
ATOM 5089 C C . ILE A 1 642 ? -22.095 18.226 -33.546 1.00 87.06 642 ILE A C 1
ATOM 5091 O O . ILE A 1 642 ? -22.722 17.298 -33.022 1.00 87.06 642 ILE A O 1
ATOM 5095 N N . PRO A 1 643 ? -20.753 18.264 -33.480 1.00 85.31 643 PRO A N 1
ATOM 5096 C CA . PRO A 1 643 ? -20.000 17.277 -32.720 1.00 85.31 643 PRO A CA 1
ATOM 5097 C C . PRO A 1 643 ? -20.380 17.318 -31.236 1.00 85.31 643 PRO A C 1
ATOM 5099 O O . PRO A 1 643 ? -20.281 18.353 -30.581 1.00 85.31 643 PRO A O 1
ATOM 5102 N N . THR A 1 644 ? -20.758 16.172 -30.674 1.00 91.19 644 THR A N 1
ATOM 5103 C CA . THR A 1 644 ? -21.060 16.040 -29.242 1.00 91.19 644 THR A CA 1
ATOM 5104 C C . THR A 1 644 ? -20.126 15.030 -28.581 1.00 91.19 644 THR A C 1
ATOM 5106 O O . THR A 1 644 ? -19.614 14.109 -29.216 1.00 91.19 644 THR A O 1
ATOM 5109 N N . LYS A 1 645 ? -19.862 15.203 -27.282 1.00 90.75 645 LYS A N 1
ATOM 5110 C CA . LYS A 1 645 ? -19.036 14.277 -26.489 1.00 90.75 645 LYS A CA 1
ATOM 5111 C C . LYS A 1 645 ? -19.906 13.168 -25.888 1.00 90.75 645 LYS A C 1
ATOM 5113 O O . LYS A 1 645 ? -21.084 13.381 -25.615 1.00 90.75 645 LYS A O 1
ATOM 5118 N N . ALA A 1 646 ? -19.297 12.029 -25.549 1.00 88.31 646 ALA A N 1
ATOM 5119 C CA . ALA A 1 646 ? -19.974 10.935 -24.835 1.00 88.31 646 ALA A CA 1
ATOM 5120 C C . ALA A 1 646 ? -20.589 11.369 -23.493 1.00 88.31 646 ALA A C 1
ATOM 5122 O O . ALA A 1 646 ? -21.574 10.800 -23.021 1.00 88.31 646 ALA A O 1
ATOM 512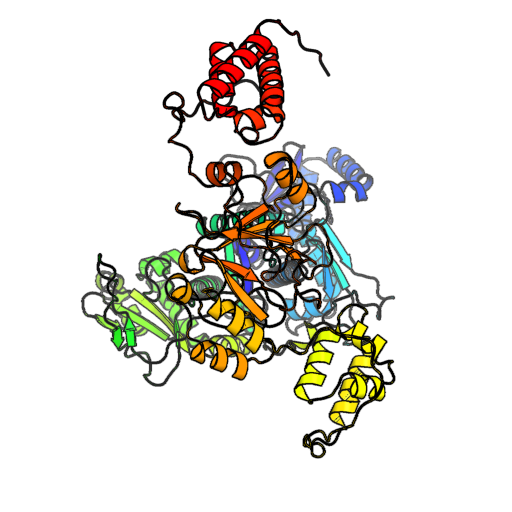3 N N . LYS A 1 647 ? -19.980 12.376 -22.863 1.00 93.00 647 LYS A N 1
ATOM 5124 C CA . LYS A 1 647 ? -20.475 13.056 -21.671 1.00 93.00 647 LYS A CA 1
ATOM 5125 C C . LYS A 1 647 ? -19.926 14.483 -21.652 1.00 93.00 647 LYS A C 1
ATOM 5127 O O . LYS A 1 647 ? -18.720 14.669 -21.820 1.00 93.00 647 LYS A O 1
ATOM 5132 N N . SER A 1 648 ? -20.791 15.458 -21.406 1.00 89.81 648 SER A N 1
ATOM 5133 C CA . SER A 1 648 ? -20.444 16.847 -21.088 1.00 89.81 648 SER A CA 1
ATOM 5134 C C . SER A 1 648 ? -21.254 17.310 -19.876 1.00 89.81 648 SER A C 1
ATOM 5136 O O . SER A 1 648 ? -22.376 16.852 -19.689 1.00 89.81 648 SER A O 1
ATOM 5138 N N . THR A 1 649 ? -20.703 18.187 -19.041 1.00 92.62 649 THR A N 1
ATOM 5139 C CA . THR A 1 649 ? -21.374 18.740 -17.846 1.00 92.62 649 THR A CA 1
ATOM 5140 C C . THR A 1 649 ? -21.127 20.253 -17.761 1.00 92.62 649 THR A C 1
ATOM 5142 O O . THR A 1 649 ? -20.491 20.709 -16.813 1.00 92.62 649 THR A O 1
ATOM 5145 N N . PRO A 1 650 ? -21.546 21.042 -18.771 1.00 86.75 650 PRO A N 1
ATOM 5146 C CA . PRO A 1 650 ? -21.180 22.455 -18.891 1.00 86.75 650 PRO A CA 1
ATOM 5147 C C . PRO A 1 650 ? -21.817 23.347 -17.818 1.00 86.75 650 PRO A C 1
ATOM 5149 O O . PRO A 1 650 ? -21.337 24.449 -17.584 1.00 86.75 650 PRO A O 1
ATOM 5152 N N . TRP A 1 651 ? -22.900 22.897 -17.177 1.00 85.50 651 TRP A N 1
ATOM 5153 C CA . TRP A 1 651 ? -23.656 23.715 -16.221 1.00 85.50 651 TRP A CA 1
ATOM 5154 C C . TRP A 1 651 ? -23.582 23.219 -14.781 1.00 85.50 651 TRP A C 1
ATOM 5156 O O . TRP A 1 651 ? -23.646 24.029 -13.863 1.00 85.50 651 TRP A O 1
ATOM 5166 N N . HIS A 1 652 ? -23.478 21.904 -14.565 1.00 90.19 652 HIS A N 1
ATOM 5167 C CA . HIS A 1 652 ? -23.425 21.318 -13.228 1.00 90.19 652 HIS A CA 1
ATOM 5168 C C . HIS A 1 652 ? -22.861 19.882 -13.275 1.00 90.19 652 HIS A C 1
ATOM 5170 O O . HIS A 1 652 ? -23.220 19.133 -14.187 1.00 90.19 652 HIS A O 1
ATOM 5176 N N . PRO A 1 653 ? -22.047 19.430 -12.297 1.00 84.75 653 PRO A N 1
ATOM 5177 C CA . PRO A 1 653 ? -21.446 18.087 -12.306 1.00 84.75 653 PRO A CA 1
ATOM 5178 C C . PRO A 1 653 ? -22.440 16.914 -12.336 1.00 84.75 653 PRO A C 1
ATOM 5180 O O . PRO A 1 653 ? -22.094 15.838 -12.819 1.00 84.75 653 PRO A O 1
ATOM 5183 N N . LYS A 1 654 ? -23.665 17.119 -11.827 1.00 90.50 654 LYS A N 1
ATOM 5184 C CA . LYS A 1 654 ? -24.773 16.137 -11.829 1.00 90.50 654 LYS A CA 1
ATOM 5185 C C . LYS A 1 654 ? -25.834 16.393 -12.917 1.00 90.50 654 LYS A C 1
ATOM 5187 O O . LYS A 1 654 ? -26.939 15.868 -12.824 1.00 90.50 654 LYS A O 1
ATOM 5192 N N . LEU A 1 655 ? -25.533 17.250 -13.895 1.00 93.38 655 LEU A N 1
ATOM 5193 C CA . LEU A 1 655 ? -26.370 17.501 -15.071 1.00 93.38 655 LEU A CA 1
ATOM 5194 C C . LEU A 1 655 ? -25.574 17.106 -16.316 1.00 93.38 655 LEU A C 1
ATOM 5196 O O . LEU A 1 655 ? -24.723 17.863 -16.789 1.00 93.38 655 LEU A O 1
ATOM 5200 N N . GLU A 1 656 ? -25.796 15.888 -16.802 1.00 96.38 656 GLU A N 1
ATOM 5201 C CA . GLU A 1 656 ? -24.946 15.281 -17.823 1.00 96.38 656 GLU A CA 1
ATOM 5202 C C . GLU A 1 656 ? -25.608 15.269 -19.202 1.00 96.38 656 GLU A C 1
ATOM 5204 O O . GLU A 1 656 ? -26.680 14.713 -19.400 1.00 96.38 656 GLU A O 1
ATOM 5209 N N . PHE A 1 657 ? -24.915 15.811 -20.194 1.00 96.12 657 PHE A N 1
ATOM 5210 C CA . PHE A 1 657 ? -25.320 15.819 -21.594 1.00 96.12 657 PHE A CA 1
ATOM 5211 C C . PHE A 1 657 ? -24.603 14.665 -22.298 1.00 96.12 657 PHE A C 1
ATOM 5213 O O . PHE A 1 657 ? -23.371 14.645 -22.394 1.00 96.12 657 PHE A O 1
ATOM 5220 N N . ARG A 1 658 ? -25.364 13.667 -22.744 1.00 96.75 658 ARG A N 1
ATOM 5221 C CA . ARG A 1 658 ? -24.886 12.410 -23.332 1.00 96.75 658 ARG A CA 1
ATOM 5222 C C . ARG A 1 658 ? -25.100 12.435 -24.844 1.00 96.75 658 ARG A C 1
ATOM 5224 O O . ARG A 1 658 ? -26.212 12.214 -25.318 1.00 96.75 658 ARG A O 1
ATOM 5231 N N . GLY A 1 659 ? -24.027 12.718 -25.580 1.00 92.69 659 GLY A N 1
ATOM 5232 C CA . GLY A 1 659 ? -23.980 12.688 -27.044 1.00 92.69 659 GLY A CA 1
ATOM 5233 C C . GLY A 1 659 ? -23.230 11.470 -27.568 1.00 92.69 659 GLY A C 1
ATOM 5234 O O . GLY A 1 659 ? -23.393 10.376 -27.033 1.00 92.69 659 GLY A O 1
ATOM 5235 N N . ASN A 1 660 ? -22.393 11.651 -28.593 1.00 92.38 660 ASN A N 1
ATOM 5236 C CA . ASN A 1 660 ? -21.724 10.553 -29.304 1.00 92.38 660 ASN A CA 1
ATOM 5237 C C . ASN A 1 660 ? -20.998 9.572 -28.372 1.00 92.38 660 ASN A C 1
ATOM 5239 O O . ASN A 1 660 ? -20.070 9.953 -27.660 1.00 92.38 660 ASN A O 1
ATOM 5243 N N . ALA A 1 661 ? -21.404 8.297 -28.421 1.00 87.94 661 ALA A N 1
ATOM 5244 C CA . ALA A 1 661 ? -20.922 7.196 -27.580 1.00 87.94 661 ALA A CA 1
ATOM 5245 C C . ALA A 1 661 ? -21.301 7.283 -26.086 1.00 87.94 661 ALA A C 1
ATOM 5247 O O . ALA A 1 661 ? -20.736 6.558 -25.258 1.00 87.94 661 ALA A O 1
ATOM 5248 N N . GLY A 1 662 ? -22.248 8.151 -25.723 1.00 93.00 662 GLY A N 1
ATOM 5249 C CA . GLY A 1 662 ? -22.830 8.216 -24.385 1.00 93.00 662 GLY A CA 1
ATOM 5250 C C . GLY A 1 662 ? -23.721 7.007 -24.112 1.00 93.00 662 GLY A C 1
ATOM 5251 O O . GLY A 1 662 ? -24.447 6.566 -24.991 1.00 93.00 662 GLY A O 1
ATOM 5252 N N . LEU A 1 663 ? -23.672 6.447 -22.903 1.00 94.50 663 LEU A N 1
ATOM 5253 C CA . LEU A 1 663 ? -24.499 5.294 -22.531 1.00 94.50 663 LEU A CA 1
ATOM 5254 C C . LEU A 1 663 ? -25.638 5.725 -21.611 1.00 94.50 663 LEU A C 1
ATOM 5256 O O . LEU A 1 663 ? -25.386 6.393 -20.607 1.00 94.50 663 LEU A O 1
ATOM 5260 N N . VAL A 1 664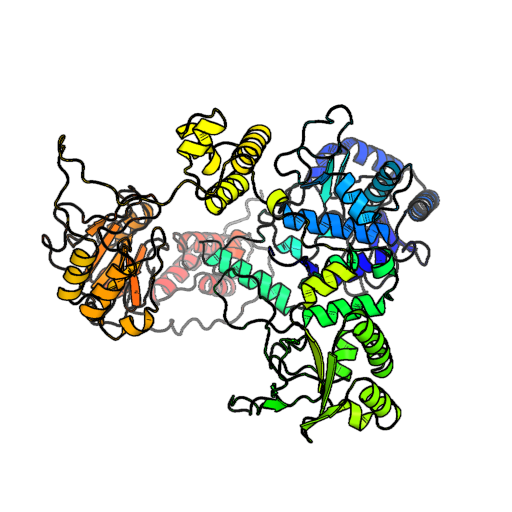 ? -26.858 5.292 -21.921 1.00 94.81 664 VAL A N 1
ATOM 5261 C CA . VAL A 1 664 ? -28.071 5.584 -21.143 1.00 94.81 664 VAL A CA 1
ATOM 5262 C C . VAL A 1 664 ? -28.862 4.296 -20.941 1.00 94.81 664 VAL A C 1
ATOM 5264 O O . VAL A 1 664 ? -29.066 3.542 -21.882 1.00 94.81 664 VAL A O 1
ATOM 5267 N N . VAL A 1 665 ? -29.303 4.012 -19.715 1.00 94.12 665 VAL A N 1
ATOM 5268 C CA . VAL A 1 665 ? -30.157 2.844 -19.437 1.00 94.12 665 VAL A CA 1
ATOM 5269 C C . VAL A 1 665 ? -31.601 3.171 -19.822 1.00 94.12 665 VAL A C 1
ATOM 5271 O O . VAL A 1 665 ? -32.116 4.209 -19.405 1.00 94.12 665 VAL A O 1
ATOM 5274 N N . LEU A 1 666 ? -32.246 2.295 -20.597 1.00 94.50 666 LEU A N 1
ATOM 5275 C CA . LEU A 1 666 ? -33.613 2.485 -21.089 1.00 94.50 666 LEU A CA 1
ATOM 5276 C C . LEU A 1 666 ? -34.653 1.726 -20.248 1.00 94.50 666 LEU A C 1
ATOM 5278 O O . LEU A 1 666 ? -34.355 0.649 -19.726 1.00 94.50 666 LEU A O 1
ATOM 5282 N N . PRO A 1 667 ? -35.900 2.217 -20.146 1.00 93.69 667 PRO A N 1
ATOM 5283 C CA . PRO A 1 667 ? -37.030 1.417 -19.666 1.00 93.69 667 PRO A CA 1
ATOM 5284 C C . PRO A 1 667 ? -37.239 0.136 -20.505 1.00 93.69 667 PRO A C 1
ATOM 5286 O O . PRO A 1 667 ? -37.033 0.196 -21.715 1.00 93.69 667 PRO A O 1
ATOM 5289 N N . PRO A 1 668 ? -37.670 -1.009 -19.936 1.00 92.19 668 PRO A N 1
ATOM 5290 C CA . PRO A 1 668 ? -38.042 -1.250 -18.538 1.00 92.19 668 PRO A CA 1
ATOM 5291 C C . PRO A 1 668 ? -36.905 -1.837 -17.666 1.00 92.19 668 PRO A C 1
ATOM 5293 O O . PRO A 1 668 ? -37.168 -2.548 -16.693 1.00 92.19 668 PRO A O 1
ATOM 5296 N N . SER A 1 669 ? -35.635 -1.566 -17.996 1.00 91.31 669 SER A N 1
ATOM 5297 C CA . SER A 1 669 ? -34.460 -2.160 -17.329 1.00 91.31 669 SER A CA 1
ATOM 5298 C C . SER A 1 669 ? -34.433 -1.952 -15.815 1.00 91.31 669 SER A C 1
ATOM 5300 O O . SER A 1 669 ? -34.866 -0.917 -15.311 1.00 91.31 669 SER A O 1
ATOM 5302 N N . LEU A 1 670 ? -33.840 -2.896 -15.079 1.00 87.12 670 LEU A N 1
ATOM 5303 C CA . LEU A 1 670 ? -33.698 -2.805 -13.625 1.00 87.12 670 LEU A CA 1
ATOM 5304 C C . LEU A 1 670 ? -32.568 -1.854 -13.201 1.00 87.12 670 LEU A C 1
ATOM 5306 O O . LEU A 1 670 ? -31.423 -1.939 -13.654 1.00 87.12 670 LEU A O 1
ATOM 5310 N N . HIS A 1 671 ? -32.884 -0.967 -12.264 1.00 81.62 671 HIS A N 1
ATOM 5311 C CA . HIS A 1 671 ? -31.920 -0.150 -11.540 1.00 81.62 671 HIS A CA 1
ATOM 5312 C C . HIS A 1 671 ? -31.330 -0.932 -10.354 1.00 81.62 671 HIS A C 1
ATOM 5314 O O . HIS A 1 671 ? -31.957 -1.838 -9.812 1.00 81.62 671 HIS A O 1
ATOM 5320 N N . LYS A 1 672 ? -30.145 -0.530 -9.869 1.00 76.62 672 LYS A N 1
ATOM 5321 C CA . LYS A 1 672 ? -29.458 -1.157 -8.716 1.00 76.62 672 LYS A CA 1
ATOM 5322 C C . LYS A 1 672 ? -30.277 -1.193 -7.412 1.00 76.62 672 LYS A C 1
ATOM 5324 O O . LYS A 1 672 ? -29.923 -1.921 -6.493 1.00 76.62 672 LYS A O 1
ATOM 5329 N N . SER A 1 673 ? -31.329 -0.380 -7.309 1.00 77.19 673 SER A N 1
ATOM 5330 C CA . SER A 1 673 ? -32.285 -0.380 -6.189 1.00 77.19 673 SER A CA 1
ATOM 5331 C C . SER A 1 673 ? -33.258 -1.564 -6.228 1.00 77.19 673 SER A C 1
ATOM 5333 O O . SER A 1 673 ? -33.905 -1.830 -5.221 1.00 77.19 673 SER A O 1
ATOM 5335 N N . GLY A 1 674 ? -33.378 -2.250 -7.368 1.00 77.38 674 GLY A N 1
ATOM 5336 C CA . GLY A 1 674 ? -34.382 -3.281 -7.625 1.00 77.38 674 GLY A CA 1
ATOM 5337 C C . GLY A 1 674 ? -35.649 -2.775 -8.326 1.00 77.38 674 GLY A C 1
ATOM 5338 O O . GLY A 1 674 ? -36.474 -3.598 -8.702 1.00 77.38 674 GLY A O 1
ATOM 5339 N N . ASN A 1 675 ? -35.805 -1.462 -8.547 1.00 84.81 675 ASN A N 1
ATOM 5340 C CA . ASN A 1 675 ? -36.929 -0.919 -9.326 1.00 84.81 675 ASN A CA 1
ATOM 5341 C C . ASN A 1 675 ? -36.553 -0.730 -10.802 1.00 84.81 675 ASN A C 1
ATOM 5343 O O . ASN A 1 675 ? -35.393 -0.473 -11.119 1.00 84.81 675 ASN A O 1
ATOM 5347 N N . SER A 1 676 ? -37.536 -0.774 -11.699 1.00 86.31 676 SER A N 1
ATOM 5348 C CA . SER A 1 676 ? -37.328 -0.530 -13.132 1.00 86.31 676 SER A CA 1
ATOM 5349 C C . SER A 1 676 ? -37.268 0.953 -13.489 1.00 86.31 676 SER A C 1
ATOM 5351 O O . SER A 1 676 ? -37.994 1.765 -12.915 1.00 86.31 676 SER A O 1
ATOM 5353 N N . TYR A 1 677 ? -36.458 1.285 -14.493 1.00 90.69 677 TYR A N 1
ATOM 5354 C CA . TYR A 1 677 ? -36.616 2.514 -15.271 1.00 90.69 677 TYR A CA 1
ATOM 5355 C C . TYR A 1 677 ? -37.980 2.497 -15.969 1.00 90.69 677 TYR A C 1
ATOM 5357 O O . TYR A 1 677 ? -38.402 1.453 -16.469 1.00 90.69 677 TYR A O 1
ATOM 5365 N N . ARG A 1 678 ? -38.678 3.633 -16.004 1.00 92.38 678 ARG A N 1
ATOM 5366 C CA . ARG A 1 678 ? -40.015 3.745 -16.614 1.00 92.38 678 ARG A CA 1
ATOM 5367 C C . ARG A 1 678 ? -40.126 5.029 -17.417 1.00 92.38 678 ARG A C 1
ATOM 5369 O O . ARG A 1 678 ? -39.557 6.044 -17.028 1.00 92.38 678 ARG A O 1
ATOM 5376 N N . TRP A 1 679 ? -40.859 4.994 -18.523 1.00 93.19 679 TRP A N 1
ATOM 5377 C CA . TRP A 1 679 ? -41.285 6.226 -19.179 1.00 93.19 679 TRP A CA 1
ATOM 5378 C C . TRP A 1 679 ? -42.249 6.974 -18.254 1.00 93.19 679 TRP A C 1
ATOM 5380 O O . TRP A 1 679 ? -43.105 6.355 -17.620 1.00 93.19 679 TRP A O 1
ATOM 5390 N N . GLN A 1 680 ? -42.076 8.288 -18.128 1.00 89.88 680 GLN A N 1
ATOM 5391 C CA . GLN A 1 680 ? -43.016 9.128 -17.397 1.00 89.88 680 GLN A CA 1
ATOM 5392 C C . GLN A 1 680 ? -44.363 9.123 -18.132 1.00 89.88 680 GLN A C 1
ATOM 5394 O O . GLN A 1 680 ? -44.402 9.168 -19.361 1.00 89.88 680 GLN A O 1
ATOM 5399 N N . VAL A 1 681 ? -45.462 9.061 -17.376 1.00 85.75 681 VAL A N 1
ATOM 5400 C CA . VAL A 1 681 ? -46.826 9.036 -17.926 1.00 85.75 681 VAL A CA 1
ATOM 5401 C C . VAL A 1 681 ? -47.051 10.253 -18.831 1.00 85.75 681 VAL A C 1
ATOM 5403 O O . VAL A 1 681 ? -46.762 11.378 -18.422 1.00 85.75 681 VAL A O 1
ATOM 5406 N N . GLY A 1 682 ? -47.523 10.021 -20.062 1.00 84.81 682 GLY A N 1
ATOM 5407 C CA . GLY A 1 682 ? -47.742 11.062 -21.076 1.00 84.81 682 GLY A CA 1
ATOM 5408 C C . GLY A 1 682 ? -46.464 11.614 -21.720 1.00 84.81 682 GLY A C 1
ATOM 5409 O O . GLY A 1 682 ? -46.519 12.595 -22.454 1.00 84.81 682 GLY A O 1
ATOM 5410 N N . ARG A 1 683 ? -45.299 11.021 -21.426 1.00 88.81 683 ARG A N 1
ATOM 5411 C CA . ARG A 1 683 ? -43.992 11.367 -22.009 1.00 88.81 683 ARG A CA 1
ATOM 5412 C C . ARG A 1 683 ? -43.220 10.112 -22.436 1.00 88.81 683 ARG A C 1
ATOM 5414 O O . ARG A 1 683 ? -41.987 10.095 -22.384 1.00 88.81 683 ARG A O 1
ATOM 5421 N N . ALA A 1 684 ? -43.919 9.038 -22.805 1.00 88.69 684 ALA A N 1
ATOM 5422 C CA . ALA A 1 684 ? -43.290 7.889 -23.447 1.00 88.69 684 ALA A CA 1
ATOM 5423 C C . ALA A 1 684 ? -42.958 8.196 -24.915 1.00 88.69 684 ALA A C 1
ATOM 5425 O O . ALA A 1 684 ? -43.445 9.167 -25.489 1.00 88.69 684 ALA A O 1
ATOM 5426 N N . LEU A 1 685 ? -42.153 7.341 -25.551 1.00 86.69 685 LEU A N 1
ATOM 5427 C CA . LEU A 1 685 ? -41.797 7.487 -26.973 1.00 86.69 685 LEU A CA 1
ATOM 5428 C C . LEU A 1 685 ? -42.978 7.306 -27.940 1.00 86.69 685 LEU A C 1
ATOM 5430 O O . LEU A 1 685 ? -42.833 7.579 -29.130 1.00 86.69 685 LEU A O 1
ATOM 5434 N N . SER A 1 686 ? -44.104 6.775 -27.465 1.00 83.75 686 SER A N 1
ATOM 5435 C CA . SER A 1 686 ? -45.380 6.740 -28.188 1.00 83.75 686 SER A CA 1
ATOM 5436 C C . SER A 1 686 ? -46.176 8.037 -28.046 1.00 83.75 686 SER A C 1
ATOM 5438 O O . SER A 1 686 ? -47.004 8.327 -28.900 1.00 83.75 686 SER A O 1
ATOM 5440 N N . ASP A 1 687 ? -45.924 8.801 -26.980 1.00 81.62 687 ASP A N 1
ATOM 5441 C CA . ASP A 1 687 ? -46.788 9.898 -26.536 1.00 81.62 687 ASP A CA 1
ATOM 5442 C C . ASP A 1 687 ? -46.196 11.273 -26.882 1.00 81.62 687 ASP A C 1
ATOM 5444 O O . ASP A 1 687 ? -46.923 12.258 -26.966 1.00 81.62 687 ASP A O 1
ATOM 5448 N N . ALA A 1 688 ? -44.876 11.351 -27.084 1.00 78.81 688 ALA A N 1
ATOM 5449 C CA . ALA A 1 688 ? -44.172 12.570 -27.467 1.00 78.81 688 ALA A CA 1
ATOM 5450 C C . ALA A 1 688 ? -43.061 12.272 -28.495 1.00 78.81 688 ALA A C 1
ATOM 5452 O O . ALA A 1 688 ? -42.324 11.293 -28.334 1.00 78.81 688 ALA A O 1
ATOM 5453 N N . PRO A 1 689 ? -42.890 13.103 -29.540 1.00 83.94 689 PRO A N 1
ATOM 5454 C CA . PRO A 1 689 ? -41.756 12.983 -30.450 1.00 83.94 689 PRO A CA 1
ATOM 5455 C C . PRO A 1 689 ? -40.462 13.468 -29.782 1.00 83.94 689 PRO A C 1
ATOM 5457 O O . PRO A 1 689 ? -40.484 14.278 -28.854 1.00 83.94 689 PRO A O 1
ATOM 5460 N N . LEU A 1 690 ? -39.311 13.014 -30.284 1.00 90.75 690 LEU A N 1
ATOM 5461 C CA . LEU A 1 690 ? -38.030 13.627 -29.928 1.00 90.75 690 LEU A CA 1
ATOM 5462 C C . LEU A 1 690 ? -38.024 15.080 -30.422 1.00 90.75 690 LEU A C 1
ATOM 5464 O O . LEU A 1 690 ? -38.106 15.324 -31.622 1.00 90.75 690 LEU A O 1
ATOM 5468 N N . GLY A 1 691 ? -37.943 16.036 -29.498 1.00 89.25 691 GLY A N 1
ATOM 5469 C CA . GLY A 1 691 ? -37.847 17.457 -29.831 1.00 89.25 691 GLY A CA 1
ATOM 5470 C C . GLY A 1 691 ? -36.416 17.882 -30.185 1.00 89.25 691 GLY A C 1
ATOM 5471 O O . GLY A 1 691 ? -35.461 17.185 -29.815 1.00 89.25 691 GLY A O 1
ATOM 5472 N N . PRO A 1 692 ? -36.237 19.033 -30.860 1.00 93.31 692 PRO A N 1
ATOM 5473 C CA . PRO A 1 692 ? -34.916 19.609 -31.084 1.00 93.31 692 PRO A CA 1
ATOM 5474 C C . PRO A 1 692 ? -34.251 19.988 -29.755 1.00 93.31 692 PRO A C 1
ATOM 5476 O O . PRO A 1 692 ? -34.917 20.280 -28.760 1.00 93.31 692 PRO A O 1
ATOM 5479 N N . VAL A 1 693 ? -32.919 20.009 -29.741 1.00 94.44 693 VAL A N 1
ATOM 5480 C CA . VAL A 1 693 ? -32.147 20.472 -28.581 1.00 94.44 693 VAL A CA 1
ATOM 5481 C C . VAL A 1 693 ? -32.329 21.990 -28.422 1.00 94.44 693 VAL A C 1
ATOM 5483 O O . VAL A 1 693 ? -32.064 22.716 -29.381 1.00 94.44 693 VAL A O 1
ATOM 5486 N N . PRO A 1 694 ? -32.735 22.496 -27.240 1.00 94.50 694 PRO A N 1
ATOM 5487 C CA . PRO A 1 694 ? -32.821 23.931 -26.970 1.00 94.50 694 PRO A CA 1
ATOM 5488 C C . PRO A 1 694 ? -31.529 24.683 -27.316 1.00 94.50 694 PRO A C 1
ATOM 5490 O O . PRO A 1 694 ? -30.436 24.203 -27.008 1.00 94.50 694 PRO A O 1
ATOM 5493 N N . ALA A 1 695 ? -31.648 25.888 -27.887 1.00 89.88 695 ALA A N 1
ATOM 5494 C CA . ALA A 1 695 ? -30.505 26.708 -28.309 1.00 89.88 695 ALA A CA 1
ATOM 5495 C C . ALA A 1 695 ? -29.486 26.928 -27.179 1.00 89.88 695 ALA A C 1
ATOM 5497 O O . ALA A 1 695 ? -28.291 26.746 -27.383 1.00 89.88 695 ALA A O 1
ATOM 5498 N N . THR A 1 696 ? -29.962 27.168 -25.955 1.00 89.19 696 THR A N 1
ATOM 5499 C CA . THR A 1 696 ? -29.117 27.316 -24.762 1.00 89.19 696 THR A CA 1
ATOM 5500 C C . THR A 1 696 ? -28.238 26.083 -24.521 1.00 89.19 696 THR A C 1
ATOM 5502 O O . THR A 1 696 ? -27.067 26.207 -24.174 1.00 89.19 696 THR A O 1
ATOM 5505 N N . ILE A 1 697 ? -28.773 24.872 -24.736 1.00 92.19 697 ILE A N 1
ATOM 5506 C CA . ILE A 1 697 ? -27.995 23.630 -24.625 1.00 92.19 697 ILE A CA 1
ATOM 5507 C C . ILE A 1 697 ? -26.982 23.532 -25.770 1.00 92.19 697 ILE A C 1
ATOM 5509 O O . ILE A 1 697 ? -25.846 23.128 -25.528 1.00 92.19 697 ILE A O 1
ATOM 5513 N N . LEU A 1 698 ? -27.363 23.900 -26.997 1.00 90.38 698 LEU A N 1
ATOM 5514 C CA . LEU A 1 698 ? -26.451 23.895 -28.146 1.00 90.38 698 LEU A CA 1
ATOM 5515 C C . LEU A 1 698 ? -25.254 24.820 -27.918 1.00 90.38 698 LEU A C 1
ATOM 5517 O O . LEU A 1 698 ? -24.121 24.371 -28.074 1.00 90.38 698 LEU A O 1
ATOM 5521 N N . GLU A 1 699 ? -25.500 26.047 -27.457 1.00 86.50 699 GLU A N 1
ATOM 5522 C CA . GLU A 1 699 ? -24.469 27.028 -27.100 1.00 86.50 699 GLU A CA 1
ATOM 5523 C C . GLU A 1 699 ? -23.482 26.466 -26.070 1.00 86.50 699 GLU A C 1
ATOM 5525 O O . GLU A 1 699 ? -22.268 26.598 -26.220 1.00 86.50 699 GLU A O 1
ATOM 5530 N N . ALA A 1 700 ? -23.993 25.763 -25.056 1.00 85.75 700 ALA A N 1
ATOM 5531 C CA . ALA A 1 700 ? -23.177 25.135 -24.021 1.00 85.75 700 ALA A CA 1
ATOM 5532 C C . ALA A 1 700 ? -22.372 23.914 -24.509 1.00 85.75 700 ALA A C 1
ATOM 5534 O O . ALA A 1 700 ? -21.410 23.500 -23.853 1.00 85.75 700 ALA A O 1
ATOM 5535 N N . LEU A 1 701 ? -22.779 23.299 -25.624 1.00 84.81 701 LEU A N 1
ATOM 5536 C CA . LEU A 1 701 ? -22.092 22.164 -26.242 1.00 84.81 701 LEU A CA 1
ATOM 5537 C C . LEU A 1 701 ? -21.077 22.600 -27.307 1.00 84.81 701 LEU A C 1
ATOM 5539 O O . LEU A 1 701 ? -20.114 21.865 -27.547 1.00 84.81 701 LEU A O 1
ATOM 5543 N N . THR A 1 702 ? -21.244 23.781 -27.905 1.00 78.19 702 THR A N 1
ATOM 5544 C CA . THR A 1 702 ? -20.251 24.390 -28.796 1.00 78.19 702 THR A CA 1
ATOM 5545 C C . THR A 1 702 ? -19.029 24.886 -28.012 1.00 78.19 702 THR A C 1
ATOM 5547 O O . THR A 1 702 ? -19.174 25.628 -27.043 1.00 78.19 702 THR A O 1
ATOM 5550 N N . PRO A 1 703 ? -17.798 24.489 -28.388 1.00 52.69 703 PRO A N 1
ATOM 5551 C CA . PRO A 1 703 ? -16.592 24.991 -27.736 1.00 52.69 703 PRO A CA 1
ATOM 5552 C C . PRO A 1 703 ? -16.433 26.499 -27.980 1.00 52.69 703 PRO A C 1
ATOM 5554 O O . PRO A 1 703 ? -16.542 26.955 -29.116 1.00 52.69 703 PRO A O 1
ATOM 5557 N N . ALA A 1 704 ? -16.151 27.260 -26.919 1.00 48.72 704 ALA A N 1
ATOM 5558 C CA . ALA A 1 704 ? -15.887 28.695 -27.014 1.00 48.72 704 ALA A CA 1
ATOM 5559 C C . ALA A 1 704 ? -14.677 28.991 -27.932 1.00 48.72 704 ALA A C 1
ATOM 5561 O O . ALA A 1 704 ? -13.741 28.179 -27.980 1.00 48.72 704 ALA A O 1
ATOM 5562 N N . PRO A 1 705 ? -14.656 30.139 -28.641 1.00 39.34 705 PRO A N 1
ATOM 5563 C CA . PRO A 1 705 ? -13.470 30.580 -29.369 1.00 39.34 705 PRO A CA 1
ATOM 5564 C C . PRO A 1 705 ? -12.263 30.727 -28.426 1.00 39.34 705 PRO A C 1
ATOM 5566 O O . PRO A 1 705 ? -12.407 30.909 -27.216 1.00 39.34 705 PRO A O 1
ATOM 5569 N N . ALA A 1 706 ? -11.059 30.591 -28.989 1.00 38.06 706 ALA A N 1
ATOM 5570 C CA . ALA A 1 706 ? -9.802 30.611 -28.245 1.00 38.06 706 ALA A CA 1
ATOM 5571 C C . ALA A 1 706 ? -9.654 31.872 -27.368 1.00 38.06 706 ALA A C 1
ATOM 5573 O O . ALA A 1 706 ? -10.090 32.957 -27.744 1.00 38.06 706 ALA A O 1
ATOM 5574 N N . LYS A 1 707 ? -9.024 31.678 -26.199 1.00 38.09 707 LYS A N 1
ATOM 5575 C CA . LYS A 1 707 ? -8.774 32.658 -25.127 1.00 38.09 707 LYS A CA 1
ATOM 5576 C C . LYS A 1 707 ? -8.440 34.067 -25.641 1.00 38.09 707 LYS A C 1
ATOM 5578 O O . LYS A 1 707 ? -7.672 34.213 -26.588 1.00 38.09 707 LYS A O 1
ATOM 5583 N N . CYS A 1 708 ? -8.955 35.082 -24.939 1.00 38.09 708 CYS A N 1
ATOM 5584 C CA . CYS A 1 708 ? -8.646 36.496 -25.159 1.00 38.09 708 CYS A CA 1
ATOM 5585 C C . CYS A 1 708 ? -7.114 36.722 -25.266 1.00 38.09 708 CYS A C 1
ATOM 5587 O O . CYS A 1 708 ? -6.395 36.336 -24.341 1.00 38.09 708 CYS A O 1
ATOM 5589 N N . PRO A 1 709 ? -6.597 37.355 -26.341 1.00 42.00 709 PRO A N 1
ATOM 5590 C CA . PRO A 1 709 ? -5.155 37.542 -26.573 1.00 42.00 709 PRO A CA 1
ATOM 5591 C C . PRO A 1 709 ? -4.439 38.433 -25.547 1.00 42.00 709 PRO A C 1
ATOM 5593 O O . PRO A 1 709 ? -3.224 38.575 -25.599 1.00 42.00 709 PRO A O 1
ATOM 5596 N N . VAL A 1 710 ? -5.182 39.075 -24.642 1.00 44.69 710 VAL A N 1
ATOM 5597 C CA . VAL A 1 710 ? -4.660 40.083 -23.706 1.00 44.69 710 VAL A CA 1
ATOM 5598 C C . VAL A 1 710 ? -4.025 39.442 -22.460 1.00 44.69 710 VAL A C 1
ATOM 5600 O O . VAL A 1 710 ? -3.363 40.120 -21.682 1.00 44.69 710 VAL A O 1
ATOM 5603 N N . CYS A 1 711 ? -4.186 38.130 -22.259 1.00 41.66 711 CYS A N 1
ATOM 5604 C CA . CYS A 1 711 ? -3.767 37.446 -21.035 1.00 41.66 711 CYS A CA 1
ATOM 5605 C C . CYS A 1 711 ? -2.851 36.251 -21.347 1.00 41.66 711 CYS A C 1
ATOM 5607 O O . CYS A 1 711 ? -3.265 35.094 -21.230 1.00 41.66 711 CYS A O 1
ATOM 5609 N N . GLU A 1 712 ? -1.598 36.501 -21.738 1.00 38.03 712 GLU A N 1
ATOM 5610 C CA . GLU A 1 712 ? -0.589 35.439 -21.664 1.00 38.03 712 GLU A CA 1
ATOM 5611 C C . GLU A 1 712 ? -0.268 35.129 -20.188 1.00 38.03 712 GLU A C 1
ATOM 5613 O O . GLU A 1 712 ? -0.122 36.053 -19.383 1.00 38.03 712 GLU A O 1
ATOM 5618 N N . PRO A 1 713 ? -0.170 33.847 -19.787 1.00 39.75 713 PRO A N 1
ATOM 5619 C CA . PRO A 1 713 ? 0.160 33.467 -18.419 1.00 39.75 713 PRO A CA 1
ATOM 5620 C C . PRO A 1 713 ? 1.650 33.719 -18.137 1.00 39.75 713 PRO A C 1
ATOM 5622 O O . PRO A 1 713 ? 2.467 32.800 -18.153 1.00 39.75 713 PRO A O 1
ATOM 5625 N N . GLY A 1 714 ? 2.003 34.974 -17.869 1.00 44.88 714 GLY A N 1
ATOM 5626 C CA . GLY A 1 714 ? 3.246 35.325 -17.193 1.00 44.88 714 GLY A CA 1
ATOM 5627 C C . GLY A 1 714 ? 3.131 34.993 -15.705 1.00 44.88 714 GLY A C 1
ATOM 5628 O O . GLY A 1 714 ? 2.175 35.400 -15.050 1.00 44.88 714 GLY A O 1
ATOM 5629 N N . TYR A 1 715 ? 4.083 34.230 -15.169 1.00 42.59 715 TYR A N 1
ATOM 5630 C CA . TYR A 1 715 ? 4.219 34.025 -13.726 1.00 42.59 715 TYR A CA 1
ATOM 5631 C C . TYR A 1 715 ? 4.566 35.364 -13.066 1.00 42.59 715 TYR A C 1
ATOM 5633 O O . TYR A 1 715 ? 5.611 35.934 -13.377 1.00 42.59 715 TYR A O 1
ATOM 5641 N N . ILE A 1 716 ? 3.718 35.850 -12.160 1.00 51.12 716 ILE A N 1
ATOM 5642 C CA . ILE A 1 716 ? 4.050 36.971 -11.274 1.00 51.12 716 ILE A CA 1
ATOM 5643 C C . ILE A 1 716 ? 4.231 36.409 -9.869 1.00 51.12 716 ILE A C 1
ATOM 5645 O O . ILE A 1 716 ? 3.478 35.534 -9.437 1.00 51.12 716 ILE A O 1
ATOM 5649 N N . ALA A 1 717 ? 5.298 36.862 -9.212 1.00 49.34 717 ALA A N 1
ATOM 5650 C CA . ALA A 1 717 ? 5.689 36.443 -7.877 1.00 49.34 717 ALA A CA 1
ATOM 5651 C C . ALA A 1 717 ? 4.530 36.590 -6.875 1.00 49.34 717 ALA A C 1
ATOM 5653 O O . ALA A 1 717 ? 3.710 37.501 -6.996 1.00 49.34 717 ALA A O 1
ATOM 5654 N N . ASP A 1 718 ? 4.480 35.691 -5.881 1.00 55.56 718 ASP A N 1
ATOM 5655 C CA . ASP A 1 718 ? 3.684 35.909 -4.665 1.00 55.56 718 ASP A CA 1
ATOM 5656 C C . ASP A 1 718 ? 3.986 37.340 -4.171 1.00 55.56 718 ASP A C 1
ATOM 5658 O O . ASP A 1 718 ? 5.160 37.727 -4.186 1.00 55.56 718 ASP A O 1
ATOM 5662 N N . PRO A 1 719 ? 2.976 38.129 -3.755 1.00 56.44 719 PRO A N 1
ATOM 5663 C CA . PRO A 1 719 ? 3.246 39.473 -3.264 1.00 56.44 719 PRO A CA 1
ATOM 5664 C C . PRO A 1 719 ? 4.246 39.351 -2.108 1.00 56.44 719 PRO A C 1
ATOM 5666 O O . PRO A 1 719 ? 4.048 38.523 -1.216 1.00 56.44 719 PRO A O 1
ATOM 5669 N N . GLU A 1 720 ? 5.313 40.161 -2.097 1.00 61.56 720 GLU A N 1
ATOM 5670 C CA . GLU A 1 720 ? 6.314 40.151 -1.008 1.00 61.56 720 GLU A CA 1
ATOM 5671 C C . GLU A 1 720 ? 5.685 40.468 0.365 1.00 61.56 720 GLU A C 1
ATOM 5673 O O . GLU A 1 720 ? 6.292 40.279 1.420 1.00 61.56 720 GLU A O 1
ATOM 5678 N N . VAL A 1 721 ? 4.425 40.908 0.362 1.00 66.81 721 VAL A N 1
ATOM 5679 C CA . VAL A 1 721 ? 3.613 41.186 1.535 1.00 66.81 721 VAL A CA 1
ATOM 5680 C C . VAL A 1 721 ? 2.735 39.983 1.893 1.00 66.81 721 VAL A C 1
ATOM 5682 O O . VAL A 1 721 ? 2.021 39.423 1.065 1.00 66.81 721 VAL A O 1
ATOM 5685 N N . THR A 1 722 ? 2.718 39.610 3.175 1.00 79.00 722 THR A N 1
ATOM 5686 C CA . THR A 1 722 ? 1.827 38.554 3.687 1.00 79.00 722 THR A CA 1
ATOM 5687 C C . THR A 1 722 ? 0.364 38.970 3.518 1.00 79.00 722 THR A C 1
ATOM 5689 O O . THR A 1 722 ? -0.049 39.921 4.167 1.00 79.00 722 THR A O 1
ATOM 5692 N N . VAL A 1 723 ? -0.424 38.269 2.700 1.00 84.12 723 VAL A N 1
ATOM 5693 C CA . VAL A 1 723 ? -1.861 38.536 2.459 1.00 84.12 723 VAL A CA 1
ATOM 5694 C C . VAL A 1 723 ? -2.777 37.573 3.225 1.00 84.12 723 VAL A C 1
ATOM 5696 O O . VAL A 1 723 ? -2.316 36.562 3.759 1.00 84.12 723 VAL A O 1
ATOM 5699 N N . ALA A 1 724 ? -4.082 37.858 3.285 1.00 85.56 724 ALA A N 1
ATOM 5700 C CA . ALA A 1 724 ? -5.052 36.918 3.847 1.00 85.56 724 ALA A CA 1
ATOM 5701 C C . ALA A 1 724 ? -5.117 35.613 3.026 1.00 85.56 724 ALA A C 1
ATOM 5703 O O . ALA A 1 724 ? -4.910 35.601 1.811 1.00 85.56 724 ALA A O 1
ATOM 5704 N N . GLY A 1 725 ? -5.458 34.493 3.676 1.00 78.06 725 GLY A N 1
ATOM 5705 C CA . GLY A 1 725 ? -5.557 33.190 3.003 1.00 78.06 725 GLY A CA 1
ATOM 5706 C C . GLY A 1 725 ? -6.586 33.168 1.864 1.00 78.06 725 GLY A C 1
ATOM 5707 O O . GLY A 1 725 ? -6.348 32.548 0.831 1.00 78.06 725 GLY A O 1
ATOM 5708 N N . SER A 1 726 ? -7.690 33.907 2.012 1.00 82.81 726 SER A N 1
ATOM 5709 C CA . SER A 1 726 ? -8.709 34.094 0.970 1.00 82.81 726 SER A CA 1
ATOM 5710 C C . SER A 1 726 ? -8.180 34.857 -0.247 1.00 82.81 726 SER A C 1
ATOM 5712 O O . SER A 1 726 ? -8.494 34.487 -1.378 1.00 82.81 726 SER A O 1
ATOM 5714 N N . THR A 1 727 ? -7.345 35.875 -0.030 1.00 86.81 727 THR A N 1
ATOM 5715 C CA . THR A 1 727 ? -6.658 36.630 -1.086 1.00 86.81 727 THR A CA 1
ATOM 5716 C C . THR A 1 727 ? -5.663 35.735 -1.817 1.00 86.81 727 THR A C 1
ATOM 5718 O O . THR A 1 727 ? -5.669 35.695 -3.043 1.00 86.81 727 THR A O 1
ATOM 5721 N N . LYS A 1 728 ? -4.877 34.927 -1.089 1.00 84.38 728 LYS A N 1
ATOM 5722 C CA . LYS A 1 728 ? -3.945 33.962 -1.697 1.00 84.38 728 LYS A CA 1
ATOM 5723 C C . LYS A 1 728 ? -4.668 32.924 -2.560 1.00 84.38 728 LYS A C 1
ATOM 5725 O O . LYS A 1 728 ? -4.252 32.641 -3.681 1.00 84.38 728 LYS A O 1
ATOM 5730 N N . ASP A 1 729 ? -5.783 32.399 -2.061 1.00 80.19 729 ASP A N 1
ATOM 5731 C CA . ASP A 1 729 ? -6.656 31.491 -2.806 1.00 80.19 729 ASP A CA 1
ATOM 5732 C C . ASP A 1 729 ? -7.227 32.147 -4.078 1.00 80.19 729 ASP A C 1
ATOM 5734 O O . ASP A 1 729 ? -7.299 31.507 -5.130 1.00 80.19 729 ASP A O 1
ATOM 5738 N N . PHE A 1 730 ? -7.635 33.419 -3.999 1.00 85.75 730 PHE A N 1
ATOM 5739 C CA . PHE A 1 730 ? -8.150 34.170 -5.145 1.00 85.75 730 PHE A CA 1
ATOM 5740 C C . PHE A 1 730 ? -7.075 34.400 -6.212 1.00 85.75 730 PHE A C 1
ATOM 5742 O O . PHE A 1 730 ? -7.304 34.079 -7.376 1.00 85.75 730 PHE A O 1
ATOM 5749 N N . LEU A 1 731 ? -5.887 34.865 -5.817 1.00 84.81 731 LEU A N 1
ATOM 5750 C CA . LEU A 1 731 ? -4.755 35.089 -6.722 1.00 84.81 731 LEU A CA 1
ATOM 5751 C C . LEU A 1 731 ? -4.293 33.794 -7.413 1.00 84.81 731 LEU A C 1
ATOM 5753 O O . LEU A 1 731 ? -3.910 33.815 -8.580 1.00 84.81 731 LEU A O 1
ATOM 5757 N N . ALA A 1 732 ? -4.422 32.641 -6.748 1.00 78.06 732 ALA A N 1
ATOM 5758 C CA . ALA A 1 732 ? -4.162 31.329 -7.346 1.00 78.06 732 ALA A CA 1
ATOM 5759 C C . ALA A 1 732 ? -5.222 30.887 -8.386 1.00 78.06 732 ALA A C 1
ATOM 5761 O O . ALA A 1 732 ? -5.085 29.831 -9.014 1.00 78.06 732 ALA A O 1
ATOM 5762 N N . GLY A 1 733 ? -6.290 31.669 -8.576 1.00 75.19 733 GLY A N 1
ATOM 5763 C CA . GLY A 1 733 ? -7.373 31.393 -9.518 1.00 75.19 733 GLY A CA 1
ATOM 5764 C C . GLY A 1 733 ? -8.388 30.360 -9.028 1.00 75.19 733 GLY A C 1
ATOM 5765 O O . GLY A 1 733 ? -9.145 29.826 -9.836 1.00 75.19 733 GLY A O 1
ATOM 5766 N N . LYS A 1 734 ? -8.433 30.066 -7.719 1.00 75.25 734 LYS A N 1
ATOM 5767 C CA . LYS A 1 734 ? -9.344 29.070 -7.117 1.00 75.25 734 LYS A CA 1
ATOM 5768 C C . LYS A 1 734 ? -10.826 29.412 -7.305 1.00 75.25 734 LYS A C 1
ATOM 5770 O O . LYS A 1 734 ? -11.669 28.523 -7.266 1.00 75.25 734 LYS A O 1
ATOM 5775 N N . TRP A 1 735 ? -11.137 30.694 -7.494 1.00 74.25 735 TRP A N 1
ATOM 5776 C CA . TRP A 1 735 ? -12.507 31.214 -7.541 1.00 74.25 735 TRP A CA 1
ATOM 5777 C C . TRP A 1 735 ? -12.908 31.799 -8.897 1.00 74.25 735 TRP A C 1
ATOM 5779 O O . TRP A 1 735 ? -14.026 32.292 -9.007 1.00 74.25 735 TRP A O 1
ATOM 5789 N N . ALA A 1 736 ? -12.039 31.720 -9.911 1.00 67.31 736 ALA A N 1
ATOM 5790 C CA . ALA A 1 736 ? -12.282 32.285 -11.242 1.00 67.31 736 ALA A CA 1
ATOM 5791 C C . ALA A 1 736 ? -13.546 31.722 -11.923 1.00 67.31 736 ALA A C 1
ATOM 5793 O O . ALA A 1 736 ? -14.229 32.426 -12.654 1.00 67.31 736 ALA A O 1
ATOM 5794 N N . GLU A 1 737 ? -13.888 30.461 -11.646 1.00 52.66 737 GLU A N 1
ATOM 5795 C CA . GLU A 1 737 ? -15.013 29.751 -12.279 1.00 52.66 737 GLU A CA 1
ATOM 5796 C C . GLU A 1 737 ? -16.217 29.558 -11.324 1.00 52.66 737 GLU A C 1
ATOM 5798 O O . GLU A 1 737 ? -17.153 28.822 -11.632 1.00 52.66 737 GLU A O 1
ATOM 5803 N N . GLY A 1 738 ? -16.206 30.192 -10.140 1.00 55.59 738 GLY A N 1
ATOM 5804 C CA . GLY A 1 738 ? -17.222 30.009 -9.092 1.00 55.59 738 GLY A CA 1
ATOM 5805 C C . GLY A 1 738 ? -18.227 31.169 -8.959 1.00 55.59 738 GLY A C 1
ATOM 5806 O O . GLY A 1 738 ? -17.907 32.315 -9.281 1.00 55.59 738 GLY A O 1
ATOM 5807 N N . PRO A 1 739 ? -19.442 30.932 -8.419 1.00 53.34 739 PRO A N 1
ATOM 5808 C CA . PRO A 1 739 ? -20.404 32.002 -8.151 1.00 53.34 739 PRO A CA 1
ATOM 5809 C C . PRO A 1 739 ? -19.842 32.996 -7.124 1.00 53.34 739 PRO A C 1
ATOM 5811 O O . PRO A 1 739 ? -19.249 32.594 -6.119 1.00 53.34 739 PRO A O 1
ATOM 5814 N N . GLY A 1 740 ? -20.021 34.297 -7.370 1.00 69.44 740 GLY A N 1
ATOM 5815 C CA . GLY A 1 740 ? -19.510 35.367 -6.502 1.00 69.44 740 GLY A CA 1
ATOM 5816 C C . GLY A 1 740 ? -18.023 35.694 -6.688 1.00 69.44 740 GLY A C 1
ATOM 5817 O O . GLY A 1 740 ? -17.415 36.277 -5.793 1.00 69.44 740 GLY A O 1
ATOM 5818 N N . TRP A 1 741 ? -17.410 35.321 -7.817 1.00 80.69 741 TRP A N 1
ATOM 5819 C CA . TRP A 1 741 ? -16.008 35.643 -8.117 1.00 80.69 741 TRP A CA 1
ATOM 5820 C C . TRP A 1 741 ? -15.715 37.155 -8.068 1.00 80.69 741 TRP A C 1
ATOM 5822 O O . TRP A 1 741 ? -14.689 37.541 -7.520 1.00 80.69 741 TRP A O 1
ATOM 5832 N N . ASN A 1 742 ? -16.634 38.008 -8.544 1.00 84.75 742 ASN A N 1
ATOM 5833 C CA . ASN A 1 742 ? -16.440 39.465 -8.564 1.00 84.75 742 ASN A CA 1
ATOM 5834 C C . ASN A 1 742 ? -16.472 40.090 -7.157 1.00 84.75 742 ASN A C 1
ATOM 5836 O O . ASN A 1 742 ? -15.750 41.041 -6.883 1.00 84.75 742 ASN A O 1
ATOM 5840 N N . GLU A 1 743 ? -17.266 39.524 -6.243 1.00 86.88 743 GLU A N 1
ATOM 5841 C CA . GLU A 1 743 ? -17.253 39.931 -4.831 1.00 86.88 743 GLU A CA 1
ATOM 5842 C C . GLU A 1 743 ? -15.912 39.558 -4.188 1.00 86.88 743 GLU A C 1
ATOM 5844 O O . GLU A 1 743 ? -15.275 40.367 -3.522 1.00 86.88 743 GLU A O 1
ATOM 5849 N N . ARG A 1 744 ? -15.414 38.344 -4.454 1.00 88.44 744 ARG A N 1
ATOM 5850 C CA . ARG A 1 744 ? -14.108 37.902 -3.942 1.00 88.44 744 ARG A CA 1
ATOM 5851 C C . ARG A 1 744 ? -12.941 38.682 -4.550 1.00 88.44 744 ARG A C 1
ATOM 5853 O O . ARG A 1 744 ? -11.975 38.937 -3.837 1.00 88.44 744 ARG A O 1
ATOM 5860 N N . LEU A 1 745 ? -13.054 39.096 -5.814 1.00 92.69 745 LEU A N 1
ATOM 5861 C CA . LEU A 1 745 ? -12.126 40.019 -6.468 1.00 92.69 745 LEU A CA 1
ATOM 5862 C C . LEU A 1 745 ? -12.060 41.344 -5.706 1.00 92.69 745 LEU A C 1
ATOM 5864 O O . LEU A 1 745 ? -10.971 41.811 -5.385 1.00 92.69 745 LEU A O 1
ATOM 5868 N N . PHE A 1 746 ? -13.218 41.920 -5.378 1.00 92.50 746 PHE A N 1
ATOM 5869 C CA . PHE A 1 746 ? -13.295 43.162 -4.617 1.00 92.50 746 PHE A CA 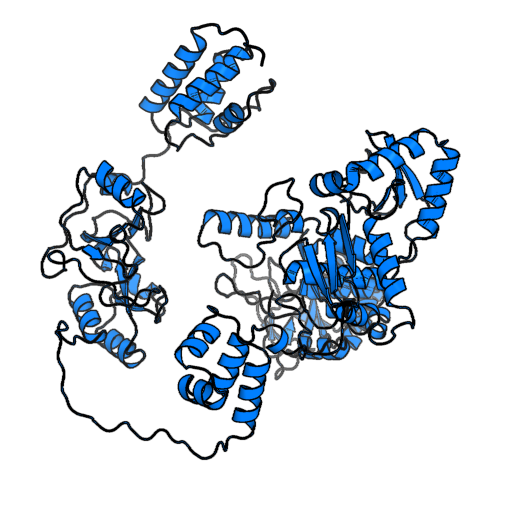1
ATOM 5870 C C . PHE A 1 746 ? -12.654 43.021 -3.229 1.00 92.50 746 PHE A C 1
ATOM 5872 O O . PHE A 1 746 ? -11.839 43.857 -2.842 1.00 92.50 746 PHE A O 1
ATOM 5879 N N . GLN A 1 747 ? -12.940 41.933 -2.505 1.00 90.69 747 GLN A N 1
ATOM 5880 C CA . GLN A 1 747 ? -12.338 41.670 -1.190 1.00 90.69 747 GLN A CA 1
ATOM 5881 C C . GLN A 1 747 ? -10.812 41.492 -1.265 1.00 90.69 747 GLN A C 1
ATOM 5883 O O . GLN A 1 747 ? -10.082 42.048 -0.445 1.00 90.69 747 GLN A O 1
ATOM 5888 N N . ALA A 1 748 ? -10.319 40.762 -2.270 1.00 91.88 748 ALA A N 1
ATOM 5889 C CA . ALA A 1 748 ? -8.887 40.589 -2.507 1.00 91.88 748 ALA A CA 1
ATOM 5890 C C . ALA A 1 748 ? -8.200 41.923 -2.851 1.00 91.88 748 ALA A C 1
ATOM 5892 O O . ALA A 1 748 ? -7.118 42.209 -2.340 1.00 91.88 748 ALA A O 1
ATOM 5893 N N . ALA A 1 749 ? -8.849 42.770 -3.656 1.00 93.44 749 ALA A N 1
ATOM 5894 C CA . ALA A 1 749 ? -8.360 44.108 -3.977 1.00 93.44 749 ALA A CA 1
ATOM 5895 C C . ALA A 1 749 ? -8.279 45.011 -2.736 1.00 93.44 749 ALA A C 1
ATOM 5897 O O . ALA A 1 749 ? -7.289 45.714 -2.553 1.00 93.44 749 ALA A O 1
ATOM 5898 N N . CYS A 1 750 ? -9.271 44.940 -1.842 1.00 91.69 750 CYS A N 1
ATOM 5899 C CA . CYS A 1 750 ? -9.255 45.675 -0.576 1.00 91.69 750 CYS A CA 1
ATOM 5900 C C . CYS A 1 750 ? -8.113 45.223 0.353 1.00 91.69 750 CYS A C 1
ATOM 5902 O O . CYS A 1 750 ? -7.473 46.068 0.976 1.00 91.69 750 CYS A O 1
ATOM 5904 N N . ASP A 1 751 ? -7.836 43.915 0.444 1.00 90.62 751 ASP A N 1
ATOM 5905 C CA . ASP A 1 751 ? -6.731 43.379 1.260 1.00 90.62 751 ASP A CA 1
ATOM 5906 C C . ASP A 1 751 ? -5.359 43.822 0.721 1.00 90.62 751 ASP A C 1
ATOM 5908 O O . ASP A 1 751 ? -4.499 44.236 1.498 1.00 90.62 751 ASP A O 1
ATOM 5912 N N . LEU A 1 752 ? -5.162 43.818 -0.604 1.00 90.62 752 LEU A N 1
ATOM 5913 C CA . LEU A 1 752 ? -3.931 44.326 -1.228 1.00 90.62 752 LEU A CA 1
ATOM 5914 C C . LEU A 1 752 ? -3.765 45.842 -1.029 1.00 90.62 752 LEU A C 1
ATOM 5916 O O . LEU A 1 752 ? -2.674 46.303 -0.683 1.00 90.62 752 LEU A O 1
ATOM 5920 N N . GLN A 1 753 ? -4.849 46.611 -1.154 1.00 91.00 753 GLN A N 1
ATOM 5921 C CA . GLN A 1 753 ? -4.838 48.055 -0.919 1.00 91.00 753 GLN A CA 1
ATOM 5922 C C . GLN A 1 753 ? -4.495 48.391 0.543 1.00 91.00 753 GLN A C 1
ATOM 5924 O O . GLN A 1 753 ? -3.637 49.236 0.795 1.00 91.00 753 GLN A O 1
ATOM 5929 N N . ALA A 1 754 ? -5.103 47.696 1.512 1.00 85.31 754 ALA A N 1
ATOM 5930 C CA . ALA A 1 754 ? -4.830 47.875 2.944 1.00 85.31 754 ALA A CA 1
ATOM 5931 C C . ALA A 1 754 ? -3.373 47.548 3.327 1.00 85.31 754 ALA A C 1
ATOM 5933 O O . ALA A 1 754 ? -2.885 47.948 4.386 1.00 85.31 754 ALA A O 1
ATOM 5934 N N . ARG A 1 755 ? -2.671 46.815 2.457 1.00 85.62 755 ARG A N 1
ATOM 5935 C CA . ARG A 1 755 ? -1.268 46.412 2.592 1.00 85.62 755 ARG A CA 1
ATOM 5936 C C . ARG A 1 755 ? -0.305 47.297 1.810 1.00 85.62 755 ARG A C 1
ATOM 5938 O O . ARG A 1 755 ? 0.881 46.987 1.757 1.00 85.62 755 ARG A O 1
ATOM 5945 N N . ASN A 1 756 ? -0.804 48.403 1.258 1.00 86.75 756 ASN A N 1
ATOM 5946 C CA . ASN A 1 756 ? -0.060 49.359 0.443 1.00 86.75 756 ASN A CA 1
ATOM 5947 C C . ASN A 1 756 ? 0.561 48.747 -0.826 1.00 86.75 756 ASN A C 1
ATOM 5949 O O . ASN A 1 756 ? 1.561 49.266 -1.317 1.00 86.75 756 ASN A O 1
ATOM 5953 N N . VAL A 1 757 ? -0.025 47.679 -1.382 1.00 86.56 757 VAL A N 1
ATOM 5954 C CA . VAL A 1 757 ? 0.398 47.165 -2.694 1.00 86.56 757 VAL A CA 1
ATOM 5955 C C . VAL A 1 757 ? -0.065 48.153 -3.773 1.00 86.56 757 VAL A C 1
ATOM 5957 O O . VAL A 1 757 ? -1.270 48.432 -3.832 1.00 86.56 757 VAL A O 1
ATOM 5960 N N . PRO A 1 758 ? 0.833 48.701 -4.616 1.00 88.81 758 PRO A N 1
ATOM 5961 C CA . PRO A 1 758 ? 0.474 49.680 -5.641 1.00 88.81 758 PRO A CA 1
ATOM 5962 C C . PRO A 1 758 ? -0.587 49.156 -6.618 1.00 88.81 758 PRO A C 1
ATOM 5964 O O . PRO A 1 758 ? -0.545 47.994 -7.020 1.00 88.81 758 PRO A O 1
ATOM 5967 N N . LEU A 1 759 ? -1.505 50.029 -7.059 1.00 88.62 759 LEU A N 1
ATOM 5968 C CA . LEU A 1 759 ? -2.608 49.662 -7.966 1.00 88.62 759 LEU A CA 1
ATOM 5969 C C . LEU A 1 759 ? -2.114 48.962 -9.241 1.00 88.62 759 LEU A C 1
ATOM 5971 O O . LEU A 1 759 ? -2.696 47.968 -9.652 1.00 88.62 759 LEU A O 1
ATOM 5975 N N . ALA A 1 760 ? -1.022 49.435 -9.846 1.00 84.12 760 ALA A N 1
ATOM 5976 C CA . ALA A 1 760 ? -0.478 48.833 -11.065 1.00 84.12 760 ALA A CA 1
ATOM 5977 C C . ALA A 1 760 ? -0.067 47.357 -10.870 1.00 84.12 760 ALA A C 1
ATOM 5979 O O . ALA A 1 760 ? -0.317 46.512 -11.733 1.00 84.12 760 ALA A O 1
ATOM 5980 N N . GLU A 1 761 ? 0.520 47.036 -9.716 1.00 84.31 761 GLU A N 1
ATOM 5981 C CA . GLU A 1 761 ? 0.937 45.677 -9.367 1.00 84.31 761 GLU A CA 1
ATOM 5982 C C . GLU A 1 761 ? -0.279 44.811 -9.012 1.00 84.31 761 GLU A C 1
ATOM 5984 O O . GLU A 1 761 ? -0.483 43.742 -9.594 1.00 84.31 761 GLU A O 1
ATOM 5989 N N . ALA A 1 762 ? -1.156 45.323 -8.145 1.00 88.56 762 ALA A N 1
ATOM 5990 C CA . ALA A 1 762 ? -2.356 44.620 -7.712 1.00 88.56 762 ALA A CA 1
ATOM 5991 C C . ALA A 1 762 ? -3.318 44.323 -8.870 1.00 88.56 762 ALA A C 1
ATOM 5993 O O . ALA A 1 762 ? -3.804 43.198 -8.974 1.00 88.56 762 ALA A O 1
ATOM 5994 N N . SER A 1 763 ? -3.556 45.279 -9.773 1.00 88.38 763 SER A N 1
ATOM 5995 C CA . SER A 1 763 ? -4.424 45.087 -10.941 1.00 88.38 763 SER A CA 1
ATOM 5996 C C . SER A 1 763 ? -3.961 43.924 -11.804 1.00 88.38 763 SER A C 1
ATOM 5998 O O . SER A 1 763 ? -4.774 43.103 -12.226 1.00 88.38 763 SER A O 1
ATOM 6000 N N . THR A 1 764 ? -2.650 43.803 -12.008 1.00 84.31 764 THR A N 1
ATOM 6001 C CA . THR A 1 764 ? -2.086 42.723 -12.817 1.00 84.31 764 THR A CA 1
ATOM 6002 C C . THR A 1 764 ? -2.344 41.362 -12.165 1.00 84.31 764 THR A C 1
ATOM 6004 O O . THR A 1 764 ? -2.870 40.451 -12.806 1.00 84.31 764 THR A O 1
ATOM 6007 N N . MET A 1 765 ? -2.057 41.231 -10.868 1.00 86.06 765 MET A N 1
ATOM 6008 C CA . MET A 1 765 ? -2.237 39.978 -10.126 1.00 86.06 765 MET A CA 1
ATOM 6009 C C . MET A 1 765 ? -3.716 39.584 -9.986 1.00 86.06 765 MET A C 1
ATOM 6011 O O . MET A 1 765 ? -4.079 38.413 -10.113 1.00 86.06 765 MET A O 1
ATOM 6015 N N . LEU A 1 766 ? -4.589 40.562 -9.745 1.00 90.12 766 LEU A N 1
ATOM 6016 C CA . LEU A 1 766 ? -6.020 40.348 -9.547 1.00 90.12 766 LEU A CA 1
ATOM 6017 C C . LEU A 1 766 ? -6.734 39.972 -10.848 1.00 90.12 766 LEU A C 1
ATOM 6019 O O . LEU A 1 766 ? -7.569 39.069 -10.830 1.00 90.12 766 LEU A O 1
ATOM 6023 N N . ILE A 1 767 ? -6.382 40.595 -11.979 1.00 88.06 767 ILE A N 1
ATOM 6024 C CA . ILE A 1 767 ? -6.917 40.216 -13.299 1.00 88.06 767 ILE A CA 1
ATOM 6025 C C . ILE A 1 767 ? -6.468 38.796 -13.666 1.00 88.06 767 ILE A C 1
ATOM 6027 O O . ILE A 1 767 ? -7.271 37.997 -14.154 1.00 88.06 767 ILE A O 1
ATOM 6031 N N . GLN A 1 768 ? -5.216 38.438 -13.366 1.00 81.88 768 GLN A N 1
ATOM 6032 C CA . GLN A 1 768 ? -4.717 37.075 -13.564 1.00 81.88 768 GLN A CA 1
ATOM 6033 C C . GLN A 1 768 ? -5.442 36.045 -12.684 1.00 81.88 768 GLN A C 1
ATOM 6035 O O . GLN A 1 768 ? -5.768 34.956 -13.163 1.00 81.88 768 GLN A O 1
ATOM 6040 N N . GLY A 1 769 ? -5.730 36.385 -11.425 1.00 80.81 769 GLY A N 1
ATOM 6041 C CA . GLY A 1 769 ? -6.534 35.556 -10.524 1.00 80.81 769 GLY A CA 1
ATOM 6042 C C . GLY A 1 769 ? -7.991 35.416 -10.980 1.00 80.81 769 GLY A C 1
ATOM 6043 O O . GLY A 1 769 ? -8.557 34.327 -10.893 1.00 80.81 769 GLY A O 1
ATOM 6044 N N . ALA A 1 770 ? -8.581 36.485 -11.525 1.00 82.62 770 ALA A N 1
ATOM 6045 C CA . ALA A 1 770 ? -9.960 36.509 -12.015 1.00 82.62 770 ALA A CA 1
ATOM 6046 C C . ALA A 1 770 ? -10.165 35.702 -13.309 1.00 82.62 770 ALA A C 1
ATOM 6048 O O . ALA A 1 770 ? -11.239 35.142 -13.500 1.00 82.62 770 ALA A O 1
ATOM 6049 N N . ARG A 1 771 ? -9.141 35.608 -14.172 1.00 80.06 771 ARG A N 1
ATOM 6050 C CA . ARG A 1 771 ? -9.167 34.886 -15.464 1.00 80.06 771 ARG A CA 1
ATOM 6051 C C . ARG A 1 771 ? -10.395 35.219 -16.336 1.00 80.06 771 ARG A C 1
ATOM 6053 O O . ARG A 1 771 ? -11.118 34.301 -16.731 1.00 80.06 771 ARG A O 1
ATOM 6060 N N . PRO A 1 772 ? -10.626 36.500 -16.671 1.00 73.12 772 PRO A N 1
ATOM 6061 C CA . PRO A 1 772 ? -11.756 36.884 -17.511 1.00 73.12 772 PRO A CA 1
ATOM 6062 C C . PRO A 1 772 ? -11.687 36.169 -18.867 1.00 73.12 772 PRO A C 1
ATOM 6064 O O . PRO A 1 772 ? -10.637 36.132 -19.515 1.00 73.12 772 PRO A O 1
ATOM 6067 N N . TRP A 1 773 ? -12.798 35.572 -19.296 1.00 60.22 773 TRP A N 1
ATOM 6068 C CA . TRP A 1 773 ? -12.844 34.783 -20.535 1.00 60.22 773 TRP A CA 1
ATOM 6069 C C . TRP A 1 773 ? -13.171 35.619 -21.779 1.00 60.22 773 TRP A C 1
ATOM 6071 O O . TRP A 1 773 ? -12.951 35.154 -22.897 1.00 60.22 773 TRP A O 1
ATOM 6081 N N . ASP A 1 774 ? -13.650 36.851 -21.601 1.00 60.28 774 ASP A N 1
ATOM 6082 C CA . ASP A 1 774 ? -13.912 37.813 -22.669 1.00 60.28 774 ASP A CA 1
ATOM 6083 C C . ASP A 1 774 ? -13.554 39.251 -22.244 1.00 60.28 774 ASP A C 1
ATOM 6085 O O . ASP A 1 774 ? -13.114 39.514 -21.120 1.00 60.28 774 ASP A O 1
ATOM 6089 N N . ARG A 1 775 ? -13.707 40.200 -23.174 1.00 66.75 775 ARG A N 1
ATOM 6090 C CA . ARG A 1 775 ? -13.373 41.610 -22.938 1.00 66.75 775 ARG A CA 1
ATOM 6091 C C . ARG A 1 775 ? -14.349 42.304 -21.982 1.00 66.75 775 ARG A C 1
ATOM 6093 O O . ARG A 1 775 ? -13.933 43.181 -21.235 1.00 66.75 775 ARG A O 1
ATOM 6100 N N . ALA A 1 776 ? -15.615 41.893 -21.957 1.00 69.06 776 ALA A N 1
ATOM 6101 C CA . ALA A 1 776 ? -16.619 42.491 -21.081 1.00 69.06 776 ALA A CA 1
ATOM 6102 C C . ALA A 1 776 ? -16.373 42.126 -19.606 1.00 69.06 776 ALA A C 1
ATOM 6104 O O . ALA A 1 776 ? -16.470 42.985 -18.727 1.00 69.06 776 ALA A O 1
ATOM 6105 N N . GLU A 1 777 ? -16.004 40.873 -19.339 1.00 75.38 777 GLU A N 1
ATOM 6106 C CA . GLU A 1 777 ? -15.575 40.371 -18.031 1.00 75.38 777 GLU A CA 1
ATOM 6107 C C . GLU A 1 777 ? -14.259 41.011 -17.584 1.00 75.38 777 GLU A C 1
ATOM 6109 O O . GLU A 1 777 ? -14.125 41.395 -16.421 1.00 75.38 777 GLU A O 1
ATOM 6114 N N . HIS A 1 778 ? -13.315 41.206 -18.509 1.00 83.88 778 HIS A N 1
ATOM 6115 C CA . HIS A 1 778 ? -12.070 41.917 -18.224 1.00 83.88 778 HIS A CA 1
ATOM 6116 C C . HIS A 1 778 ? -12.341 43.361 -17.778 1.00 83.88 778 HIS A C 1
ATOM 6118 O O . HIS A 1 778 ? -11.864 43.791 -16.728 1.00 83.88 778 HIS A O 1
ATOM 6124 N N . ASP A 1 779 ? -13.167 44.098 -18.523 1.00 81.12 779 ASP A N 1
ATOM 6125 C CA . ASP A 1 779 ? -13.507 45.484 -18.189 1.00 81.12 779 ASP A CA 1
ATOM 6126 C C . ASP A 1 779 ? -14.307 45.575 -16.878 1.00 81.12 779 ASP A C 1
ATOM 6128 O O . ASP A 1 779 ? -14.186 46.538 -16.120 1.00 81.12 779 ASP A O 1
ATOM 6132 N N . LYS A 1 780 ? -15.119 44.557 -16.573 1.00 84.38 780 LYS A N 1
ATOM 6133 C CA . LYS A 1 780 ? -15.839 44.440 -15.298 1.00 84.38 780 LYS A CA 1
ATOM 6134 C C . LYS A 1 780 ? -14.892 44.193 -14.121 1.00 84.38 780 LYS A C 1
ATOM 6136 O O . LYS A 1 780 ? -15.072 44.812 -13.070 1.00 84.38 780 LYS A O 1
ATOM 6141 N N . ALA A 1 781 ? -13.885 43.339 -14.299 1.00 87.50 781 ALA A N 1
ATOM 6142 C CA . ALA A 1 781 ? -12.853 43.105 -13.297 1.00 87.50 781 ALA A CA 1
ATOM 6143 C C . ALA A 1 781 ? -12.038 44.383 -13.043 1.00 87.50 781 ALA A C 1
ATOM 6145 O O . ALA A 1 781 ? -11.897 44.789 -11.892 1.00 87.50 781 ALA A O 1
ATOM 6146 N N . ALA A 1 782 ? -11.605 45.072 -14.105 1.00 89.44 782 ALA A N 1
ATOM 6147 C CA . ALA A 1 782 ? -10.865 46.332 -14.012 1.00 89.44 782 ALA A CA 1
ATOM 6148 C C . ALA A 1 782 ? -11.640 47.405 -13.226 1.00 89.44 782 ALA A C 1
ATOM 6150 O O . ALA A 1 782 ? -11.136 47.918 -12.231 1.00 89.44 782 ALA A O 1
ATOM 6151 N N . ARG A 1 783 ? -12.917 47.644 -13.570 1.00 91.69 783 ARG A N 1
ATOM 6152 C CA . ARG A 1 783 ? -13.781 48.587 -12.828 1.00 91.69 783 ARG A CA 1
ATOM 6153 C C . ARG A 1 783 ? -13.920 48.235 -11.346 1.00 91.69 783 ARG A C 1
ATOM 6155 O O . ARG A 1 783 ? -13.991 49.125 -10.502 1.00 91.69 783 ARG A O 1
ATOM 6162 N N . THR A 1 784 ? -13.982 46.943 -11.026 1.00 92.25 784 THR A N 1
ATOM 6163 C CA . THR A 1 784 ? -14.101 46.464 -9.641 1.00 92.25 784 THR A CA 1
ATOM 6164 C C . THR A 1 784 ? -12.814 46.727 -8.853 1.00 92.25 784 THR A C 1
ATOM 6166 O O . THR A 1 784 ? -12.881 47.138 -7.695 1.00 92.25 784 THR A O 1
ATOM 6169 N N . ILE A 1 785 ? -11.649 46.543 -9.482 1.00 94.06 785 ILE A N 1
ATOM 6170 C CA . ILE A 1 785 ? -10.339 46.817 -8.876 1.00 94.06 785 ILE A CA 1
ATOM 6171 C C . ILE A 1 785 ? -10.151 48.321 -8.653 1.00 94.06 785 ILE A C 1
ATOM 6173 O O . ILE A 1 785 ? -9.820 48.729 -7.539 1.00 94.06 785 ILE A O 1
ATOM 6177 N N . ASP A 1 786 ? -10.443 49.145 -9.662 1.00 91.38 786 ASP A N 1
ATOM 6178 C CA . ASP A 1 786 ? -10.359 50.606 -9.557 1.00 91.38 786 ASP A CA 1
ATOM 6179 C C . ASP A 1 786 ? -11.278 51.133 -8.445 1.00 91.38 786 ASP A C 1
ATOM 6181 O O . ASP A 1 786 ? -10.874 51.959 -7.625 1.00 91.38 786 ASP A O 1
ATOM 6185 N N . SER A 1 787 ? -12.498 50.592 -8.350 1.00 90.44 787 SER A N 1
ATOM 6186 C CA . SER A 1 787 ? -13.442 50.925 -7.279 1.00 90.44 787 SER A CA 1
ATOM 6187 C C . SER A 1 787 ? -12.915 50.549 -5.891 1.00 90.44 787 SER A C 1
ATOM 6189 O O . SER A 1 787 ? -13.068 51.329 -4.948 1.00 90.44 787 SER A O 1
ATOM 6191 N N . ALA A 1 788 ? -12.272 49.387 -5.749 1.00 89.50 788 ALA A N 1
ATOM 6192 C CA . ALA A 1 788 ? -11.677 48.976 -4.482 1.00 89.50 788 ALA A CA 1
ATOM 6193 C C . ALA A 1 788 ? -10.522 49.899 -4.061 1.00 89.50 788 ALA A C 1
ATOM 6195 O O . ALA A 1 788 ? -10.400 50.199 -2.875 1.00 89.50 788 ALA A O 1
ATOM 6196 N N . TYR A 1 789 ? -9.727 50.381 -5.022 1.00 90.12 789 TYR A N 1
ATOM 6197 C CA . TYR A 1 789 ? -8.554 51.226 -4.785 1.00 90.12 789 TYR A CA 1
ATOM 6198 C C . TYR A 1 789 ? -8.850 52.728 -4.647 1.00 90.12 789 TYR A C 1
ATOM 6200 O O . TYR A 1 789 ? -8.014 53.459 -4.112 1.00 90.12 789 TYR A O 1
ATOM 6208 N N . ALA A 1 790 ? -10.029 53.191 -5.069 1.00 84.00 790 ALA A N 1
ATOM 6209 C CA . ALA A 1 790 ? -10.415 54.603 -5.027 1.00 84.00 790 ALA A CA 1
ATOM 6210 C C . ALA A 1 790 ? -10.583 55.177 -3.604 1.00 84.00 790 ALA A C 1
ATOM 6212 O O . ALA A 1 790 ? -10.451 56.384 -3.410 1.00 84.00 790 ALA A O 1
ATOM 6213 N N . VAL A 1 791 ? -10.861 54.341 -2.596 1.00 76.12 791 VAL A N 1
ATOM 6214 C CA . VAL A 1 791 ? -11.087 54.775 -1.204 1.00 76.12 791 VAL A CA 1
ATOM 6215 C C . VAL A 1 791 ? -9.982 54.228 -0.313 1.00 76.12 791 VAL A C 1
ATOM 6217 O O . VAL A 1 791 ? -9.904 53.018 -0.130 1.00 76.12 791 VAL A O 1
ATOM 6220 N N . ARG A 1 792 ? -9.129 55.088 0.260 1.00 64.50 792 ARG A N 1
ATOM 6221 C CA . ARG A 1 792 ? -8.026 54.659 1.138 1.00 64.50 792 ARG A CA 1
ATOM 6222 C C . ARG A 1 792 ? -8.589 54.098 2.449 1.00 64.50 792 ARG A C 1
ATOM 6224 O O . ARG A 1 792 ? -9.204 54.832 3.218 1.00 64.50 792 ARG A O 1
ATOM 6231 N N . ARG A 1 793 ? -8.394 52.801 2.699 1.00 64.88 793 ARG A N 1
ATOM 6232 C CA . ARG A 1 793 ? -8.876 52.120 3.911 1.00 64.88 793 ARG A CA 1
ATOM 6233 C C . ARG A 1 793 ? -7.723 51.886 4.887 1.00 64.88 793 ARG A C 1
ATOM 6235 O O . ARG A 1 793 ? -6.776 51.175 4.562 1.00 64.88 793 ARG A O 1
ATOM 6242 N N . GLU A 1 794 ? -7.800 52.484 6.074 1.00 55.19 794 GLU A N 1
ATOM 6243 C CA . GLU A 1 794 ? -6.851 52.231 7.165 1.00 55.19 794 GLU A CA 1
ATOM 6244 C C . GLU A 1 794 ? -7.222 50.972 7.960 1.00 55.19 794 GLU A C 1
ATOM 6246 O O . GLU A 1 794 ? -8.380 50.556 8.040 1.00 55.19 794 GLU A O 1
ATOM 6251 N N . ARG A 1 795 ? -6.196 50.328 8.519 1.00 44.62 795 ARG A N 1
ATOM 6252 C CA . ARG A 1 795 ? -6.257 48.989 9.108 1.00 44.62 795 ARG A CA 1
ATOM 6253 C C . ARG A 1 795 ? -7.097 48.984 10.392 1.00 44.62 795 ARG A C 1
ATOM 6255 O O . ARG A 1 795 ? -6.691 49.562 11.395 1.00 44.62 795 ARG A O 1
ATOM 6262 N N . SER A 1 796 ? -8.212 48.250 10.407 1.00 40.38 796 SER A N 1
ATOM 6263 C CA . SER A 1 796 ? -8.825 47.822 11.671 1.00 40.38 796 SER A CA 1
ATOM 6264 C C . SER A 1 796 ? -8.023 46.637 12.205 1.00 40.38 796 SER A C 1
ATOM 6266 O O . SER A 1 796 ? -7.988 45.569 11.595 1.00 40.38 796 SER A O 1
ATOM 6268 N N . VAL A 1 797 ? -7.295 46.854 13.298 1.00 36.69 797 VAL A N 1
ATOM 6269 C CA . VAL A 1 797 ? -6.526 45.811 13.982 1.00 36.69 797 VAL A CA 1
ATOM 6270 C C . VAL A 1 797 ? -7.499 44.943 14.783 1.00 36.69 797 VAL A C 1
ATOM 6272 O O . VAL A 1 797 ? -8.033 45.399 15.794 1.00 36.69 797 VAL A O 1
ATOM 6275 N N . ARG A 1 798 ? -7.722 43.703 14.338 1.00 31.62 798 ARG A N 1
ATOM 6276 C CA . ARG A 1 798 ? -8.179 42.583 15.171 1.00 31.62 798 ARG A CA 1
ATOM 6277 C C . ARG A 1 798 ? -7.483 41.302 14.753 1.00 31.62 798 ARG A C 1
ATOM 6279 O O . ARG A 1 798 ? -7.338 41.096 13.527 1.00 31.62 798 ARG A O 1
#

InterPro domains:
  IPR010982 Lambda repressor-like, DNA-binding domain superfamily [SSF47413] (453-502)
  IPR015330 DNA primase/polymerase, bifunctional, N-terminal [PF09250] (537-689)
  IPR015330 DNA primase/polymerase, bifunctional, N-terminal [SM00943] (537-697)

pLDDT: mean 75.91, std 17.37, range [25.12, 97.69]